Protein 2H5E (pdb70)

Nearest PDB structures (foldseek):
  2o0f-assembly1_A  TM=7.211E-01  e=4.433E-98  Escherichia coli
  8fzg-assembly1_v  TM=7.792E-01  e=5.442E-82  Escherichia coli K-12
  4v8o-assembly1_AY  TM=7.316E-01  e=7.793E-82  Escherichia coli str. K-12 substr. DH10B
  6gxp-assembly1_w  TM=7.615E-01  e=6.575E-76  Escherichia coli
  6gxo-assembly1_w  TM=7.597E-01  e=2.765E-75  Escherichia coli

B-factor: mean 36.84, std 11.55, range [7.76, 72.93]

InterPro domains:
  IPR000795 Translational (tr)-type GTP-binding domain [PF00009] (13-277)
  IPR000795 Translational (tr)-type GTP-binding domain [PR00315] (15-28)
  IPR000795 Translational (tr)-type GTP-binding domain [PR00315] (65-73)
  IPR000795 Translational (tr)-type GTP-binding domain [PR00315] (85-95)
  IPR000795 Translational (tr)-type GTP-binding domain [PR00315] (101-112)
  IPR000795 Translational (tr)-type GTP-binding domain [PR00315] (137-146)
  IPR000795 Translational (tr)-type GTP-binding domain [PS51722] (11-280)
  IPR004548 Peptide chain release factor 3 [MF_00072] (4-527)
  IPR004548 Peptide chain release factor 3 [PTHR43556] (7-528)
  IPR004548 Peptide chain release factor 3 [TIGR00503] (3-529)
  IPR005225 Small GTP-binding domain [TIGR00231] (15-156)
  IPR009000 Translation protein, beta-barrel domain superfamily [SSF50447] (262-393)
  IPR027417 P-loop containing nucleoside triphosphate hydrolase [G3DSA:3.40.50.300] (18-77)
  IPR027417 P-loop containing nucleoside triphosphate hydrolase [G3DSA:3.40.50.300] (78-378)
  IPR027417 P-loop containing nucleoside triphosphate hydrolase [G3DSA:3.40.50.300] (110-275)
  IPR027417 P-loop containing nucleoside triphosphate hydrolase [SSF52540] (10-277)
  IPR031157 Tr-type G domain, conserved site [PS00301] (58-73)
  IPR032090 Peptide chain release factor 3, C-terminal [PF16658] (387-514)
  IPR035647 EF-G domain III/V-like [SSF54980] (393-468)
  IPR038467 Peptide chain release factor 3, domain III superfamily [G3DSA:3.30.70.3280] (390-529)

Structure (mmCIF, N/CA/C/O backbone):
data_2H5E
#
_entry.id   2H5E
#
_cell.length_a   73.174
_cell.length_b   239.781
_cell.length_c   69.677
_cell.angle_alpha   90.00
_cell.angle_beta   90.00
_cell.angle_gamma   90.00
#
_symmetry.space_group_name_H-M   'P 21 21 21'
#
loop_
_entity.id
_entity.type
_entity.pdbx_description
1 polymer 'Peptide chain release factor RF-3'
2 non-polymer "GUANOSINE-5'-DIPHOSPHATE"
3 water water
#
loop_
_atom_site.group_PDB
_atom_site.id
_atom_site.type_symbol
_atom_site.label_atom_id
_atom_site.label_alt_id
_atom_site.label_comp_id
_atom_site.label_asym_id
_atom_site.label_entity_id
_atom_site.label_seq_id
_atom_site.pdbx_PDB_ins_code
_atom_site.Cartn_x
_atom_site.Cartn_y
_atom_site.Cartn_z
_atom_site.occupancy
_atom_site.B_iso_or_equiv
_atom_site.auth_seq_id
_atom_site.auth_comp_id
_atom_site.auth_asym_id
_atom_site.auth_atom_id
_atom_site.pdbx_PDB_model_num
ATOM 1 N N . LEU A 1 3 ? 16.768 45.825 27.745 1.00 46.12 3 LEU A N 1
ATOM 2 C CA . LEU A 1 3 ? 15.530 45.334 28.421 1.00 46.12 3 LEU A CA 1
ATOM 3 C C . LEU A 1 3 ? 14.737 46.501 29.019 1.00 45.51 3 LEU A C 1
ATOM 4 O O . LEU A 1 3 ? 14.656 46.638 30.237 1.00 45.82 3 LEU A O 1
ATOM 9 N N . SER A 1 4 ? 14.153 47.334 28.157 1.00 44.61 4 SER A N 1
ATOM 10 C CA . SER A 1 4 ? 13.395 48.509 28.598 1.00 43.80 4 SER A CA 1
ATOM 11 C C . SER A 1 4 ? 11.983 48.475 28.021 1.00 43.02 4 SER A C 1
ATOM 12 O O . SER A 1 4 ? 11.794 48.887 26.886 1.00 43.43 4 SER A O 1
ATOM 15 N N . PRO A 1 5 ? 10.987 48.067 28.811 1.00 41.71 5 PRO A N 1
ATOM 16 C CA . PRO A 1 5 ? 9.681 47.616 28.303 1.00 40.53 5 PRO A CA 1
ATOM 17 C C . PRO A 1 5 ? 9.359 47.784 26.809 1.00 38.94 5 PRO A C 1
ATOM 18 O O . PRO A 1 5 ? 8.992 46.799 26.175 1.00 38.83 5 PRO A O 1
ATOM 22 N N . TYR A 1 6 ? 9.461 48.998 26.274 1.00 37.17 6 TYR A N 1
ATOM 23 C CA . TYR A 1 6 ? 9.178 49.243 24.857 1.00 35.51 6 TYR A CA 1
ATOM 24 C C . TYR A 1 6 ? 10.067 48.429 23.901 1.00 35.00 6 TYR A C 1
ATOM 25 O O . TYR A 1 6 ? 9.566 47.827 22.956 1.00 34.97 6 TYR A O 1
ATOM 34 N N . LEU A 1 7 ? 11.375 48.444 24.132 1.00 34.27 7 LEU A N 1
ATOM 35 C CA . LEU A 1 7 ? 12.331 47.667 23.337 1.00 33.79 7 LEU A CA 1
ATOM 36 C C . LEU A 1 7 ? 12.162 46.170 23.512 1.00 33.63 7 LEU A C 1
ATOM 37 O O . LEU A 1 7 ? 12.548 45.399 22.637 1.00 33.59 7 LEU A O 1
ATOM 42 N N . GLN A 1 8 ? 11.633 45.769 24.664 1.00 33.52 8 GLN A N 1
ATOM 43 C CA . GLN A 1 8 ? 11.316 44.365 24.940 1.00 33.38 8 GLN A CA 1
ATOM 44 C C . GLN A 1 8 ? 10.277 43.880 23.942 1.00 32.60 8 GLN A C 1
ATOM 45 O O . GLN A 1 8 ? 10.398 42.784 23.403 1.00 32.76 8 GLN A O 1
ATOM 51 N N . GLU A 1 9 ? 9.271 44.718 23.698 1.00 31.80 9 GLU A N 1
ATOM 52 C CA . GLU A 1 9 ? 8.191 44.426 22.747 1.00 31.42 9 GLU A CA 1
ATOM 53 C C . GLU A 1 9 ? 8.670 44.425 21.292 1.00 30.38 9 GLU A C 1
ATOM 54 O O . GLU A 1 9 ? 8.110 43.721 20.458 1.00 30.23 9 GLU A O 1
ATOM 60 N N . VAL A 1 10 ? 9.691 45.224 20.988 1.00 29.27 10 VAL A N 1
ATOM 61 C CA . VAL A 1 10 ? 10.264 45.258 19.645 1.00 28.40 10 VAL A CA 1
ATOM 62 C C . VAL A 1 10 ? 11.097 44.003 19.416 1.00 27.79 10 VAL A C 1
ATOM 63 O O . VAL A 1 10 ? 10.983 43.377 18.369 1.00 27.54 10 VAL A O 1
ATOM 67 N N . ALA A 1 11 ? 11.900 43.630 20.412 1.00 27.13 11 ALA A N 1
ATOM 68 C CA . ALA A 1 11 ? 12.832 42.498 20.309 1.00 26.59 11 ALA A CA 1
ATOM 69 C C . ALA A 1 11 ? 12.144 41.150 20.054 1.00 26.23 11 ALA A C 1
ATOM 70 O O . ALA A 1 11 ? 12.728 40.267 19.444 1.00 26.01 11 ALA A O 1
ATOM 72 N N . LYS A 1 12 ? 10.909 41.005 20.527 1.00 25.87 12 LYS A N 1
ATOM 73 C CA . LYS A 1 12 ? 10.213 39.723 20.509 1.00 25.48 12 LYS A CA 1
ATOM 74 C C . LYS A 1 12 ? 9.297 39.549 19.304 1.00 24.92 12 LYS A C 1
ATOM 75 O O . LYS A 1 12 ? 8.671 38.510 19.160 1.00 25.37 12 LYS A O 1
ATOM 81 N N . ARG A 1 13 ? 9.199 40.556 18.449 1.00 24.08 13 ARG A N 1
ATOM 82 C CA . ARG A 1 13 ? 8.316 40.467 17.291 1.00 23.46 13 ARG A CA 1
ATOM 83 C C . ARG A 1 13 ? 9.034 39.897 16.067 1.00 23.03 13 ARG A C 1
ATOM 84 O O . ARG A 1 13 ? 10.236 40.089 15.893 1.00 23.29 13 ARG A O 1
ATOM 92 N N . ARG A 1 14 ? 8.288 39.198 15.223 1.00 22.30 14 ARG A N 1
ATOM 93 C CA . ARG A 1 14 ? 8.840 38.548 14.040 1.00 21.93 14 ARG A CA 1
ATOM 94 C C . ARG A 1 14 ? 7.772 38.584 12.964 1.00 21.54 14 ARG A C 1
ATOM 95 O O . ARG A 1 14 ? 6.736 37.941 13.121 1.00 21.76 14 ARG A O 1
ATOM 103 N N . THR A 1 15 ? 8.007 39.333 11.886 1.00 20.82 15 THR A N 1
ATOM 104 C CA . THR A 1 15 ? 6.981 39.540 10.855 1.00 20.18 15 THR A CA 1
ATOM 105 C C . THR A 1 15 ? 7.331 38.820 9.560 1.00 19.59 15 THR A C 1
ATOM 106 O O . THR A 1 15 ? 8.372 39.080 8.977 1.00 19.42 15 THR A O 1
ATOM 110 N N . PHE A 1 16 ? 6.465 37.914 9.116 1.00 19.17 16 PHE A N 1
ATOM 111 C CA . PHE A 1 16 ? 6.713 37.158 7.891 1.00 19.26 16 PHE A CA 1
ATOM 112 C C . PHE A 1 16 ? 5.464 36.924 7.041 1.00 19.26 16 PHE A C 1
ATOM 113 O O . PHE A 1 16 ? 4.338 37.094 7.505 1.00 19.64 16 PHE A O 1
ATOM 121 N N . ALA A 1 17 ? 5.683 36.557 5.779 1.00 18.88 17 ALA A N 1
ATOM 122 C CA . ALA A 1 17 ? 4.604 36.138 4.882 1.00 18.37 17 ALA A CA 1
ATOM 123 C C . ALA A 1 17 ? 5.042 34.908 4.128 1.00 18.05 17 ALA A C 1
ATOM 124 O O . ALA A 1 17 ? 6.222 34.655 3.984 1.00 18.32 17 ALA A O 1
ATOM 126 N N . ILE A 1 18 ? 4.078 34.147 3.636 1.00 17.90 18 ILE A N 1
ATOM 127 C CA . ILE A 1 18 ? 4.366 32.943 2.880 1.00 17.54 18 ILE A CA 1
ATOM 128 C C . ILE A 1 18 ? 4.419 33.281 1.391 1.00 17.80 18 ILE A C 1
ATOM 129 O O . ILE A 1 18 ? 3.602 34.043 0.894 1.00 17.98 18 ILE A O 1
ATOM 134 N N . ILE A 1 19 ? 5.403 32.725 0.693 1.00 17.92 19 ILE A N 1
ATOM 135 C CA . ILE A 1 19 ? 5.426 32.742 -0.760 1.00 17.84 19 ILE A CA 1
ATOM 136 C C . ILE A 1 19 ? 5.239 31.303 -1.232 1.00 18.62 19 ILE A C 1
ATOM 137 O O . ILE A 1 19 ? 5.926 30.403 -0.763 1.00 18.54 19 ILE A O 1
ATOM 142 N N . SER A 1 20 ? 4.287 31.078 -2.135 1.00 19.39 20 SER A N 1
ATOM 143 C CA . SER A 1 20 ? 4.010 29.724 -2.615 1.00 19.82 20 SER A CA 1
ATOM 144 C C . SER A 1 20 ? 3.260 29.720 -3.946 1.00 20.43 20 SER A C 1
ATOM 145 O O . SER A 1 20 ? 2.592 30.702 -4.282 1.00 20.59 20 SER A O 1
ATOM 148 N N . HIS A 1 21 ? 3.368 28.620 -4.701 1.00 21.05 21 HIS A N 1
ATOM 149 C CA . HIS A 1 21 ? 2.549 28.443 -5.907 1.00 21.54 21 HIS A CA 1
ATOM 150 C C . HIS A 1 21 ? 1.158 28.048 -5.438 1.00 21.68 21 HIS A C 1
ATOM 151 O O . HIS A 1 21 ? 1.047 27.430 -4.378 1.00 21.72 21 HIS A O 1
ATOM 158 N N . PRO A 1 22 ? 0.102 28.435 -6.166 1.00 21.96 22 PRO A N 1
ATOM 159 C CA . PRO A 1 22 ? -1.249 27.967 -5.838 1.00 22.32 22 PRO A CA 1
ATOM 160 C C . PRO A 1 22 ? -1.324 26.451 -5.780 1.00 22.78 22 PRO A C 1
ATOM 161 O O . PRO A 1 22 ? -0.731 25.782 -6.622 1.00 22.90 22 PRO A O 1
ATOM 165 N N . ASP A 1 23 ? -2.043 25.955 -4.774 1.00 23.46 23 ASP A N 1
ATOM 166 C CA . ASP A 1 23 ? -2.174 24.525 -4.408 1.00 24.16 23 ASP A CA 1
ATOM 167 C C . ASP A 1 23 ? -0.973 23.885 -3.645 1.00 23.89 23 ASP A C 1
ATOM 168 O O . ASP A 1 23 ? -0.990 22.681 -3.359 1.00 24.19 23 ASP A O 1
ATOM 173 N N . ALA A 1 24 ? 0.029 24.675 -3.260 1.00 23.46 24 ALA A N 1
ATOM 174 C CA . ALA A 1 24 ? 1.209 24.120 -2.573 1.00 22.98 24 ALA A CA 1
ATOM 175 C C . ALA A 1 24 ? 0.974 23.852 -1.067 1.00 22.50 24 ALA A C 1
ATOM 176 O O . ALA A 1 24 ? 1.556 22.916 -0.491 1.00 22.23 24 ALA A O 1
ATOM 178 N N . GLY A 1 25 ? 0.135 24.672 -0.437 1.00 21.92 25 GLY A N 1
ATOM 179 C CA . GLY A 1 25 ? -0.302 24.432 0.937 1.00 21.81 25 GLY A CA 1
ATOM 180 C C . GLY A 1 25 ? -0.263 25.604 1.915 1.00 21.60 25 GLY A C 1
ATOM 181 O O . GLY A 1 25 ? -0.159 25.388 3.123 1.00 21.47 25 GLY A O 1
ATOM 182 N N . LYS A 1 26 ? -0.344 26.833 1.409 1.00 21.15 26 LYS A N 1
ATOM 183 C CA . LYS A 1 26 ? -0.357 28.026 2.252 1.00 21.14 26 LYS A CA 1
ATOM 184 C C . LYS A 1 26 ? -1.496 28.011 3.280 1.00 21.01 26 LYS A C 1
ATOM 185 O O . LYS A 1 26 ? -1.295 28.291 4.462 1.00 20.46 26 LYS A O 1
ATOM 191 N N . THR A 1 27 ? -2.688 27.684 2.800 1.00 20.98 27 THR A N 1
ATOM 192 C CA . THR A 1 27 ? -3.900 27.703 3.609 1.00 20.95 27 THR A CA 1
ATOM 193 C C . THR A 1 27 ? -3.860 26.641 4.690 1.00 21.12 27 THR A C 1
ATOM 194 O O . THR A 1 27 ? -4.300 26.888 5.820 1.00 21.41 27 THR A O 1
ATOM 198 N N . THR A 1 28 ? -3.347 25.463 4.338 1.00 21.06 28 THR A N 1
ATOM 199 C CA . THR A 1 28 ? -3.282 24.358 5.273 1.00 21.21 28 THR A CA 1
ATOM 200 C C . THR A 1 28 ? -2.249 24.677 6.337 1.00 21.68 28 THR A C 1
ATOM 201 O O . THR A 1 28 ? -2.498 24.463 7.516 1.00 21.41 28 THR A O 1
ATOM 205 N N . ILE A 1 29 ? -1.098 25.202 5.930 1.00 22.56 29 ILE A N 1
ATOM 206 C CA . ILE A 1 29 ? -0.009 25.435 6.883 1.00 23.64 29 ILE A CA 1
ATOM 207 C C . ILE A 1 29 ? -0.235 26.667 7.725 1.00 24.36 29 ILE A C 1
ATOM 208 O O . ILE A 1 29 ? 0.209 26.704 8.861 1.00 24.61 29 ILE A O 1
ATOM 213 N N . THR A 1 30 ? -0.938 27.654 7.175 1.00 25.28 30 THR A N 1
ATOM 214 C CA . THR A 1 30 ? -1.367 28.824 7.939 1.00 26.09 30 THR A CA 1
ATOM 215 C C . THR A 1 30 ? -2.312 28.393 9.069 1.00 26.73 30 THR A C 1
ATOM 216 O O . THR A 1 30 ? -2.205 28.870 10.205 1.00 26.87 30 THR A O 1
ATOM 220 N N . GLU A 1 31 ? -3.231 27.490 8.749 1.00 27.35 31 GLU A N 1
ATOM 221 C CA . GLU A 1 31 ? -4.206 27.019 9.722 1.00 28.14 31 GLU A CA 1
ATOM 222 C C . GLU A 1 31 ? -3.490 26.308 10.865 1.00 27.96 31 GLU A C 1
ATOM 223 O O . GLU A 1 31 ? -3.811 26.516 12.026 1.00 28.06 31 GLU A O 1
ATOM 229 N N . LYS A 1 32 ? -2.511 25.479 10.518 1.00 28.13 32 LYS A N 1
ATOM 230 C CA . LYS A 1 32 ? -1.777 24.678 11.493 1.00 28.01 32 LYS A CA 1
ATOM 231 C C . LYS A 1 32 ? -0.861 25.559 12.322 1.00 28.10 32 LYS A C 1
ATOM 232 O O . LYS A 1 32 ? -0.697 25.344 13.515 1.00 28.07 32 LYS A O 1
ATOM 238 N N . VAL A 1 33 ? -0.274 26.554 11.675 1.00 28.53 33 VAL A N 1
ATOM 239 C CA . VAL A 1 33 ? 0.547 27.553 12.348 1.00 29.07 33 VAL A CA 1
ATOM 240 C C . VAL A 1 33 ? -0.255 28.212 13.472 1.00 29.92 33 VAL A C 1
ATOM 241 O O . VAL A 1 33 ? 0.283 28.475 14.547 1.00 30.44 33 VAL A O 1
ATOM 245 N N . LEU A 1 34 ? -1.539 28.469 13.219 1.00 30.66 34 LEU A N 1
ATOM 246 C CA . LEU A 1 34 ? -2.403 29.166 14.178 1.00 31.13 34 LEU A CA 1
ATOM 247 C C . LEU A 1 34 ? -2.826 28.307 15.383 1.00 31.91 34 LEU A C 1
ATOM 248 O O . LEU A 1 34 ? -3.046 28.845 16.472 1.00 31.98 34 LEU A O 1
ATOM 253 N N . LEU A 1 35 ? -2.951 26.992 15.214 1.00 32.84 35 LEU A N 1
ATOM 254 C CA . LEU A 1 35 ? -3.284 26.161 16.369 1.00 33.96 35 LEU A CA 1
ATOM 255 C C . LEU A 1 35 ? -2.060 25.899 17.286 1.00 34.63 35 LEU A C 1
ATOM 256 O O . LEU A 1 35 ? -2.231 25.537 18.459 1.00 34.77 35 LEU A O 1
ATOM 261 N N . PHE A 1 36 ? -0.848 26.127 16.763 1.00 35.41 36 PHE A N 1
ATOM 262 C CA . PHE A 1 36 ? 0.376 26.205 17.585 1.00 35.96 36 PHE A CA 1
ATOM 263 C C . PHE A 1 36 ? 0.475 27.527 18.352 1.00 36.77 36 PHE A C 1
ATOM 264 O O . PHE A 1 36 ? 1.258 27.637 19.288 1.00 36.71 36 PHE A O 1
ATOM 272 N N . GLY A 1 37 ? -0.285 28.533 17.920 1.00 37.99 37 GLY A N 1
ATOM 273 C CA . GLY A 1 37 ? -0.453 29.777 18.660 1.00 39.00 37 GLY A CA 1
ATOM 274 C C . GLY A 1 37 ? -1.721 29.831 19.507 1.00 39.99 37 GLY A C 1
ATOM 275 O O . GLY A 1 37 ? -1.987 30.849 20.140 1.00 39.92 37 GLY A O 1
ATOM 276 N N . GLN A 1 38 ? -2.494 28.740 19.508 1.00 41.24 38 GLN A N 1
ATOM 277 C CA . GLN A 1 38 ? -3.679 28.565 20.368 1.00 42.06 38 GLN A CA 1
ATOM 278 C C . GLN A 1 38 ? -4.821 29.501 19.986 1.00 42.09 38 GLN A C 1
ATOM 279 O O . GLN A 1 38 ? -5.588 29.209 19.069 1.00 42.28 38 GLN A O 1
ATOM 285 N N . ILE A 1 70 ? -10.693 42.854 6.772 1.00 58.69 70 ILE A N 1
ATOM 286 C CA . ILE A 1 70 ? -10.938 41.521 7.322 1.00 58.73 70 ILE A CA 1
ATOM 287 C C . ILE A 1 70 ? -9.734 41.028 8.137 1.00 58.12 70 ILE A C 1
ATOM 288 O O . ILE A 1 70 ? -8.627 41.553 7.990 1.00 58.03 70 ILE A O 1
ATOM 293 N N . THR A 1 71 ? -9.968 40.036 9.002 1.00 57.33 71 THR A N 1
ATOM 294 C CA . THR A 1 71 ? -8.928 39.500 9.900 1.00 56.65 71 THR A CA 1
ATOM 295 C C . THR A 1 71 ? -7.985 38.504 9.228 1.00 55.20 71 THR A C 1
ATOM 296 O O . THR A 1 71 ? -6.815 38.433 9.588 1.00 55.39 71 THR A O 1
ATOM 300 N N . THR A 1 72 ? -8.493 37.723 8.279 1.00 53.36 72 THR A N 1
ATOM 301 C CA . THR A 1 72 ? -7.643 36.831 7.492 1.00 51.91 72 THR A CA 1
ATOM 302 C C . THR A 1 72 ? -6.440 37.586 6.896 1.00 50.19 72 THR A C 1
ATOM 303 O O . THR A 1 72 ? -5.364 37.007 6.753 1.00 50.23 72 THR A O 1
ATOM 307 N N . SER A 1 73 ? -6.629 38.869 6.562 1.00 47.91 73 SER A N 1
ATOM 308 C CA . SER A 1 73 ? -5.569 39.715 5.992 1.00 46.01 73 SER A CA 1
ATOM 309 C C . SER A 1 73 ? -4.242 39.498 6.698 1.00 43.97 73 SER A C 1
ATOM 310 O O . SER A 1 73 ? -3.250 39.172 6.059 1.00 43.84 73 SER A O 1
ATOM 313 N N . VAL A 1 74 ? -4.234 39.696 8.014 1.00 41.54 74 VAL A N 1
ATOM 314 C CA . VAL A 1 74 ? -3.027 39.534 8.826 1.00 39.66 74 VAL A CA 1
ATOM 315 C C . VAL A 1 74 ? -3.387 39.008 10.208 1.00 38.00 74 VAL A C 1
ATOM 316 O O . VAL A 1 74 ? -4.286 39.521 10.864 1.00 37.66 74 VAL A O 1
ATOM 320 N N . MET A 1 75 ? -2.655 37.988 10.641 1.00 36.31 75 MET A N 1
ATOM 321 C CA . MET A 1 75 ? -2.939 37.277 11.883 1.00 35.05 75 MET A CA 1
ATOM 322 C C . MET A 1 75 ? -1.701 37.239 12.807 1.00 34.19 75 MET A C 1
ATOM 323 O O . MET A 1 75 ? -0.628 36.823 12.397 1.00 33.91 75 MET A O 1
ATOM 328 N N . GLN A 1 76 ? -1.864 37.699 14.048 1.00 33.37 76 GLN A N 1
ATOM 329 C CA . GLN A 1 76 ? -0.785 37.728 15.036 1.00 32.83 76 GLN A CA 1
ATOM 330 C C . GLN A 1 76 ? -1.009 36.645 16.081 1.00 32.38 76 GLN A C 1
ATOM 331 O O . GLN A 1 76 ? -2.105 36.497 16.600 1.00 32.39 76 GLN A O 1
ATOM 337 N N . PHE A 1 77 ? 0.041 35.899 16.395 1.00 32.13 77 PHE A N 1
ATOM 338 C CA . PHE A 1 77 ? -0.041 34.820 17.374 1.00 31.99 77 PHE A CA 1
ATOM 339 C C . PHE A 1 77 ? 1.244 34.684 18.218 1.00 31.72 77 PHE A C 1
ATOM 340 O O . PHE A 1 77 ? 2.322 35.049 17.766 1.00 31.32 77 PHE A O 1
ATOM 348 N N . PRO A 1 78 ? 1.130 34.154 19.436 1.00 31.65 78 PRO A N 1
ATOM 349 C CA . PRO A 1 78 ? 2.311 33.848 20.250 1.00 31.62 78 PRO A CA 1
ATOM 350 C C . PRO A 1 78 ? 2.946 32.502 19.889 1.00 31.55 78 PRO A C 1
ATOM 351 O O . PRO A 1 78 ? 2.249 31.511 19.660 1.00 31.59 78 PRO A O 1
ATOM 355 N N . TYR A 1 79 ? 4.268 32.471 19.843 1.00 31.33 79 TYR A N 1
ATOM 356 C CA . TYR A 1 79 ? 4.976 31.218 19.733 1.00 31.24 79 TYR A CA 1
ATOM 357 C C . TYR A 1 79 ? 6.242 31.284 20.558 1.00 31.79 79 TYR A C 1
ATOM 358 O O . TYR A 1 79 ? 7.105 32.115 20.308 1.00 31.46 79 TYR A O 1
ATOM 367 N N . HIS A 1 80 ? 6.338 30.388 21.538 1.00 32.63 80 HIS A N 1
ATOM 368 C CA . HIS A 1 80 ? 7.429 30.382 22.503 1.00 33.14 80 HIS A CA 1
ATOM 369 C C . HIS A 1 80 ? 7.493 31.746 23.185 1.00 33.69 80 HIS A C 1
ATOM 370 O O . HIS A 1 80 ? 6.508 32.176 23.787 1.00 34.01 80 HIS A O 1
ATOM 377 N N . ASP A 1 81 ? 8.612 32.446 23.065 1.00 34.10 81 ASP A N 1
ATOM 378 C CA . ASP A 1 81 ? 8.796 33.712 23.771 1.00 34.63 81 ASP A CA 1
ATOM 379 C C . ASP A 1 81 ? 8.626 34.905 22.818 1.00 34.07 81 ASP A C 1
ATOM 380 O O . ASP A 1 81 ? 9.118 36.000 23.095 1.00 34.38 81 ASP A O 1
ATOM 385 N N . CYS A 1 82 ? 7.911 34.687 21.711 1.00 33.38 82 CYS A N 1
ATOM 386 C CA . CYS A 1 82 ? 7.827 35.641 20.600 1.00 32.59 82 CYS A CA 1
ATOM 387 C C . CYS A 1 82 ? 6.392 35.959 20.222 1.00 31.89 82 CYS A C 1
ATOM 388 O O . CYS A 1 82 ? 5.467 35.208 20.535 1.00 31.73 82 CYS A O 1
ATOM 391 N N . LEU A 1 83 ? 6.236 37.069 19.506 1.00 31.06 83 LEU A N 1
ATOM 392 C CA . LEU A 1 83 ? 4.965 37.494 18.948 1.00 30.48 83 LEU A CA 1
ATOM 393 C C . LEU A 1 83 ? 5.129 37.589 17.431 1.00 29.78 83 LEU A C 1
ATOM 394 O O . LEU A 1 83 ? 5.884 38.414 16.930 1.00 29.78 83 LEU A O 1
ATOM 399 N N . VAL A 1 84 ? 4.423 36.732 16.706 1.00 29.01 84 VAL A N 1
ATOM 400 C CA . VAL A 1 84 ? 4.642 36.546 15.273 1.00 28.37 84 VAL A CA 1
ATOM 401 C C . VAL A 1 84 ? 3.507 37.150 14.457 1.00 27.68 84 VAL A C 1
ATOM 402 O O . VAL A 1 84 ? 2.348 36.866 14.714 1.00 27.49 84 VAL A O 1
ATOM 406 N N . ASN A 1 85 ? 3.855 37.973 13.470 1.00 26.91 85 ASN A N 1
ATOM 407 C CA . ASN A 1 85 ? 2.892 38.584 12.565 1.00 26.42 85 ASN A CA 1
ATOM 408 C C . ASN A 1 85 ? 2.942 37.904 11.205 1.00 26.25 85 ASN A C 1
ATOM 409 O O . ASN A 1 85 ? 3.987 37.890 10.566 1.00 26.34 85 ASN A O 1
ATOM 414 N N . LEU A 1 86 ? 1.814 37.360 10.753 1.00 25.82 86 LEU A N 1
ATOM 415 C CA . LEU A 1 86 ? 1.753 36.666 9.478 1.00 25.34 86 LEU A CA 1
ATOM 416 C C . LEU A 1 86 ? 0.830 37.416 8.551 1.00 25.63 86 LEU A C 1
ATOM 417 O O . LEU A 1 86 ? -0.350 37.553 8.845 1.00 25.18 86 LEU A O 1
ATOM 422 N N . LEU A 1 87 ? 1.376 37.879 7.426 1.00 26.03 87 LEU A N 1
ATOM 423 C CA . LEU A 1 87 ? 0.612 38.574 6.399 1.00 26.32 87 LEU A CA 1
ATOM 424 C C . LEU A 1 87 ? 0.183 37.600 5.295 1.00 26.97 87 LEU A C 1
ATOM 425 O O . LEU A 1 87 ? 1.014 36.865 4.729 1.00 27.19 87 LEU A O 1
ATOM 430 N N . ASP A 1 88 ? -1.107 37.618 4.972 1.00 27.46 88 ASP A N 1
ATOM 431 C CA . ASP A 1 88 ? -1.626 36.851 3.853 1.00 27.96 88 ASP A CA 1
ATOM 432 C C . ASP A 1 88 ? -1.150 37.398 2.511 1.00 27.97 88 ASP A C 1
ATOM 433 O O . ASP A 1 88 ? -1.107 38.607 2.307 1.00 28.29 88 ASP A O 1
ATOM 438 N N . THR A 1 89 ? -0.810 36.482 1.605 1.00 28.11 89 THR A N 1
ATOM 439 C CA . THR A 1 89 ? -0.414 36.797 0.230 1.00 28.05 89 THR A CA 1
ATOM 440 C C . THR A 1 89 ? -1.391 36.131 -0.736 1.00 28.33 89 THR A C 1
ATOM 441 O O . THR A 1 89 ? -1.079 35.078 -1.323 1.00 28.49 89 THR A O 1
ATOM 445 N N . PRO A 1 90 ? -2.561 36.751 -0.914 1.00 28.45 90 PRO A N 1
ATOM 446 C CA . PRO A 1 90 ? -3.627 36.175 -1.746 1.00 28.46 90 PRO A CA 1
ATOM 447 C C . PRO A 1 90 ? -3.127 35.706 -3.115 1.00 28.62 90 PRO A C 1
ATOM 448 O O . PRO A 1 90 ? -2.531 36.485 -3.861 1.00 28.25 90 PRO A O 1
ATOM 452 N N . GLY A 1 91 ? -3.353 34.431 -3.419 1.00 29.16 91 GLY A N 1
ATOM 453 C CA . GLY A 1 91 ? -2.840 33.819 -4.634 1.00 29.51 91 GLY A CA 1
ATOM 454 C C . GLY A 1 91 ? -3.869 33.218 -5.576 1.00 29.90 91 GLY A C 1
ATOM 455 O O . GLY A 1 91 ? -3.512 32.819 -6.681 1.00 30.06 91 GLY A O 1
ATOM 456 N N . HIS A 1 92 ? -5.132 33.138 -5.167 1.00 30.40 92 HIS A N 1
ATOM 457 C CA . HIS A 1 92 ? -6.150 32.522 -6.015 1.00 30.88 92 HIS A CA 1
ATOM 458 C C . HIS A 1 92 ? -6.801 33.581 -6.922 1.00 31.46 92 HIS A C 1
ATOM 459 O O . HIS A 1 92 ? -6.089 34.291 -7.639 1.00 31.49 92 HIS A O 1
ATOM 466 N N . GLU A 1 93 ? -8.132 33.676 -6.895 1.00 32.06 93 GLU A N 1
ATOM 467 C CA . GLU A 1 93 ? -8.890 34.656 -7.684 1.00 32.48 93 GLU A CA 1
ATOM 468 C C . GLU A 1 93 ? -8.577 36.059 -7.176 1.00 32.22 93 GLU A C 1
ATOM 469 O O . GLU A 1 93 ? -8.733 37.046 -7.899 1.00 32.30 93 GLU A O 1
ATOM 475 N N . ASP A 1 94 ? -8.149 36.118 -5.914 1.00 31.80 94 ASP A N 1
ATOM 476 C CA . ASP A 1 94 ? -7.731 37.345 -5.248 1.00 31.40 94 ASP A CA 1
ATOM 477 C C . ASP A 1 94 ? -6.398 37.910 -5.727 1.00 30.25 94 ASP A C 1
ATOM 478 O O . ASP A 1 94 ? -6.103 39.070 -5.480 1.00 30.06 94 ASP A O 1
ATOM 483 N N . PHE A 1 95 ? -5.570 37.085 -6.355 1.00 29.04 95 PHE A N 1
ATOM 484 C CA . PHE A 1 95 ? -4.234 37.512 -6.769 1.00 28.17 95 PHE A CA 1
ATOM 485 C C . PHE A 1 95 ? -4.243 38.903 -7.412 1.00 27.64 95 PHE A C 1
ATOM 486 O O . PHE A 1 95 ? -5.110 39.222 -8.237 1.00 27.81 95 PHE A O 1
ATOM 494 N N . SER A 1 96 ? -3.275 39.720 -7.009 1.00 26.74 96 SER A N 1
ATOM 495 C CA . SER A 1 96 ? -3.115 41.081 -7.515 1.00 26.06 96 SER A CA 1
ATOM 496 C C . SER A 1 96 ? -1.689 41.609 -7.282 1.00 25.75 96 SER A C 1
ATOM 497 O O . SER A 1 96 ? -0.874 40.973 -6.610 1.00 25.85 96 SER A O 1
ATOM 500 N N . GLU A 1 97 ? -1.402 42.787 -7.822 1.00 25.26 97 GLU A N 1
ATOM 501 C CA . GLU A 1 97 ? -0.125 43.459 -7.583 1.00 24.93 97 GLU A CA 1
ATOM 502 C C . GLU A 1 97 ? 0.151 43.682 -6.097 1.00 24.47 97 GLU A C 1
ATOM 503 O O . GLU A 1 97 ? 1.295 43.701 -5.678 1.00 23.75 97 GLU A O 1
ATOM 509 N N . ASP A 1 98 ? -0.904 43.870 -5.312 1.00 24.53 98 ASP A N 1
ATOM 510 C CA . ASP A 1 98 ? -0.767 44.048 -3.865 1.00 24.35 98 ASP A CA 1
ATOM 511 C C . ASP A 1 98 ? -0.198 42.808 -3.170 1.00 24.01 98 ASP A C 1
ATOM 512 O O . ASP A 1 98 ? 0.422 42.918 -2.107 1.00 23.65 98 ASP A O 1
ATOM 517 N N . THR A 1 99 ? -0.417 41.633 -3.755 1.00 23.50 99 THR A N 1
ATOM 518 C CA . THR A 1 99 ? 0.204 40.418 -3.235 1.00 23.40 99 THR A CA 1
ATOM 519 C C . THR A 1 99 ? 1.732 40.548 -3.198 1.00 23.27 99 THR A C 1
ATOM 520 O O . THR A 1 99 ? 2.376 40.168 -2.217 1.00 23.10 99 THR A O 1
ATOM 524 N N . TYR A 1 100 ? 2.297 41.077 -4.285 1.00 23.07 100 TYR A N 1
ATOM 525 C CA . TYR A 1 100 ? 3.732 41.343 -4.381 1.00 22.65 100 TYR A CA 1
ATOM 526 C C . TYR A 1 100 ? 4.173 42.412 -3.385 1.00 22.55 100 TYR A C 1
ATOM 527 O O . TYR A 1 100 ? 5.219 42.272 -2.762 1.00 22.88 100 TYR A O 1
ATOM 536 N N . ARG A 1 101 ? 3.389 43.476 -3.246 1.00 22.31 101 ARG A N 1
ATOM 537 C CA . ARG A 1 101 ? 3.766 44.591 -2.382 1.00 22.59 101 ARG A CA 1
ATOM 538 C C . ARG A 1 101 ? 3.769 44.198 -0.918 1.00 22.64 101 ARG A C 1
ATOM 539 O O . ARG A 1 101 ? 4.517 44.755 -0.120 1.00 22.48 101 ARG A O 1
ATOM 547 N N . THR A 1 102 ? 2.943 43.217 -0.579 1.00 22.94 102 THR A N 1
ATOM 548 C CA . THR A 1 102 ? 2.851 42.716 0.787 1.00 23.17 102 THR A CA 1
ATOM 549 C C . THR A 1 102 ? 4.228 42.244 1.291 1.00 23.43 102 THR A C 1
ATOM 550 O O . THR A 1 102 ? 4.539 42.364 2.485 1.00 23.64 102 THR A O 1
ATOM 554 N N . LEU A 1 103 ? 5.053 41.744 0.371 1.00 23.66 103 LEU A N 1
ATOM 555 C CA . LEU A 1 103 ? 6.374 41.193 0.702 1.00 23.77 103 LEU A CA 1
ATOM 556 C C . LEU A 1 103 ? 7.386 42.275 1.052 1.00 24.12 103 LEU A C 1
ATOM 557 O O . LEU A 1 103 ? 8.401 41.994 1.688 1.00 23.90 103 LEU A O 1
ATOM 562 N N . THR A 1 104 ? 7.105 43.507 0.631 1.00 24.67 104 THR A N 1
ATOM 563 C CA . THR A 1 104 ? 7.914 44.681 0.993 1.00 25.04 104 THR A CA 1
ATOM 564 C C . THR A 1 104 ? 7.788 45.000 2.475 1.00 24.61 104 THR A C 1
ATOM 565 O O . THR A 1 104 ? 8.703 45.558 3.066 1.00 24.77 104 THR A O 1
ATOM 569 N N . ALA A 1 105 ? 6.646 44.637 3.055 1.00 24.25 105 ALA A N 1
ATOM 570 C CA . ALA A 1 105 ? 6.301 44.956 4.442 1.00 23.73 105 ALA A CA 1
ATOM 571 C C . ALA A 1 105 ? 6.701 43.890 5.470 1.00 23.10 105 ALA A C 1
ATOM 572 O O . ALA A 1 105 ? 6.390 44.035 6.650 1.00 22.55 105 ALA A O 1
ATOM 574 N N . VAL A 1 106 ? 7.350 42.813 5.028 1.00 22.57 106 VAL A N 1
ATOM 575 C CA . VAL A 1 106 ? 7.778 41.750 5.940 1.00 22.07 106 VAL A CA 1
ATOM 576 C C . VAL A 1 106 ? 9.293 41.735 6.032 1.00 21.90 106 VAL A C 1
ATOM 577 O O . VAL A 1 106 ? 9.965 42.273 5.161 1.00 21.56 106 VAL A O 1
ATOM 581 N N . ASP A 1 107 ? 9.817 41.140 7.104 1.00 21.86 107 ASP A N 1
ATOM 582 C CA . ASP A 1 107 ? 11.267 40.972 7.292 1.00 21.81 107 ASP A CA 1
ATOM 583 C C . ASP A 1 107 ? 11.772 39.558 7.027 1.00 21.70 107 ASP A C 1
ATOM 584 O O . ASP A 1 107 ? 12.968 39.300 7.108 1.00 21.77 107 ASP A O 1
ATOM 589 N N . CYS A 1 108 ? 10.860 38.650 6.710 1.00 21.82 108 CYS A N 1
ATOM 590 C CA . CYS A 1 108 ? 11.185 37.247 6.513 1.00 22.00 108 CYS A CA 1
ATOM 591 C C . CYS A 1 108 ? 10.068 36.606 5.681 1.00 21.76 108 CYS A C 1
ATOM 592 O O . CYS A 1 108 ? 8.911 37.005 5.810 1.00 21.96 108 CYS A O 1
ATOM 595 N N . CYS A 1 109 ? 10.393 35.644 4.815 1.00 21.26 109 CYS A N 1
ATOM 596 C CA . CYS A 1 109 ? 9.356 34.848 4.133 1.00 20.82 109 CYS A CA 1
ATOM 597 C C . CYS A 1 109 ? 9.570 33.366 4.330 1.00 20.25 109 CYS A C 1
ATOM 598 O O . CYS A 1 109 ? 10.702 32.912 4.492 1.00 20.36 109 CYS A O 1
ATOM 601 N N . LEU A 1 110 ? 8.469 32.621 4.307 1.00 19.31 110 LEU A N 1
ATOM 602 C CA . LEU A 1 110 ? 8.508 31.170 4.294 1.00 18.63 110 LEU A CA 1
ATOM 603 C C . LEU A 1 110 ? 8.057 30.698 2.916 1.00 17.95 110 LEU A C 1
ATOM 604 O O . LEU A 1 110 ? 6.907 30.916 2.539 1.00 18.26 110 LEU A O 1
ATOM 609 N N . MET A 1 111 ? 8.970 30.072 2.174 1.00 16.81 111 MET A N 1
ATOM 610 C CA . MET A 1 111 ? 8.680 29.479 0.872 1.00 15.63 111 MET A CA 1
ATOM 611 C C . MET A 1 111 ? 8.139 28.072 1.107 1.00 15.88 111 MET A C 1
ATOM 612 O O . MET A 1 111 ? 8.835 27.214 1.669 1.00 15.68 111 MET A O 1
ATOM 617 N N . VAL A 1 112 ? 6.885 27.853 0.703 1.00 16.04 112 VAL A N 1
ATOM 618 C CA . VAL A 1 112 ? 6.238 26.548 0.814 1.00 16.09 112 VAL A CA 1
ATOM 619 C C . VAL A 1 112 ? 6.172 25.936 -0.579 1.00 16.35 112 VAL A C 1
ATOM 620 O O . VAL A 1 112 ? 5.599 26.521 -1.483 1.00 16.38 112 VAL A O 1
ATOM 624 N N . ILE A 1 113 ? 6.784 24.763 -0.721 1.00 16.96 113 ILE A N 1
ATOM 625 C CA . ILE A 1 113 ? 6.895 24.045 -1.977 1.00 17.45 113 ILE A CA 1
ATOM 626 C C . ILE A 1 113 ? 6.165 22.710 -1.847 1.00 18.37 113 ILE A C 1
ATOM 627 O O . ILE A 1 113 ? 6.274 22.028 -0.839 1.00 18.32 113 ILE A O 1
ATOM 632 N N . ASP A 1 114 ? 5.418 22.349 -2.883 1.00 19.64 114 ASP A N 1
ATOM 633 C CA . ASP A 1 114 ? 4.830 21.024 -2.998 1.00 20.23 114 ASP A CA 1
ATOM 634 C C . ASP A 1 114 ? 5.974 20.104 -3.397 1.00 20.44 114 ASP A C 1
ATOM 635 O O . ASP A 1 114 ? 6.526 20.239 -4.482 1.00 19.79 114 ASP A O 1
ATOM 640 N N . ALA A 1 115 ? 6.329 19.177 -2.510 1.00 21.03 115 ALA A N 1
ATOM 641 C CA . ALA A 1 115 ? 7.506 18.331 -2.703 1.00 21.30 115 ALA A CA 1
ATOM 642 C C . ALA A 1 115 ? 7.332 17.315 -3.819 1.00 21.77 115 ALA A C 1
ATOM 643 O O . ALA A 1 115 ? 8.304 16.702 -4.226 1.00 21.52 115 ALA A O 1
ATOM 645 N N . ALA A 1 116 ? 6.101 17.130 -4.295 1.00 22.65 116 ALA A N 1
ATOM 646 C CA . ALA A 1 116 ? 5.835 16.306 -5.486 1.00 23.47 116 ALA A CA 1
ATOM 647 C C . ALA A 1 116 ? 6.038 17.081 -6.805 1.00 24.19 116 ALA A C 1
ATOM 648 O O . ALA A 1 116 ? 6.433 16.492 -7.811 1.00 24.10 116 ALA A O 1
ATOM 650 N N . LYS A 1 117 ? 5.768 18.390 -6.784 1.00 24.97 117 LYS A N 1
ATOM 651 C CA . LYS A 1 117 ? 5.858 19.251 -7.974 1.00 25.59 117 LYS A CA 1
ATOM 652 C C . LYS A 1 117 ? 7.170 20.063 -8.072 1.00 25.04 117 LYS A C 1
ATOM 653 O O . LYS A 1 117 ? 7.585 20.448 -9.161 1.00 25.33 117 LYS A O 1
ATOM 659 N N . GLY A 1 118 ? 7.824 20.315 -6.945 1.00 24.52 118 GLY A N 1
ATOM 660 C CA . GLY A 1 118 ? 9.038 21.119 -6.920 1.00 23.94 118 GLY A CA 1
ATOM 661 C C . GLY A 1 118 ? 8.794 22.608 -7.104 1.00 23.48 118 GLY A C 1
ATOM 662 O O . GLY A 1 118 ? 7.718 23.114 -6.815 1.00 23.01 118 GLY A O 1
ATOM 663 N N . VAL A 1 119 ? 9.815 23.312 -7.581 1.00 23.44 119 VAL A N 1
ATOM 664 C CA . VAL A 1 119 ? 9.722 24.751 -7.818 1.00 23.35 119 VAL A CA 1
ATOM 665 C C . VAL A 1 119 ? 8.824 25.018 -9.018 1.00 23.67 119 VAL A C 1
ATOM 666 O O . VAL A 1 119 ? 9.059 24.514 -10.107 1.00 23.58 119 VAL A O 1
ATOM 670 N N . GLU A 1 120 ? 7.786 25.814 -8.795 1.00 24.18 120 GLU A N 1
ATOM 671 C CA . GLU A 1 120 ? 6.780 26.115 -9.812 1.00 24.24 120 GLU A CA 1
ATOM 672 C C . GLU A 1 120 ? 6.857 27.610 -10.182 1.00 24.55 120 GLU A C 1
ATOM 673 O O . GLU A 1 120 ? 7.657 28.362 -9.621 1.00 24.11 120 GLU A O 1
ATOM 679 N N . ASP A 1 121 ? 6.029 28.028 -11.132 1.00 25.03 121 ASP A N 1
ATOM 680 C CA . ASP A 1 121 ? 6.127 29.371 -11.701 1.00 25.60 121 ASP A CA 1
ATOM 681 C C . ASP A 1 121 ? 6.031 30.532 -10.689 1.00 25.49 121 ASP A C 1
ATOM 682 O O . ASP A 1 121 ? 6.900 31.392 -10.654 1.00 25.55 121 ASP A O 1
ATOM 687 N N . ARG A 1 122 ? 4.964 30.576 -9.906 1.00 25.47 122 ARG A N 1
ATOM 688 C CA . ARG A 1 122 ? 4.775 31.630 -8.908 1.00 25.81 122 ARG A CA 1
ATOM 689 C C . ARG A 1 122 ? 5.804 31.582 -7.779 1.00 25.76 122 ARG A C 1
ATOM 690 O O . ARG A 1 122 ? 6.103 32.606 -7.170 1.00 25.73 122 ARG A O 1
ATOM 698 N N . THR A 1 123 ? 6.337 30.398 -7.493 1.00 25.66 123 THR A N 1
ATOM 699 C CA . THR A 1 123 ? 7.448 30.284 -6.559 1.00 25.40 123 THR A CA 1
ATOM 700 C C . THR A 1 123 ? 8.572 31.170 -7.074 1.00 25.34 123 THR A C 1
ATOM 701 O O . THR A 1 123 ? 9.100 31.998 -6.342 1.00 25.25 123 THR A O 1
ATOM 705 N N . ARG A 1 124 ? 8.922 31.000 -8.347 1.00 25.42 124 ARG A N 1
ATOM 706 C CA . ARG A 1 124 ? 9.987 31.790 -8.966 1.00 25.45 124 ARG A CA 1
ATOM 707 C C . ARG A 1 124 ? 9.644 33.279 -9.017 1.00 25.25 124 ARG A C 1
ATOM 708 O O . ARG A 1 124 ? 10.518 34.102 -8.814 1.00 25.53 124 ARG A O 1
ATOM 716 N N . LYS A 1 125 ? 8.382 33.624 -9.260 1.00 25.03 125 LYS A N 1
ATOM 717 C CA . LYS A 1 125 ? 7.963 35.035 -9.345 1.00 24.99 125 LYS A CA 1
ATOM 718 C C . LYS A 1 125 ? 8.029 35.775 -7.993 1.00 24.33 125 LYS A C 1
ATOM 719 O O . LYS A 1 125 ? 8.381 36.954 -7.931 1.00 23.73 125 LYS A O 1
ATOM 725 N N . LEU A 1 126 ? 7.681 35.072 -6.922 1.00 23.83 126 LEU A N 1
ATOM 726 C CA . LEU A 1 126 ? 7.649 35.657 -5.589 1.00 23.32 126 LEU A CA 1
ATOM 727 C C . LEU A 1 126 ? 9.064 35.793 -5.005 1.00 23.25 126 LEU A C 1
ATOM 728 O O . LEU A 1 126 ? 9.352 36.745 -4.279 1.00 23.22 126 LEU A O 1
ATOM 733 N N . MET A 1 127 ? 9.944 34.845 -5.322 1.00 23.00 127 MET A N 1
ATOM 734 C CA . MET A 1 127 ? 11.334 34.925 -4.879 1.00 22.82 127 MET A CA 1
ATOM 735 C C . MET A 1 127 ? 11.973 36.117 -5.566 1.00 23.34 127 MET A C 1
ATOM 736 O O . MET A 1 127 ? 12.787 36.810 -4.975 1.00 23.29 127 MET A O 1
ATOM 741 N N . GLU A 1 128 ? 11.585 36.337 -6.819 1.00 24.16 128 GLU A N 1
ATOM 742 C CA . GLU A 1 128 ? 12.036 37.483 -7.619 1.00 25.15 128 GLU A CA 1
ATOM 743 C C . GLU A 1 128 ? 11.772 38.794 -6.875 1.00 24.80 128 GLU A C 1
ATOM 744 O O . GLU A 1 128 ? 12.640 39.651 -6.764 1.00 24.45 128 GLU A O 1
ATOM 750 N N . VAL A 1 129 ? 10.557 38.914 -6.356 1.00 25.02 129 VAL A N 1
ATOM 751 C CA . VAL A 1 129 ? 10.106 40.101 -5.649 1.00 25.34 129 VAL A CA 1
ATOM 752 C C . VAL A 1 129 ? 10.942 40.301 -4.404 1.00 25.76 129 VAL A C 1
ATOM 753 O O . VAL A 1 129 ? 11.307 41.425 -4.059 1.00 25.85 129 VAL A O 1
ATOM 757 N N . THR A 1 130 ? 11.222 39.181 -3.746 1.00 26.29 130 THR A N 1
ATOM 758 C CA . THR A 1 130 ? 11.976 39.112 -2.497 1.00 26.52 130 THR A CA 1
ATOM 759 C C . THR A 1 130 ? 13.399 39.664 -2.645 1.00 26.79 130 THR A C 1
ATOM 760 O O . THR A 1 130 ? 13.965 40.219 -1.700 1.00 26.81 130 THR A O 1
ATOM 764 N N . ARG A 1 131 ? 13.974 39.507 -3.836 1.00 27.05 131 ARG A N 1
ATOM 765 C CA . ARG A 1 131 ? 15.357 39.908 -4.075 1.00 27.39 131 ARG A CA 1
ATOM 766 C C . ARG A 1 131 ? 15.537 41.432 -4.109 1.00 26.85 131 ARG A C 1
ATOM 767 O O . ARG A 1 131 ? 16.664 41.920 -4.036 1.00 27.03 131 ARG A O 1
ATOM 775 N N . LEU A 1 132 ? 14.430 42.172 -4.200 1.00 26.15 132 LEU A N 1
ATOM 776 C CA . LEU A 1 132 ? 14.448 43.630 -4.059 1.00 25.48 132 LEU A CA 1
ATOM 777 C C . LEU A 1 132 ? 15.113 44.072 -2.763 1.00 25.18 132 LEU A C 1
ATOM 778 O O . LEU A 1 132 ? 15.813 45.083 -2.732 1.00 25.18 132 LEU A O 1
ATOM 783 N N . ARG A 1 133 ? 14.865 43.327 -1.691 1.00 24.83 133 ARG A N 1
ATOM 784 C CA . ARG A 1 133 ? 15.486 43.604 -0.401 1.00 24.48 133 ARG A CA 1
ATOM 785 C C . ARG A 1 133 ? 16.368 42.450 0.129 1.00 24.31 133 ARG A C 1
ATOM 786 O O . ARG A 1 133 ? 16.874 42.534 1.247 1.00 23.85 133 ARG A O 1
ATOM 794 N N . ASP A 1 134 ? 16.550 41.395 -0.674 1.00 24.04 134 ASP A N 1
ATOM 795 C CA . ASP A 1 134 ? 17.218 40.165 -0.244 1.00 23.70 134 ASP A CA 1
ATOM 796 C C . ASP A 1 134 ? 16.722 39.686 1.122 1.00 23.16 134 ASP A C 1
ATOM 797 O O . ASP A 1 134 ? 17.496 39.330 2.002 1.00 22.67 134 ASP A O 1
ATOM 802 N N . THR A 1 135 ? 15.404 39.693 1.265 1.00 23.10 135 THR A N 1
ATOM 803 C CA . THR A 1 135 ? 14.711 39.164 2.433 1.00 23.07 135 THR A CA 1
ATOM 804 C C . THR A 1 135 ? 15.142 37.725 2.730 1.00 22.85 135 THR A C 1
ATOM 805 O O . THR A 1 135 ? 15.255 36.919 1.812 1.00 23.08 135 THR A O 1
ATOM 809 N N . PRO A 1 136 ? 15.417 37.397 3.987 1.00 22.36 136 PRO A N 1
ATOM 810 C CA . PRO A 1 136 ? 15.695 35.996 4.346 1.00 22.00 136 PRO A CA 1
ATOM 811 C C . PRO A 1 136 ? 14.504 35.069 4.088 1.00 21.65 136 PRO A C 1
ATOM 812 O O . PRO A 1 136 ? 13.352 35.432 4.346 1.00 21.15 136 PRO A O 1
ATOM 816 N N . ILE A 1 137 ? 14.811 33.878 3.574 1.00 21.60 137 ILE A N 1
ATOM 817 C CA . ILE A 1 137 ? 13.813 32.868 3.235 1.00 21.37 137 ILE A CA 1
ATOM 818 C C . ILE A 1 137 ? 13.988 31.601 4.073 1.00 21.43 137 ILE A C 1
ATOM 819 O O . ILE A 1 137 ? 15.107 31.140 4.288 1.00 21.29 137 ILE A O 1
ATOM 824 N N . LEU A 1 138 ? 12.864 31.072 4.561 1.00 21.51 138 LEU A N 1
ATOM 825 C CA . LEU A 1 138 ? 12.798 29.760 5.199 1.00 21.60 138 LEU A CA 1
ATOM 826 C C . LEU A 1 138 ? 12.022 28.861 4.265 1.00 21.23 138 LEU A C 1
ATOM 827 O O . LEU A 1 138 ? 11.031 29.280 3.693 1.00 21.11 138 LEU A O 1
ATOM 832 N N . THR A 1 139 ? 12.448 27.617 4.128 1.00 20.95 139 THR A N 1
ATOM 833 C CA . THR A 1 139 ? 11.840 26.725 3.146 1.00 20.72 139 THR A CA 1
ATOM 834 C C . THR A 1 139 ? 11.166 25.565 3.860 1.00 20.27 139 THR A C 1
ATOM 835 O O . THR A 1 139 ? 11.720 25.032 4.804 1.00 20.16 139 THR A O 1
ATOM 839 N N . PHE A 1 140 ? 9.953 25.218 3.425 1.00 19.86 140 PHE A N 1
ATOM 840 C CA . PHE A 1 140 ? 9.220 24.054 3.935 1.00 19.45 140 PHE A CA 1
ATOM 841 C C . PHE A 1 140 ? 8.748 23.160 2.780 1.00 19.04 140 PHE A C 1
ATOM 842 O O . PHE A 1 140 ? 7.799 23.508 2.074 1.00 18.94 140 PHE A O 1
ATOM 850 N N . MET A 1 141 ? 9.424 22.032 2.580 1.00 18.38 141 MET A N 1
ATOM 851 C CA . MET A 1 141 ? 8.999 21.043 1.587 1.00 18.15 141 MET A CA 1
ATOM 852 C C . MET A 1 141 ? 7.800 20.256 2.127 1.00 18.63 141 MET A C 1
ATOM 853 O O . MET A 1 141 ? 7.931 19.488 3.085 1.00 18.83 141 MET A O 1
ATOM 858 N N . ASN A 1 142 ? 6.648 20.443 1.485 1.00 18.95 142 ASN A N 1
ATOM 859 C CA . ASN A 1 142 ? 5.351 19.972 1.967 1.00 19.26 142 ASN A CA 1
ATOM 860 C C . ASN A 1 142 ? 4.873 18.691 1.259 1.00 19.85 142 ASN A C 1
ATOM 861 O O . ASN A 1 142 ? 5.411 18.300 0.224 1.00 19.30 142 ASN A O 1
ATOM 866 N N . LYS A 1 143 ? 3.882 18.034 1.861 1.00 20.85 143 LYS A N 1
ATOM 867 C CA . LYS A 1 143 ? 3.147 16.905 1.274 1.00 21.57 143 LYS A CA 1
ATOM 868 C C . LYS A 1 143 ? 3.931 15.597 1.335 1.00 22.74 143 LYS A C 1
ATOM 869 O O . LYS A 1 143 ? 3.853 14.770 0.430 1.00 22.89 143 LYS A O 1
ATOM 875 N N . LEU A 1 144 ? 4.669 15.400 2.419 1.00 24.38 144 LEU A N 1
ATOM 876 C CA . LEU A 1 144 ? 5.404 14.151 2.621 1.00 25.64 144 LEU A CA 1
ATOM 877 C C . LEU A 1 144 ? 4.496 12.925 2.905 1.00 27.02 144 LEU A C 1
ATOM 878 O O . LEU A 1 144 ? 4.992 11.809 2.945 1.00 26.65 144 LEU A O 1
ATOM 883 N N . ASP A 1 145 ? 3.188 13.141 3.107 1.00 29.00 145 ASP A N 1
ATOM 884 C CA . ASP A 1 145 ? 2.187 12.049 3.135 1.00 30.58 145 ASP A CA 1
ATOM 885 C C . ASP A 1 145 ? 2.189 11.262 1.862 1.00 31.05 145 ASP A C 1
ATOM 886 O O . ASP A 1 145 ? 1.891 10.075 1.867 1.00 31.12 145 ASP A O 1
ATOM 891 N N . ARG A 1 146 ? 2.379 11.989 0.764 1.00 31.67 146 ARG A N 1
ATOM 892 C CA . ARG A 1 146 ? 2.303 11.444 -0.575 1.00 32.36 146 ARG A CA 1
ATOM 893 C C . ARG A 1 146 ? 3.719 11.292 -1.086 1.00 31.70 146 ARG A C 1
ATOM 894 O O . ARG A 1 146 ? 4.656 11.811 -0.480 1.00 31.57 146 ARG A O 1
ATOM 902 N N . ASP A 1 147 ? 3.873 10.545 -2.176 1.00 31.16 147 ASP A N 1
ATOM 903 C CA . ASP A 1 147 ? 5.182 10.360 -2.785 1.00 30.71 147 ASP A CA 1
ATOM 904 C C . ASP A 1 147 ? 5.696 11.718 -3.261 1.00 30.37 147 ASP A C 1
ATOM 905 O O . ASP A 1 147 ? 4.909 12.568 -3.681 1.00 30.33 147 ASP A O 1
ATOM 910 N N . ILE A 1 148 ? 7.008 11.919 -3.158 1.00 29.88 148 ILE A N 1
ATOM 911 C CA . ILE A 1 148 ? 7.641 13.167 -3.565 1.00 29.70 148 ILE A CA 1
ATOM 912 C C . ILE A 1 148 ? 8.778 12.904 -4.547 1.00 29.78 148 ILE A C 1
ATOM 913 O O . ILE A 1 148 ? 9.182 11.766 -4.759 1.00 29.87 148 ILE A O 1
ATOM 918 N N . ARG A 1 149 ? 9.293 13.969 -5.143 1.00 29.79 149 ARG A N 1
ATOM 919 C CA . ARG A 1 149 ? 10.516 13.887 -5.915 1.00 30.02 149 ARG A CA 1
ATOM 920 C C . ARG A 1 149 ? 11.673 13.554 -4.992 1.00 29.98 149 ARG A C 1
ATOM 921 O O . ARG A 1 149 ? 11.580 13.753 -3.780 1.00 30.14 149 ARG A O 1
ATOM 929 N N . ASP A 1 150 ? 12.761 13.051 -5.567 1.00 29.90 150 ASP A N 1
ATOM 930 C CA . ASP A 1 150 ? 13.991 12.825 -4.815 1.00 30.03 150 ASP A CA 1
ATOM 931 C C . ASP A 1 150 ? 14.329 14.098 -4.020 1.00 30.00 150 ASP A C 1
ATOM 932 O O . ASP A 1 150 ? 14.442 15.180 -4.610 1.00 29.97 150 ASP A O 1
ATOM 937 N N . PRO A 1 151 ? 14.443 13.999 -2.694 1.00 29.91 151 PRO A N 1
ATOM 938 C CA . PRO A 1 151 ? 14.763 15.185 -1.877 1.00 29.98 151 PRO A CA 1
ATOM 939 C C . PRO A 1 151 ? 16.073 15.896 -2.259 1.00 30.12 151 PRO A C 1
ATOM 940 O O . PRO A 1 151 ? 16.149 17.115 -2.114 1.00 29.93 151 PRO A O 1
ATOM 944 N N . MET A 1 152 ? 17.071 15.164 -2.748 1.00 30.61 152 MET A N 1
ATOM 945 C CA . MET A 1 152 ? 18.311 15.803 -3.202 1.00 31.07 152 MET A CA 1
ATOM 946 C C . MET A 1 152 ? 18.083 16.644 -4.451 1.00 31.42 152 MET A C 1
ATOM 947 O O . MET A 1 152 ? 18.747 17.655 -4.648 1.00 31.57 152 MET A O 1
ATOM 952 N N . GLU A 1 153 ? 17.156 16.208 -5.294 1.00 31.85 153 GLU A N 1
ATOM 953 C CA . GLU A 1 153 ? 16.762 16.973 -6.463 1.00 32.28 153 GLU A CA 1
ATOM 954 C C . GLU A 1 153 ? 15.945 18.216 -6.090 1.00 31.90 153 GLU A C 1
ATOM 955 O O . GLU A 1 153 ? 16.089 19.254 -6.732 1.00 31.99 153 GLU A O 1
ATOM 961 N N . LEU A 1 154 ? 15.092 18.117 -5.070 1.00 31.39 154 LEU A N 1
ATOM 962 C CA . LEU A 1 154 ? 14.315 19.270 -4.608 1.00 30.97 154 LEU A CA 1
ATOM 963 C C . LEU A 1 154 ? 15.251 20.388 -4.149 1.00 30.82 154 LEU A C 1
ATOM 964 O O . LEU A 1 154 ? 15.004 21.564 -4.413 1.00 30.98 154 LEU A O 1
ATOM 969 N N . LEU A 1 155 ? 16.333 20.013 -3.474 1.00 30.40 155 LEU A N 1
ATOM 970 C CA . LEU A 1 155 ? 17.360 20.968 -3.077 1.00 30.12 155 LEU A CA 1
ATOM 971 C C . LEU A 1 155 ? 17.998 21.591 -4.306 1.00 30.02 155 LEU A C 1
ATOM 972 O O . LEU A 1 155 ? 18.075 22.814 -4.414 1.00 30.05 155 LEU A O 1
ATOM 977 N N . ASP A 1 156 ? 18.461 20.738 -5.218 1.00 29.84 156 ASP A N 1
ATOM 978 C CA . ASP A 1 156 ? 19.032 21.175 -6.495 1.00 29.78 156 ASP A CA 1
ATOM 979 C C . ASP A 1 156 ? 18.156 22.203 -7.199 1.00 29.15 156 ASP A C 1
ATOM 980 O O . ASP A 1 156 ? 18.654 23.197 -7.714 1.00 28.90 156 ASP A O 1
ATOM 985 N N . GLU A 1 157 ? 16.850 21.948 -7.222 1.00 28.45 157 GLU A N 1
ATOM 986 C CA . GLU A 1 157 ? 15.925 22.791 -7.959 1.00 28.03 157 GLU A CA 1
ATOM 987 C C . GLU A 1 157 ? 15.953 24.205 -7.400 1.00 27.24 157 GLU A C 1
ATOM 988 O O . GLU A 1 157 ? 16.089 25.168 -8.147 1.00 27.17 157 GLU A O 1
ATOM 994 N N . VAL A 1 158 ? 15.864 24.318 -6.080 1.00 26.27 158 VAL A N 1
ATOM 995 C CA . VAL A 1 158 ? 15.908 25.617 -5.418 1.00 25.55 158 VAL A CA 1
ATOM 996 C C . VAL A 1 158 ? 17.176 26.401 -5.785 1.00 25.26 158 VAL A C 1
ATOM 997 O O . VAL A 1 158 ? 17.098 27.582 -6.080 1.00 24.90 158 VAL A O 1
ATOM 1001 N N . GLU A 1 159 ? 18.330 25.743 -5.770 1.00 25.01 159 GLU A N 1
ATOM 1002 C CA . GLU A 1 159 ? 19.603 26.440 -5.942 1.00 25.06 159 GLU A CA 1
ATOM 1003 C C . GLU A 1 159 ? 19.813 26.922 -7.372 1.00 25.17 159 GLU A C 1
ATOM 1004 O O . GLU A 1 159 ? 20.181 28.069 -7.604 1.00 24.84 159 GLU A O 1
ATOM 1010 N N . ASN A 1 160 ? 19.570 26.031 -8.324 1.00 25.50 160 ASN A N 1
ATOM 1011 C CA . ASN A 1 160 ? 19.847 26.299 -9.729 1.00 25.64 160 ASN A CA 1
ATOM 1012 C C . ASN A 1 160 ? 18.819 27.234 -10.366 1.00 25.91 160 ASN A C 1
ATOM 1013 O O . ASN A 1 160 ? 19.134 27.915 -11.336 1.00 26.24 160 ASN A O 1
ATOM 1018 N N . GLU A 1 161 ? 17.607 27.286 -9.808 1.00 26.23 161 GLU A N 1
ATOM 1019 C CA . GLU A 1 161 ? 16.514 28.109 -10.355 1.00 26.36 161 GLU A CA 1
ATOM 1020 C C . GLU A 1 161 ? 16.301 29.416 -9.601 1.00 26.24 161 GLU A C 1
ATOM 1021 O O . GLU A 1 161 ? 16.026 30.436 -10.211 1.00 26.30 161 GLU A O 1
ATOM 1027 N N . LEU A 1 162 ? 16.391 29.369 -8.277 1.00 26.28 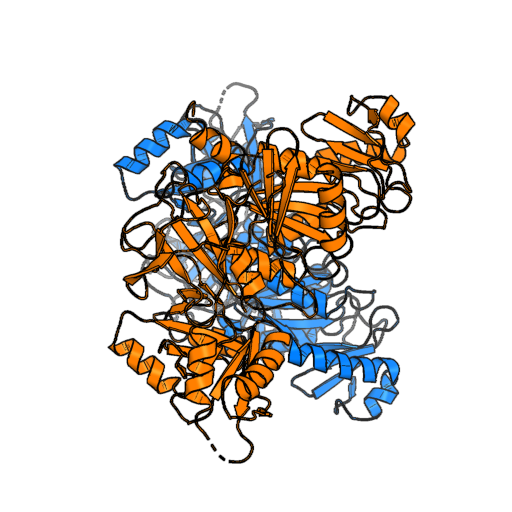162 LEU A N 1
ATOM 1028 C CA . LEU A 1 162 ? 16.149 30.538 -7.426 1.00 26.28 162 LEU A CA 1
ATOM 1029 C C . LEU A 1 162 ? 17.428 31.199 -6.894 1.00 26.09 162 LEU A C 1
ATOM 1030 O O . LEU A 1 162 ? 17.355 32.194 -6.183 1.00 26.17 162 LEU A O 1
ATOM 1035 N N . LYS A 1 163 ? 18.587 30.648 -7.241 1.00 26.04 163 LYS A N 1
ATOM 1036 C CA . LYS A 1 163 ? 19.884 31.260 -6.921 1.00 26.02 163 LYS A CA 1
ATOM 1037 C C . LYS A 1 163 ? 20.071 31.481 -5.417 1.00 25.02 163 LYS A C 1
ATOM 1038 O O . LYS A 1 163 ? 20.541 32.534 -4.973 1.00 24.91 163 LYS A O 1
ATOM 1044 N N . ILE A 1 164 ? 19.693 30.480 -4.635 1.00 23.92 164 ILE A N 1
ATOM 1045 C CA . ILE A 1 164 ? 19.916 30.530 -3.196 1.00 23.08 164 ILE A CA 1
ATOM 1046 C C . ILE A 1 164 ? 20.352 29.158 -2.697 1.00 22.67 164 ILE A C 1
ATOM 1047 O O . ILE A 1 164 ? 19.784 28.132 -3.091 1.00 22.46 164 ILE A O 1
ATOM 1052 N N . GLY A 1 165 ? 21.385 29.149 -1.856 1.00 22.05 165 GLY A N 1
ATOM 1053 C CA . GLY A 1 165 ? 21.888 27.924 -1.269 1.00 21.81 165 GLY A CA 1
ATOM 1054 C C . GLY A 1 165 ? 20.872 27.285 -0.342 1.00 21.73 165 GLY A C 1
ATOM 1055 O O . GLY A 1 165 ? 20.104 27.981 0.324 1.00 21.77 165 GLY A O 1
ATOM 1056 N N . CYS A 1 166 ? 20.852 25.956 -0.320 1.00 21.62 166 CYS A N 1
ATOM 1057 C CA . CYS A 1 166 ? 19.974 25.206 0.566 1.00 21.52 166 CYS A CA 1
ATOM 1058 C C . CYS A 1 166 ? 20.802 24.691 1.722 1.00 21.51 166 CYS A C 1
ATOM 1059 O O . CYS A 1 166 ? 21.974 24.346 1.549 1.00 22.04 166 CYS A O 1
ATOM 1062 N N . ALA A 1 167 ? 20.190 24.647 2.898 1.00 21.10 167 ALA A N 1
ATOM 1063 C CA . ALA A 1 167 ? 20.801 24.063 4.080 1.00 20.65 167 ALA A CA 1
ATOM 1064 C C . ALA A 1 167 ? 19.724 23.224 4.747 1.00 20.60 167 ALA A C 1
ATOM 1065 O O . ALA A 1 167 ? 18.842 23.768 5.390 1.00 20.51 167 ALA A O 1
ATOM 1067 N N . PRO A 1 168 ? 19.739 21.911 4.547 1.00 20.56 168 PRO A N 1
ATOM 1068 C CA . PRO A 1 168 ? 18.750 21.044 5.192 1.00 20.41 168 PRO A CA 1
ATOM 1069 C C . PRO A 1 168 ? 18.882 21.107 6.701 1.00 20.33 168 PRO A C 1
ATOM 1070 O O . PRO A 1 168 ? 19.981 20.903 7.206 1.00 20.15 168 PRO A O 1
ATOM 1074 N N . ILE A 1 169 ? 17.796 21.437 7.395 1.00 20.48 169 ILE A N 1
ATOM 1075 C CA . ILE A 1 169 ? 17.753 21.340 8.854 1.00 20.70 169 ILE A CA 1
ATOM 1076 C C . ILE A 1 169 ? 17.158 19.984 9.229 1.00 20.58 169 ILE A C 1
ATOM 1077 O O . ILE A 1 169 ? 17.686 19.295 10.092 1.00 20.79 169 ILE A O 1
ATOM 1082 N N . THR A 1 170 ? 16.064 19.602 8.586 1.00 20.64 170 THR A N 1
ATOM 1083 C CA . THR A 1 170 ? 15.540 18.252 8.749 1.00 20.79 170 THR A CA 1
ATOM 1084 C C . THR A 1 170 ? 15.639 17.497 7.436 1.00 21.11 170 THR A C 1
ATOM 1085 O O . THR A 1 170 ? 15.891 18.082 6.397 1.00 21.24 170 THR A O 1
ATOM 1089 N N . TRP A 1 171 ? 15.451 16.188 7.502 1.00 21.61 171 TRP A N 1
ATOM 1090 C CA . TRP A 1 171 ? 15.558 15.338 6.337 1.00 21.97 171 TRP A CA 1
ATOM 1091 C C . TRP A 1 171 ? 14.578 14.170 6.475 1.00 22.33 171 TRP A C 1
ATOM 1092 O O . TRP A 1 171 ? 14.563 13.478 7.488 1.00 22.31 171 TRP A O 1
ATOM 1103 N N . PRO A 1 172 ? 13.759 13.942 5.458 1.00 22.85 172 PRO A N 1
ATOM 1104 C CA . PRO A 1 172 ? 12.664 12.977 5.570 1.00 22.94 172 PRO A CA 1
ATOM 1105 C C . PRO A 1 172 ? 13.136 11.528 5.577 1.00 23.00 172 PRO A C 1
ATOM 1106 O O . PRO A 1 172 ? 14.149 11.194 4.969 1.00 22.98 172 PRO A O 1
ATOM 1110 N N . ILE A 1 173 ? 12.382 10.689 6.275 1.00 23.29 173 ILE A N 1
ATOM 1111 C CA . ILE A 1 173 ? 12.670 9.269 6.414 1.00 23.64 173 ILE A CA 1
ATOM 1112 C C . ILE A 1 173 ? 11.529 8.508 5.756 1.00 24.32 173 ILE A C 1
ATOM 1113 O O . ILE A 1 173 ? 10.478 8.299 6.352 1.00 24.19 173 ILE A O 1
ATOM 1118 N N . GLY A 1 174 ? 11.740 8.107 4.509 1.00 25.3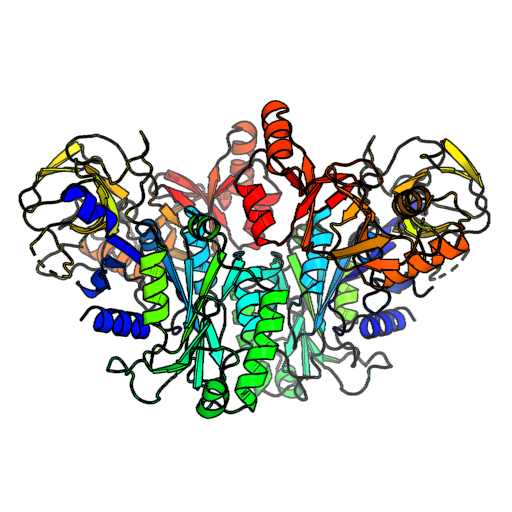2 174 GLY A N 1
ATOM 1119 C CA . GLY A 1 174 ? 10.669 7.583 3.690 1.00 25.87 174 GLY A CA 1
ATOM 1120 C C . GLY A 1 174 ? 9.720 8.678 3.233 1.00 26.59 174 GLY A C 1
ATOM 1121 O O . GLY A 1 174 ? 9.841 9.847 3.611 1.00 26.51 174 GLY A O 1
ATOM 1122 N N . CYS A 1 175 ? 8.783 8.288 2.380 1.00 27.53 175 CYS A N 1
ATOM 1123 C CA . CYS A 1 175 ? 7.660 9.143 2.020 1.00 28.30 175 CYS A CA 1
ATOM 1124 C C . CYS A 1 175 ? 6.444 8.306 1.649 1.00 28.52 175 CYS A C 1
ATOM 1125 O O . CYS A 1 175 ? 6.526 7.081 1.549 1.00 28.57 175 CYS A O 1
ATOM 1128 N N . GLY A 1 176 ? 5.322 8.982 1.435 1.00 29.01 176 GLY A N 1
ATOM 1129 C CA . GLY A 1 176 ? 4.097 8.326 1.029 1.00 29.48 176 GLY A CA 1
ATOM 1130 C C . GLY A 1 176 ? 3.484 7.590 2.196 1.00 29.90 176 GLY A C 1
ATOM 1131 O O . GLY A 1 176 ? 3.407 8.126 3.300 1.00 30.13 176 GLY A O 1
ATOM 1132 N N . LYS A 1 177 ? 3.068 6.349 1.948 1.00 30.37 177 LYS A N 1
ATOM 1133 C CA . LYS A 1 177 ? 2.566 5.467 2.996 1.00 30.57 177 LYS A CA 1
ATOM 1134 C C . LYS A 1 177 ? 3.705 5.153 3.966 1.00 30.00 177 LYS A C 1
ATOM 1135 O O . LYS A 1 177 ? 3.466 4.871 5.140 1.00 30.03 177 LYS A O 1
ATOM 1141 N N . LEU A 1 178 ? 4.940 5.219 3.460 1.00 29.45 178 LEU A N 1
ATOM 1142 C CA . LEU A 1 178 ? 6.155 4.912 4.233 1.00 28.84 178 LEU A CA 1
ATOM 1143 C C . LEU A 1 178 ? 6.801 6.106 4.959 1.00 27.95 178 LEU A C 1
ATOM 1144 O O . LEU A 1 178 ? 7.902 5.969 5.473 1.00 28.01 178 LEU A O 1
ATOM 1149 N N . PHE A 1 179 ? 6.141 7.264 5.016 1.00 26.99 179 PHE A N 1
ATOM 1150 C CA . PHE A 1 179 ? 6.690 8.401 5.763 1.00 26.05 179 PHE A CA 1
ATOM 1151 C C . PHE A 1 179 ? 6.654 8.050 7.248 1.00 25.58 179 PHE A C 1
ATOM 1152 O O . PHE A 1 179 ? 5.586 7.795 7.799 1.00 25.46 179 PHE A O 1
ATOM 1160 N N . LYS A 1 180 ? 7.833 8.022 7.867 1.00 24.96 180 LYS A N 1
ATOM 1161 C CA . LYS A 1 180 ? 7.999 7.643 9.263 1.00 24.66 180 LYS A CA 1
ATOM 1162 C C . LYS A 1 180 ? 8.389 8.831 10.140 1.00 24.06 180 LYS A C 1
ATOM 1163 O O . LYS A 1 180 ? 8.252 8.761 11.358 1.00 23.62 180 LYS A O 1
ATOM 1169 N N . GLY A 1 181 ? 8.888 9.906 9.522 1.00 23.72 181 GLY A N 1
ATOM 1170 C CA . GLY A 1 181 ? 9.264 11.132 10.227 1.00 23.23 181 GLY A CA 1
ATOM 1171 C C . GLY A 1 181 ? 10.447 11.860 9.597 1.00 22.72 181 GLY A C 1
ATOM 1172 O O . GLY A 1 181 ? 10.750 11.649 8.434 1.00 22.61 181 GLY A O 1
ATOM 1173 N N . VAL A 1 182 ? 11.108 12.731 10.356 1.00 22.22 182 VAL A N 1
ATOM 1174 C CA . VAL A 1 182 ? 12.296 13.434 9.862 1.00 21.96 182 VAL A CA 1
ATOM 1175 C C . VAL A 1 182 ? 13.444 13.351 10.855 1.00 21.87 182 VAL A C 1
ATOM 1176 O O . VAL A 1 182 ? 13.229 13.038 12.020 1.00 21.92 182 VAL A O 1
ATOM 1180 N N . TYR A 1 183 ? 14.651 13.660 10.381 1.00 21.69 183 TYR A N 1
ATOM 1181 C CA . TYR A 1 183 ? 15.859 13.712 11.203 1.00 21.48 183 TYR A CA 1
ATOM 1182 C C . TYR A 1 183 ? 16.396 15.156 11.216 1.00 21.75 183 TYR A C 1
ATOM 1183 O O . TYR A 1 183 ? 16.489 15.802 10.180 1.00 21.97 183 TYR A O 1
ATOM 1192 N N . HIS A 1 184 ? 16.745 15.651 12.398 1.00 21.88 184 HIS A N 1
ATOM 1193 C CA . HIS A 1 184 ? 17.315 16.985 12.565 1.00 21.73 184 HIS A CA 1
ATOM 1194 C C . HIS A 1 184 ? 18.823 16.836 12.526 1.00 21.52 184 HIS A C 1
ATOM 1195 O O . HIS A 1 184 ? 19.394 16.112 13.345 1.00 21.84 184 HIS A O 1
ATOM 1202 N N . LEU A 1 185 ? 19.467 17.511 11.581 1.00 21.00 185 LEU A N 1
ATOM 1203 C CA . LEU A 1 185 ? 20.909 17.365 11.382 1.00 20.62 185 LEU A CA 1
ATOM 1204 C C . LEU A 1 185 ? 21.721 17.999 12.516 1.00 20.14 185 LEU A C 1
ATOM 1205 O O . LEU A 1 185 ? 22.812 17.553 12.807 1.00 20.36 185 LEU A O 1
ATOM 1210 N N . TYR A 1 186 ? 21.160 19.006 13.174 1.00 19.75 186 TYR A N 1
ATOM 1211 C CA . TYR A 1 186 ? 21.854 19.785 14.215 1.00 19.50 186 TYR A CA 1
ATOM 1212 C C . TYR A 1 186 ? 21.533 19.387 15.671 1.00 19.62 186 TYR A C 1
ATOM 1213 O O . TYR A 1 186 ? 22.328 19.625 16.578 1.00 19.61 186 TYR A O 1
ATOM 1222 N N . LYS A 1 187 ? 20.384 18.760 15.883 1.00 19.70 187 LYS A N 1
ATOM 1223 C CA . LYS A 1 187 ? 19.982 18.314 17.207 1.00 19.74 187 LYS A CA 1
ATOM 1224 C C . LYS A 1 187 ? 20.279 16.823 17.346 1.00 19.66 187 LYS A C 1
ATOM 1225 O O . LYS A 1 187 ? 20.152 16.259 18.437 1.00 19.43 187 LYS A O 1
ATOM 1231 N N . ASP A 1 188 ? 20.684 16.208 16.231 1.00 19.56 188 ASP A N 1
ATOM 1232 C CA . ASP A 1 188 ? 20.987 14.785 16.159 1.00 19.43 188 ASP A CA 1
ATOM 1233 C C . ASP A 1 188 ? 19.874 13.968 16.804 1.00 19.19 188 ASP A C 1
ATOM 1234 O O . ASP A 1 188 ? 20.075 13.373 17.845 1.00 19.15 188 ASP A O 1
ATOM 1239 N N . GLU A 1 189 ? 18.693 13.991 16.188 1.00 19.24 189 GLU A N 1
ATOM 1240 C CA . GLU A 1 189 ? 17.506 13.297 16.701 1.00 19.32 189 GLU A CA 1
ATOM 1241 C C . GLU A 1 189 ? 16.441 13.129 15.620 1.00 19.37 189 GLU A C 1
ATOM 1242 O O . GLU A 1 189 ? 16.424 13.859 14.642 1.00 19.24 189 GLU A O 1
ATOM 1248 N N . THR A 1 190 ? 15.530 12.191 15.830 1.00 19.55 190 THR A N 1
ATOM 1249 C CA . THR A 1 190 ? 14.515 11.854 14.851 1.00 19.83 190 THR A CA 1
ATOM 1250 C C . THR A 1 190 ? 13.123 12.107 15.427 1.00 20.42 190 THR A C 1
ATOM 1251 O O . THR A 1 190 ? 12.743 11.503 16.436 1.00 20.82 190 THR A O 1
ATOM 1255 N N . TYR A 1 191 ? 12.369 13.005 14.796 1.00 20.65 191 TYR A N 1
ATOM 1256 C CA . TYR A 1 191 ? 10.960 13.184 15.124 1.00 21.03 191 TYR A CA 1
ATOM 1257 C C . TYR A 1 191 ? 10.129 12.106 14.433 1.00 21.64 191 TYR A C 1
ATOM 1258 O O . TYR A 1 191 ? 10.329 11.833 13.254 1.00 21.45 191 TYR A O 1
ATOM 1267 N N . LEU A 1 192 ? 9.189 11.510 15.165 1.00 22.60 192 LEU A N 1
ATOM 1268 C CA . LEU A 1 192 ? 8.413 10.371 14.660 1.00 23.37 192 LEU A CA 1
ATOM 1269 C C . LEU A 1 192 ? 7.017 10.838 14.279 1.00 24.39 192 LEU A C 1
ATOM 1270 O O . LEU A 1 192 ? 6.334 11.482 15.078 1.00 24.54 192 LEU A O 1
ATOM 1275 N N . TYR A 1 193 ? 6.608 10.496 13.060 1.00 25.60 193 TYR A N 1
ATOM 1276 C CA . TYR A 1 193 ? 5.315 10.884 12.519 1.00 26.75 193 TYR A CA 1
ATOM 1277 C C . TYR A 1 193 ? 4.210 9.872 12.849 1.00 28.55 193 TYR A C 1
ATOM 1278 O O . TYR A 1 193 ? 4.346 8.670 12.606 1.00 28.45 193 TYR A O 1
ATOM 1287 N N . GLN A 1 194 ? 3.110 10.381 13.395 1.00 30.68 194 GLN A N 1
ATOM 1288 C CA . GLN A 1 194 ? 1.934 9.576 13.683 1.00 32.40 194 GLN A CA 1
ATOM 1289 C C . GLN A 1 194 ? 0.858 9.984 12.687 1.00 33.70 194 GLN A C 1
ATOM 1290 O O . GLN A 1 194 ? 0.520 11.166 12.583 1.00 33.81 194 GLN A O 1
ATOM 1296 N N . SER A 1 195 ? 0.326 9.013 11.951 1.00 35.30 195 SER A N 1
ATOM 1297 C CA . SER A 1 195 ? -0.623 9.302 10.876 1.00 36.54 195 SER A CA 1
ATOM 1298 C C . SER A 1 195 ? -2.004 9.626 11.423 1.00 37.59 195 SER A C 1
ATOM 1299 O O . SER A 1 195 ? -2.338 9.231 12.538 1.00 37.85 195 SER A O 1
ATOM 1302 N N . GLY A 1 196 ? -2.790 10.357 10.638 1.00 38.92 196 GLY A N 1
ATOM 1303 C CA . GLY A 1 196 ? -4.161 10.689 10.991 1.00 40.04 196 GLY A CA 1
ATOM 1304 C C . GLY A 1 196 ? -4.374 11.599 12.192 1.00 41.21 196 GLY A C 1
ATOM 1305 O O . GLY A 1 196 ? -5.425 11.539 12.823 1.00 41.28 196 GLY A O 1
ATOM 1306 N N . LYS A 1 197 ? -3.395 12.437 12.522 1.00 42.72 197 LYS A N 1
ATOM 1307 C CA . LYS A 1 197 ? -3.585 13.446 13.563 1.00 43.88 197 LYS A CA 1
ATOM 1308 C C . LYS A 1 197 ? -4.094 14.718 12.889 1.00 44.26 197 LYS A C 1
ATOM 1309 O O . LYS A 1 197 ? -5.288 14.807 12.591 1.00 45.08 197 LYS A O 1
ATOM 1315 N N . GLY A 1 198 ? -3.225 15.690 12.629 1.00 44.29 198 GLY A N 1
ATOM 1316 C CA . GLY A 1 198 ? -3.563 16.770 11.715 1.00 44.23 198 GLY A CA 1
ATOM 1317 C C . GLY A 1 198 ? -4.379 17.903 12.293 1.00 44.15 198 GLY A C 1
ATOM 1318 O O . GLY A 1 198 ? -3.990 19.064 12.162 1.00 44.33 198 GLY A O 1
ATOM 1319 N N . HIS A 1 199 ? -5.509 17.577 12.917 1.00 44.02 199 HIS A N 1
ATOM 1320 C CA . HIS A 1 199 ? -6.403 18.585 13.482 1.00 43.92 199 HIS A CA 1
ATOM 1321 C C . HIS A 1 199 ? -6.103 18.883 14.946 1.00 43.83 199 HIS A C 1
ATOM 1322 O O . HIS A 1 199 ? -6.782 19.704 15.556 1.00 43.99 199 HIS A O 1
ATOM 1329 N N . THR A 1 200 ? -5.079 18.217 15.490 1.00 43.79 200 THR A N 1
ATOM 1330 C CA . THR A 1 200 ? -4.540 18.501 16.829 1.00 43.50 200 THR A CA 1
ATOM 1331 C C . THR A 1 200 ? -3.024 18.745 16.734 1.00 43.19 200 THR A C 1
ATOM 1332 O O . THR A 1 200 ? -2.462 18.799 15.635 1.00 43.11 200 THR A O 1
ATOM 1336 N N . ILE A 1 201 ? -2.369 18.913 17.880 1.00 42.91 201 ILE A N 1
ATOM 1337 C CA . ILE A 1 201 ? -0.907 18.848 17.940 1.00 42.60 201 ILE A CA 1
ATOM 1338 C C . ILE A 1 201 ? -0.530 17.459 18.427 1.00 42.36 201 ILE A C 1
ATOM 1339 O O . ILE A 1 201 ? -0.798 17.108 19.571 1.00 42.22 201 ILE A O 1
ATOM 1344 N N . GLN A 1 202 ? 0.073 16.670 17.546 1.00 42.24 202 GLN A N 1
ATOM 1345 C CA . GLN A 1 202 ? 0.541 15.335 17.903 1.00 42.32 202 GLN A CA 1
ATOM 1346 C C . GLN A 1 202 ? 1.360 15.376 19.190 1.00 41.86 202 GLN A C 1
ATOM 1347 O O . GLN A 1 202 ? 1.898 16.420 19.570 1.00 42.13 202 GLN A O 1
ATOM 1353 N N . GLU A 1 203 ? 1.442 14.231 19.857 1.00 41.08 203 GLU A N 1
ATOM 1354 C CA . GLU A 1 203 ? 2.485 13.987 20.840 1.00 40.42 203 GLU A CA 1
ATOM 1355 C C . GLU A 1 203 ? 3.811 14.074 20.090 1.00 39.39 203 GLU A C 1
ATOM 1356 O O . GLU A 1 203 ? 3.920 13.569 18.967 1.00 39.70 203 GLU A O 1
ATOM 1362 N N . VAL A 1 204 ? 4.817 14.702 20.686 1.00 37.91 204 VAL A N 1
ATOM 1363 C CA . VAL A 1 204 ? 6.154 14.673 20.107 1.00 36.80 204 VAL A CA 1
ATOM 1364 C C . VAL A 1 204 ? 6.821 13.386 20.581 1.00 36.17 204 VAL A C 1
ATOM 1365 O O . VAL A 1 204 ? 6.818 13.103 21.773 1.00 36.01 204 VAL A O 1
ATOM 1369 N N . ARG A 1 205 ? 7.351 12.592 19.650 1.00 35.51 205 ARG A N 1
ATOM 1370 C CA . ARG A 1 205 ? 8.144 11.401 19.992 1.00 35.21 205 ARG A CA 1
ATOM 1371 C C . ARG A 1 205 ? 9.522 11.523 19.346 1.00 33.89 205 ARG A C 1
ATOM 1372 O O . ARG A 1 205 ? 9.605 11.660 18.134 1.00 34.23 205 ARG A O 1
ATOM 1380 N N . ILE A 1 206 ? 10.595 11.439 20.132 1.00 32.36 206 ILE A N 1
ATOM 1381 C CA . ILE A 1 206 ? 11.953 11.681 19.627 1.00 31.18 206 ILE A CA 1
ATOM 1382 C C . ILE A 1 206 ? 12.932 10.555 19.986 1.00 30.32 206 ILE A C 1
ATOM 1383 O O . ILE A 1 206 ? 13.080 10.227 21.150 1.00 29.82 206 ILE A O 1
ATOM 1388 N N . VAL A 1 207 ? 13.599 9.979 18.984 1.00 29.60 207 VAL A N 1
ATOM 1389 C CA . VAL A 1 207 ? 14.741 9.085 19.207 1.00 29.21 207 VAL A CA 1
ATOM 1390 C C . VAL A 1 207 ? 16.005 9.915 19.042 1.00 29.41 207 VAL A C 1
ATOM 1391 O O . VAL A 1 207 ? 16.126 10.647 18.0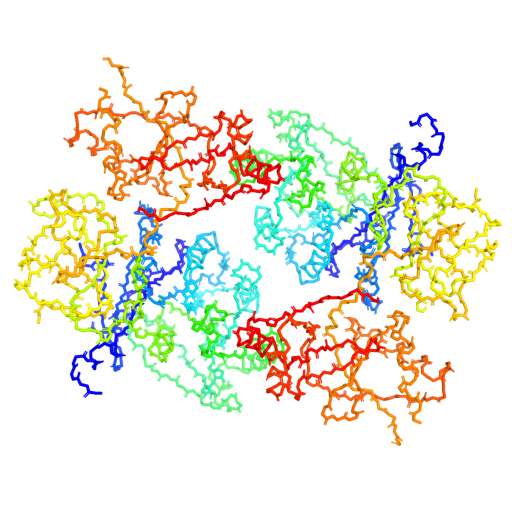76 1.00 29.46 207 VAL A O 1
ATOM 1395 N N . LYS A 1 208 ? 16.963 9.784 19.956 1.00 29.75 208 LYS A N 1
ATOM 1396 C CA . LYS A 1 208 ? 18.072 10.742 20.016 1.00 29.89 208 LYS A CA 1
ATOM 1397 C C . LYS A 1 208 ? 19.320 10.413 19.181 1.00 30.24 208 LYS A C 1
ATOM 1398 O O . LYS A 1 208 ? 19.740 11.226 18.371 1.00 30.63 208 LYS A O 1
ATOM 1404 N N . GLY A 1 209 ? 19.939 9.258 19.330 1.00 30.45 209 GLY A N 1
ATOM 1405 C CA . GLY A 1 209 ? 21.083 8.996 18.463 1.00 30.71 209 GLY A CA 1
ATOM 1406 C C . GLY A 1 209 ? 20.707 8.848 16.991 1.00 30.78 209 GLY A C 1
ATOM 1407 O O . GLY A 1 209 ? 19.690 8.248 16.677 1.00 30.78 209 GLY A O 1
ATOM 1408 N N . LEU A 1 210 ? 21.515 9.379 16.078 1.00 31.20 210 LEU A N 1
ATOM 1409 C CA . LEU A 1 210 ? 21.411 8.951 14.680 1.00 31.49 210 LEU A CA 1
ATOM 1410 C C . LEU A 1 210 ? 21.686 7.455 14.608 1.00 31.84 210 LEU A C 1
ATOM 1411 O O . LEU A 1 210 ? 21.014 6.744 13.875 1.00 31.92 210 LEU A O 1
ATOM 1416 N N . ASN A 1 211 ? 22.679 6.999 15.375 1.00 32.35 211 ASN A N 1
ATOM 1417 C CA . ASN A 1 211 ? 23.111 5.597 15.393 1.00 32.69 211 ASN A CA 1
ATOM 1418 C C . ASN A 1 211 ? 22.556 4.787 16.587 1.00 32.88 211 ASN A C 1
ATOM 1419 O O . ASN A 1 211 ? 23.013 3.680 16.863 1.00 33.05 211 ASN A O 1
ATOM 1424 N N . ASN A 1 212 ? 21.561 5.352 17.270 1.00 33.10 212 ASN A N 1
ATOM 1425 C CA . ASN A 1 212 ? 20.795 4.681 18.322 1.00 33.16 212 ASN A CA 1
ATOM 1426 C C . ASN A 1 212 ? 19.940 3.569 17.687 1.00 33.18 212 ASN A C 1
ATOM 1427 O O . ASN A 1 212 ? 19.189 3.863 16.756 1.00 33.40 212 ASN A O 1
ATOM 1432 N N . PRO A 1 213 ? 20.044 2.317 18.156 1.00 32.96 213 PRO A N 1
ATOM 1433 C CA . PRO A 1 213 ? 19.250 1.218 17.586 1.00 32.65 213 PRO A CA 1
ATOM 1434 C C . PRO A 1 213 ? 17.743 1.384 17.727 1.00 32.24 213 PRO A C 1
ATOM 1435 O O . PRO A 1 213 ? 17.021 0.710 17.001 1.00 32.18 213 PRO A O 1
ATOM 1439 N N . ASP A 1 214 ? 17.284 2.238 18.639 1.00 31.84 214 ASP A N 1
ATOM 1440 C CA . ASP A 1 214 ? 15.867 2.603 18.729 1.00 31.58 214 ASP A CA 1
ATOM 1441 C C . ASP A 1 214 ? 15.334 3.266 17.451 1.00 31.01 214 ASP A C 1
ATOM 1442 O O . ASP A 1 214 ? 14.142 3.173 17.160 1.00 30.97 214 ASP A O 1
ATOM 1447 N N . LEU A 1 215 ? 16.201 3.944 16.702 1.00 30.35 215 LEU A N 1
ATOM 1448 C CA . LEU A 1 215 ? 15.816 4.492 15.402 1.00 30.01 215 LEU A CA 1
ATOM 1449 C C . LEU A 1 215 ? 15.489 3.388 14.393 1.00 29.92 215 LEU A C 1
ATOM 1450 O O . LEU A 1 215 ? 14.556 3.513 13.598 1.00 29.43 215 LEU A O 1
ATOM 1455 N N . ASP A 1 216 ? 16.282 2.324 14.431 1.00 30.05 216 ASP A N 1
ATOM 1456 C CA . ASP A 1 216 ? 16.068 1.150 13.585 1.00 30.22 216 ASP A CA 1
ATOM 1457 C C . ASP A 1 216 ? 14.790 0.419 13.982 1.00 29.98 216 ASP A C 1
ATOM 1458 O O . ASP A 1 216 ? 14.094 -0.124 13.142 1.00 29.92 216 ASP A O 1
ATOM 1463 N N . ALA A 1 217 ? 14.482 0.421 15.272 1.00 30.01 217 ALA A N 1
ATOM 1464 C CA . ALA A 1 217 ? 13.301 -0.264 15.784 1.00 29.96 217 ALA A CA 1
ATOM 1465 C C . ALA A 1 217 ? 12.024 0.503 15.473 1.00 29.74 217 ALA A C 1
ATOM 1466 O O . ALA A 1 217 ? 10.968 -0.096 15.325 1.00 29.56 217 ALA A O 1
ATOM 1468 N N . ALA A 1 218 ? 12.127 1.824 15.372 1.00 29.66 218 ALA A N 1
ATOM 1469 C CA . ALA A 1 218 ? 10.963 2.673 15.122 1.00 29.78 218 ALA A CA 1
ATOM 1470 C C . ALA A 1 218 ? 10.572 2.713 13.642 1.00 29.88 218 ALA A C 1
ATOM 1471 O O . ALA A 1 218 ? 9.391 2.762 13.299 1.00 29.42 218 ALA A O 1
ATOM 1473 N N . VAL A 1 219 ? 11.582 2.666 12.779 1.00 30.26 219 VAL A N 1
ATOM 1474 C CA . VAL A 1 219 ? 11.451 3.024 11.372 1.00 30.69 219 VAL A CA 1
ATOM 1475 C C . VAL A 1 219 ? 11.764 1.878 10.383 1.00 30.91 219 VAL A C 1
ATOM 1476 O O . VAL A 1 219 ? 11.376 1.935 9.204 1.00 30.69 219 VAL A O 1
ATOM 1480 N N . GLY A 1 220 ? 12.426 0.835 10.874 1.00 31.20 220 GLY A N 1
ATOM 1481 C CA . GLY A 1 220 ? 12.918 -0.247 10.043 1.00 31.62 220 GLY A CA 1
ATOM 1482 C C . GLY A 1 220 ? 14.336 0.055 9.618 1.00 31.94 220 GLY A C 1
ATOM 1483 O O . GLY A 1 220 ? 14.656 1.210 9.363 1.00 31.85 220 GLY A O 1
ATOM 1484 N N . GLU A 1 221 ? 15.181 -0.973 9.547 1.00 32.54 221 GLU A N 1
ATOM 1485 C CA . GLU A 1 221 ? 16.590 -0.793 9.184 1.00 33.14 221 GLU A CA 1
ATOM 1486 C C . GLU A 1 221 ? 16.741 -0.396 7.726 1.00 32.60 221 GLU A C 1
ATOM 1487 O O . GLU A 1 221 ? 17.745 0.196 7.356 1.00 32.31 221 GLU A O 1
ATOM 1493 N N . ASP A 1 222 ? 15.751 -0.737 6.903 1.00 32.29 222 ASP A N 1
ATOM 1494 C CA . ASP A 1 222 ? 15.737 -0.316 5.511 1.00 31.98 222 ASP A CA 1
ATOM 1495 C C . ASP A 1 222 ? 15.840 1.212 5.399 1.00 31.85 222 ASP A C 1
ATOM 1496 O O . ASP A 1 222 ? 16.762 1.732 4.763 1.00 31.64 222 ASP A O 1
ATOM 1501 N N . LEU A 1 223 ? 14.903 1.920 6.034 1.00 31.60 223 LEU A N 1
ATOM 1502 C CA . LEU A 1 223 ? 14.859 3.384 5.965 1.00 31.20 223 LEU A CA 1
ATOM 1503 C C . LEU A 1 223 ? 15.862 4.062 6.903 1.00 31.40 223 LEU A C 1
ATOM 1504 O O . LEU A 1 223 ? 16.195 5.224 6.706 1.00 31.37 223 LEU A O 1
ATOM 1509 N N . ALA A 1 224 ? 16.352 3.343 7.905 1.00 31.85 224 ALA A N 1
ATOM 1510 C CA . ALA A 1 224 ? 17.392 3.874 8.789 1.00 32.39 224 ALA A CA 1
ATOM 1511 C C . ALA A 1 224 ? 18.764 3.878 8.113 1.00 32.82 224 ALA A C 1
ATOM 1512 O O . ALA A 1 224 ? 19.549 4.785 8.337 1.00 32.52 224 ALA A O 1
ATOM 1514 N N . GLN A 1 225 ? 19.045 2.864 7.295 1.00 33.78 225 GLN A N 1
ATOM 1515 C CA . GLN A 1 225 ? 20.302 2.789 6.542 1.00 34.63 225 GLN A CA 1
ATOM 1516 C C . GLN A 1 225 ? 20.262 3.771 5.407 1.00 34.24 225 GLN A C 1
ATOM 1517 O O . GLN A 1 225 ? 21.266 4.406 5.110 1.00 34.16 225 GLN A O 1
ATOM 1523 N N . GLN A 1 226 ? 19.097 3.889 4.778 1.00 34.02 226 GLN A N 1
ATOM 1524 C CA . GLN A 1 226 ? 18.908 4.851 3.703 1.00 34.07 226 GLN A CA 1
ATOM 1525 C C . GLN A 1 226 ? 18.997 6.291 4.191 1.00 33.36 226 GLN A C 1
ATOM 1526 O O . GLN A 1 226 ? 19.315 7.175 3.402 1.00 33.78 226 GLN A O 1
ATOM 1532 N N . LEU A 1 227 ? 18.693 6.534 5.467 1.00 32.26 227 LEU A N 1
ATOM 1533 C CA . LEU A 1 227 ? 18.839 7.865 6.033 1.00 31.35 227 LEU A CA 1
ATOM 1534 C C . LEU A 1 227 ? 20.320 8.155 6.100 1.00 31.39 227 LEU A C 1
ATOM 1535 O O . LEU A 1 227 ? 20.775 9.201 5.650 1.00 30.96 227 LEU A O 1
ATOM 1540 N N . ARG A 1 228 ? 21.060 7.194 6.648 1.00 31.72 228 ARG A N 1
ATOM 1541 C CA . ARG A 1 228 ? 22.494 7.330 6.886 1.00 31.85 228 ARG A CA 1
ATOM 1542 C C . ARG A 1 228 ? 23.278 7.503 5.585 1.00 32.52 228 ARG A C 1
ATOM 1543 O O . ARG A 1 228 ? 24.228 8.286 5.535 1.00 32.60 228 ARG A O 1
ATOM 1551 N N . ASP A 1 229 ? 22.856 6.811 4.527 1.00 33.18 229 ASP A N 1
ATOM 1552 C CA . ASP A 1 229 ? 23.518 6.922 3.224 1.00 33.62 229 ASP A CA 1
ATOM 1553 C C . ASP A 1 229 ? 23.220 8.277 2.586 1.00 33.96 229 ASP A C 1
ATOM 1554 O O . ASP A 1 229 ? 24.106 8.898 2.011 1.00 34.05 229 ASP A O 1
ATOM 1559 N N . GLU A 1 230 ? 21.968 8.717 2.697 1.00 34.36 230 GLU A N 1
ATOM 1560 C CA . GLU A 1 230 ? 21.524 9.989 2.131 1.00 34.77 230 GLU A CA 1
ATOM 1561 C C . GLU A 1 230 ? 22.150 11.186 2.851 1.00 34.90 230 GLU A C 1
ATOM 1562 O O . GLU A 1 230 ? 22.454 12.191 2.215 1.00 34.79 230 GLU A O 1
ATOM 1568 N N . LEU A 1 231 ? 22.338 11.081 4.168 1.00 35.10 231 LEU A N 1
ATOM 1569 C CA . LEU A 1 231 ? 23.011 12.132 4.952 1.00 35.24 231 LEU A CA 1
ATOM 1570 C C . LEU A 1 231 ? 24.460 12.313 4.487 1.00 35.46 231 LEU A C 1
ATOM 1571 O O . LEU A 1 231 ? 25.024 13.404 4.579 1.00 35.30 231 LEU A O 1
ATOM 1576 N N . GLU A 1 232 ? 25.053 11.222 4.006 1.00 35.77 232 GLU A N 1
ATOM 1577 C CA . GLU A 1 232 ? 26.407 11.235 3.460 1.00 35.92 232 GLU A CA 1
ATOM 1578 C C . GLU A 1 232 ? 26.465 12.037 2.169 1.00 35.41 232 GLU A C 1
ATOM 1579 O O . GLU A 1 232 ? 27.400 12.804 1.955 1.00 35.39 232 GLU A O 1
ATOM 1585 N N . LEU A 1 233 ? 25.462 11.844 1.314 1.00 34.92 233 LEU A N 1
ATOM 1586 C CA . LEU A 1 233 ? 25.335 12.599 0.066 1.00 34.48 233 LEU A CA 1
ATOM 1587 C C . LEU A 1 233 ? 25.031 14.071 0.345 1.00 34.24 233 LEU A C 1
ATOM 1588 O O . LEU A 1 233 ? 25.542 14.944 -0.341 1.00 34.40 233 LEU A O 1
ATOM 1593 N N . VAL A 1 234 ? 24.197 14.327 1.354 1.00 33.90 234 VAL A N 1
ATOM 1594 C CA . VAL A 1 234 ? 23.866 15.679 1.809 1.00 33.45 234 VAL A CA 1
ATOM 1595 C C . VAL A 1 234 ? 25.100 16.444 2.265 1.00 33.39 234 VAL A C 1
ATOM 1596 O O . VAL A 1 234 ? 25.265 17.611 1.920 1.00 33.20 234 VAL A O 1
ATOM 1600 N N . LYS A 1 235 ? 25.946 15.791 3.063 1.00 33.26 235 LYS A N 1
ATOM 1601 C CA . LYS A 1 235 ? 27.170 16.417 3.566 1.00 33.19 235 LYS A CA 1
ATOM 1602 C C . LYS A 1 235 ? 28.133 16.669 2.387 1.00 32.29 235 LYS A C 1
ATOM 1603 O O . LYS A 1 235 ? 28.858 17.664 2.362 1.00 32.52 235 LYS A O 1
ATOM 1609 N N . GLY A 1 236 ? 28.099 15.789 1.389 1.00 31.12 236 GLY A N 1
ATOM 1610 C CA . GLY A 1 236 ? 28.968 15.897 0.230 1.00 30.05 236 GLY A CA 1
ATOM 1611 C C . GLY A 1 236 ? 28.544 16.913 -0.821 1.00 29.06 236 GLY A C 1
ATOM 1612 O O . GLY A 1 236 ? 29.389 17.387 -1.563 1.00 29.15 236 GLY A O 1
ATOM 1613 N N . ALA A 1 237 ? 27.257 17.262 -0.877 1.00 27.86 237 ALA A N 1
ATOM 1614 C CA . ALA A 1 237 ? 26.705 18.062 -1.971 1.00 26.79 237 ALA A CA 1
ATOM 1615 C C . ALA A 1 237 ? 25.861 19.285 -1.566 1.00 26.23 237 ALA A C 1
ATOM 1616 O O . ALA A 1 237 ? 25.396 20.004 -2.438 1.00 26.24 237 ALA A O 1
ATOM 1618 N N . SER A 1 238 ? 25.654 19.519 -0.269 1.00 25.60 238 SER A N 1
ATOM 1619 C CA . SER A 1 238 ? 24.782 20.598 0.215 1.00 25.02 238 SER A CA 1
ATOM 1620 C C . SER A 1 238 ? 25.556 21.507 1.171 1.00 24.62 238 SER A C 1
ATOM 1621 O O . SER A 1 238 ? 26.779 21.441 1.220 1.00 24.21 238 SER A O 1
ATOM 1624 N N . ASN A 1 239 ? 24.850 22.351 1.923 1.00 24.29 239 ASN A N 1
ATOM 1625 C CA . ASN A 1 239 ? 25.492 23.355 2.760 1.00 24.21 239 ASN A CA 1
ATOM 1626 C C . ASN A 1 239 ? 25.061 23.318 4.213 1.00 24.65 239 ASN A C 1
ATOM 1627 O O . ASN A 1 239 ? 23.887 23.149 4.518 1.00 24.94 239 ASN A O 1
ATOM 1632 N N . GLU A 1 240 ? 26.022 23.506 5.106 1.00 25.05 240 GLU A N 1
ATOM 1633 C CA . GLU A 1 240 ? 25.728 23.765 6.505 1.00 25.65 240 GLU A CA 1
ATOM 1634 C C . GLU A 1 240 ? 24.914 25.049 6.633 1.00 25.21 240 GLU A C 1
ATOM 1635 O O . GLU A 1 240 ? 25.030 25.954 5.806 1.00 25.02 240 GLU A O 1
ATOM 1641 N N . PHE A 1 241 ? 24.100 25.133 7.679 1.00 24.80 241 PHE A N 1
ATOM 1642 C CA . PHE A 1 241 ? 23.372 26.357 7.954 1.00 24.43 241 PHE A CA 1
ATOM 1643 C C . PHE A 1 241 ? 24.334 27.430 8.430 1.00 23.99 241 PHE A C 1
ATOM 1644 O O . PHE A 1 241 ? 25.292 27.129 9.131 1.00 23.84 241 PHE A O 1
ATOM 1652 N N . ASP A 1 242 ? 24.072 28.677 8.041 1.00 23.62 242 ASP A N 1
ATOM 1653 C CA . ASP A 1 242 ? 24.863 29.823 8.497 1.00 23.31 242 ASP A CA 1
ATOM 1654 C C . ASP A 1 242 ? 23.950 31.039 8.662 1.00 22.92 242 ASP A C 1
ATOM 1655 O O . ASP A 1 242 ? 23.413 31.548 7.672 1.00 22.78 242 ASP A O 1
ATOM 1660 N N . LYS A 1 243 ? 23.791 31.486 9.914 1.00 22.26 243 LYS A N 1
ATOM 1661 C CA . LYS A 1 243 ? 22.846 32.543 10.278 1.00 21.81 243 LYS A CA 1
ATOM 1662 C C . LYS A 1 243 ? 23.117 33.828 9.521 1.00 21.36 243 LYS A C 1
ATOM 1663 O O . LYS A 1 243 ? 22.185 34.526 9.120 1.00 20.66 243 LYS A O 1
ATOM 1669 N N . GLU A 1 244 ? 24.402 34.134 9.342 1.00 21.02 244 GLU A N 1
ATOM 1670 C CA . GLU A 1 244 ? 24.825 35.337 8.620 1.00 20.62 244 GLU A CA 1
ATOM 1671 C C . GLU A 1 244 ? 24.306 35.348 7.188 1.00 19.72 244 GLU A C 1
ATOM 1672 O O . GLU A 1 244 ? 23.579 36.259 6.804 1.00 19.45 244 GLU A O 1
ATOM 1678 N N . LEU A 1 245 ? 24.679 34.329 6.415 1.00 18.91 245 LEU A N 1
ATOM 1679 C CA . LEU A 1 245 ? 24.215 34.176 5.032 1.00 18.08 245 LEU A CA 1
ATOM 1680 C C . LEU A 1 245 ? 22.683 34.116 4.957 1.00 18.23 245 LEU A C 1
ATOM 1681 O O . LEU A 1 245 ? 22.086 34.671 4.046 1.00 17.67 245 LEU A O 1
ATOM 1686 N N . PHE A 1 246 ? 22.053 33.458 5.928 1.00 18.56 246 PHE A N 1
ATOM 1687 C CA . PHE A 1 246 ? 20.596 33.415 5.998 1.00 18.72 246 PHE A CA 1
ATOM 1688 C C . PHE A 1 246 ? 19.990 34.830 6.029 1.00 19.19 246 PHE A C 1
ATOM 1689 O O . PHE A 1 246 ? 19.040 35.101 5.300 1.00 19.76 246 PHE A O 1
ATOM 1697 N N . LEU A 1 247 ? 20.543 35.712 6.870 1.00 19.30 247 LEU A N 1
ATOM 1698 C CA . LEU A 1 247 ? 20.080 37.105 6.991 1.00 19.21 247 LEU A CA 1
ATOM 1699 C C . LEU A 1 247 ? 20.413 37.970 5.772 1.00 19.27 247 LEU A C 1
ATOM 1700 O O . LEU A 1 247 ? 19.777 38.999 5.554 1.00 19.34 247 LEU A O 1
ATOM 1705 N N . ALA A 1 248 ? 21.409 37.553 4.994 1.00 19.46 248 ALA A N 1
ATOM 1706 C CA . ALA A 1 248 ? 21.782 38.230 3.752 1.00 19.61 248 ALA A CA 1
ATOM 1707 C C . ALA A 1 248 ? 21.010 37.695 2.541 1.00 19.88 248 ALA A C 1
ATOM 1708 O O . ALA A 1 248 ? 21.210 38.160 1.425 1.00 19.98 248 ALA A O 1
ATOM 1710 N N . GLY A 1 249 ? 20.144 36.709 2.765 1.00 20.33 249 GLY A N 1
ATOM 1711 C CA . GLY A 1 249 ? 19.304 36.134 1.721 1.00 20.54 249 GLY A CA 1
ATOM 1712 C C . GLY A 1 249 ? 20.002 35.146 0.802 1.00 20.56 249 GLY A C 1
ATOM 1713 O O . GLY A 1 249 ? 19.579 34.955 -0.338 1.00 20.37 249 GLY A O 1
ATOM 1714 N N . GLU A 1 250 ? 21.051 34.509 1.310 1.00 20.86 250 GLU A N 1
ATOM 1715 C CA . GLU A 1 250 ? 21.965 33.720 0.491 1.00 21.66 250 GLU A CA 1
ATOM 1716 C C . GLU A 1 250 ? 21.942 32.210 0.794 1.00 21.66 250 GLU A C 1
ATOM 1717 O O . GLU A 1 250 ? 22.437 31.427 -0.014 1.00 21.94 250 GLU A O 1
ATOM 1723 N N . ILE A 1 251 ? 21.408 31.804 1.946 1.00 21.43 251 ILE A N 1
ATOM 1724 C CA . ILE A 1 251 ? 20.956 30.421 2.135 1.00 21.59 251 ILE A CA 1
ATOM 1725 C C . ILE A 1 251 ? 19.586 30.369 2.794 1.00 21.18 251 ILE A C 1
ATOM 1726 O O . ILE A 1 251 ? 19.078 31.376 3.292 1.00 21.92 251 ILE A O 1
ATOM 1731 N N . THR A 1 252 ? 18.985 29.187 2.797 1.00 20.59 252 THR A N 1
ATOM 1732 C CA . THR A 1 252 ? 17.731 28.965 3.503 1.00 20.20 252 THR A CA 1
ATOM 1733 C C . THR A 1 252 ? 17.786 27.640 4.188 1.00 19.49 252 THR A C 1
ATOM 1734 O O . THR A 1 252 ? 18.191 26.653 3.573 1.00 19.08 252 THR A O 1
ATOM 1738 N N . PRO A 1 253 ? 17.334 27.597 5.435 1.00 18.86 253 PRO A N 1
ATOM 1739 C CA . PRO A 1 253 ? 17.145 26.320 6.113 1.00 18.91 253 PRO A CA 1
ATOM 1740 C C . PRO A 1 253 ? 15.992 25.602 5.429 1.00 18.82 253 PRO A C 1
ATOM 1741 O O . PRO A 1 253 ? 15.042 26.285 5.030 1.00 18.92 253 PRO A O 1
ATOM 1745 N N . VAL A 1 254 ? 16.079 24.283 5.270 1.00 18.52 254 VAL A N 1
ATOM 1746 C CA . VAL A 1 254 ? 15.039 23.528 4.584 1.00 18.33 254 VAL A CA 1
ATOM 1747 C C . VAL A 1 254 ? 14.453 22.520 5.548 1.00 18.24 254 VAL A C 1
ATOM 1748 O O . VAL A 1 254 ? 15.158 21.709 6.131 1.00 18.35 254 VAL A O 1
ATOM 1752 N N . PHE A 1 255 ? 13.144 22.589 5.699 1.00 18.27 255 PHE A N 1
ATOM 1753 C CA . PHE A 1 255 ? 12.399 21.695 6.564 1.00 18.18 255 PHE A CA 1
ATOM 1754 C C . PHE A 1 255 ? 11.524 20.792 5.697 1.00 18.43 255 PHE A C 1
ATOM 1755 O O . PHE A 1 255 ? 11.126 21.190 4.602 1.00 19.02 255 PHE A O 1
ATOM 1763 N N . PHE A 1 256 ? 11.259 19.579 6.174 1.00 18.36 256 PHE A N 1
ATOM 1764 C CA . PHE A 1 256 ? 10.384 18.635 5.490 1.00 18.41 256 PHE A CA 1
ATOM 1765 C C . PHE A 1 256 ? 9.244 18.247 6.424 1.00 18.86 256 PHE A C 1
ATOM 1766 O O . PHE A 1 256 ? 9.450 18.024 7.624 1.00 18.92 256 PHE A O 1
ATOM 1774 N N . GLY A 1 257 ? 8.037 18.173 5.877 1.00 19.17 257 GLY A N 1
ATOM 1775 C CA . GLY A 1 257 ? 6.887 17.804 6.674 1.00 19.52 257 GLY A CA 1
ATOM 1776 C C . GLY A 1 257 ? 5.598 17.672 5.896 1.00 19.95 257 GLY A C 1
ATOM 1777 O O . GLY A 1 257 ? 5.566 17.678 4.656 1.00 20.09 257 GLY A O 1
ATOM 1778 N N . THR A 1 258 ? 4.521 17.511 6.648 1.00 20.34 258 THR A N 1
ATOM 1779 C CA . THR A 1 258 ? 3.188 17.485 6.072 1.00 20.65 258 THR A CA 1
ATOM 1780 C C . THR A 1 258 ? 2.280 18.390 6.873 1.00 21.21 258 THR A C 1
ATOM 1781 O O . THR A 1 258 ? 2.101 18.237 8.078 1.00 21.41 258 THR A O 1
ATOM 1785 N N . ALA A 1 259 ? 1.695 19.319 6.166 1.00 21.68 259 ALA A N 1
ATOM 1786 C CA . ALA A 1 259 ? 0.814 20.294 6.787 1.00 22.28 259 ALA A CA 1
ATOM 1787 C C . ALA A 1 259 ? -0.551 19.693 7.090 1.00 22.11 259 ALA A C 1
ATOM 1788 O O . ALA A 1 259 ? -1.185 20.044 8.085 1.00 22.09 259 ALA A O 1
ATOM 1790 N N . LEU A 1 260 ? -0.991 18.811 6.200 1.00 21.62 260 LEU A N 1
ATOM 1791 C CA . LEU A 1 260 ? -2.243 18.118 6.375 1.00 21.60 260 LEU A CA 1
ATOM 1792 C C . LEU A 1 260 ? -2.219 17.273 7.652 1.00 21.30 260 LEU A C 1
ATOM 1793 O O . LEU A 1 260 ? -3.201 17.214 8.365 1.00 21.16 260 LEU A O 1
ATOM 1798 N N . GLY A 1 261 ? -1.085 16.643 7.945 1.00 21.25 261 GLY A N 1
ATOM 1799 C CA . GLY A 1 261 ? -0.921 15.826 9.140 1.00 20.91 261 GLY A CA 1
ATOM 1800 C C . GLY A 1 261 ? -0.224 16.574 10.264 1.00 20.83 261 GLY A C 1
ATOM 1801 O O . GLY A 1 261 ? 0.157 15.979 11.277 1.00 20.75 261 GLY A O 1
ATOM 1802 N N . ASN A 1 262 ? -0.073 17.887 10.089 1.00 20.61 262 ASN A N 1
ATOM 1803 C CA . ASN A 1 262 ? 0.575 18.754 11.066 1.00 20.43 262 ASN A CA 1
ATOM 1804 C C . ASN A 1 262 ? 1.818 18.137 11.696 1.00 20.08 262 ASN A C 1
ATOM 1805 O O . ASN A 1 262 ? 1.906 17.953 12.908 1.00 20.06 262 ASN A O 1
ATOM 1810 N N . PHE A 1 263 ? 2.776 17.816 10.843 1.00 19.67 263 PHE A N 1
ATOM 1811 C CA . PHE A 1 263 ? 4.069 17.357 11.285 1.00 19.26 263 PHE A CA 1
ATOM 1812 C C . PHE A 1 263 ? 5.130 18.264 10.672 1.00 19.55 263 PHE A C 1
ATOM 1813 O O . PHE A 1 263 ? 5.058 18.595 9.495 1.00 19.84 263 PHE A O 1
ATOM 1821 N N . GLY A 1 264 ? 6.092 18.690 11.484 1.00 19.64 264 GLY A N 1
ATOM 1822 C CA . GLY A 1 264 ? 7.210 19.483 11.004 1.00 19.65 264 GLY A CA 1
ATOM 1823 C C . GLY A 1 264 ? 6.958 20.978 10.903 1.00 19.54 264 GLY A C 1
ATOM 1824 O O . GLY A 1 264 ? 7.895 21.739 10.663 1.00 19.23 264 GLY A O 1
ATOM 1825 N N . VAL A 1 265 ? 5.706 21.397 11.082 1.00 19.60 265 VAL A N 1
ATOM 1826 C CA . VAL A 1 265 ? 5.350 22.810 11.022 1.00 19.62 265 VAL A CA 1
ATOM 1827 C C . VAL A 1 265 ? 5.969 23.529 12.216 1.00 19.84 265 VAL A C 1
ATOM 1828 O O . VAL A 1 265 ? 6.527 24.608 12.061 1.00 20.08 265 VAL A O 1
ATOM 1832 N N . ASP A 1 266 ? 5.866 22.923 13.399 1.00 19.91 266 ASP A N 1
ATOM 1833 C CA . ASP 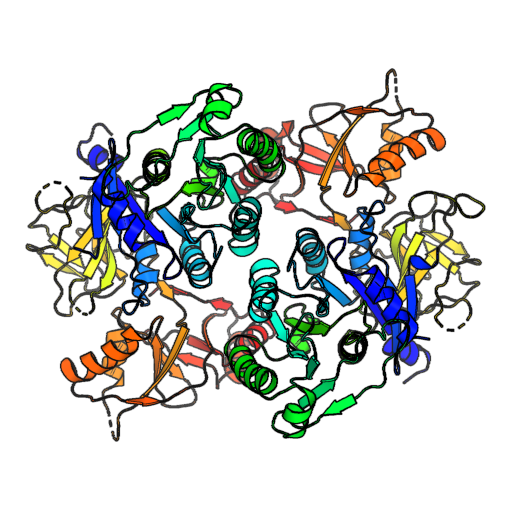A 1 266 ? 6.546 23.431 14.597 1.00 20.07 266 ASP A CA 1
ATOM 1834 C C . ASP A 1 266 ? 8.069 23.470 14.462 1.00 20.06 266 ASP A C 1
ATOM 1835 O O . ASP A 1 266 ? 8.716 24.321 15.069 1.00 20.19 266 ASP A O 1
ATOM 1840 N N . HIS A 1 267 ? 8.639 22.569 13.663 1.00 20.01 267 HIS A N 1
ATOM 1841 C CA . HIS A 1 267 ? 10.079 22.588 13.398 1.00 19.81 267 HIS A CA 1
ATOM 1842 C C . HIS A 1 267 ? 10.459 23.847 12.675 1.00 19.77 267 HIS A C 1
ATOM 1843 O O . HIS A 1 267 ? 11.491 24.438 12.970 1.00 20.13 267 HIS A O 1
ATOM 1850 N N . MET A 1 268 ? 9.618 24.264 11.730 1.00 19.89 268 MET A N 1
ATOM 1851 C CA . MET A 1 268 ? 9.880 25.482 10.966 1.00 19.81 268 MET A CA 1
ATOM 1852 C C . MET A 1 268 ? 9.637 26.731 11.813 1.00 20.08 268 MET A C 1
ATOM 1853 O O . MET A 1 268 ? 10.365 27.708 11.686 1.00 20.03 268 MET A O 1
ATOM 1858 N N . LEU A 1 269 ? 8.637 26.689 12.689 1.00 20.36 269 LEU A N 1
ATOM 1859 C CA . LEU A 1 269 ? 8.363 27.820 13.572 1.00 20.74 269 LEU A CA 1
ATOM 1860 C C . LEU A 1 269 ? 9.511 28.050 14.563 1.00 21.10 269 LEU A C 1
ATOM 1861 O O . LEU A 1 269 ? 9.746 29.188 14.994 1.00 20.75 269 LEU A O 1
ATOM 1866 N N . ASP A 1 270 ? 10.221 26.971 14.907 1.00 21.49 270 ASP A N 1
ATOM 1867 C CA . ASP A 1 270 ? 11.362 27.048 15.824 1.00 21.70 270 ASP A CA 1
ATOM 1868 C C . ASP A 1 270 ? 12.545 27.749 15.142 1.00 21.86 270 ASP A C 1
ATOM 1869 O O . ASP A 1 270 ? 13.293 28.478 15.790 1.00 21.43 270 ASP A O 1
ATOM 1874 N N . GLY A 1 271 ? 12.714 27.512 13.840 1.00 22.21 271 GLY A N 1
ATOM 1875 C CA . GLY A 1 271 ? 13.700 28.234 13.050 1.00 22.53 271 GLY A CA 1
ATOM 1876 C C . GLY A 1 271 ? 13.333 29.706 12.922 1.00 22.78 271 GLY A C 1
ATOM 1877 O O . GLY A 1 271 ? 14.151 30.584 13.148 1.00 22.60 271 GLY A O 1
ATOM 1878 N N . LEU A 1 272 ? 12.084 29.960 12.559 1.00 23.26 272 LEU A N 1
ATOM 1879 C CA . LEU A 1 272 ? 11.534 31.305 12.460 1.00 23.68 272 LEU A CA 1
ATOM 1880 C C . LEU A 1 272 ? 11.884 32.125 13.708 1.00 24.07 272 LEU A C 1
ATOM 1881 O O . LEU A 1 272 ? 12.492 33.190 13.628 1.00 24.08 272 LEU A O 1
ATOM 1886 N N . VAL A 1 273 ? 11.499 31.607 14.861 1.00 24.46 273 VAL A N 1
ATOM 1887 C CA . VAL A 1 273 ? 11.695 32.294 16.130 1.00 24.68 273 VAL A CA 1
ATOM 1888 C C . VAL A 1 273 ? 13.181 32.547 16.411 1.00 25.24 273 VAL A C 1
ATOM 1889 O O . VAL A 1 273 ? 13.569 33.627 16.862 1.00 25.04 273 VAL A O 1
ATOM 1893 N N . GLU A 1 274 ? 14.000 31.537 16.138 1.00 25.89 274 GLU A N 1
ATOM 1894 C CA . GLU A 1 274 ? 15.420 31.546 16.494 1.00 26.40 274 GLU A CA 1
ATOM 1895 C C . GLU A 1 274 ? 16.267 32.404 15.554 1.00 25.77 274 GLU A C 1
ATOM 1896 O O . GLU A 1 274 ? 17.262 32.984 15.985 1.00 26.29 274 GLU A O 1
ATOM 1902 N N . TRP A 1 275 ? 15.864 32.500 14.289 1.00 24.92 275 TRP A N 1
ATOM 1903 C CA . TRP A 1 275 ? 16.741 32.992 13.223 1.00 24.13 275 TRP A CA 1
ATOM 1904 C C . TRP A 1 275 ? 16.239 34.226 12.496 1.00 23.79 275 TRP A C 1
ATOM 1905 O O . TRP A 1 275 ? 17.043 35.031 12.019 1.00 23.75 275 TRP A O 1
ATOM 1916 N N . ALA A 1 276 ? 14.922 34.351 12.364 1.00 23.35 276 ALA A N 1
ATOM 1917 C CA . ALA A 1 276 ? 14.332 35.487 11.672 1.00 22.90 276 ALA A CA 1
ATOM 1918 C C . ALA A 1 276 ? 14.537 36.775 12.478 1.00 22.78 276 ALA A C 1
ATOM 1919 O O . ALA A 1 276 ? 14.596 36.736 13.720 1.00 22.88 276 ALA A O 1
ATOM 1921 N N . PRO A 1 277 ? 14.626 37.913 11.786 1.00 22.21 277 PRO A N 1
ATOM 1922 C CA . PRO A 1 277 ? 14.942 39.178 12.448 1.00 21.90 277 PRO A CA 1
ATOM 1923 C C . PRO A 1 277 ? 13.759 39.779 13.197 1.00 21.67 277 PRO A C 1
ATOM 1924 O O . PRO A 1 277 ? 12.602 39.538 12.887 1.00 21.65 277 PRO A O 1
ATOM 1928 N N . ALA A 1 278 ? 14.078 40.565 14.209 1.00 21.65 278 ALA A N 1
ATOM 1929 C CA . ALA A 1 278 ? 13.095 41.412 14.855 1.00 21.57 278 ALA A CA 1
ATOM 1930 C C . ALA A 1 278 ? 12.865 42.585 13.898 1.00 21.49 278 ALA A C 1
ATOM 1931 O O . ALA A 1 278 ? 13.586 42.712 12.901 1.00 21.57 278 ALA A O 1
ATOM 1933 N N . PRO A 1 279 ? 11.866 43.424 14.164 1.00 21.23 279 PRO A N 1
ATOM 1934 C CA . PRO A 1 279 ? 11.573 44.562 13.286 1.00 21.29 279 PRO A CA 1
ATOM 1935 C C . PRO A 1 279 ? 12.824 45.240 12.744 1.00 21.26 279 PRO A C 1
ATOM 1936 O O . PRO A 1 279 ? 13.594 45.849 13.484 1.00 21.17 279 PRO A O 1
ATOM 1940 N N . MET A 1 280 ? 13.016 45.099 11.443 1.00 21.42 280 MET A N 1
ATOM 1941 C CA . MET A 1 280 ? 14.176 45.650 10.766 1.00 22.04 280 MET A CA 1
ATOM 1942 C C . MET A 1 280 ? 13.968 47.138 10.448 1.00 22.81 280 MET A C 1
ATOM 1943 O O . MET A 1 280 ? 12.827 47.618 10.478 1.00 22.81 280 MET A O 1
ATOM 1948 N N . PRO A 1 281 ? 15.051 47.869 10.150 1.00 23.50 281 PRO A N 1
ATOM 1949 C CA . PRO A 1 281 ? 14.932 49.285 9.779 1.00 24.05 281 PRO A CA 1
ATOM 1950 C C . PRO A 1 281 ? 14.284 49.426 8.410 1.00 24.94 281 PRO A C 1
ATOM 1951 O O . PRO A 1 281 ? 14.077 48.414 7.746 1.00 24.95 281 PRO A O 1
ATOM 1955 N N . ARG A 1 282 ? 13.956 50.646 8.004 1.00 25.95 282 ARG A N 1
ATOM 1956 C CA . ARG A 1 282 ? 13.468 50.884 6.656 1.00 26.98 282 ARG A CA 1
ATOM 1957 C C . ARG A 1 282 ? 13.978 52.222 6.155 1.00 27.70 282 ARG A C 1
ATOM 1958 O O . ARG A 1 282 ? 13.965 53.206 6.881 1.00 27.36 282 ARG A O 1
ATOM 1966 N N . GLN A 1 283 ? 14.404 52.243 4.896 1.00 28.84 283 GLN A N 1
ATOM 1967 C CA . GLN A 1 283 ? 15.022 53.420 4.303 1.00 29.86 283 GLN A CA 1
ATOM 1968 C C . GLN A 1 283 ? 13.992 54.480 3.886 1.00 30.20 283 GLN A C 1
ATOM 1969 O O . GLN A 1 283 ? 12.878 54.169 3.459 1.00 29.88 283 GLN A O 1
ATOM 1975 N N . THR A 1 284 ? 14.411 55.733 4.010 1.00 30.78 284 THR A N 1
ATOM 1976 C CA . THR A 1 284 ? 13.614 56.908 3.689 1.00 31.31 284 THR A CA 1
ATOM 1977 C C . THR A 1 284 ? 14.438 57.775 2.732 1.00 31.34 284 THR A C 1
ATOM 1978 O O . THR A 1 284 ? 15.620 57.511 2.516 1.00 31.65 284 THR A O 1
ATOM 1982 N N . ASP A 1 285 ? 13.833 58.804 2.150 1.00 31.41 285 ASP A N 1
ATOM 1983 C CA . ASP A 1 285 ? 14.577 59.760 1.321 1.00 31.50 285 ASP A CA 1
ATOM 1984 C C . ASP A 1 285 ? 15.602 60.604 2.098 1.00 31.25 285 ASP A C 1
ATOM 1985 O O . ASP A 1 285 ? 16.414 61.298 1.507 1.00 31.43 285 ASP A O 1
ATOM 1990 N N . THR A 1 286 ? 15.586 60.484 3.418 1.00 31.06 286 THR A N 1
ATOM 1991 C CA . THR A 1 286 ? 16.221 61.417 4.333 1.00 30.76 286 THR A CA 1
ATOM 1992 C C . THR A 1 286 ? 17.266 60.692 5.152 1.00 30.59 286 THR A C 1
ATOM 1993 O O . THR A 1 286 ? 18.372 61.191 5.327 1.00 30.91 286 THR A O 1
ATOM 1997 N N . ARG A 1 287 ? 16.896 59.525 5.673 1.00 30.27 287 ARG A N 1
ATOM 1998 C CA . ARG A 1 287 ? 17.781 58.722 6.510 1.00 29.84 287 ARG A CA 1
ATOM 1999 C C . ARG A 1 287 ? 17.307 57.265 6.641 1.00 29.70 287 ARG A C 1
ATOM 2000 O O . ARG A 1 287 ? 16.328 56.866 6.031 1.00 29.68 287 ARG A O 1
ATOM 2008 N N . THR A 1 288 ? 18.010 56.480 7.450 1.00 29.58 288 THR A N 1
ATOM 2009 C CA . THR A 1 288 ? 17.582 55.126 7.784 1.00 29.49 288 THR A CA 1
ATOM 2010 C C . THR A 1 288 ? 16.892 55.148 9.141 1.00 29.44 288 THR A C 1
ATOM 2011 O O . THR A 1 288 ? 17.479 55.592 10.116 1.00 29.63 288 THR A O 1
ATOM 2015 N N . VAL A 1 289 ? 15.655 54.663 9.192 1.00 29.42 289 VAL A N 1
ATOM 2016 C CA . VAL A 1 289 ? 14.846 54.668 10.404 1.00 29.47 289 VAL A CA 1
ATOM 2017 C C . VAL A 1 289 ? 14.924 53.295 11.086 1.00 29.69 289 VAL A C 1
ATOM 2018 O O . VAL A 1 289 ? 14.556 52.281 10.500 1.00 29.68 289 VAL A O 1
ATOM 2022 N N . GLU A 1 290 ? 15.413 53.280 12.324 1.00 30.02 290 GLU A N 1
ATOM 2023 C CA . GLU A 1 290 ? 15.492 52.072 13.141 1.00 30.28 290 GLU A CA 1
ATOM 2024 C C . GLU A 1 290 ? 14.196 51.927 13.918 1.00 30.15 290 GLU A C 1
ATOM 2025 O O . GLU A 1 290 ? 13.521 52.918 14.201 1.00 30.28 290 GLU A O 1
ATOM 2031 N N . ALA A 1 291 ? 13.866 50.697 14.292 1.00 30.05 291 ALA A N 1
ATOM 2032 C CA . ALA A 1 291 ? 12.662 50.435 15.071 1.00 30.08 291 ALA A CA 1
ATOM 2033 C C . ALA A 1 291 ? 12.812 50.867 16.537 1.00 30.22 291 ALA A C 1
ATOM 2034 O O . ALA A 1 291 ? 11.817 51.103 17.221 1.00 30.22 291 ALA A O 1
ATOM 2036 N N . SER A 1 292 ? 14.051 50.983 17.008 1.00 30.48 292 SER A N 1
ATOM 2037 C CA . SER A 1 292 ? 14.341 51.373 18.394 1.00 30.63 292 SER A CA 1
ATOM 2038 C C . SER A 1 292 ? 13.945 52.813 18.745 1.00 30.98 292 SER A C 1
ATOM 2039 O O . SER A 1 292 ? 13.948 53.196 19.909 1.00 30.87 292 SER A O 1
ATOM 2042 N N . GLU A 1 293 ? 13.607 53.608 17.738 1.00 31.76 293 GLU A N 1
ATOM 2043 C CA . GLU A 1 293 ? 13.134 54.975 17.949 1.00 32.12 293 GLU A CA 1
ATOM 2044 C C . GLU A 1 293 ? 11.731 54.938 18.521 1.00 32.93 293 GLU A C 1
ATOM 2045 O O . GLU A 1 293 ? 10.980 54.005 18.241 1.00 32.90 293 GLU A O 1
ATOM 2051 N N . ASP A 1 294 ? 11.376 55.944 19.320 1.00 34.01 294 ASP A N 1
ATOM 2052 C CA . ASP A 1 294 ? 9.972 56.133 19.721 1.00 34.86 294 ASP A CA 1
ATOM 2053 C C . ASP A 1 294 ? 9.241 56.697 18.498 1.00 34.85 294 ASP A C 1
ATOM 2054 O O . ASP A 1 294 ? 9.119 55.998 17.495 1.00 35.98 294 ASP A O 1
ATOM 2059 N N . LYS A 1 295 ? 8.778 57.935 18.531 1.00 34.32 295 LYS A N 1
ATOM 2060 C CA . LYS A 1 295 ? 8.083 58.505 17.382 1.00 34.02 295 LYS A CA 1
ATOM 2061 C C . LYS A 1 295 ? 7.523 57.466 16.376 1.00 32.98 295 LYS A C 1
ATOM 2062 O O . LYS A 1 295 ? 8.281 56.797 15.656 1.00 32.55 295 LYS A O 1
ATOM 2068 N N . PHE A 1 296 ? 6.194 57.348 16.327 1.00 31.84 296 PHE A N 1
ATOM 2069 C CA . PHE A 1 296 ? 5.537 56.497 15.338 1.00 30.85 296 PHE A CA 1
ATOM 2070 C C . PHE A 1 296 ? 5.943 56.856 13.923 1.00 29.82 296 PHE A C 1
ATOM 2071 O O . PHE A 1 296 ? 6.155 58.017 13.581 1.00 29.14 296 PHE A O 1
ATOM 2079 N N . THR A 1 297 ? 6.023 55.818 13.106 1.00 29.08 297 THR A N 1
ATOM 2080 C CA . THR A 1 297 ? 6.516 55.918 11.751 1.00 28.35 297 THR A CA 1
ATOM 2081 C C . THR A 1 297 ? 6.045 54.661 11.022 1.00 27.85 297 THR A C 1
ATOM 2082 O O . THR A 1 297 ? 6.003 53.582 11.593 1.00 27.73 297 THR A O 1
ATOM 2086 N N . GLY A 1 298 ? 5.661 54.814 9.768 1.00 27.54 298 GLY A N 1
ATOM 2087 C CA . GLY A 1 298 ? 5.176 53.693 8.984 1.00 27.41 298 GLY A CA 1
ATOM 2088 C C . GLY A 1 298 ? 4.699 54.081 7.591 1.00 27.29 298 GLY A C 1
ATOM 2089 O O . GLY A 1 298 ? 4.576 55.262 7.265 1.00 27.18 298 GLY A O 1
ATOM 2090 N N . PHE A 1 299 ? 4.424 53.078 6.765 1.00 26.99 299 PHE A N 1
ATOM 2091 C CA . PHE A 1 299 ? 3.981 53.320 5.399 1.00 26.73 299 PHE A CA 1
ATOM 2092 C C . PHE A 1 299 ? 2.849 52.387 5.020 1.00 26.39 299 PHE A C 1
ATOM 2093 O O . PHE A 1 299 ? 2.683 51.324 5.624 1.00 25.82 299 PHE A O 1
ATOM 2101 N N . VAL A 1 300 ? 2.107 52.779 3.987 1.00 26.15 300 VAL A N 1
ATOM 2102 C CA . VAL A 1 300 ? 1.014 51.970 3.451 1.00 26.15 300 VAL A CA 1
ATOM 2103 C C . VAL A 1 300 ? 1.529 51.156 2.273 1.00 26.16 300 VAL A C 1
ATOM 2104 O O . VAL A 1 300 ? 2.185 51.690 1.402 1.00 25.76 300 VAL A O 1
ATOM 2108 N N . PHE A 1 301 ? 1.243 49.858 2.264 1.00 26.84 301 PHE A N 1
ATOM 2109 C CA . PHE A 1 301 ? 1.739 48.959 1.213 1.00 27.45 301 PHE A CA 1
ATOM 2110 C C . PHE A 1 301 ? 0.636 48.235 0.444 1.00 28.81 301 PHE A C 1
ATOM 2111 O O . PHE A 1 301 ? 0.912 47.525 -0.512 1.00 28.64 301 PHE A O 1
ATOM 2119 N N . LYS A 1 302 ? -0.609 48.434 0.858 1.00 30.71 302 LYS A N 1
ATOM 2120 C CA . LYS A 1 302 ? -1.730 47.659 0.343 1.00 32.26 302 LYS A CA 1
ATOM 2121 C C . LYS A 1 302 ? -3.034 48.383 0.683 1.00 33.59 302 LYS A C 1
ATOM 2122 O O . LYS A 1 302 ? -3.166 48.952 1.755 1.00 33.49 302 LYS A O 1
ATOM 2128 N N . ILE A 1 303 ? -3.970 48.394 -0.260 1.00 35.54 303 ILE A N 1
ATOM 2129 C CA . ILE A 1 303 ? -5.308 48.916 -0.036 1.00 37.16 303 ILE A CA 1
ATOM 2130 C C . ILE A 1 303 ? -6.286 47.845 -0.489 1.00 39.51 303 ILE A C 1
ATOM 2131 O O . ILE A 1 303 ? -6.293 47.452 -1.650 1.00 39.79 303 ILE A O 1
ATOM 2136 N N . GLN A 1 304 ? -7.096 47.370 0.446 1.00 42.49 304 GLN A N 1
ATOM 2137 C CA . GLN A 1 304 ? -8.143 46.387 0.175 1.00 45.00 304 GLN A CA 1
ATOM 2138 C C . GLN A 1 304 ? -8.934 46.734 -1.084 1.00 46.72 304 GLN A C 1
ATOM 2139 O O . GLN A 1 304 ? -9.464 47.840 -1.199 1.00 47.18 304 GLN A O 1
ATOM 2145 N N . ALA A 1 305 ? -8.992 45.803 -2.034 1.00 48.94 305 ALA A N 1
ATOM 2146 C CA . ALA A 1 305 ? -9.893 45.927 -3.187 1.00 50.66 305 ALA A CA 1
ATOM 2147 C C . ALA A 1 305 ? -11.331 45.618 -2.746 1.00 52.33 305 ALA A C 1
ATOM 2148 O O . ALA A 1 305 ? -11.555 44.750 -1.891 1.00 52.77 305 ALA A O 1
ATOM 2150 N N . ASN A 1 306 ? -12.293 46.319 -3.347 1.00 54.10 306 ASN A N 1
ATOM 2151 C CA . ASN A 1 306 ? -13.717 46.262 -2.958 1.00 55.47 306 ASN A CA 1
ATOM 2152 C C . ASN A 1 306 ? -14.009 46.861 -1.580 1.00 56.69 306 ASN A C 1
ATOM 2153 O O . ASN A 1 306 ? -13.420 46.460 -0.573 1.00 56.92 306 ASN A O 1
ATOM 2158 N N . MET A 1 307 ? -14.929 47.823 -1.556 1.00 58.23 307 MET A N 1
ATOM 2159 C CA . MET A 1 307 ? -15.380 48.442 -0.315 1.00 59.32 307 MET A CA 1
ATOM 2160 C C . MET A 1 307 ? -16.642 47.750 0.162 1.00 60.44 307 MET A C 1
ATOM 2161 O O . MET A 1 307 ? -17.692 47.869 -0.475 1.00 60.67 307 MET A O 1
ATOM 2166 N N . ASP A 1 308 ? -16.541 47.012 1.265 1.00 61.67 308 ASP A N 1
ATOM 2167 C CA . ASP A 1 308 ? -17.738 46.477 1.928 1.00 62.73 308 ASP A CA 1
ATOM 2168 C C . ASP A 1 308 ? -18.080 47.114 3.288 1.00 63.37 308 ASP A C 1
ATOM 2169 O O . ASP A 1 308 ? -19.055 47.870 3.357 1.00 63.56 308 ASP A O 1
ATOM 2174 N N . PRO A 1 309 ? -17.267 46.867 4.330 1.00 63.98 309 PRO A N 1
ATOM 2175 C CA . PRO A 1 309 ? -17.692 46.954 5.739 1.00 64.13 309 PRO A CA 1
ATOM 2176 C C . PRO A 1 309 ? -19.107 47.516 6.018 1.00 64.26 309 PRO A C 1
ATOM 2177 O O . PRO A 1 309 ? -20.091 46.840 5.683 1.00 64.20 309 PRO A O 1
ATOM 2181 N N . LYS A 1 310 ? -19.204 48.681 6.662 1.00 64.29 310 LYS A N 1
ATOM 2182 C CA . LYS A 1 310 ? -20.463 49.426 6.754 1.00 64.17 310 LYS A CA 1
ATOM 2183 C C . LYS A 1 310 ? -20.431 50.637 5.807 1.00 64.10 310 LYS A C 1
ATOM 2184 O O . LYS A 1 310 ? -21.444 51.323 5.636 1.00 64.07 310 LYS A O 1
ATOM 2190 N N . HIS A 1 311 ? -19.268 50.895 5.202 1.00 63.89 311 HIS A N 1
ATOM 2191 C CA . HIS A 1 311 ? -19.089 52.032 4.301 1.00 63.81 311 HIS A CA 1
ATOM 2192 C C . HIS A 1 311 ? -17.980 51.739 3.262 1.00 63.33 311 HIS A C 1
ATOM 2193 O O . HIS A 1 311 ? -17.770 50.583 2.882 1.00 63.33 311 HIS A O 1
ATOM 2200 N N . ARG A 1 312 ? -17.289 52.783 2.804 1.00 62.74 312 ARG A N 1
ATOM 2201 C CA . ARG A 1 312 ? -16.257 52.678 1.772 1.00 62.25 312 ARG A CA 1
ATOM 2202 C C . ARG A 1 312 ? -14.842 52.534 2.352 1.00 61.29 312 ARG A C 1
ATOM 2203 O O . ARG A 1 312 ? -13.863 52.875 1.682 1.00 61.58 312 ARG A O 1
ATOM 2211 N N . ASP A 1 313 ? -14.726 52.011 3.572 1.00 59.82 313 ASP A N 1
ATOM 2212 C CA . ASP A 1 313 ? -13.458 52.034 4.305 1.00 58.72 313 ASP A CA 1
ATOM 2213 C C . ASP A 1 313 ? -12.234 51.696 3.443 1.00 57.01 313 ASP A C 1
ATOM 2214 O O . ASP A 1 313 ? -11.187 52.322 3.617 1.00 57.31 313 ASP A O 1
ATOM 2219 N N . ARG A 1 314 ? -12.343 50.724 2.528 1.00 54.48 314 ARG A N 1
ATOM 2220 C CA . ARG A 1 314 ? -11.191 50.313 1.716 1.00 52.35 314 ARG A CA 1
ATOM 2221 C C . ARG A 1 314 ? -9.911 50.294 2.543 1.00 49.68 314 ARG A C 1
ATOM 2222 O O . ARG A 1 314 ? -8.911 50.894 2.153 1.00 49.74 314 ARG A O 1
ATOM 2230 N N . VAL A 1 315 ? -9.955 49.626 3.690 1.00 46.38 315 VAL A N 1
ATOM 2231 C CA . VAL A 1 315 ? -8.861 49.651 4.665 1.00 43.73 315 VAL A CA 1
ATOM 2232 C C . VAL A 1 315 ? -7.452 49.696 4.037 1.00 41.36 315 VAL A C 1
ATOM 2233 O O . VAL A 1 315 ? -7.077 48.824 3.261 1.00 40.90 315 VAL A O 1
ATOM 2237 N N . ALA A 1 316 ? -6.690 50.729 4.382 1.00 38.56 316 ALA A N 1
ATOM 2238 C CA . ALA A 1 316 ? -5.294 50.844 3.988 1.00 36.47 316 ALA A CA 1
ATOM 2239 C C . ALA A 1 316 ? -4.397 50.170 5.029 1.00 34.56 316 ALA A C 1
ATOM 2240 O O . ALA A 1 316 ? -4.362 50.578 6.191 1.00 34.23 316 ALA A O 1
ATOM 2242 N N . PHE A 1 317 ? -3.670 49.141 4.604 1.00 32.04 317 PHE A N 1
ATOM 2243 C CA . PHE A 1 317 ? -2.763 48.412 5.482 1.00 30.12 317 PHE A CA 1
ATOM 2244 C C . PHE A 1 317 ? -1.396 49.072 5.567 1.00 28.53 317 PHE A C 1
ATOM 2245 O O . PHE A 1 317 ? -0.730 49.256 4.555 1.00 28.07 317 PHE A O 1
ATOM 2253 N N . MET A 1 318 ? -0.993 49.428 6.785 1.00 26.98 318 MET A N 1
ATOM 2254 C CA . MET A 1 318 ? 0.258 50.136 7.039 1.00 25.67 318 MET A CA 1
ATOM 2255 C C . MET A 1 318 ? 1.161 49.244 7.864 1.00 25.37 318 MET A C 1
ATOM 2256 O O . MET A 1 318 ? 0.685 48.570 8.762 1.00 25.25 318 MET A O 1
ATOM 2261 N N . ARG A 1 319 ? 2.454 49.225 7.531 1.00 24.97 319 ARG A N 1
ATOM 2262 C CA . ARG A 1 319 ? 3.481 48.543 8.327 1.00 24.33 319 ARG A CA 1
ATOM 2263 C C . ARG A 1 319 ? 4.134 49.556 9.268 1.00 24.25 319 ARG A C 1
ATOM 2264 O O . ARG A 1 319 ? 4.622 50.596 8.837 1.00 24.01 319 ARG A O 1
ATOM 2272 N N . VAL A 1 320 ? 4.150 49.224 10.550 1.00 24.22 320 VAL A N 1
ATOM 2273 C CA . VAL A 1 320 ? 4.773 50.058 11.558 1.00 24.33 320 VAL A CA 1
ATOM 2274 C C . VAL A 1 320 ? 6.274 49.820 11.534 1.00 24.56 320 VAL A C 1
ATOM 2275 O O . VAL A 1 320 ? 6.727 48.723 11.806 1.00 24.51 320 VAL A O 1
ATOM 2279 N N . VAL A 1 321 ? 7.043 50.852 11.206 1.00 25.06 321 VAL A N 1
ATOM 2280 C CA . VAL A 1 321 ? 8.501 50.759 11.158 1.00 25.22 321 VAL A CA 1
ATOM 2281 C C . VAL A 1 321 ? 9.152 51.100 12.502 1.00 26.00 321 VAL A C 1
ATOM 2282 O O . VAL A 1 321 ? 10.162 50.509 12.884 1.00 25.44 321 VAL A O 1
ATOM 2286 N N . SER A 1 322 ? 8.580 52.064 13.209 1.00 27.42 322 SER A N 1
ATOM 2287 C CA . SER A 1 322 ? 9.083 52.447 14.533 1.00 28.63 322 SER A CA 1
ATOM 2288 C C . SER A 1 322 ? 7.988 53.083 15.379 1.00 29.60 322 SER A C 1
ATOM 2289 O O . SER A 1 322 ? 6.954 53.507 14.853 1.00 30.03 322 SER A O 1
ATOM 2292 N N . GLY A 1 323 ? 8.223 53.144 16.686 1.00 30.40 323 GLY A N 1
ATOM 2293 C CA . GLY A 1 323 ? 7.274 53.735 17.609 1.00 31.16 323 GLY A CA 1
ATOM 2294 C C . GLY A 1 323 ? 6.075 52.873 17.943 1.00 32.05 323 GLY A C 1
ATOM 2295 O O . GLY A 1 323 ? 5.918 51.771 17.441 1.00 31.72 323 GLY A O 1
ATOM 2296 N N . LYS A 1 324 ? 5.226 53.402 18.814 1.00 33.54 324 LYS A N 1
ATOM 2297 C CA . LYS A 1 324 ? 4.022 52.720 19.263 1.00 34.75 324 LYS A CA 1
ATOM 2298 C C . LYS A 1 324 ? 2.800 53.519 18.825 1.00 35.44 324 LYS A C 1
ATOM 2299 O O . LYS A 1 324 ? 2.745 54.731 19.008 1.00 35.46 324 LYS A O 1
ATOM 2305 N N . TYR A 1 325 ? 1.837 52.830 18.223 1.00 36.42 325 TYR A N 1
ATOM 2306 C CA . TYR A 1 325 ? 0.520 53.385 17.981 1.00 37.19 325 TYR A CA 1
ATOM 2307 C C . TYR A 1 325 ? -0.356 53.151 19.226 1.00 38.19 325 TYR A C 1
ATOM 2308 O O . TYR A 1 325 ? -0.421 52.029 19.745 1.00 37.99 325 TYR A O 1
ATOM 2317 N N . GLU A 1 326 ? -1.002 54.218 19.706 1.00 39.25 326 GLU A N 1
ATOM 2318 C CA . GLU A 1 326 ? -2.068 54.123 20.714 1.00 40.08 326 GLU A CA 1
ATOM 2319 C C . GLU A 1 326 ? -3.348 54.733 20.135 1.00 40.17 326 GLU A C 1
ATOM 2320 O O . GLU A 1 326 ? -3.278 55.525 19.214 1.00 39.98 326 GLU A O 1
ATOM 2326 N N . LYS A 1 327 ? -4.506 54.379 20.686 1.00 40.66 327 LYS A N 1
ATOM 2327 C CA . LYS A 1 327 ? -5.807 54.675 20.056 1.00 40.94 327 LYS A CA 1
ATOM 2328 C C . LYS A 1 327 ? -6.107 56.137 19.679 1.00 40.48 327 LYS A C 1
ATOM 2329 O O . LYS A 1 327 ? -6.437 56.408 18.529 1.00 40.94 327 LYS A O 1
ATOM 2335 N N . GLY A 1 328 ? -6.021 57.079 20.613 1.00 39.83 328 GLY A N 1
ATOM 2336 C CA . GLY A 1 328 ? -6.382 58.466 20.307 1.00 39.26 328 GLY A CA 1
ATOM 2337 C C . GLY A 1 328 ? -5.356 59.281 19.521 1.00 38.58 328 GLY A C 1
ATOM 2338 O O . GLY A 1 328 ? -5.572 60.461 19.248 1.00 38.57 328 GLY A O 1
ATOM 2339 N N . MET A 1 329 ? -4.263 58.627 19.135 1.00 37.83 329 MET A N 1
ATOM 2340 C CA . MET A 1 329 ? -3.039 59.249 18.623 1.00 37.06 329 MET A CA 1
ATOM 2341 C C . MET A 1 329 ? -3.204 60.142 17.401 1.00 37.17 329 MET A C 1
ATOM 2342 O O . MET A 1 329 ? -4.020 59.873 16.529 1.00 37.10 329 MET A O 1
ATOM 2347 N N . LYS A 1 330 ? -2.379 61.184 17.343 1.00 37.33 330 LYS A N 1
ATOM 2348 C CA . LYS A 1 330 ? -2.345 62.129 16.230 1.00 37.56 330 LYS A CA 1
ATOM 2349 C C . LYS A 1 330 ? -1.107 61.894 15.359 1.00 36.98 330 LYS A C 1
ATOM 2350 O O . LYS A 1 330 ? 0.025 62.038 15.834 1.00 36.92 330 LYS A O 1
ATOM 2356 N N . LEU A 1 331 ? -1.327 61.519 14.097 1.00 36.41 331 LEU A N 1
ATOM 2357 C CA . LEU A 1 331 ? -0.241 61.293 13.131 1.00 35.88 331 LEU A CA 1
ATOM 2358 C C . LEU A 1 331 ? -0.227 62.315 11.991 1.00 35.59 331 LEU A C 1
ATOM 2359 O O . LEU A 1 331 ? -1.201 63.015 11.741 1.00 35.35 331 LEU A O 1
ATOM 2364 N N . ARG A 1 332 ? 0.901 62.370 11.298 1.00 35.36 332 ARG A N 1
ATOM 2365 C CA . ARG A 1 332 ? 1.109 63.270 10.176 1.00 35.23 332 ARG A CA 1
ATOM 2366 C C . ARG A 1 332 ? 1.093 62.463 8.879 1.00 34.71 332 ARG A C 1
ATOM 2367 O O . ARG A 1 332 ? 1.919 61.570 8.687 1.00 34.18 332 ARG A O 1
ATOM 2375 N N . GLN A 1 333 ? 0.137 62.761 8.002 1.00 34.32 333 GLN A N 1
ATOM 2376 C CA . GLN A 1 333 ? 0.117 62.163 6.673 1.00 34.12 333 GLN A CA 1
ATOM 2377 C C . GLN A 1 333 ? 1.007 63.001 5.764 1.00 33.79 333 GLN A C 1
ATOM 2378 O O . GLN A 1 333 ? 0.563 63.992 5.210 1.00 33.79 333 GLN A O 1
ATOM 2384 N N . VAL A 1 334 ? 2.266 62.590 5.628 1.00 33.58 334 VAL A N 1
ATOM 2385 C CA . VAL A 1 334 ? 3.296 63.398 4.968 1.00 33.57 334 VAL A CA 1
ATOM 2386 C C . VAL A 1 334 ? 2.906 63.877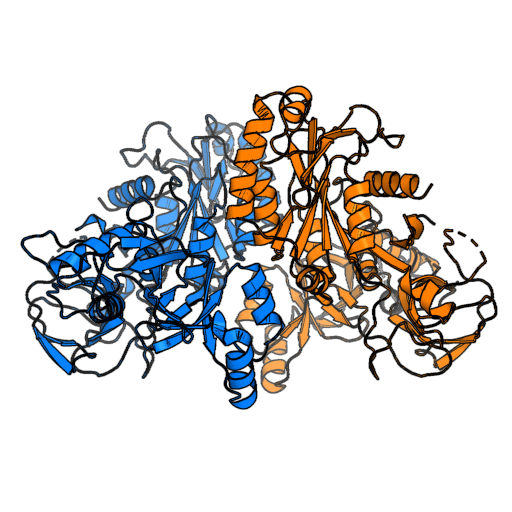 3.569 1.00 33.48 334 VAL A C 1
ATOM 2387 O O . VAL A 1 334 ? 3.253 64.993 3.170 1.00 33.40 334 VAL A O 1
ATOM 2391 N N . ARG A 1 335 ? 2.187 63.046 2.827 1.00 33.40 335 ARG A N 1
ATOM 2392 C CA . ARG A 1 335 ? 1.833 63.400 1.464 1.00 33.70 335 ARG A CA 1
ATOM 2393 C C . ARG A 1 335 ? 1.042 64.705 1.418 1.00 33.95 335 ARG A C 1
ATOM 2394 O O . ARG A 1 335 ? 1.314 65.553 0.585 1.00 34.29 335 ARG A O 1
ATOM 2402 N N . THR A 1 336 ? 0.061 64.855 2.301 1.00 34.14 336 THR A N 1
ATOM 2403 C CA . THR A 1 336 ? -0.798 66.036 2.305 1.00 34.41 336 THR A CA 1
ATOM 2404 C C . THR A 1 336 ? -0.352 67.117 3.292 1.00 34.83 336 THR A C 1
ATOM 2405 O O . THR A 1 336 ? -0.872 68.235 3.256 1.00 34.81 336 THR A O 1
ATOM 2409 N N . ALA A 1 337 ? 0.611 66.786 4.153 1.00 35.19 337 ALA A N 1
ATOM 2410 C CA . ALA A 1 337 ? 1.072 67.681 5.219 1.00 35.48 337 ALA A CA 1
ATOM 2411 C C . ALA A 1 337 ? -0.047 68.110 6.186 1.00 35.84 337 ALA A C 1
ATOM 2412 O O . ALA A 1 337 ? -0.002 69.207 6.732 1.00 35.66 337 ALA A O 1
ATOM 2414 N N . LYS A 1 338 ? -1.034 67.234 6.393 1.00 36.42 338 LYS A N 1
ATOM 2415 C CA . LYS A 1 338 ? -2.138 67.474 7.331 1.00 36.96 338 LYS A CA 1
ATOM 2416 C C . LYS A 1 338 ? -1.969 66.615 8.579 1.00 36.96 338 LYS A C 1
ATOM 2417 O O . LYS A 1 338 ? -1.300 65.600 8.538 1.00 36.80 338 LYS A O 1
ATOM 2423 N N . ASP A 1 339 ? -2.585 67.025 9.684 1.00 37.45 339 ASP A N 1
ATOM 2424 C CA . ASP A 1 339 ? -2.634 66.202 10.895 1.00 37.92 339 ASP A CA 1
ATOM 2425 C C . ASP A 1 339 ? -3.950 65.411 10.923 1.00 38.54 339 ASP A C 1
ATOM 2426 O O . ASP A 1 339 ? -5.026 65.970 10.725 1.00 38.53 339 ASP A O 1
ATOM 2431 N N . VAL A 1 340 ? -3.848 64.108 11.159 1.00 39.40 340 VAL A N 1
ATOM 2432 C CA . VAL A 1 340 ? -4.990 63.202 11.152 1.00 40.17 340 VAL A CA 1
ATOM 2433 C C . VAL A 1 340 ? -5.096 62.562 12.527 1.00 41.22 340 VAL A C 1
ATOM 2434 O O . VAL A 1 340 ? -4.116 62.030 13.035 1.00 41.33 340 VAL A O 1
ATOM 2438 N N . VAL A 1 341 ? -6.274 62.627 13.138 1.00 42.58 341 VAL A N 1
ATOM 2439 C CA . VAL A 1 341 ? -6.517 61.913 14.385 1.00 43.78 341 VAL A CA 1
ATOM 2440 C C . VAL A 1 341 ? -7.115 60.566 14.007 1.00 44.91 341 VAL A C 1
ATOM 2441 O O . VAL A 1 341 ? -8.079 60.503 13.238 1.00 44.97 341 VAL A O 1
ATOM 2445 N N . ILE A 1 342 ? -6.524 59.497 14.538 1.00 46.38 342 ILE A N 1
ATOM 2446 C CA . ILE A 1 342 ? -6.944 58.133 14.239 1.00 47.53 342 ILE A CA 1
ATOM 2447 C C . ILE A 1 342 ? -7.505 57.499 15.505 1.00 48.24 342 ILE A C 1
ATOM 2448 O O . ILE A 1 342 ? -6.764 57.010 16.344 1.00 48.03 342 ILE A O 1
ATOM 2453 N N . SER A 1 343 ? -8.829 57.541 15.621 1.00 49.41 343 SER A N 1
ATOM 2454 C CA . SER A 1 343 ? -9.556 57.051 16.789 1.00 50.48 343 SER A CA 1
ATOM 2455 C C . SER A 1 343 ? -9.937 55.571 16.614 1.00 51.22 343 SER A C 1
ATOM 2456 O O . SER A 1 343 ? -9.934 54.794 17.571 1.00 51.27 343 SER A O 1
ATOM 2459 N N . ASP A 1 344 ? -10.262 55.207 15.376 1.00 52.06 344 ASP A N 1
ATOM 2460 C CA . ASP A 1 344 ? -10.610 53.842 15.003 1.00 52.67 344 ASP A CA 1
ATOM 2461 C C . ASP A 1 344 ? -9.536 53.357 14.052 1.00 52.44 344 ASP A C 1
ATOM 2462 O O . ASP A 1 344 ? -9.294 53.974 13.011 1.00 52.68 344 ASP A O 1
ATOM 2467 N N . ALA A 1 345 ? -8.864 52.278 14.432 1.00 52.02 345 ALA A N 1
ATOM 2468 C CA . ALA A 1 345 ? -7.834 51.689 13.594 1.00 51.61 345 ALA A CA 1
ATOM 2469 C C . ALA A 1 345 ? -7.848 50.184 13.767 1.00 51.24 345 ALA A C 1
ATOM 2470 O O . ALA A 1 345 ? -7.688 49.676 14.883 1.00 50.85 345 ALA A O 1
ATOM 2472 N N . LEU A 1 346 ? -8.052 49.478 12.658 1.00 50.87 346 LEU A N 1
ATOM 2473 C CA . LEU A 1 346 ? -8.047 48.024 12.678 1.00 50.62 346 LEU A CA 1
ATOM 2474 C C . LEU A 1 346 ? -6.738 47.509 13.239 1.00 50.39 346 LEU A C 1
ATOM 2475 O O . LEU A 1 346 ? -5.652 47.929 12.852 1.00 50.18 346 LEU A O 1
ATOM 2480 N N . THR A 1 347 ? -6.881 46.597 14.183 1.00 50.28 347 THR A N 1
ATOM 2481 C CA . THR A 1 347 ? -5.772 46.026 14.902 1.00 50.06 347 THR A CA 1
ATOM 2482 C C . THR A 1 347 ? -5.901 44.506 14.784 1.00 50.10 347 THR A C 1
ATOM 2483 O O . THR A 1 347 ? -7.010 43.977 14.706 1.00 50.07 347 THR A O 1
ATOM 2487 N N . PHE A 1 348 ? -4.772 43.807 14.731 1.00 50.39 348 PHE A N 1
ATOM 2488 C CA . PHE A 1 348 ? -4.780 42.345 14.623 1.00 50.60 348 PHE A CA 1
ATOM 2489 C C . PHE A 1 348 ? -4.044 41.717 15.815 1.00 51.61 348 PHE A C 1
ATOM 2490 O O . PHE A 1 348 ? -2.986 41.119 15.642 1.00 51.74 348 PHE A O 1
ATOM 2498 N N . MET A 1 349 ? -4.620 41.855 17.019 1.00 52.71 349 MET A N 1
ATOM 2499 C CA . MET A 1 349 ? -3.992 41.372 18.268 1.00 53.40 349 MET A CA 1
ATOM 2500 C C . MET A 1 349 ? -3.907 39.836 18.318 1.00 53.51 349 MET A C 1
ATOM 2501 O O . MET A 1 349 ? -4.543 39.127 17.523 1.00 53.41 349 MET A O 1
ATOM 2506 N N . ALA A 1 350 ? -3.131 39.343 19.283 1.00 53.66 350 ALA A N 1
ATOM 2507 C CA . ALA A 1 350 ? -2.937 37.911 19.485 1.00 53.80 350 ALA A CA 1
ATOM 2508 C C . ALA A 1 350 ? -4.135 37.273 20.193 1.00 53.95 350 ALA A C 1
ATOM 2509 O O . ALA A 1 350 ? -4.639 37.794 21.191 1.00 53.88 350 ALA A O 1
ATOM 2511 N N . VAL A 1 356 ? -5.118 46.244 24.589 1.00 56.48 356 VAL A N 1
ATOM 2512 C CA . VAL A 1 356 ? -5.973 46.152 23.409 1.00 56.33 356 VAL A CA 1
ATOM 2513 C C . VAL A 1 356 ? -5.967 47.467 22.595 1.00 55.86 356 VAL A C 1
ATOM 2514 O O . VAL A 1 356 ? -6.013 48.575 23.154 1.00 55.60 356 VAL A O 1
ATOM 2518 N N . GLU A 1 357 ? -5.924 47.313 21.270 1.00 55.24 357 GLU A N 1
ATOM 2519 C CA . GLU A 1 357 ? -5.866 48.423 20.300 1.00 54.65 357 GLU A CA 1
ATOM 2520 C C . GLU A 1 357 ? -4.575 49.238 20.426 1.00 53.20 357 GLU A C 1
ATOM 2521 O O . GLU A 1 357 ? -4.595 50.457 20.633 1.00 53.28 357 GLU A O 1
ATOM 2527 N N . GLU A 1 358 ? -3.456 48.525 20.302 1.00 51.26 358 GLU A N 1
ATOM 2528 C CA . GLU A 1 358 ? -2.130 49.127 20.209 1.00 49.59 358 GLU A CA 1
ATOM 2529 C C . GLU A 1 358 ? -1.279 48.362 19.189 1.00 47.61 358 GLU A C 1
ATOM 2530 O O . GLU A 1 358 ? -1.617 47.250 18.791 1.00 47.26 358 GLU A O 1
ATOM 2536 N N . ALA A 1 359 ? -0.185 48.982 18.761 1.00 45.36 359 ALA A N 1
ATOM 2537 C CA . ALA A 1 359 ? 0.753 48.362 17.827 1.00 43.56 359 ALA A CA 1
ATOM 2538 C C . ALA A 1 359 ? 2.181 48.820 18.086 1.00 41.71 359 ALA A C 1
ATOM 2539 O O . ALA A 1 359 ? 2.420 49.922 18.555 1.00 41.31 359 ALA A O 1
ATOM 2541 N N . TYR A 1 360 ? 3.120 47.940 17.779 1.00 39.69 360 TYR A N 1
ATOM 2542 C CA . TYR A 1 360 ? 4.543 48.192 17.935 1.00 38.05 360 TYR A CA 1
ATOM 2543 C C . TYR A 1 360 ? 5.169 47.973 16.574 1.00 36.53 360 TYR A C 1
ATOM 2544 O O . TYR A 1 360 ? 4.481 47.517 15.673 1.00 36.12 360 TYR A O 1
ATOM 2553 N N . PRO A 1 361 ? 6.444 48.312 16.387 1.00 35.02 361 PRO A N 1
ATOM 2554 C CA . PRO A 1 361 ? 7.085 48.066 15.086 1.00 33.88 361 PRO A CA 1
ATOM 2555 C C . PRO A 1 361 ? 7.069 46.586 14.724 1.00 32.55 361 PRO A C 1
ATOM 2556 O O . PRO A 1 361 ? 7.242 45.738 15.595 1.00 32.19 361 PRO A O 1
ATOM 2560 N N . GLY A 1 362 ? 6.823 46.294 13.454 1.00 31.11 362 GLY A N 1
ATOM 2561 C CA . GLY A 1 362 ? 6.660 44.936 12.990 1.00 30.23 362 GLY A CA 1
ATOM 2562 C C . GLY A 1 362 ? 5.198 44.603 12.811 1.00 29.43 362 GLY A C 1
ATOM 2563 O O . GLY A 1 362 ? 4.852 43.798 11.945 1.00 29.50 362 GLY A O 1
ATOM 2564 N N . ASP A 1 363 ? 4.342 45.210 13.631 1.00 28.50 363 ASP A N 1
ATOM 2565 C CA . ASP A 1 363 ? 2.897 45.018 13.520 1.00 27.89 363 ASP A CA 1
ATOM 2566 C C . ASP A 1 363 ? 2.323 45.703 12.304 1.00 27.76 363 ASP A C 1
ATOM 2567 O O . ASP A 1 363 ? 2.927 46.609 11.749 1.00 27.29 363 ASP A O 1
ATOM 2572 N N . ILE A 1 364 ? 1.132 45.259 11.914 1.00 28.15 364 ILE A N 1
ATOM 2573 C CA . ILE A 1 364 ? 0.372 45.880 10.834 1.00 28.37 364 ILE A CA 1
ATOM 2574 C C . ILE A 1 364 ? -0.886 46.569 11.373 1.00 28.95 364 ILE A C 1
ATOM 2575 O O . ILE A 1 364 ? -1.521 46.096 12.322 1.00 28.83 364 ILE A O 1
ATOM 2580 N N . LEU A 1 365 ? -1.222 47.692 10.748 1.00 29.83 365 LEU A N 1
ATOM 2581 C CA . LEU A 1 365 ? -2.389 48.497 11.083 1.00 30.62 365 LEU A CA 1
ATOM 2582 C C . LEU A 1 365 ? -3.285 48.661 9.860 1.00 31.22 365 LEU A C 1
ATOM 2583 O O . LEU A 1 365 ? -2.799 48.798 8.753 1.00 30.95 365 LEU A O 1
ATOM 2588 N N . GLY A 1 366 ? -4.594 48.660 10.067 1.00 32.54 366 GLY A N 1
ATOM 2589 C CA . GLY A 1 366 ? -5.546 48.925 9.002 1.00 33.74 366 GLY A CA 1
ATOM 2590 C C . GLY A 1 366 ? -6.198 50.273 9.229 1.00 34.96 366 GLY A C 1
ATOM 2591 O O . GLY A 1 366 ? -7.050 50.399 10.095 1.00 35.31 366 GLY A O 1
ATOM 2592 N N . LEU A 1 367 ? -5.774 51.287 8.483 1.00 36.53 367 LEU A N 1
ATOM 2593 C CA . LEU A 1 367 ? -6.341 52.627 8.608 1.00 37.85 367 LEU A CA 1
ATOM 2594 C C . LEU A 1 367 ? -7.679 52.752 7.889 1.00 39.05 367 LEU A C 1
ATOM 2595 O O . LEU A 1 367 ? -7.853 52.239 6.790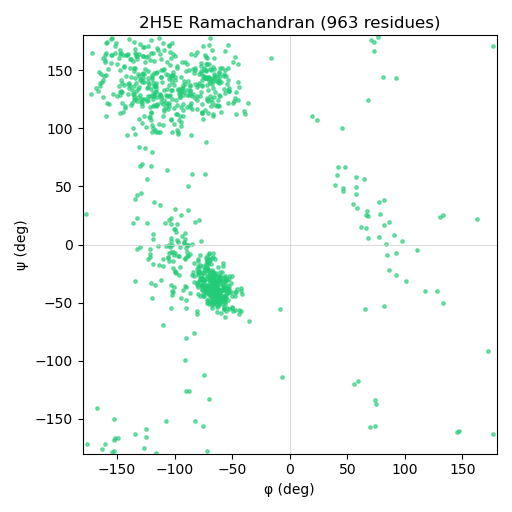 1.00 39.16 367 LEU A O 1
ATOM 2600 N N . HIS A 1 368 ? -8.630 53.439 8.514 1.00 40.53 368 HIS A N 1
ATOM 2601 C CA . HIS A 1 368 ? -9.903 53.699 7.862 1.00 41.58 368 HIS A CA 1
ATOM 2602 C C . HIS A 1 368 ? -9.671 54.811 6.864 1.00 42.14 368 HIS A C 1
ATOM 2603 O O . HIS A 1 368 ? -9.036 55.814 7.177 1.00 42.42 368 HIS A O 1
ATOM 2610 N N . ASN A 1 369 ? -10.143 54.577 5.644 1.00 42.88 369 ASN A N 1
ATOM 2611 C CA . ASN A 1 369 ? -9.808 55.389 4.478 1.00 43.32 369 ASN A CA 1
ATOM 2612 C C . ASN A 1 369 ? -11.067 55.672 3.693 1.00 43.52 369 ASN A C 1
ATOM 2613 O O . ASN A 1 369 ? -11.825 54.759 3.381 1.00 43.47 369 ASN A O 1
ATOM 2618 N N . HIS A 1 370 ? -11.292 56.940 3.377 1.00 43.76 370 HIS A N 1
ATOM 2619 C CA . HIS A 1 370 ? -12.483 57.333 2.631 1.00 43.95 370 HIS A CA 1
ATOM 2620 C C . HIS A 1 370 ? -12.092 58.201 1.422 1.00 43.26 370 HIS A C 1
ATOM 2621 O O . HIS A 1 370 ? -12.731 59.212 1.131 1.00 42.80 370 HIS A O 1
ATOM 2628 N N . GLY A 1 371 ? -11.038 57.761 0.724 1.00 42.60 371 GLY A N 1
ATOM 2629 C CA . GLY A 1 371 ? -10.451 58.472 -0.401 1.00 41.94 371 GLY A CA 1
ATOM 2630 C C . GLY A 1 371 ? -9.221 59.319 -0.090 1.00 41.52 371 GLY A C 1
ATOM 2631 O O . GLY A 1 371 ? -8.714 59.992 -0.985 1.00 41.88 371 GLY A O 1
ATOM 2632 N N . THR A 1 372 ? -8.729 59.302 1.149 1.00 40.75 372 THR A N 1
ATOM 2633 C CA . THR A 1 372 ? -7.583 60.144 1.522 1.00 40.21 372 THR A CA 1
ATOM 2634 C C . THR A 1 372 ? -6.233 59.424 1.604 1.00 39.45 372 THR A C 1
ATOM 2635 O O . THR A 1 372 ? -5.199 60.085 1.663 1.00 39.70 372 THR A O 1
ATOM 2639 N N . ILE A 1 373 ? -6.237 58.092 1.626 1.00 38.26 373 ILE A N 1
ATOM 2640 C CA . ILE A 1 373 ? -5.004 57.302 1.672 1.00 37.31 373 ILE A CA 1
ATOM 2641 C C . ILE A 1 373 ? -4.661 56.726 0.289 1.00 36.29 373 ILE A C 1
ATOM 2642 O O . ILE A 1 373 ? -5.540 56.349 -0.478 1.00 36.32 373 ILE A O 1
ATOM 2647 N N . GLN A 1 374 ? -3.366 56.635 0.009 1.00 35.10 374 GLN A N 1
ATOM 2648 C CA . GLN A 1 374 ? -2.835 56.071 -1.232 1.00 33.87 374 GLN A CA 1
ATOM 2649 C C . GLN A 1 374 ? -1.677 55.114 -0.912 1.00 32.92 374 GLN A C 1
ATOM 2650 O O . GLN A 1 374 ? -0.996 55.271 0.101 1.00 32.77 374 GLN A O 1
ATOM 2656 N N . ILE A 1 375 ? -1.464 54.119 -1.768 1.00 31.69 375 ILE A N 1
ATOM 2657 C CA . ILE A 1 375 ? -0.317 53.228 -1.632 1.00 30.78 375 ILE A CA 1
ATOM 2658 C C . ILE A 1 375 ? 0.958 54.067 -1.527 1.00 29.94 375 ILE A C 1
ATOM 2659 O O . ILE A 1 375 ? 1.168 54.990 -2.300 1.00 29.49 375 ILE A O 1
ATOM 2664 N N . GLY A 1 376 ? 1.793 53.746 -0.548 1.00 29.33 376 GLY A N 1
ATOM 2665 C CA . GLY A 1 376 ? 3.085 54.391 -0.372 1.00 28.76 376 GLY A CA 1
ATOM 2666 C C . GLY A 1 376 ? 3.054 55.610 0.532 1.00 28.23 376 GLY A C 1
ATOM 2667 O O . GLY A 1 376 ? 4.062 56.319 0.647 1.00 28.42 376 GLY A O 1
ATOM 2668 N N . ASP A 1 377 ? 1.913 55.847 1.177 1.00 27.35 377 ASP A N 1
ATOM 2669 C CA . ASP A 1 377 ? 1.738 57.009 2.035 1.00 27.00 377 ASP A CA 1
ATOM 2670 C C . ASP A 1 377 ? 2.468 56.761 3.328 1.00 26.71 377 ASP A C 1
ATOM 2671 O O . ASP A 1 377 ? 2.164 55.809 4.039 1.00 26.94 377 ASP A O 1
ATOM 2676 N N . THR A 1 378 ? 3.415 57.632 3.642 1.00 26.29 378 THR A N 1
ATOM 2677 C CA . THR A 1 378 ? 4.106 57.576 4.914 1.00 25.86 378 THR A CA 1
ATOM 2678 C C . THR A 1 378 ? 3.346 58.377 5.973 1.00 25.50 378 THR A C 1
ATOM 2679 O O . THR A 1 378 ? 2.645 59.345 5.665 1.00 24.81 378 THR A O 1
ATOM 2683 N N . PHE A 1 379 ? 3.482 57.927 7.218 1.00 25.39 379 PHE A N 1
ATOM 2684 C CA . PHE A 1 379 ? 2.816 58.512 8.381 1.00 25.14 379 PHE A CA 1
ATOM 2685 C C . PHE A 1 379 ? 3.829 58.604 9.518 1.00 24.70 379 PHE A C 1
ATOM 2686 O O . PHE A 1 379 ? 4.502 57.624 9.828 1.00 24.37 379 PHE A O 1
ATOM 2694 N N . THR A 1 380 ? 3.936 59.779 10.130 1.00 24.39 380 THR A N 1
ATOM 2695 C CA . THR A 1 380 ? 4.861 59.999 11.242 1.00 24.16 380 THR A CA 1
ATOM 2696 C C . THR A 1 380 ? 4.162 60.749 12.379 1.00 23.76 380 THR A C 1
ATOM 2697 O O . THR A 1 380 ? 2.946 60.767 12.433 1.00 23.47 380 THR A O 1
ATOM 2701 N N . GLN A 1 381 ? 4.925 61.324 13.306 1.00 23.60 381 GLN A N 1
ATOM 2702 C CA . GLN A 1 381 ? 4.360 62.198 14.331 1.00 23.55 381 GLN A CA 1
ATOM 2703 C C . GLN A 1 381 ? 4.837 63.634 14.104 1.00 23.72 381 GLN A C 1
ATOM 2704 O O . GLN A 1 381 ? 5.026 64.387 15.058 1.00 24.04 381 GLN A O 1
ATOM 2710 N N . GLY A 1 382 ? 5.017 64.007 12.835 1.00 23.79 382 GLY A N 1
ATOM 2711 C CA . GLY A 1 382 ? 5.531 65.316 12.463 1.00 23.52 382 GLY A CA 1
ATOM 2712 C C . GLY A 1 382 ? 6.723 65.284 11.513 1.00 23.24 382 GLY A C 1
ATOM 2713 O O . GLY A 1 382 ? 6.807 66.113 10.613 1.00 23.20 382 GLY A O 1
ATOM 2714 N N . GLU A 1 383 ? 7.661 64.358 11.701 1.00 22.99 383 GLU A N 1
ATOM 2715 C CA . GLU A 1 383 ? 8.840 64.342 10.834 1.00 22.73 383 GLU A CA 1
ATOM 2716 C C . GLU A 1 383 ? 8.408 64.138 9.367 1.00 22.31 383 GLU A C 1
ATOM 2717 O O . GLU A 1 383 ? 7.646 63.216 9.043 1.00 22.12 383 GLU A O 1
ATOM 2723 N N . MET A 1 384 ? 8.878 65.020 8.492 1.00 21.65 384 MET A N 1
ATOM 2724 C CA . MET A 1 384 ? 8.442 65.002 7.103 1.00 21.24 384 MET A CA 1
ATOM 2725 C C . MET A 1 384 ? 9.461 64.275 6.227 1.00 21.47 384 MET A C 1
ATOM 2726 O O . MET A 1 384 ? 10.477 64.843 5.827 1.00 21.66 384 MET A O 1
ATOM 2731 N N . MET A 1 385 ? 9.174 63.011 5.948 1.00 21.66 385 MET A N 1
ATOM 2732 C CA . MET A 1 385 ? 10.004 62.192 5.071 1.00 21.68 385 MET A CA 1
ATOM 2733 C C . MET A 1 385 ? 9.168 61.103 4.369 1.00 23.18 385 MET A C 1
ATOM 2734 O O . MET A 1 385 ? 8.029 60.840 4.760 1.00 23.30 385 MET A O 1
ATOM 2739 N N . LYS A 1 386 ? 9.711 60.479 3.325 1.00 24.80 386 LYS A N 1
ATOM 2740 C CA . LYS A 1 386 ? 8.984 59.408 2.629 1.00 26.13 386 LYS A CA 1
ATOM 2741 C C . LYS A 1 386 ? 9.740 58.078 2.548 1.00 26.25 386 LYS A C 1
ATOM 2742 O O . LYS A 1 386 ? 10.844 58.011 2.040 1.00 26.03 386 LYS A O 1
ATOM 2748 N N . PHE A 1 387 ? 9.121 57.020 3.057 1.00 26.90 387 PHE A N 1
ATOM 2749 C CA . PHE A 1 387 ? 9.660 55.676 2.929 1.00 27.19 387 PHE A CA 1
ATOM 2750 C C . PHE A 1 387 ? 9.762 55.310 1.473 1.00 28.01 387 PHE A C 1
ATOM 2751 O O . PHE A 1 387 ? 8.935 55.730 0.667 1.00 28.16 387 PHE A O 1
ATOM 2759 N N . THR A 1 388 ? 10.760 54.493 1.158 1.00 28.86 388 THR A N 1
ATOM 2760 C CA . THR A 1 388 ? 11.213 54.320 -0.202 1.00 29.57 388 THR A CA 1
ATOM 2761 C C . THR A 1 388 ? 11.412 52.849 -0.558 1.00 30.06 388 THR A C 1
ATOM 2762 O O . THR A 1 388 ? 12.358 52.501 -1.261 1.00 30.95 388 THR A O 1
ATOM 2766 N N . GLY A 1 389 ? 10.525 51.982 -0.084 1.00 30.19 389 GLY A N 1
ATOM 2767 C CA . GLY A 1 389 ? 10.587 50.572 -0.445 1.00 30.29 389 GLY A CA 1
ATOM 2768 C C . GLY A 1 389 ? 9.435 50.107 -1.315 1.00 30.30 389 GLY A C 1
ATOM 2769 O O . GLY A 1 389 ? 9.567 49.203 -2.124 1.00 30.59 389 GLY A O 1
ATOM 2770 N N . ILE A 1 390 ? 8.293 50.743 -1.130 1.00 30.30 390 ILE A N 1
ATOM 2771 C CA . ILE A 1 390 ? 7.028 50.323 -1.715 1.00 30.02 390 ILE A CA 1
ATOM 2772 C C . ILE A 1 390 ? 7.012 50.567 -3.236 1.00 29.32 390 ILE A C 1
ATOM 2773 O O . ILE A 1 390 ? 7.079 51.713 -3.658 1.00 29.59 390 ILE A O 1
ATOM 2778 N N . PRO A 1 391 ? 6.985 49.498 -4.051 1.00 28.35 391 PRO A N 1
ATOM 2779 C CA . PRO A 1 391 ? 7.150 49.618 -5.503 1.00 27.46 391 PRO A CA 1
ATOM 2780 C C . PRO A 1 391 ? 5.929 49.355 -6.387 1.00 26.42 391 PRO A C 1
ATOM 2781 O O . PRO A 1 391 ? 4.884 48.915 -5.943 1.00 26.32 391 PRO A O 1
ATOM 2785 N N . ASN A 1 392 ? 6.134 49.620 -7.672 1.00 25.11 392 ASN A N 1
ATOM 2786 C CA . ASN A 1 392 ? 5.212 49.327 -8.748 1.00 24.20 392 ASN A CA 1
ATOM 2787 C C . ASN A 1 392 ? 5.926 48.290 -9.611 1.00 23.40 392 ASN A C 1
ATOM 2788 O O . ASN A 1 392 ? 7.019 48.561 -10.123 1.00 23.10 392 ASN A O 1
ATOM 2793 N N . PHE A 1 393 ? 5.331 47.109 -9.769 1.00 22.28 393 PHE A N 1
ATOM 2794 C CA . PHE A 1 393 ? 5.935 46.032 -10.558 1.00 21.59 393 PHE A CA 1
ATOM 2795 C C . PHE A 1 393 ? 5.495 46.082 -12.024 1.00 21.65 393 PHE A C 1
ATOM 2796 O O . PHE A 1 393 ? 4.463 46.661 -12.345 1.00 21.59 393 PHE A O 1
ATOM 2804 N N . ALA A 1 394 ? 6.291 45.496 -12.915 1.00 21.78 394 ALA A N 1
ATOM 2805 C CA . ALA A 1 394 ? 5.929 45.443 -14.327 1.00 22.05 394 ALA A CA 1
ATOM 2806 C C . ALA A 1 394 ? 4.684 44.586 -14.420 1.00 22.58 394 ALA A C 1
ATOM 2807 O O . ALA A 1 394 ? 4.703 43.435 -14.000 1.00 22.85 394 ALA A O 1
ATOM 2809 N N . PRO A 1 395 ? 3.585 45.135 -14.919 1.00 23.25 395 PRO A N 1
ATOM 2810 C CA . PRO A 1 395 ? 2.354 44.352 -15.005 1.00 23.87 395 PRO A CA 1
ATOM 2811 C C . PRO A 1 395 ? 2.538 43.145 -15.904 1.00 24.62 395 PRO A C 1
ATOM 2812 O O . PRO A 1 395 ? 3.325 43.206 -16.841 1.00 25.26 395 PRO A O 1
ATOM 2816 N N . GLU A 1 396 ? 1.841 42.059 -15.595 1.00 25.48 396 GLU A N 1
ATOM 2817 C CA . GLU A 1 396 ? 1.962 40.804 -16.336 1.00 26.12 396 GLU A CA 1
ATOM 2818 C C . GLU A 1 396 ? 0.791 40.580 -17.275 1.00 26.61 396 GLU A C 1
ATOM 2819 O O . GLU A 1 396 ? 0.824 39.638 -18.069 1.00 27.22 396 GLU A O 1
ATOM 2825 N N . LEU A 1 397 ? -0.218 41.453 -17.195 1.00 27.00 397 LEU A N 1
ATOM 2826 C CA . LEU A 1 397 ? -1.460 41.353 -17.970 1.00 27.04 397 LEU A CA 1
ATOM 2827 C C . LEU A 1 397 ? -1.847 42.735 -18.507 1.00 27.74 397 LEU A C 1
ATOM 2828 O O . LEU A 1 397 ? -1.844 43.711 -17.767 1.00 28.12 397 LEU A O 1
ATOM 2833 N N . PHE A 1 398 ? -2.190 42.827 -19.783 1.00 28.53 398 PHE A N 1
ATOM 2834 C CA . PHE A 1 398 ? -2.523 44.113 -20.386 1.00 29.14 398 PHE A CA 1
ATOM 2835 C C . PHE A 1 398 ? -3.823 44.082 -21.190 1.00 30.69 398 PHE A C 1
ATOM 2836 O O . PHE A 1 398 ? -4.171 43.060 -21.789 1.00 30.79 398 PHE A O 1
ATOM 2844 N N . ARG A 1 399 ? -4.544 45.204 -21.193 1.00 32.42 399 ARG A N 1
ATOM 2845 C CA . ARG A 1 399 ? -5.544 45.466 -22.227 1.00 33.86 399 ARG A CA 1
ATOM 2846 C C . ARG A 1 399 ? -5.804 46.940 -22.436 1.00 35.98 399 ARG A C 1
ATOM 2847 O O . ARG A 1 399 ? -5.436 47.768 -21.620 1.00 35.69 399 ARG A O 1
ATOM 2855 N N . ARG A 1 400 ? -6.426 47.249 -23.572 1.00 38.91 400 ARG A N 1
ATOM 2856 C CA . ARG A 1 400 ? -6.843 48.606 -23.895 1.00 41.25 400 ARG A CA 1
ATOM 2857 C C . ARG A 1 400 ? -8.207 48.864 -23.307 1.00 42.41 400 ARG A C 1
ATOM 2858 O O . ARG A 1 400 ? -9.116 48.063 -23.452 1.00 42.36 400 ARG A O 1
ATOM 2866 N N . ILE A 1 401 ? -8.328 50.011 -22.660 1.00 44.33 401 ILE A N 1
ATOM 2867 C CA . ILE A 1 401 ? -9.554 50.458 -22.033 1.00 45.75 401 ILE A CA 1
ATOM 2868 C C . ILE A 1 401 ? -10.195 51.405 -23.029 1.00 47.32 401 ILE A C 1
ATOM 2869 O O . ILE A 1 401 ? -9.486 52.045 -23.804 1.00 47.17 401 ILE A O 1
ATOM 2874 N N . ARG A 1 402 ? -11.520 51.519 -23.005 1.00 49.43 402 ARG A N 1
ATOM 2875 C CA . ARG A 1 402 ? -12.225 52.258 -24.049 1.00 51.26 402 ARG A CA 1
ATOM 2876 C C . ARG A 1 402 ? -13.717 52.426 -23.751 1.00 52.23 402 ARG A C 1
ATOM 2877 O O . ARG A 1 402 ? -14.404 51.452 -23.459 1.00 52.15 402 ARG A O 1
ATOM 2885 N N . LEU A 1 403 ? -14.210 53.663 -23.850 1.00 53.63 403 LEU A N 1
ATOM 2886 C CA . LEU A 1 403 ? -15.643 53.947 -23.732 1.00 54.68 403 LEU A CA 1
ATOM 2887 C C . LEU A 1 403 ? -16.309 53.680 -25.068 1.00 55.73 403 LEU A C 1
ATOM 2888 O O . LEU A 1 403 ? -15.681 53.846 -26.113 1.00 55.85 403 LEU A O 1
ATOM 2893 N N . LYS A 1 404 ? -17.590 53.315 -25.032 1.00 57.02 404 LYS A N 1
ATOM 2894 C CA . LYS A 1 404 ? -18.346 52.963 -26.247 1.00 58.02 404 LYS A CA 1
ATOM 2895 C C . LYS A 1 404 ? -18.987 54.227 -26.848 1.00 58.31 404 LYS A C 1
ATOM 2896 O O . LYS A 1 404 ? -20.182 54.250 -27.159 1.00 58.43 404 LYS A O 1
ATOM 2902 N N . ASP A 1 405 ? -18.161 55.264 -27.017 1.00 58.66 405 ASP A N 1
ATOM 2903 C CA . ASP A 1 405 ? -18.600 56.618 -27.386 1.00 59.00 405 ASP A CA 1
ATOM 2904 C C . ASP A 1 405 ? -17.328 57.453 -27.798 1.00 59.23 405 ASP A C 1
ATOM 2905 O O . ASP A 1 405 ? -16.474 56.859 -28.471 1.00 59.10 405 ASP A O 1
ATOM 2910 N N . PRO A 1 406 ? -17.127 58.750 -27.477 1.00 59.50 406 PRO A N 1
ATOM 2911 C CA . PRO A 1 406 ? -18.008 59.666 -26.723 1.00 59.57 406 PRO A CA 1
ATOM 2912 C C . PRO A 1 406 ? -19.267 60.115 -27.462 1.00 59.65 406 PRO A C 1
ATOM 2913 O O . PRO A 1 406 ? -20.204 60.513 -26.764 1.00 59.78 406 PRO A O 1
ATOM 2917 N N . LYS A 1 410 ? -15.842 61.094 -21.320 1.00 49.93 410 LYS A N 1
ATOM 2918 C CA . LYS A 1 410 ? -14.453 60.780 -21.653 1.00 49.82 410 LYS A CA 1
ATOM 2919 C C . LYS A 1 410 ? -13.400 61.300 -20.635 1.00 49.40 410 LYS A C 1
ATOM 2920 O O . LYS A 1 410 ? -12.203 61.443 -20.966 1.00 49.64 410 LYS A O 1
ATOM 2926 N N . GLN A 1 411 ? -13.843 61.546 -19.396 1.00 48.42 411 GLN A N 1
ATOM 2927 C CA . GLN A 1 411 ? -12.942 61.758 -18.249 1.00 47.25 411 GLN A CA 1
ATOM 2928 C C . GLN A 1 411 ? -12.394 60.419 -17.693 1.00 46.39 411 GLN A C 1
ATOM 2929 O O . GLN A 1 411 ? -11.979 60.331 -16.535 1.00 46.16 411 GLN A O 1
ATOM 2935 N N . LEU A 1 412 ? -12.424 59.379 -18.525 1.00 45.26 412 LEU A N 1
ATOM 2936 C CA . LEU A 1 412 ? -11.843 58.079 -18.221 1.00 44.27 412 LEU A CA 1
ATOM 2937 C C . LEU A 1 412 ? -10.377 58.194 -17.836 1.00 43.72 412 LEU A C 1
ATOM 2938 O O . LEU A 1 412 ? -9.918 57.466 -16.966 1.00 43.75 412 LEU A O 1
ATOM 2943 N N . LEU A 1 413 ? -9.645 59.100 -18.486 1.00 43.03 413 LEU A N 1
ATOM 2944 C CA . LEU A 1 413 ? -8.254 59.375 -18.119 1.00 42.40 413 LEU A CA 1
ATOM 2945 C C . LEU A 1 413 ? -8.136 59.803 -16.661 1.00 41.64 413 LEU A C 1
ATOM 2946 O O . LEU A 1 413 ? -7.367 59.222 -15.905 1.00 41.68 413 LEU A O 1
ATOM 2951 N N . LYS A 1 414 ? -8.892 60.823 -16.266 1.00 40.69 414 LYS A N 1
ATOM 2952 C CA . LYS A 1 414 ? -8.820 61.332 -14.895 1.00 40.14 414 LYS A CA 1
ATOM 2953 C C . LYS A 1 414 ? -9.010 60.190 -13.897 1.00 38.91 414 LYS A C 1
ATOM 2954 O O . LYS A 1 414 ? -8.347 60.146 -12.868 1.00 38.44 414 LYS A O 1
ATOM 2960 N N . GLY A 1 415 ? -9.908 59.266 -14.226 1.00 37.82 415 GLY A N 1
ATOM 2961 C CA . GLY A 1 415 ? -10.246 58.158 -13.349 1.00 37.12 415 GLY A CA 1
ATOM 2962 C C . GLY A 1 415 ? -9.193 57.072 -13.249 1.00 36.21 415 GLY A C 1
ATOM 2963 O O . GLY A 1 415 ? -8.989 56.508 -12.181 1.00 35.89 415 GLY A O 1
ATOM 2964 N N . LEU A 1 416 ? -8.531 56.767 -14.356 1.00 35.31 416 LEU A N 1
ATOM 2965 C CA . LEU A 1 416 ? -7.467 55.776 -14.340 1.00 34.86 416 LEU A CA 1
ATOM 2966 C C . LEU A 1 416 ? -6.211 56.314 -13.667 1.00 34.85 416 LEU A C 1
ATOM 2967 O O . LEU A 1 416 ? -5.526 55.576 -12.975 1.00 34.63 416 LEU A O 1
ATOM 2972 N N . VAL A 1 417 ? -5.914 57.596 -13.876 1.00 34.83 417 VAL A N 1
ATOM 2973 C CA . VAL A 1 417 ? -4.766 58.237 -13.239 1.00 34.84 417 VAL A CA 1
ATOM 2974 C C . VAL A 1 417 ? -4.913 58.218 -11.715 1.00 34.97 417 VAL A C 1
ATOM 2975 O O . VAL A 1 417 ? -3.931 58.014 -11.000 1.00 35.04 417 VAL A O 1
ATOM 2979 N N . GLN A 1 418 ? -6.139 58.418 -11.229 1.00 35.10 418 GLN A N 1
ATOM 2980 C CA . GLN A 1 418 ? -6.413 58.463 -9.785 1.00 35.15 418 GLN A CA 1
ATOM 2981 C C . GLN A 1 418 ? -6.385 57.072 -9.147 1.00 35.06 418 GLN A C 1
ATOM 2982 O O . GLN A 1 418 ? -5.819 56.896 -8.074 1.00 34.73 418 GLN A O 1
ATOM 2988 N N . LEU A 1 419 ? -7.009 56.098 -9.808 1.00 35.21 419 LEU A N 1
ATOM 2989 C CA . LEU A 1 419 ? -6.931 54.699 -9.395 1.00 35.07 419 LEU A CA 1
ATOM 2990 C C . LEU A 1 419 ? -5.470 54.259 -9.378 1.00 35.35 419 LEU A C 1
ATOM 2991 O O . LEU A 1 419 ? -5.058 53.486 -8.516 1.00 35.24 419 LEU A O 1
ATOM 2996 N N . SER A 1 420 ? -4.687 54.790 -10.312 1.00 35.93 420 SER A N 1
ATOM 2997 C CA . SER A 1 420 ? -3.274 54.449 -10.427 1.00 36.56 420 SER A CA 1
ATOM 2998 C C . SER A 1 420 ? -2.481 55.051 -9.275 1.00 37.11 420 SER A C 1
ATOM 2999 O O . SER A 1 420 ? -1.532 54.437 -8.802 1.00 37.06 420 SER A O 1
ATOM 3002 N N . GLU A 1 421 ? -2.872 56.245 -8.831 1.00 37.79 421 GLU A N 1
ATOM 3003 C CA . GLU A 1 421 ? -2.222 56.908 -7.689 1.00 38.47 421 GLU A CA 1
ATOM 3004 C C . GLU A 1 421 ? -2.418 56.125 -6.388 1.00 38.28 421 GLU A C 1
ATOM 3005 O O . GLU A 1 421 ? -1.511 56.045 -5.559 1.00 38.72 421 GLU A O 1
ATOM 3011 N N . GLU A 1 422 ? -3.601 55.545 -6.218 1.00 37.83 422 GLU A N 1
ATOM 3012 C CA . GLU A 1 422 ? -3.825 54.544 -5.186 1.00 37.60 422 GLU A CA 1
ATOM 3013 C C . GLU A 1 422 ? -3.168 53.243 -5.688 1.00 37.17 422 GLU A C 1
ATOM 3014 O O . GLU A 1 422 ? -2.258 53.286 -6.525 1.00 37.23 422 GLU A O 1
ATOM 3020 N N . GLY A 1 423 ? -3.611 52.083 -5.216 1.00 36.41 423 GLY A N 1
ATOM 3021 C CA . GLY A 1 423 ? -3.036 50.827 -5.695 1.00 35.44 423 GLY A CA 1
ATOM 3022 C C . GLY A 1 423 ? -3.689 50.150 -6.885 1.00 34.24 423 GLY A C 1
ATOM 3023 O O . GLY A 1 423 ? -3.116 49.231 -7.449 1.00 34.33 423 GLY A O 1
ATOM 3024 N N . ALA A 1 424 ? -4.873 50.604 -7.274 1.00 32.99 424 ALA A N 1
ATOM 3025 C CA . ALA A 1 424 ? -5.781 49.787 -8.075 1.00 32.01 424 ALA A CA 1
ATOM 3026 C C . ALA A 1 424 ? -5.135 49.129 -9.291 1.00 31.03 424 ALA A C 1
ATOM 3027 O O . ALA A 1 424 ? -5.198 47.910 -9.427 1.00 30.89 424 ALA A O 1
ATOM 3029 N N . VAL A 1 425 ? -4.548 49.934 -10.177 1.00 29.75 425 VAL A N 1
ATOM 3030 C CA . VAL A 1 425 ? -3.883 49.418 -11.385 1.00 28.91 425 VAL A CA 1
ATOM 3031 C C . VAL A 1 425 ? -2.779 50.349 -11.835 1.00 27.84 425 VAL A C 1
ATOM 3032 O O . VAL A 1 425 ? -2.387 51.253 -11.104 1.00 27.48 425 VAL A O 1
ATOM 3036 N N . GLN A 1 426 ? -2.285 50.099 -13.045 1.00 26.81 426 GLN A N 1
ATOM 3037 C CA . GLN A 1 426 ? -1.378 50.997 -13.735 1.00 26.25 426 GLN A CA 1
ATOM 3038 C C . GLN A 1 426 ? -1.890 51.328 -15.134 1.00 26.17 426 GLN A C 1
ATOM 3039 O O . GLN A 1 426 ? -2.443 50.474 -15.804 1.00 25.91 426 GLN A O 1
ATOM 3045 N N . VAL A 1 427 ? -1.676 52.565 -15.574 1.00 26.38 427 VAL A N 1
ATOM 3046 C CA . VAL A 1 427 ? -2.070 52.998 -16.915 1.00 26.70 427 VAL A CA 1
ATOM 3047 C C . VAL A 1 427 ? -0.902 53.468 -17.759 1.00 27.13 427 VAL A C 1
ATOM 3048 O O . VAL A 1 427 ? 0.031 54.123 -17.262 1.00 27.19 427 VAL A O 1
ATOM 3052 N N . PHE A 1 428 ? -1.013 53.204 -19.057 1.00 27.56 428 PHE A N 1
ATOM 3053 C CA . PHE A 1 428 ? 0.012 53.566 -20.019 1.00 27.96 428 PHE A CA 1
ATOM 3054 C C . PHE A 1 428 ? -0.580 54.306 -21.217 1.00 28.73 428 PHE A C 1
ATOM 3055 O O . PHE A 1 428 ? -1.535 53.849 -21.833 1.00 28.05 428 PHE A O 1
ATOM 3063 N N . ARG A 1 429 ? 0.005 55.459 -21.527 1.00 30.16 429 ARG A N 1
ATOM 3064 C CA . ARG A 1 429 ? -0.469 56.341 -22.586 1.00 31.60 429 ARG A CA 1
ATOM 3065 C C . ARG A 1 429 ? 0.658 56.476 -23.590 1.00 32.14 429 ARG A C 1
ATOM 3066 O O . ARG A 1 429 ? 1.569 57.268 -23.356 1.00 32.61 429 ARG A O 1
ATOM 3074 N N . PRO A 1 430 ? 0.647 55.705 -24.678 1.00 32.68 430 PRO A N 1
ATOM 3075 C CA . PRO A 1 430 ? 1.733 55.806 -25.664 1.00 33.17 430 PRO A CA 1
ATOM 3076 C C . PRO A 1 430 ? 1.906 57.226 -26.229 1.00 33.93 430 PRO A C 1
ATOM 3077 O O . PRO A 1 430 ? 0.915 57.942 -26.394 1.00 33.80 430 PRO A O 1
ATOM 3081 N N . ILE A 1 431 ? 3.154 57.614 -26.500 1.00 34.94 431 ILE A N 1
ATOM 3082 C CA . ILE A 1 431 ? 3.474 58.950 -27.037 1.00 35.91 431 ILE A CA 1
ATOM 3083 C C . ILE A 1 431 ? 2.884 59.205 -28.432 1.00 36.27 431 ILE A C 1
ATOM 3084 O O . ILE A 1 431 ? 2.577 60.344 -28.773 1.00 36.15 431 ILE A O 1
ATOM 3089 N N . SER A 1 432 ? 2.743 58.152 -29.229 1.00 36.89 432 SER A N 1
ATOM 3090 C CA . SER A 1 432 ? 2.332 58.288 -30.619 1.00 37.71 432 SER A CA 1
ATOM 3091 C C . SER A 1 432 ? 0.821 58.229 -30.855 1.00 38.18 432 SER A C 1
ATOM 3092 O O . SER A 1 432 ? 0.383 58.373 -31.994 1.00 38.64 432 SER A O 1
ATOM 3095 N N . ASN A 1 433 ? 0.022 58.000 -29.814 1.00 38.54 433 ASN A N 1
ATOM 3096 C CA . ASN A 1 433 ? -1.435 57.924 -29.988 1.00 38.72 433 ASN A CA 1
ATOM 3097 C C . ASN A 1 433 ? -2.236 58.344 -28.737 1.00 38.66 433 ASN A C 1
ATOM 3098 O O . ASN A 1 433 ? -1.680 58.969 -27.834 1.00 38.65 433 ASN A O 1
ATOM 3103 N N . ASN A 1 434 ? -3.538 58.037 -28.717 1.00 38.55 434 ASN A N 1
ATOM 3104 C CA . ASN A 1 434 ? -4.441 58.428 -27.623 1.00 38.42 434 ASN A CA 1
ATOM 3105 C C . ASN A 1 434 ? -5.020 57.263 -26.811 1.00 37.56 434 ASN A C 1
ATOM 3106 O O . ASN A 1 434 ? -5.794 57.494 -25.877 1.00 37.39 434 ASN A O 1
ATOM 3111 N N . ASP A 1 435 ? -4.672 56.029 -27.179 1.00 36.58 435 ASP A N 1
ATOM 3112 C CA . ASP A 1 435 ? -5.142 54.837 -26.471 1.00 35.78 435 ASP A CA 1
ATOM 3113 C C . ASP A 1 435 ? -4.735 54.839 -25.012 1.00 34.74 435 ASP A C 1
ATOM 3114 O O . ASP A 1 435 ? -3.721 55.414 -24.635 1.00 34.81 435 ASP A O 1
ATOM 3119 N N . LEU A 1 436 ? -5.541 54.182 -24.197 1.00 33.48 436 LEU A N 1
ATOM 3120 C CA . LEU A 1 436 ? -5.197 53.933 -22.818 1.00 32.46 436 LEU A CA 1
ATOM 3121 C C . LEU A 1 436 ? -5.052 52.429 -22.657 1.00 31.59 436 LEU A C 1
ATOM 3122 O O . LEU A 1 436 ? -5.939 51.674 -23.040 1.00 31.37 436 LEU A O 1
ATOM 3127 N N . ILE A 1 437 ? -3.913 52.006 -22.118 1.00 30.62 437 ILE A N 1
ATOM 3128 C CA . ILE A 1 437 ? -3.639 50.604 -21.837 1.00 29.76 437 ILE A CA 1
ATOM 3129 C C . ILE A 1 437 ? -3.601 50.420 -20.327 1.00 28.94 437 ILE A C 1
ATOM 3130 O O . ILE A 1 437 ? -2.830 51.077 -19.639 1.00 28.72 437 ILE A O 1
ATOM 3135 N N . VAL A 1 438 ? -4.454 49.537 -19.820 1.00 28.16 438 VAL A N 1
ATOM 3136 C CA . VAL A 1 438 ? -4.434 49.136 -18.416 1.00 27.72 438 VAL A CA 1
ATOM 3137 C C . VAL A 1 438 ? -3.465 47.976 -18.176 1.00 27.00 438 VAL A C 1
ATOM 3138 O O . VAL A 1 438 ? -3.443 47.017 -18.932 1.00 26.72 438 VAL A O 1
ATOM 3142 N N . GLY A 1 439 ? -2.690 48.064 -17.102 1.00 26.49 439 GLY A N 1
ATOM 3143 C CA . GLY A 1 439 ? -1.705 47.053 -16.760 1.00 26.24 439 GLY A CA 1
ATOM 3144 C C . GLY A 1 439 ? -1.943 46.483 -15.376 1.00 25.90 439 GLY A C 1
ATOM 3145 O O . GLY A 1 439 ? -1.740 47.172 -14.380 1.00 25.86 439 GLY A O 1
ATOM 3146 N N . ALA A 1 440 ? -2.385 45.227 -15.322 1.00 25.61 440 ALA A N 1
ATOM 3147 C CA . ALA A 1 440 ? -2.595 44.507 -14.064 1.00 25.31 440 ALA A CA 1
ATOM 3148 C C . ALA A 1 440 ? -1.560 43.412 -13.860 1.00 24.92 440 ALA A C 1
ATOM 3149 O O . ALA A 1 440 ? -0.832 43.071 -14.779 1.00 24.90 440 ALA A O 1
ATOM 3151 N N . VAL A 1 441 ? -1.516 42.883 -12.637 1.00 24.50 441 VAL A N 1
ATOM 3152 C CA . VAL A 1 441 ? -0.747 41.688 -12.279 1.00 23.95 441 VAL A CA 1
ATOM 3153 C C . VAL A 1 441 ? -1.670 40.447 -12.150 1.00 23.84 441 VAL A C 1
ATOM 3154 O O . VAL A 1 441 ? -1.259 39.332 -12.475 1.00 23.70 441 VAL A O 1
ATOM 3158 N N . GLY A 1 442 ? -2.903 40.644 -11.674 1.00 23.91 442 GLY A N 1
ATOM 3159 C CA . GLY A 1 442 ? -3.912 39.590 -11.598 1.00 24.00 442 GLY A CA 1
ATOM 3160 C C . GLY A 1 442 ? -5.217 40.041 -12.241 1.00 24.41 442 GLY A C 1
ATOM 3161 O O . GLY A 1 442 ? -5.598 41.207 -12.065 1.00 24.59 442 GLY A O 1
ATOM 3162 N N . VAL A 1 443 ? -5.890 39.151 -12.987 1.00 24.55 443 VAL A N 1
ATOM 3163 C CA . VAL A 1 443 ? -7.148 39.501 -13.684 1.00 24.96 443 VAL A CA 1
ATOM 3164 C C . VAL A 1 443 ? -8.154 40.278 -12.837 1.00 25.34 443 VAL A C 1
ATOM 3165 O O . VAL A 1 443 ? -8.841 41.158 -13.350 1.00 25.69 443 VAL A O 1
ATOM 3169 N N . LEU A 1 444 ? -8.269 39.938 -11.557 1.00 25.59 444 LEU A N 1
ATOM 3170 C CA . LEU A 1 444 ? -9.239 40.589 -10.687 1.00 25.98 444 LEU A CA 1
ATOM 3171 C C . LEU A 1 444 ? -9.207 42.112 -10.814 1.00 26.23 444 LEU A C 1
ATOM 3172 O O . LEU A 1 444 ? -10.254 42.755 -10.808 1.00 26.63 444 LEU A O 1
ATOM 3177 N N . GLN A 1 445 ? -8.009 42.683 -10.914 1.00 26.21 445 GLN A N 1
ATOM 3178 C CA . GLN A 1 445 ? -7.842 44.134 -11.020 1.00 26.26 445 GLN A CA 1
ATOM 3179 C C . GLN A 1 445 ? -8.629 44.761 -12.176 1.00 26.10 445 GLN A C 1
ATOM 3180 O O . GLN A 1 445 ? -9.185 45.841 -12.028 1.00 25.81 445 GLN A O 1
ATOM 3186 N N . PHE A 1 446 ? -8.656 44.094 -13.324 1.00 26.20 446 PHE A N 1
ATOM 3187 C CA . PHE A 1 446 ? -9.408 44.585 -14.475 1.00 26.35 446 PHE A CA 1
ATOM 3188 C C . PHE A 1 446 ? -10.886 44.815 -14.133 1.00 26.89 446 PHE A C 1
ATOM 3189 O O . PHE A 1 446 ? -11.466 45.841 -14.486 1.00 26.60 446 PHE A O 1
ATOM 3197 N N . ASP A 1 447 ? -11.487 43.850 -13.446 1.00 27.71 447 ASP A N 1
ATOM 3198 C CA . ASP A 1 447 ? -12.901 43.923 -13.066 1.00 28.28 447 ASP A CA 1
ATOM 3199 C C . ASP A 1 447 ? -13.161 45.058 -12.093 1.00 28.43 447 ASP A C 1
ATOM 3200 O O . ASP A 1 447 ? -14.185 45.729 -12.167 1.00 28.33 447 ASP A O 1
ATOM 3205 N N . VAL A 1 448 ? -12.224 45.249 -11.174 1.00 28.77 448 VAL A N 1
ATOM 3206 C CA . VAL A 1 448 ? -12.311 46.293 -10.164 1.00 29.04 448 VAL A CA 1
ATOM 3207 C C . VAL A 1 448 ? -12.257 47.679 -10.808 1.00 29.13 448 VAL A C 1
ATOM 3208 O O . VAL A 1 448 ? -12.915 48.594 -10.339 1.00 29.29 448 VAL A O 1
ATOM 3212 N N . VAL A 1 449 ? -11.490 47.833 -11.883 1.00 29.12 449 VAL A N 1
ATOM 3213 C CA . VAL A 1 449 ? -11.379 49.125 -12.535 1.00 29.13 449 VAL A CA 1
ATOM 3214 C C . VAL A 1 449 ? -12.694 49.478 -13.214 1.00 29.28 449 VAL A C 1
ATOM 3215 O O . VAL A 1 449 ? -13.132 50.610 -13.128 1.00 29.59 449 VAL A O 1
ATOM 3219 N N . VAL A 1 450 ? -13.333 48.515 -13.869 1.00 29.23 450 VAL A N 1
ATOM 3220 C CA . VAL A 1 450 ? -14.591 48.787 -14.570 1.00 29.35 450 VAL A CA 1
ATOM 3221 C C . VAL A 1 450 ? -15.687 49.195 -13.580 1.00 29.48 450 VAL A C 1
ATOM 3222 O O . VAL A 1 450 ? -16.471 50.094 -13.859 1.00 29.52 450 VAL A O 1
ATOM 3226 N N . ALA A 1 451 ? -15.724 48.538 -12.423 1.00 29.60 451 ALA A N 1
ATOM 3227 C CA . ALA A 1 451 ? -16.729 48.803 -11.398 1.00 29.59 451 ALA A CA 1
ATOM 3228 C C . ALA A 1 451 ? -16.525 50.177 -10.779 1.00 29.82 451 ALA A C 1
ATOM 3229 O O . ALA A 1 451 ? -17.462 50.960 -10.663 1.00 29.90 451 ALA A O 1
ATOM 3231 N N . ARG A 1 452 ? -15.292 50.456 -10.380 1.00 30.02 452 ARG A N 1
ATOM 3232 C CA . ARG A 1 452 ? -14.945 51.720 -9.741 1.00 30.19 452 ARG A CA 1
ATOM 3233 C C . ARG A 1 452 ? -14.990 52.874 -10.712 1.00 30.53 452 ARG A C 1
ATOM 3234 O O . ARG A 1 452 ? -15.246 54.002 -10.319 1.00 30.46 452 ARG A O 1
ATOM 3242 N N . LEU A 1 453 ? -14.711 52.596 -11.977 1.00 31.14 453 LEU A N 1
ATOM 3243 C CA . LEU A 1 453 ? -14.870 53.599 -13.009 1.00 31.69 453 LEU A CA 1
ATOM 3244 C C . LEU A 1 453 ? -16.339 53.997 -13.141 1.00 32.37 453 LEU A C 1
ATOM 3245 O O . LEU A 1 453 ? -16.631 55.166 -13.320 1.00 32.14 453 LEU A O 1
ATOM 3250 N N . LYS A 1 454 ? -17.253 53.035 -13.027 1.00 33.44 454 LYS A N 1
ATOM 3251 C CA . LYS A 1 454 ? -18.695 53.301 -13.135 1.00 34.55 454 LYS A CA 1
ATOM 3252 C C . LYS A 1 454 ? -19.260 54.071 -11.943 1.00 35.34 454 LYS A C 1
ATOM 3253 O O . LYS A 1 454 ? -20.071 54.985 -12.107 1.00 35.32 454 LYS A O 1
ATOM 3259 N N . SER A 1 455 ? -18.828 53.693 -10.747 1.00 36.49 455 SER A N 1
ATOM 3260 C CA . SER A 1 455 ? -19.389 54.229 -9.518 1.00 37.20 455 SER A CA 1
ATOM 3261 C C . SER A 1 455 ? -18.797 55.597 -9.200 1.00 38.00 455 SER A C 1
ATOM 3262 O O . SER A 1 455 ? -19.529 56.573 -9.134 1.00 38.07 455 SER A O 1
ATOM 3265 N N . GLU A 1 456 ? -17.478 55.657 -9.021 1.00 39.05 456 GLU A N 1
ATOM 3266 C CA . GLU A 1 456 ? -16.779 56.884 -8.595 1.00 39.85 456 GLU A CA 1
ATOM 3267 C C . GLU A 1 456 ? -16.576 57.922 -9.694 1.00 40.36 456 GLU A C 1
ATOM 3268 O O . GLU A 1 456 ? -16.368 59.099 -9.409 1.00 40.24 456 GLU A O 1
ATOM 3274 N N . TYR A 1 457 ? -16.574 57.466 -10.938 1.00 41.25 457 TYR A N 1
ATOM 3275 C CA . TYR A 1 457 ? -16.620 58.345 -12.111 1.00 42.01 457 TYR A CA 1
ATOM 3276 C C . TYR A 1 457 ? -17.779 57.864 -12.979 1.00 42.80 457 TYR A C 1
ATOM 3277 O O . TYR A 1 457 ? -18.271 56.747 -12.808 1.00 43.33 457 TYR A O 1
ATOM 3286 N N . ASN A 1 458 ? -18.261 58.686 -13.892 1.00 43.35 458 ASN A N 1
ATOM 3287 C CA . ASN A 1 458 ? -19.489 58.297 -14.579 1.00 43.85 458 ASN A CA 1
ATOM 3288 C C . ASN A 1 458 ? -19.282 57.251 -15.671 1.00 43.77 458 ASN A C 1
ATOM 3289 O O . ASN A 1 458 ? -20.249 56.716 -16.194 1.00 44.22 458 ASN A O 1
ATOM 3294 N N . VAL A 1 459 ? -18.025 56.956 -15.987 1.00 43.60 459 VAL A N 1
ATOM 3295 C CA . VAL A 1 459 ? -17.664 56.211 -17.198 1.00 43.46 459 VAL A CA 1
ATOM 3296 C C . VAL A 1 459 ? -18.042 54.718 -17.218 1.00 43.04 459 VAL A C 1
ATOM 3297 O O . VAL A 1 459 ? -17.949 54.027 -16.212 1.00 42.94 459 VAL A O 1
ATOM 3301 N N . GLU A 1 460 ? -18.494 54.251 -18.384 1.00 42.60 460 GLU A N 1
ATOM 3302 C CA . GLU A 1 460 ? -18.755 52.835 -18.634 1.00 42.27 460 GLU A CA 1
ATOM 3303 C C . GLU A 1 460 ? -17.694 52.349 -19.612 1.00 41.18 460 GLU A C 1
ATOM 3304 O O . GLU A 1 460 ? -17.698 52.729 -20.786 1.00 40.85 460 GLU A O 1
ATOM 3310 N N . ALA A 1 461 ? -16.793 51.504 -19.114 1.00 40.05 461 ALA A N 1
ATOM 3311 C CA . ALA A 1 461 ? -15.571 51.148 -19.822 1.00 39.17 461 ALA A CA 1
ATOM 3312 C C . ALA A 1 461 ? -15.590 49.719 -20.370 1.00 38.30 461 ALA A C 1
ATOM 3313 O O . ALA A 1 461 ? -16.157 48.807 -19.764 1.00 38.25 461 ALA A O 1
ATOM 3315 N N . VAL A 1 462 ? -14.935 49.544 -21.512 1.00 37.23 462 VAL A N 1
ATOM 3316 C CA . VAL A 1 462 ? -14.918 48.273 -22.239 1.00 36.58 462 VAL A CA 1
ATOM 3317 C C . VAL A 1 462 ? -13.475 47.912 -22.561 1.00 35.67 462 VAL A C 1
ATOM 3318 O O . VAL A 1 462 ? -12.659 48.780 -22.869 1.00 35.30 462 VAL A O 1
ATOM 3322 N N . TYR A 1 463 ? -13.172 46.623 -22.484 1.00 35.02 463 TYR A N 1
ATOM 3323 C CA . TYR A 1 463 ? -11.829 46.124 -22.764 1.00 34.56 463 TYR A CA 1
ATOM 3324 C C . TYR A 1 463 ? -11.682 45.572 -24.189 1.00 34.68 463 TYR A C 1
ATOM 3325 O O . TYR A 1 463 ? -12.641 45.115 -24.814 1.00 34.51 463 TYR A O 1
ATOM 3334 N N . GLU A 1 464 ? -10.450 45.628 -24.671 1.00 34.97 464 GLU A N 1
ATOM 3335 C CA . GLU A 1 464 ? -10.078 45.262 -26.033 1.00 35.42 464 GLU A CA 1
ATOM 3336 C C . GLU A 1 464 ? -8.698 44.651 -25.914 1.00 35.33 464 GLU A C 1
ATOM 3337 O O . GLU A 1 464 ? -7.878 45.150 -25.156 1.00 35.48 464 GLU A O 1
ATOM 3343 N N . SER A 1 465 ? -8.420 43.575 -26.636 1.00 35.40 465 SER A N 1
ATOM 3344 C CA . SER A 1 465 ? -7.077 42.982 -26.591 1.00 35.35 465 SER A CA 1
ATOM 3345 C C . SER A 1 465 ? -6.012 43.925 -27.186 1.00 35.37 465 SER A C 1
ATOM 3346 O O . SER A 1 465 ? -6.301 44.708 -28.091 1.00 35.52 465 SER A O 1
ATOM 3349 N N . VAL A 1 466 ? -4.804 43.873 -26.627 1.00 35.34 466 VAL A N 1
ATOM 3350 C CA . VAL A 1 466 ? -3.624 44.545 -27.183 1.00 35.40 466 VAL A CA 1
ATOM 3351 C C . VAL A 1 466 ? -2.445 43.596 -27.199 1.00 35.18 466 VAL A C 1
ATOM 3352 O O . VAL A 1 466 ? -2.433 42.582 -26.497 1.00 35.29 466 VAL A O 1
ATOM 3356 N N . ASN A 1 467 ? -1.438 43.944 -27.987 1.00 34.90 467 ASN A N 1
ATOM 3357 C CA . ASN A 1 467 ? -0.207 43.178 -28.010 1.00 34.66 467 ASN A CA 1
ATOM 3358 C C . ASN A 1 467 ? 0.855 43.821 -27.107 1.00 33.66 467 ASN A C 1
ATOM 3359 O O . ASN A 1 467 ? 1.555 44.763 -27.505 1.00 33.55 467 ASN A O 1
ATOM 3364 N N . VAL A 1 468 ? 0.924 43.320 -25.873 1.00 32.25 468 VAL A N 1
ATOM 3365 C CA . VAL A 1 468 ? 1.906 43.757 -24.887 1.00 31.12 468 VAL A CA 1
ATOM 3366 C C . VAL A 1 468 ? 2.229 42.605 -23.935 1.00 29.87 468 VAL A C 1
ATOM 3367 O O . VAL A 1 468 ? 1.327 42.021 -23.347 1.00 29.82 468 VAL A O 1
ATOM 3371 N N . ALA A 1 469 ? 3.513 42.299 -23.771 1.00 28.26 469 ALA A N 1
ATOM 3372 C CA . ALA A 1 469 ? 3.949 41.197 -22.918 1.00 27.07 469 ALA A CA 1
ATOM 3373 C C . ALA A 1 469 ? 4.476 41.682 -21.565 1.00 26.01 469 ALA A C 1
ATOM 3374 O O . ALA A 1 469 ? 4.248 41.032 -20.557 1.00 25.49 469 ALA A O 1
ATOM 3376 N N . THR A 1 470 ? 5.220 42.788 -21.564 1.00 25.19 470 THR A N 1
ATOM 3377 C CA . THR A 1 470 ? 5.588 43.515 -20.332 1.00 24.89 470 THR A CA 1
ATOM 3378 C C . THR A 1 470 ? 5.861 44.975 -20.632 1.00 24.59 470 THR A C 1
ATOM 3379 O O . THR A 1 470 ? 5.743 45.426 -21.768 1.00 24.55 470 THR A O 1
ATOM 3383 N N . ALA A 1 471 ? 6.232 45.695 -19.580 1.00 24.26 471 ALA A N 1
ATOM 3384 C CA . ALA A 1 471 ? 6.812 47.017 -19.686 1.00 24.06 471 ALA A CA 1
ATOM 3385 C C . ALA A 1 471 ? 8.059 47.124 -18.816 1.00 24.13 471 ALA A C 1
ATOM 3386 O O . ALA A 1 471 ? 8.267 46.351 -17.887 1.00 23.87 471 ALA A O 1
ATOM 3388 N N . ARG A 1 472 ? 8.889 48.104 -19.136 1.00 24.52 472 ARG A N 1
ATOM 3389 C CA . ARG A 1 472 ? 10.059 48.430 -18.341 1.00 24.57 472 ARG A CA 1
ATOM 3390 C C . ARG A 1 472 ? 10.198 49.956 -18.301 1.00 25.09 472 ARG A C 1
ATOM 3391 O O . ARG A 1 472 ? 10.151 50.608 -19.338 1.00 25.17 472 ARG A O 1
ATOM 3399 N N . TRP A 1 473 ? 10.356 50.524 -17.111 1.00 25.62 473 TRP A N 1
ATOM 3400 C CA . TRP A 1 473 ? 10.646 51.947 -16.991 1.00 26.05 473 TRP A CA 1
ATOM 3401 C C . TRP A 1 473 ? 12.051 52.201 -17.457 1.00 26.77 473 TRP A C 1
ATOM 3402 O O . TRP A 1 473 ? 12.965 51.494 -17.091 1.00 26.53 473 TRP A O 1
ATOM 3413 N N . VAL A 1 474 ? 12.191 53.221 -18.290 1.00 28.27 474 VAL A N 1
ATOM 3414 C CA . VAL A 1 474 ? 13.400 53.480 -19.046 1.00 29.28 474 VAL A CA 1
ATOM 3415 C C . VAL A 1 474 ? 14.077 54.733 -18.504 1.00 30.19 474 VAL A C 1
ATOM 3416 O O . VAL A 1 474 ? 13.417 55.624 -17.998 1.00 30.34 474 VAL A O 1
ATOM 3420 N N . GLU A 1 475 ? 15.400 54.794 -18.617 1.00 31.60 475 GLU A N 1
ATOM 3421 C CA . GLU A 1 475 ? 16.184 55.836 -17.953 1.00 32.66 475 GLU A CA 1
ATOM 3422 C C . GLU A 1 475 ? 17.605 55.907 -18.532 1.00 33.07 475 GLU A C 1
ATOM 3423 O O . GLU A 1 475 ? 18.236 54.876 -18.771 1.00 33.36 475 GLU A O 1
ATOM 3429 N N . CYS A 1 476 ? 18.105 57.119 -18.769 1.00 33.49 476 CYS A N 1
ATOM 3430 C CA . CYS A 1 476 ? 19.425 57.292 -19.375 1.00 33.81 476 CYS A CA 1
ATOM 3431 C C . CYS A 1 476 ? 20.032 58.659 -19.061 1.00 34.49 476 CYS A C 1
ATOM 3432 O O . CYS A 1 476 ? 19.469 59.694 -19.416 1.00 34.76 476 CYS A O 1
ATOM 3435 N N . ALA A 1 477 ? 21.199 58.648 -18.416 1.00 35.20 477 ALA A N 1
ATOM 3436 C CA . ALA A 1 477 ? 21.880 59.872 -17.990 1.00 35.65 477 ALA A CA 1
ATOM 3437 C C . ALA A 1 477 ? 22.516 60.663 -19.136 1.00 36.19 477 ALA A C 1
ATOM 3438 O O . ALA A 1 477 ? 22.853 61.831 -18.956 1.00 36.42 477 ALA A O 1
ATOM 3440 N N . ASP A 1 478 ? 22.699 60.023 -20.289 1.00 36.73 478 ASP A N 1
ATOM 3441 C CA . ASP A 1 478 ? 23.277 60.659 -21.472 1.00 37.31 478 ASP A CA 1
ATOM 3442 C C . ASP A 1 478 ? 22.167 61.187 -22.384 1.00 37.89 478 ASP A C 1
ATOM 3443 O O . ASP A 1 478 ? 21.561 60.415 -23.115 1.00 38.13 478 ASP A O 1
ATOM 3448 N N . ALA A 1 479 ? 21.923 62.500 -22.354 1.00 38.58 479 ALA A N 1
ATOM 3449 C CA . ALA A 1 479 ? 20.804 63.127 -23.087 1.00 38.96 479 ALA A CA 1
ATOM 3450 C C . ALA A 1 479 ? 20.819 62.860 -24.588 1.00 39.43 479 ALA A C 1
ATOM 3451 O O . ALA A 1 479 ? 19.769 62.737 -25.210 1.00 39.31 479 ALA A O 1
ATOM 3453 N N . LYS A 1 480 ? 22.014 62.793 -25.160 1.00 40.24 480 LYS A N 1
ATOM 3454 C CA . LYS A 1 480 ? 22.189 62.534 -26.590 1.00 40.86 480 LYS A CA 1
ATOM 3455 C C . LYS A 1 480 ? 21.749 61.101 -26.960 1.00 40.68 480 LYS A C 1
ATOM 3456 O O . LYS A 1 480 ? 20.950 60.918 -27.880 1.00 40.43 480 LYS A O 1
ATOM 3462 N N . LYS A 1 481 ? 22.261 60.098 -26.243 1.00 40.44 481 LYS A N 1
ATOM 3463 C CA . LYS A 1 481 ? 21.891 58.712 -26.523 1.00 40.45 481 LYS A CA 1
ATOM 3464 C C . LYS A 1 481 ? 20.425 58.443 -26.144 1.00 40.08 481 LYS A C 1
ATOM 3465 O O . LYS A 1 481 ? 19.742 57.649 -26.792 1.00 40.00 481 LYS A O 1
ATOM 3471 N N . PHE A 1 482 ? 19.935 59.136 -25.120 1.00 39.69 482 PHE A N 1
ATOM 3472 C CA . PHE A 1 482 ? 18.569 58.940 -24.645 1.00 39.23 482 PHE A CA 1
ATOM 3473 C C . PHE A 1 482 ? 17.527 59.402 -25.655 1.00 39.21 482 PHE A C 1
ATOM 3474 O O . PHE A 1 482 ? 16.510 58.752 -25.813 1.00 39.24 482 PHE A O 1
ATOM 3482 N N . GLU A 1 483 ? 17.779 60.520 -26.328 1.00 39.33 483 GLU A N 1
ATOM 3483 C CA . GLU A 1 483 ? 16.861 61.038 -27.345 1.00 39.61 483 GLU A CA 1
ATOM 3484 C C . GLU A 1 483 ? 16.923 60.218 -28.645 1.00 39.51 483 GLU A C 1
ATOM 3485 O O . GLU A 1 483 ? 15.922 60.108 -29.350 1.00 39.32 483 GLU A O 1
ATOM 3491 N N . GLU A 1 484 ? 18.089 59.645 -28.952 1.00 39.52 484 GLU A N 1
ATOM 3492 C CA . GLU A 1 484 ? 18.240 58.748 -30.105 1.00 39.80 484 GLU A CA 1
ATOM 3493 C C . GLU A 1 484 ? 17.419 57.472 -29.902 1.00 39.29 484 GLU A C 1
ATOM 3494 O O . GLU A 1 484 ? 16.918 56.884 -30.862 1.00 39.26 484 GLU A O 1
ATOM 3500 N N . PHE A 1 485 ? 17.295 57.056 -28.643 1.00 38.77 485 PHE A N 1
ATOM 3501 C CA . PHE A 1 485 ? 16.531 55.869 -28.270 1.00 38.17 485 PHE A CA 1
ATOM 3502 C C . PHE A 1 485 ? 15.032 56.137 -28.381 1.00 38.45 485 PHE A C 1
ATOM 3503 O O . PHE A 1 485 ? 14.271 55.284 -28.840 1.00 38.34 485 PHE A O 1
ATOM 3511 N N . LYS A 1 486 ? 14.618 57.325 -27.953 1.00 38.73 486 LYS A N 1
ATOM 3512 C CA . LYS A 1 486 ? 13.215 57.718 -27.999 1.00 39.11 486 LYS A CA 1
ATOM 3513 C C . LYS A 1 486 ? 12.735 57.823 -29.445 1.00 39.65 486 LYS A C 1
ATOM 3514 O O . LYS A 1 486 ? 11.646 57.362 -29.783 1.00 39.69 486 LYS A O 1
ATOM 3520 N N . ARG A 1 487 ? 13.577 58.415 -30.287 1.00 40.31 487 ARG A N 1
ATOM 3521 C CA . ARG A 1 487 ? 13.280 58.638 -31.703 1.00 40.86 487 ARG A CA 1
ATOM 3522 C C . ARG A 1 487 ? 13.075 57.319 -32.452 1.00 40.56 487 ARG A C 1
ATOM 3523 O O . ARG A 1 487 ? 12.161 57.199 -33.272 1.00 40.65 487 ARG A O 1
ATOM 3531 N N . LYS A 1 488 ? 13.915 56.330 -32.150 1.00 40.14 488 LYS A N 1
ATOM 3532 C CA . LYS A 1 488 ? 13.949 55.086 -32.915 1.00 39.97 488 LYS A CA 1
ATOM 3533 C C . LYS A 1 488 ? 13.014 54.008 -32.367 1.00 39.37 488 LYS A C 1
ATOM 3534 O O . LYS A 1 488 ? 12.760 53.023 -33.050 1.00 39.54 488 LYS A O 1
ATOM 3540 N N . ASN A 1 489 ? 12.493 54.208 -31.157 1.00 38.73 489 ASN A N 1
ATOM 3541 C CA . ASN A 1 489 ? 11.585 53.251 -30.512 1.00 38.11 489 ASN A CA 1
ATOM 3542 C C . ASN A 1 489 ? 10.257 53.898 -30.107 1.00 37.81 489 ASN A C 1
ATOM 3543 O O . ASN A 1 489 ? 9.537 53.349 -29.276 1.00 37.72 489 ASN A O 1
ATOM 3548 N N . GLU A 1 490 ? 9.929 55.049 -30.696 1.00 37.35 490 GLU A N 1
ATOM 3549 C CA . GLU A 1 490 ? 8.769 55.845 -30.271 1.00 36.97 490 GLU A CA 1
ATOM 3550 C C . GLU A 1 490 ? 7.450 55.082 -30.260 1.00 36.03 490 GLU A C 1
ATOM 3551 O O . GLU A 1 490 ? 6.609 55.337 -29.404 1.00 36.05 490 GLU A O 1
ATOM 3557 N N . SER A 1 491 ? 7.271 54.157 -31.203 1.00 34.95 491 SER A N 1
ATOM 3558 C CA . SER A 1 491 ? 6.017 53.400 -31.321 1.00 34.22 491 SER A CA 1
ATOM 3559 C C . SER A 1 491 ? 5.755 52.443 -30.139 1.00 33.39 491 SER A C 1
ATOM 3560 O O . SER A 1 491 ? 4.609 52.057 -29.885 1.00 33.10 491 SER A O 1
ATOM 3563 N N . GLN A 1 492 ? 6.823 52.075 -29.427 1.00 32.47 492 GLN A N 1
ATOM 3564 C CA . GLN A 1 492 ? 6.747 51.220 -28.241 1.00 31.61 492 GLN A CA 1
ATOM 3565 C C . GLN A 1 492 ? 6.881 51.974 -26.921 1.00 30.43 492 GLN A C 1
ATOM 3566 O O . GLN A 1 492 ? 6.936 51.339 -25.884 1.00 30.31 492 GLN A O 1
ATOM 3572 N N . LEU A 1 493 ? 6.934 53.305 -26.945 1.00 29.23 493 LEU A N 1
ATOM 3573 C CA . LEU A 1 493 ? 7.092 54.085 -25.711 1.00 28.45 493 LEU A CA 1
ATOM 3574 C C . LEU A 1 493 ? 5.779 54.658 -25.187 1.00 28.04 493 LEU A C 1
ATOM 3575 O O . LEU A 1 493 ? 4.922 55.070 -25.962 1.00 27.72 493 LEU A O 1
ATOM 3580 N N . ALA A 1 494 ? 5.649 54.694 -23.862 1.00 27.86 494 ALA A N 1
ATOM 3581 C CA . ALA A 1 494 ? 4.447 55.205 -23.200 1.00 27.94 494 ALA A CA 1
ATOM 3582 C C . ALA A 1 494 ? 4.734 55.901 -21.859 1.00 27.99 494 ALA A C 1
ATOM 3583 O O . ALA A 1 494 ? 5.809 55.752 -21.284 1.00 27.49 494 ALA A O 1
ATOM 3585 N N . LEU A 1 495 ? 3.745 56.652 -21.377 1.00 28.36 495 LEU A N 1
ATOM 3586 C CA . LEU A 1 495 ? 3.821 57.324 -20.085 1.00 29.02 495 LEU A CA 1
ATOM 3587 C C . LEU A 1 495 ? 2.898 56.687 -19.031 1.00 29.70 495 LEU A C 1
ATOM 3588 O O . LEU A 1 495 ? 1.733 56.415 -19.282 1.00 30.15 495 LEU A O 1
ATOM 3593 N N . ASP A 1 496 ? 3.450 56.466 -17.847 1.00 30.36 496 ASP A N 1
ATOM 3594 C CA . ASP A 1 496 ? 2.711 56.089 -16.645 1.00 30.81 496 ASP A CA 1
ATOM 3595 C C . ASP A 1 496 ? 1.573 57.047 -16.312 1.00 31.05 496 ASP A C 1
ATOM 3596 O O . ASP A 1 496 ? 1.465 58.122 -16.883 1.00 31.16 496 ASP A O 1
ATOM 3601 N N . GLY A 1 497 ? 0.761 56.664 -15.330 1.00 31.38 497 GLY A N 1
ATOM 3602 C CA . GLY A 1 497 ? -0.168 57.575 -14.685 1.00 31.36 497 GLY A CA 1
ATOM 3603 C C . GLY A 1 497 ? 0.532 58.583 -13.784 1.00 31.39 497 GLY A C 1
ATOM 3604 O O . GLY A 1 497 ? -0.085 59.568 -13.374 1.00 32.00 497 GLY A O 1
ATOM 3605 N N . GLY A 1 498 ? 1.795 58.319 -13.444 1.00 31.23 498 GLY A N 1
ATOM 3606 C CA . GLY A 1 498 ? 2.669 59.283 -12.789 1.00 31.12 498 GLY A CA 1
ATOM 3607 C C . GLY A 1 498 ? 3.727 59.901 -13.703 1.00 31.33 498 GLY A C 1
ATOM 3608 O O . GLY A 1 498 ? 4.739 60.401 -13.218 1.00 31.36 498 GLY A O 1
ATOM 3609 N N . ASP A 1 499 ? 3.496 59.868 -15.019 1.00 31.52 499 ASP A N 1
ATOM 3610 C CA . ASP A 1 499 ? 4.379 60.482 -16.041 1.00 31.51 499 ASP A CA 1
ATOM 3611 C C . ASP A 1 499 ? 5.793 59.877 -16.220 1.00 30.80 499 ASP A C 1
ATOM 3612 O O . ASP A 1 499 ? 6.644 60.478 -16.876 1.00 30.77 499 ASP A O 1
ATOM 3617 N N . ASN A 1 500 ? 6.035 58.692 -15.666 1.00 30.04 500 ASN A N 1
ATOM 3618 C CA . ASN A 1 500 ? 7.298 57.981 -15.899 1.00 29.17 500 ASN A CA 1
ATOM 3619 C C . ASN A 1 500 ? 7.339 57.287 -17.275 1.00 28.35 500 ASN A C 1
ATOM 3620 O O . ASN A 1 500 ? 6.441 56.527 -17.632 1.00 27.86 500 ASN A O 1
ATOM 3625 N N . LEU A 1 501 ? 8.393 57.545 -18.040 1.00 27.45 501 LEU A N 1
ATOM 3626 C CA . LEU A 1 501 ? 8.546 56.928 -19.348 1.00 26.73 501 LEU A CA 1
ATOM 3627 C C . LEU A 1 501 ? 8.781 55.422 -19.222 1.00 26.20 501 LEU A C 1
ATOM 3628 O O . LEU A 1 501 ? 9.536 54.970 -18.359 1.00 26.20 501 LEU A O 1
ATOM 3633 N N . ALA A 1 502 ? 8.135 54.651 -20.090 1.00 25.49 502 ALA A N 1
ATOM 3634 C CA . ALA A 1 502 ? 8.232 53.198 -20.048 1.00 24.89 502 ALA A CA 1
ATOM 3635 C C . ALA A 1 502 ? 8.138 52.594 -21.436 1.00 24.30 502 ALA A C 1
ATOM 3636 O O . ALA A 1 502 ? 7.262 52.929 -22.210 1.00 24.16 502 ALA A O 1
ATOM 3638 N N . TYR A 1 503 ? 9.068 51.708 -21.741 1.00 23.94 503 TYR A N 1
ATOM 3639 C CA . TYR A 1 503 ? 9.006 50.873 -22.928 1.00 23.66 503 TYR A CA 1
ATOM 3640 C C . TYR A 1 503 ? 7.909 49.820 -22.745 1.00 23.67 503 TYR A C 1
ATOM 3641 O O . TYR A 1 503 ? 7.910 49.089 -21.758 1.00 23.30 503 TYR A O 1
ATOM 3650 N N . ILE A 1 504 ? 6.970 49.793 -23.693 1.00 23.68 504 ILE A N 1
ATOM 3651 C CA . ILE A 1 504 ? 5.946 48.761 -23.826 1.00 23.69 504 ILE A CA 1
ATOM 3652 C C . ILE A 1 504 ? 6.424 47.715 -24.838 1.00 23.43 504 ILE A C 1
ATOM 3653 O O . ILE A 1 504 ? 6.449 47.979 -26.034 1.00 23.43 504 ILE A O 1
ATOM 3658 N N . ALA A 1 505 ? 6.796 46.534 -24.357 1.00 23.39 505 ALA A N 1
ATOM 3659 C CA . ALA A 1 505 ? 7.341 45.481 -25.214 1.00 23.64 505 ALA A CA 1
ATOM 3660 C C . ALA A 1 505 ? 6.256 44.604 -25.832 1.00 23.65 505 ALA A C 1
ATOM 3661 O O . ALA A 1 505 ? 5.351 44.139 -25.148 1.00 23.57 505 ALA A O 1
ATOM 3663 N N . THR A 1 506 ? 6.373 44.384 -27.136 1.00 23.68 506 THR A N 1
ATOM 3664 C CA . THR A 1 506 ? 5.477 43.499 -27.881 1.00 23.85 506 THR A CA 1
ATOM 3665 C C . THR A 1 506 ? 5.609 42.041 -27.431 1.00 23.44 506 THR A C 1
ATOM 3666 O O . THR A 1 506 ? 4.621 41.330 -27.277 1.00 23.50 506 THR A O 1
ATOM 3670 N N . SER A 1 507 ? 6.852 41.613 -27.257 1.00 23.15 507 SER A N 1
ATOM 3671 C CA . SER A 1 507 ? 7.196 40.303 -26.723 1.00 22.79 507 SER A CA 1
ATOM 3672 C C . SER A 1 507 ? 8.493 40.437 -25.926 1.00 22.51 507 SER A C 1
ATOM 3673 O O . SER A 1 507 ? 9.175 41.459 -26.022 1.00 22.35 507 SER A O 1
ATOM 3676 N N . MET A 1 508 ? 8.842 39.414 -25.148 1.00 22.28 508 MET A N 1
ATOM 3677 C CA . MET A 1 508 ? 10.128 39.419 -24.433 1.00 21.95 508 MET A CA 1
ATOM 3678 C C . MET A 1 508 ? 11.301 39.446 -25.415 1.00 22.24 508 MET A C 1
ATOM 3679 O O . MET A 1 508 ? 12.341 40.015 -25.116 1.00 22.41 508 MET A O 1
ATOM 3684 N N . VAL A 1 509 ? 11.133 38.840 -26.588 1.00 22.36 509 VAL A N 1
ATOM 3685 C CA . VAL A 1 509 ? 12.182 38.850 -27.588 1.00 22.56 509 VAL A CA 1
ATOM 3686 C C . VAL A 1 509 ? 12.437 40.288 -27.999 1.00 23.34 509 VAL A C 1
ATOM 3687 O O . VAL A 1 509 ? 13.589 40.699 -28.100 1.00 23.39 509 VAL A O 1
ATOM 3691 N N . ASN A 1 510 ? 11.370 41.054 -28.215 1.00 24.21 510 ASN A N 1
ATOM 3692 C CA . ASN A 1 510 ? 11.514 42.476 -28.536 1.00 25.06 510 ASN A CA 1
ATOM 3693 C C . ASN A 1 510 ? 12.185 43.272 -27.415 1.00 25.13 510 ASN A C 1
ATOM 3694 O O . ASN A 1 510 ? 12.944 44.201 -27.690 1.00 25.43 510 ASN A O 1
ATOM 3699 N N . LEU A 1 511 ? 11.924 42.913 -26.162 1.00 25.02 511 LEU A N 1
ATOM 3700 C CA . LEU A 1 511 ? 12.580 43.582 -25.044 1.00 25.06 511 LEU A CA 1
ATOM 3701 C C . LEU A 1 511 ? 14.082 43.324 -25.036 1.00 25.40 511 LEU A C 1
ATOM 3702 O O . LEU A 1 511 ? 14.858 44.235 -24.779 1.00 25.56 511 LEU A O 1
ATOM 3707 N N . ARG A 1 512 ? 14.479 42.084 -25.306 1.00 25.80 512 ARG A N 1
ATOM 3708 C CA . ARG A 1 512 ? 15.885 41.695 -25.287 1.00 26.19 512 ARG A CA 1
ATOM 3709 C C . ARG A 1 512 ? 16.615 42.375 -26.422 1.00 26.27 512 ARG A C 1
ATOM 3710 O O . ARG A 1 512 ? 17.804 42.646 -26.312 1.00 26.01 512 ARG A O 1
ATOM 3718 N N . LEU A 1 513 ? 15.895 42.644 -27.509 1.00 26.64 513 LEU A N 1
ATOM 3719 C CA . LEU A 1 513 ? 16.468 43.329 -28.655 1.00 27.06 513 LEU A CA 1
ATOM 3720 C C . LEU A 1 513 ? 16.744 44.792 -28.302 1.00 27.65 513 LEU A C 1
ATOM 3721 O O . LEU A 1 513 ? 17.859 45.275 -28.502 1.00 27.96 513 LEU A O 1
ATOM 3726 N N . ALA A 1 514 ? 15.738 45.489 -27.765 1.00 27.94 514 ALA A N 1
ATOM 3727 C CA . ALA A 1 514 ? 15.887 46.895 -27.380 1.00 28.04 514 ALA A CA 1
ATOM 3728 C C . ALA A 1 514 ? 17.025 47.060 -26.387 1.00 28.30 514 ALA A C 1
ATOM 3729 O O . ALA A 1 514 ? 17.843 47.961 -26.521 1.00 28.58 514 ALA A O 1
ATOM 3731 N N . GLN A 1 515 ? 17.081 46.172 -25.402 1.00 28.42 515 GLN A N 1
ATOM 3732 C CA . GLN A 1 515 ? 18.107 46.220 -24.369 1.00 28.49 515 GLN A CA 1
ATOM 3733 C C . GLN A 1 515 ? 19.515 46.126 -24.939 1.00 28.54 515 GLN A C 1
ATOM 3734 O O . GLN A 1 515 ? 20.391 46.908 -24.582 1.00 28.55 515 GLN A O 1
ATOM 3740 N N . GLU A 1 516 ? 19.718 45.173 -25.836 1.00 28.75 516 GLU A N 1
ATOM 3741 C CA . GLU A 1 516 ? 21.049 44.864 -26.348 1.00 28.92 516 GLU A CA 1
ATOM 3742 C C . GLU A 1 516 ? 21.512 45.912 -27.390 1.00 28.81 516 GLU A C 1
ATOM 3743 O O . GLU A 1 516 ? 22.703 46.198 -27.489 1.00 28.87 516 GLU A O 1
ATOM 3749 N N . ARG A 1 517 ? 20.565 46.510 -28.114 1.00 28.84 517 ARG A N 1
ATOM 3750 C CA . ARG A 1 517 ? 20.843 47.563 -29.111 1.00 28.83 517 ARG A CA 1
ATOM 3751 C C . ARG A 1 517 ? 21.058 48.958 -28.507 1.00 28.83 517 ARG A C 1
ATOM 3752 O O . ARG A 1 517 ? 21.667 49.825 -29.135 1.00 28.57 517 ARG A O 1
ATOM 3760 N N . TYR A 1 518 ? 20.517 49.179 -27.309 1.00 29.08 518 TYR A N 1
ATOM 3761 C CA . TYR A 1 518 ? 20.648 50.457 -26.598 1.00 29.18 518 TYR A CA 1
ATOM 3762 C C . TYR A 1 518 ? 21.120 50.157 -25.162 1.00 29.12 518 TYR A C 1
ATOM 3763 O O . TYR A 1 518 ? 20.367 50.345 -24.203 1.00 29.01 518 TYR A O 1
ATOM 3772 N N . PRO A 1 519 ? 22.362 49.668 -25.027 1.00 29.12 519 PRO A N 1
ATOM 3773 C CA . PRO A 1 519 ? 22.898 49.219 -23.726 1.00 29.26 519 PRO A CA 1
ATOM 3774 C C . PRO A 1 519 ? 23.114 50.338 -22.704 1.00 29.22 519 PRO A C 1
ATOM 3775 O O . PRO A 1 519 ? 23.071 50.099 -21.498 1.00 29.37 519 PRO A O 1
ATOM 3779 N N . ASP A 1 520 ? 23.346 51.546 -23.195 1.00 29.31 520 ASP A N 1
ATOM 3780 C CA . ASP A 1 520 ? 23.523 52.709 -22.337 1.00 29.41 520 ASP A CA 1
ATOM 3781 C C . ASP A 1 520 ? 22.193 53.150 -21.687 1.00 28.81 520 ASP A C 1
ATOM 3782 O O . ASP A 1 520 ? 22.207 53.927 -20.736 1.00 29.05 520 ASP A O 1
ATOM 3787 N N . VAL A 1 521 ? 21.062 52.643 -22.184 1.00 28.08 521 VAL A N 1
ATOM 3788 C CA . VAL A 1 521 ? 19.745 52.883 -21.574 1.00 27.69 521 VAL A CA 1
ATOM 3789 C C . VAL A 1 521 ? 19.396 51.784 -20.554 1.00 27.38 521 VAL A C 1
ATOM 3790 O O . VAL A 1 521 ? 19.663 50.618 -20.795 1.00 27.08 521 VAL A O 1
ATOM 3794 N N . GLN A 1 522 ? 18.787 52.166 -19.432 1.00 27.28 522 GLN A N 1
ATOM 3795 C CA . GLN A 1 522 ? 18.410 51.222 -18.371 1.00 27.69 522 GLN A CA 1
ATOM 3796 C C . GLN A 1 522 ? 16.947 50.805 -18.492 1.00 27.08 522 GLN A C 1
ATOM 3797 O O . GLN A 1 522 ? 16.077 51.662 -18.632 1.00 26.95 522 GLN A O 1
ATOM 3803 N N . PHE A 1 523 ? 16.682 49.501 -18.399 1.00 26.47 523 PHE A N 1
ATOM 3804 C CA . PHE A 1 523 ? 15.321 48.968 -18.438 1.00 26.06 523 PHE A CA 1
ATOM 3805 C C . PHE A 1 523 ? 14.973 48.355 -17.083 1.00 26.38 523 PHE A C 1
ATOM 3806 O O . PHE A 1 523 ? 15.413 47.249 -16.752 1.00 26.06 523 PHE A O 1
ATOM 3814 N N . HIS A 1 524 ? 14.175 49.086 -16.309 1.00 26.96 524 HIS A N 1
ATOM 3815 C CA . HIS A 1 524 ? 13.805 48.690 -14.950 1.00 27.42 524 HIS A CA 1
ATOM 3816 C C . HIS A 1 524 ? 12.477 47.959 -14.935 1.00 27.93 524 HIS A C 1
ATOM 3817 O O . HIS A 1 524 ? 11.505 48.399 -15.540 1.00 27.87 524 HIS A O 1
ATOM 3824 N N . GLN A 1 525 ? 12.457 46.844 -14.214 1.00 28.68 525 GLN A N 1
ATOM 3825 C CA . GLN A 1 525 ? 11.292 45.969 -14.099 1.00 29.35 525 GLN A CA 1
ATOM 3826 C C . GLN A 1 525 ? 10.415 46.406 -12.920 1.00 29.43 525 GLN A C 1
ATOM 3827 O O . GLN A 1 525 ? 9.298 45.925 -12.718 1.00 29.28 525 GLN A O 1
ATOM 3833 N N . THR A 1 526 ? 10.934 47.371 -12.177 1.00 29.78 526 THR A N 1
ATOM 3834 C CA . THR A 1 526 ? 10.338 47.838 -10.948 1.00 30.13 526 THR A CA 1
ATOM 3835 C C . THR A 1 526 ? 10.570 49.357 -10.846 1.00 30.14 526 THR A C 1
ATOM 3836 O O . THR A 1 526 ? 11.526 49.878 -11.410 1.00 30.25 526 THR A O 1
ATOM 3840 N N . ARG A 1 527 ? 9.690 50.067 -10.152 1.00 30.31 527 ARG A N 1
ATOM 3841 C CA . ARG A 1 527 ? 9.907 51.494 -9.857 1.00 30.32 527 ARG A CA 1
ATOM 3842 C C . ARG A 1 527 ? 9.243 51.903 -8.544 1.00 30.66 527 ARG A C 1
ATOM 3843 O O . ARG A 1 527 ? 8.288 51.268 -8.105 1.00 30.64 527 ARG A O 1
ATOM 3851 N N . GLU A 1 528 ? 9.751 52.962 -7.917 1.00 30.97 528 GLU A N 1
ATOM 3852 C CA . GLU A 1 528 ? 9.151 53.464 -6.686 1.00 31.19 528 GLU A CA 1
ATOM 3853 C C . GLU A 1 528 ? 7.766 54.009 -7.036 1.00 31.35 528 GLU A C 1
ATOM 3854 O O . GLU A 1 528 ? 7.613 54.712 -8.033 1.00 31.18 528 GLU A O 1
ATOM 3860 N N . HIS A 1 529 ? 6.759 53.674 -6.235 1.00 31.53 529 HIS A N 1
ATOM 3861 C CA . HIS A 1 529 ? 5.387 54.063 -6.550 1.00 31.84 529 HIS A CA 1
ATOM 3862 C C . HIS A 1 529 ? 5.154 55.567 -6.454 1.00 32.11 529 HIS A C 1
ATOM 3863 O O . HIS A 1 529 ? 5.839 56.218 -5.653 1.00 32.92 529 HIS A O 1
ATOM 3871 N N . THR B 1 2 ? 34.153 38.901 -51.373 1.00 70.60 2 THR B N 1
ATOM 3872 C CA . THR B 1 2 ? 33.925 37.431 -51.230 1.00 70.52 2 THR B CA 1
ATOM 3873 C C . THR B 1 2 ? 34.372 36.658 -52.472 1.00 70.27 2 THR B C 1
ATOM 3874 O O . THR B 1 2 ? 34.712 35.478 -52.378 1.00 70.38 2 THR B O 1
ATOM 3878 N N . LEU B 1 3 ? 34.369 37.312 -53.633 1.00 69.79 3 LEU B N 1
ATOM 3879 C CA . LEU B 1 3 ? 34.926 36.701 -54.839 1.00 69.31 3 LEU B CA 1
ATOM 3880 C C . LEU B 1 3 ? 36.246 35.980 -54.516 1.00 68.55 3 LEU B C 1
ATOM 3881 O O . LEU B 1 3 ? 36.494 34.905 -55.063 1.00 68.88 3 LEU B O 1
ATOM 3886 N N . SER B 1 4 ? 37.066 36.550 -53.621 1.00 67.39 4 SER B N 1
ATOM 3887 C CA . SER B 1 4 ? 38.329 35.923 -53.196 1.00 66.58 4 SER B CA 1
ATOM 3888 C C . SER B 1 4 ? 38.114 34.439 -52.867 1.00 65.86 4 SER B C 1
ATOM 3889 O O . SER B 1 4 ? 37.426 34.134 -51.894 1.00 65.94 4 SER B O 1
ATOM 3892 N N . PRO B 1 5 ? 38.670 33.517 -53.663 1.00 64.83 5 PRO B N 1
ATOM 3893 C CA . PRO B 1 5 ? 38.573 32.082 -53.346 1.00 63.97 5 PRO B CA 1
ATOM 3894 C C . PRO B 1 5 ? 38.982 31.758 -51.911 1.00 62.90 5 PRO B C 1
ATOM 3895 O O . PRO B 1 5 ? 38.500 30.767 -51.364 1.00 63.01 5 PRO B O 1
ATOM 3899 N N . TYR B 1 6 ? 39.851 32.575 -51.320 1.00 61.46 6 TYR B N 1
ATOM 3900 C CA . TYR B 1 6 ? 40.140 32.479 -49.896 1.00 60.38 6 TYR B CA 1
ATOM 3901 C C . TYR B 1 6 ? 38.884 32.781 -49.065 1.00 59.33 6 TYR B C 1
ATOM 3902 O O . TYR B 1 6 ? 38.492 31.980 -48.216 1.00 59.24 6 TYR B O 1
ATOM 3911 N N . LEU B 1 7 ? 38.261 33.934 -49.313 1.00 57.84 7 LEU B N 1
ATOM 3912 C CA . LEU B 1 7 ? 37.051 34.339 -48.583 1.00 56.82 7 LEU B CA 1
ATOM 3913 C C . LEU B 1 7 ? 35.878 33.347 -48.702 1.00 55.83 7 LEU B C 1
ATOM 3914 O O . LEU B 1 7 ? 34.997 33.327 -47.841 1.00 55.80 7 LEU B O 1
ATOM 3919 N N . GLN B 1 8 ? 35.868 32.536 -49.758 1.00 54.43 8 GLN B N 1
ATOM 3920 C CA . GLN B 1 8 ? 34.799 31.566 -49.983 1.00 53.40 8 GLN B CA 1
ATOM 3921 C C . GLN B 1 8 ? 34.993 30.305 -49.132 1.00 52.25 8 GLN B C 1
ATOM 3922 O O . GLN B 1 8 ? 34.027 29.716 -48.636 1.00 52.06 8 GLN B O 1
ATOM 3928 N N . GLU B 1 9 ? 36.248 29.906 -48.959 1.00 50.90 9 GLU B N 1
ATOM 3929 C CA . GLU B 1 9 ? 36.601 28.782 -48.093 1.00 49.94 9 GLU B CA 1
ATOM 3930 C C . GLU B 1 9 ? 36.407 29.161 -46.612 1.00 48.84 9 GLU B C 1
ATOM 3931 O O . GLU B 1 9 ? 36.376 28.288 -45.750 1.00 48.63 9 GLU B O 1
ATOM 3937 N N . VAL B 1 10 ? 36.315 30.465 -46.336 1.00 47.53 10 VAL B N 1
ATOM 3938 C CA . VAL B 1 10 ? 35.998 30.998 -45.011 1.00 46.40 10 VAL B CA 1
ATOM 3939 C C . VAL B 1 10 ? 34.488 31.083 -44.830 1.00 45.38 10 VAL B C 1
ATOM 3940 O O . VAL B 1 10 ? 33.959 30.750 -43.771 1.00 45.30 10 VAL B O 1
ATOM 3944 N N . ALA B 1 11 ? 33.798 31.526 -45.875 1.00 44.10 11 ALA B N 1
ATOM 3945 C CA . ALA B 1 11 ? 32.368 31.787 -45.796 1.00 43.18 11 ALA B CA 1
ATOM 3946 C C . ALA B 1 11 ? 31.532 30.512 -45.689 1.00 42.39 11 ALA B C 1
ATOM 3947 O O . ALA B 1 11 ? 30.346 30.593 -45.403 1.00 42.54 11 ALA B O 1
ATOM 3949 N N . LYS B 1 12 ? 32.134 29.347 -45.933 1.00 41.32 12 LYS B N 1
ATOM 3950 C CA . LYS B 1 12 ? 31.424 28.074 -45.800 1.00 40.44 12 LYS B CA 1
ATOM 3951 C C . LYS B 1 12 ? 31.825 27.278 -44.552 1.00 39.93 12 LYS B C 1
ATOM 3952 O O . LYS B 1 12 ? 31.161 26.312 -44.198 1.00 39.84 12 LYS B O 1
ATOM 3958 N N . ARG B 1 13 ? 32.901 27.687 -43.888 1.00 39.27 13 ARG B N 1
ATOM 3959 C CA . ARG B 1 13 ? 33.337 27.040 -42.654 1.00 38.86 13 ARG B CA 1
ATOM 3960 C C . ARG B 1 13 ? 32.376 27.305 -41.498 1.00 37.89 13 ARG B C 1
ATOM 3961 O O . ARG B 1 13 ? 31.737 28.360 -41.436 1.00 37.90 13 ARG B O 1
ATOM 3969 N N . ARG B 1 14 ? 32.313 26.355 -40.565 1.00 36.35 14 ARG B N 1
ATOM 3970 C CA . ARG B 1 14 ? 31.427 26.450 -39.413 1.00 35.13 14 ARG B CA 1
ATOM 3971 C C . ARG B 1 14 ? 31.942 25.522 -38.322 1.00 34.04 14 ARG B C 1
ATOM 3972 O O . ARG B 1 14 ? 31.880 24.314 -38.481 1.00 34.16 14 ARG B O 1
ATOM 3980 N N . THR B 1 15 ? 32.454 26.080 -37.224 1.00 32.86 15 THR B N 1
ATOM 3981 C CA . THR B 1 15 ? 33.043 25.276 -36.141 1.00 31.85 15 THR B CA 1
ATOM 3982 C C . THR B 1 15 ? 32.177 25.222 -34.879 1.00 31.06 15 THR B C 1
ATOM 3983 O O . THR B 1 15 ? 31.884 26.250 -34.284 1.00 31.23 15 THR B O 1
ATOM 3987 N N . PHE B 1 16 ? 31.789 24.023 -34.460 1.00 30.11 16 PHE B N 1
ATOM 3988 C CA . PHE B 1 16 ? 31.065 23.855 -33.205 1.00 29.56 16 PHE B CA 1
ATOM 3989 C C . PHE B 1 16 ? 31.578 22.694 -32.368 1.00 29.05 16 PHE B C 1
ATOM 3990 O O . PHE B 1 16 ? 32.480 21.973 -32.787 1.00 29.03 16 PHE B O 1
ATOM 3998 N N . ALA B 1 17 ? 31.025 22.570 -31.161 1.00 28.49 17 ALA B N 1
ATOM 3999 C CA . ALA B 1 17 ? 31.217 21.409 -30.281 1.00 28.00 17 ALA B CA 1
ATOM 4000 C C . ALA B 1 17 ? 29.911 21.087 -29.553 1.00 27.79 17 ALA B C 1
ATOM 4001 O O . ALA B 1 17 ? 29.012 21.915 -29.491 1.00 28.24 17 ALA B O 1
ATOM 4003 N N . ILE B 1 18 ? 29.806 19.891 -28.987 1.00 27.46 18 ILE B N 1
ATOM 4004 C CA . ILE B 1 18 ? 28.600 19.487 -28.257 1.00 27.06 18 ILE B CA 1
ATOM 4005 C C . ILE B 1 18 ? 28.796 19.626 -26.742 1.00 27.12 18 ILE B C 1
ATOM 4006 O O . ILE B 1 18 ? 29.855 19.273 -26.221 1.00 27.26 18 ILE B O 1
ATOM 4011 N N . ILE B 1 19 ? 27.785 20.145 -26.042 1.00 26.96 19 ILE B N 1
ATOM 4012 C CA . ILE B 1 19 ? 27.812 20.231 -24.580 1.00 26.93 19 ILE B CA 1
ATOM 4013 C C . ILE B 1 19 ? 26.673 19.406 -24.015 1.00 26.87 19 ILE B C 1
ATOM 4014 O O . ILE B 1 19 ? 25.539 19.551 -24.429 1.00 26.96 19 ILE B O 1
ATOM 4019 N N . SER B 1 20 ? 26.990 18.514 -23.086 1.00 26.99 20 SER B N 1
ATOM 4020 C CA . SER B 1 20 ? 26.015 17.558 -22.584 1.00 26.71 20 SER B CA 1
ATOM 4021 C C . SER B 1 20 ? 26.503 16.881 -21.306 1.00 27.12 20 SER B C 1
ATOM 4022 O O . SER B 1 20 ? 27.699 16.680 -21.112 1.00 27.12 20 SER B O 1
ATOM 4025 N N . HIS B 1 21 ? 25.569 16.526 -20.433 1.00 27.71 21 HIS B N 1
ATOM 4026 C CA . HIS B 1 21 ? 25.889 15.718 -19.261 1.00 28.18 21 HIS B CA 1
ATOM 4027 C C . HIS B 1 21 ? 26.147 14.306 -19.752 1.00 28.32 21 HIS B C 1
ATOM 4028 O O . HIS B 1 21 ? 25.486 13.879 -20.694 1.00 28.43 21 HIS B O 1
ATOM 4035 N N . PRO B 1 22 ? 27.104 13.587 -19.155 1.00 28.57 22 PRO B N 1
ATOM 4036 C CA . PRO B 1 22 ? 27.361 12.192 -19.530 1.00 28.50 22 PRO B CA 1
ATOM 4037 C C . PRO B 1 22 ? 26.086 11.387 -19.666 1.00 28.09 22 PRO B C 1
ATOM 4038 O O . PRO B 1 22 ? 25.166 11.589 -18.877 1.00 28.05 22 PRO B O 1
ATOM 4042 N N . ASP B 1 23 ? 26.043 10.524 -20.680 1.00 27.83 23 ASP B N 1
ATOM 4043 C CA . ASP B 1 23 ? 24.915 9.633 -20.938 1.00 27.86 23 ASP B CA 1
ATOM 4044 C C . ASP B 1 23 ? 23.746 10.260 -21.732 1.00 27.61 23 ASP B C 1
ATOM 4045 O O . ASP B 1 23 ? 22.746 9.583 -22.005 1.00 27.12 23 ASP B O 1
ATOM 4050 N N . ALA B 1 24 ? 23.878 11.531 -22.109 1.00 27.48 24 ALA B N 1
ATOM 4051 C CA . ALA B 1 24 ? 22.796 12.271 -22.775 1.00 27.71 24 ALA B CA 1
ATOM 4052 C C . ALA B 1 24 ? 22.623 11.916 -24.267 1.00 27.91 24 ALA B C 1
ATOM 4053 O O . ALA B 1 24 ? 21.531 12.026 -24.816 1.00 27.73 24 ALA B O 1
ATOM 4055 N N . GLY B 1 25 ? 23.705 11.507 -24.920 1.00 28.12 25 GLY B N 1
ATOM 4056 C CA . GLY B 1 25 ? 23.648 11.046 -26.295 1.00 28.19 25 GLY B CA 1
ATOM 4057 C C . GLY B 1 25 ? 24.665 11.655 -27.241 1.00 28.34 25 GLY B C 1
ATOM 4058 O O . GLY B 1 25 ? 24.433 11.651 -28.441 1.00 28.25 25 GLY B O 1
ATOM 4059 N N . LYS B 1 26 ? 25.786 12.159 -26.734 1.00 28.56 26 LYS B N 1
ATOM 4060 C CA . LYS B 1 26 ? 26.749 12.849 -27.588 1.00 29.17 26 LYS B CA 1
ATOM 4061 C C . LYS B 1 26 ? 27.505 11.909 -28.531 1.00 29.29 26 LYS B C 1
ATOM 4062 O O . LYS B 1 26 ? 27.823 12.301 -29.654 1.00 29.51 26 LYS B O 1
ATOM 4068 N N . THR B 1 27 ? 27.817 10.693 -28.081 1.00 29.12 27 THR B N 1
ATOM 4069 C CA . THR B 1 27 ? 28.493 9.729 -28.945 1.00 29.12 27 THR B CA 1
ATOM 4070 C C . THR B 1 27 ? 27.555 9.311 -30.082 1.00 28.90 27 THR B C 1
ATOM 4071 O O . THR B 1 27 ? 27.950 9.281 -31.248 1.00 28.69 27 THR B O 1
ATOM 4075 N N . THR B 1 28 ? 26.311 9.009 -29.731 1.00 28.75 28 THR B N 1
ATOM 4076 C CA . THR B 1 28 ? 25.297 8.634 -30.705 1.00 28.71 28 THR B CA 1
ATOM 4077 C C . THR B 1 28 ? 24.976 9.772 -31.684 1.00 29.15 28 THR B C 1
ATOM 4078 O O . THR B 1 28 ? 24.793 9.510 -32.869 1.00 29.35 28 THR B O 1
ATOM 4082 N N . ILE B 1 29 ? 24.891 11.021 -31.210 1.00 29.34 29 ILE B N 1
ATOM 4083 C CA . ILE B 1 29 ? 24.530 12.148 -32.094 1.00 29.46 29 ILE B CA 1
ATOM 4084 C C . ILE B 1 29 ? 25.683 12.483 -33.025 1.00 29.67 29 ILE B C 1
ATOM 4085 O O . ILE B 1 29 ? 25.467 12.796 -34.185 1.00 29.33 29 ILE B O 1
ATOM 4090 N N . THR B 1 30 ? 26.903 12.391 -32.511 1.00 30.17 30 THR B N 1
ATOM 4091 C CA . THR B 1 30 ? 28.099 12.564 -33.317 1.00 30.67 30 THR B CA 1
ATOM 4092 C C . THR B 1 30 ? 28.111 11.501 -34.420 1.00 31.61 30 THR B C 1
ATOM 4093 O O . THR B 1 30 ? 28.348 11.799 -35.583 1.00 31.28 30 THR B O 1
ATOM 4097 N N . GLU B 1 31 ? 27.824 10.262 -34.027 1.00 32.86 31 GLU B N 1
ATOM 4098 C CA . GLU B 1 31 ? 27.777 9.116 -34.929 1.00 33.71 31 GLU B CA 1
ATOM 4099 C C . GLU B 1 31 ? 26.790 9.358 -36.064 1.00 34.12 31 GLU B C 1
ATOM 4100 O O . GLU B 1 31 ? 27.096 9.078 -37.218 1.00 34.34 31 GLU B O 1
ATOM 4106 N N . LYS B 1 32 ? 25.616 9.894 -35.729 1.00 34.55 32 LYS B N 1
ATOM 4107 C CA . LYS B 1 32 ? 24.562 10.163 -36.707 1.00 34.56 32 LYS B CA 1
ATOM 4108 C C . LYS B 1 32 ? 24.860 11.393 -37.540 1.00 34.96 32 LYS B C 1
ATOM 4109 O O . LYS B 1 32 ? 24.524 11.429 -38.716 1.00 35.22 32 LYS B O 1
ATOM 4115 N N . VAL B 1 33 ? 25.491 12.402 -36.950 1.00 35.51 33 VAL B N 1
ATOM 4116 C CA . VAL B 1 33 ? 25.831 13.606 -37.701 1.00 35.86 33 VAL B CA 1
ATOM 4117 C C . VAL B 1 33 ? 26.771 13.206 -38.827 1.00 36.31 33 VAL B C 1
ATOM 4118 O O . VAL B 1 33 ? 26.633 13.679 -39.947 1.00 36.41 33 VAL B O 1
ATOM 4122 N N . LEU B 1 34 ? 27.694 12.298 -38.533 1.00 37.02 34 LEU B N 1
ATOM 4123 C CA . LEU B 1 34 ? 28.734 11.926 -39.482 1.00 37.69 34 LEU B CA 1
ATOM 4124 C C . LEU B 1 34 ? 28.234 11.085 -40.658 1.00 38.63 34 LEU B C 1
ATOM 4125 O O . LEU B 1 34 ? 28.910 11.026 -41.688 1.00 39.05 34 LEU B O 1
ATOM 4130 N N . LEU B 1 35 ? 27.077 10.438 -40.542 1.00 39.56 35 LEU B N 1
ATOM 4131 C CA . LEU B 1 35 ? 26.549 9.714 -41.700 1.00 40.51 35 LEU B CA 1
ATOM 4132 C C . LEU B 1 35 ? 25.673 10.603 -42.600 1.00 40.92 35 LEU B C 1
ATOM 4133 O O . LEU B 1 35 ? 25.318 10.203 -43.718 1.00 41.27 35 LEU B O 1
ATOM 4138 N N . PHE B 1 36 ? 25.339 11.804 -42.123 1.00 41.33 36 PHE B N 1
ATOM 4139 C CA . PHE B 1 36 ? 24.808 12.858 -42.997 1.00 41.55 36 PHE B CA 1
ATOM 4140 C C . PHE B 1 36 ? 25.933 13.516 -43.808 1.00 42.79 36 PHE B C 1
ATOM 4141 O O . PHE B 1 36 ? 25.696 14.055 -44.890 1.00 42.85 36 PHE B O 1
ATOM 4149 N N . GLY B 1 37 ? 27.154 13.481 -43.273 1.00 44.30 37 GLY B N 1
ATOM 4150 C CA . GLY B 1 37 ? 28.335 13.933 -43.996 1.00 45.32 37 GLY B CA 1
ATOM 4151 C C . GLY B 1 37 ? 28.905 12.870 -44.920 1.00 46.37 37 GLY B C 1
ATOM 4152 O O . GLY B 1 37 ? 29.698 13.187 -45.798 1.00 46.71 37 GLY B O 1
ATOM 4153 N N . GLN B 1 38 ? 28.490 11.616 -44.710 1.00 47.65 38 GLN B N 1
ATOM 4154 C CA . GLN B 1 38 ? 28.918 10.436 -45.482 1.00 48.24 38 GLN B CA 1
ATOM 4155 C C . GLN B 1 38 ? 30.385 10.112 -45.261 1.00 48.41 38 GLN B C 1
ATOM 4156 O O . GLN B 1 38 ? 30.735 9.522 -44.236 1.00 48.78 38 GLN B O 1
ATOM 4162 N N . THR B 1 71 ? 42.080 11.291 -34.534 1.00 66.93 71 THR B N 1
ATOM 4163 C CA . THR B 1 71 ? 41.047 11.850 -35.406 1.00 66.80 71 THR B CA 1
ATOM 4164 C C . THR B 1 71 ? 39.713 11.996 -34.666 1.00 65.79 71 THR B C 1
ATOM 4165 O O . THR B 1 71 ? 38.894 12.845 -35.032 1.00 65.82 71 THR B O 1
ATOM 4169 N N . THR B 1 72 ? 39.500 11.168 -33.638 1.00 64.43 72 THR B N 1
ATOM 4170 C CA . THR B 1 72 ? 38.350 11.323 -32.743 1.00 63.26 72 THR B CA 1
ATOM 4171 C C . THR B 1 72 ? 38.343 12.725 -32.127 1.00 61.78 72 THR B C 1
ATOM 4172 O O . THR B 1 72 ? 37.278 13.239 -31.781 1.00 61.94 72 THR B O 1
ATOM 4176 N N . SER B 1 73 ? 39.532 13.329 -32.010 1.00 59.64 73 SER B N 1
ATOM 4177 C CA . SER B 1 73 ? 39.706 14.673 -31.451 1.00 57.89 73 SER B CA 1
ATOM 4178 C C . SER B 1 73 ? 38.885 15.743 -32.175 1.00 56.07 73 SER B C 1
ATOM 4179 O O . SER B 1 73 ? 38.202 16.537 -31.534 1.00 56.10 73 SER B O 1
ATOM 4182 N N . VAL B 1 74 ? 38.967 15.773 -33.503 1.00 53.67 74 VAL B N 1
ATOM 4183 C CA . VAL B 1 74 ? 38.143 16.681 -34.309 1.00 51.81 74 VAL B CA 1
ATOM 4184 C C . VAL B 1 74 ? 37.827 16.058 -35.667 1.00 50.32 74 VAL B C 1
ATOM 4185 O O . VAL B 1 74 ? 38.701 15.493 -36.320 1.00 50.40 74 VAL B O 1
ATOM 4189 N N . MET B 1 75 ? 36.573 16.189 -36.086 1.00 48.40 75 MET B N 1
ATOM 4190 C CA . MET B 1 75 ? 36.081 15.557 -37.297 1.00 47.03 75 MET B CA 1
ATOM 4191 C C . MET B 1 75 ? 35.374 16.582 -38.181 1.00 46.16 75 MET B C 1
ATOM 4192 O O . MET B 1 75 ? 34.425 17.219 -37.756 1.00 45.89 75 MET B O 1
ATOM 4197 N N . GLN B 1 76 ? 35.850 16.729 -39.414 1.00 45.33 76 GLN B N 1
ATOM 4198 C CA . GLN B 1 76 ? 35.286 17.674 -40.377 1.00 44.78 76 GLN B CA 1
ATOM 4199 C C . GLN B 1 76 ? 34.429 16.956 -41.417 1.00 44.19 76 GLN B C 1
ATOM 4200 O O . GLN B 1 76 ? 34.764 15.853 -41.830 1.00 44.61 76 GLN B O 1
ATOM 4206 N N . PHE B 1 77 ? 33.336 17.584 -41.845 1.00 43.48 77 PHE B N 1
ATOM 4207 C CA . PHE B 1 77 ? 32.409 16.967 -42.794 1.00 43.05 77 PHE B CA 1
ATOM 4208 C C . PHE B 1 77 ? 31.609 18.005 -43.592 1.00 42.98 77 PHE B C 1
ATOM 4209 O O . PHE B 1 77 ? 31.433 19.128 -43.128 1.00 43.01 77 PHE B O 1
ATOM 4217 N N . PRO B 1 78 ? 31.115 17.643 -44.782 1.00 42.88 78 PRO B N 1
ATOM 4218 C CA . PRO B 1 78 ? 30.247 18.538 -45.552 1.00 42.74 78 PRO B CA 1
ATOM 4219 C C . PRO B 1 78 ? 28.790 18.363 -45.177 1.00 42.63 78 PRO B C 1
ATOM 4220 O O . PRO B 1 78 ? 28.355 17.242 -44.937 1.00 42.64 78 PRO B O 1
ATOM 4224 N N . TYR B 1 79 ? 28.052 19.460 -45.103 1.00 42.66 79 TYR B N 1
ATOM 4225 C CA . TYR B 1 79 ? 26.605 19.390 -44.973 1.00 42.68 79 TYR B CA 1
ATOM 4226 C C . TYR B 1 79 ? 25.984 20.519 -45.771 1.00 43.19 79 TYR B C 1
ATOM 4227 O O . TYR B 1 79 ? 26.208 21.693 -45.487 1.00 42.72 79 TYR B O 1
ATOM 4236 N N . HIS B 1 80 ? 25.197 20.129 -46.772 1.00 43.99 80 HIS B N 1
ATOM 4237 C CA . HIS B 1 80 ? 24.659 21.041 -47.765 1.00 44.42 80 HIS B CA 1
ATOM 4238 C C . HIS B 1 80 ? 25.821 21.743 -48.484 1.00 44.88 80 HIS B C 1
ATOM 4239 O O . HIS B 1 80 ? 26.647 21.071 -49.115 1.00 45.00 80 HIS B O 1
ATOM 4246 N N . ASP B 1 81 ? 25.899 23.068 -48.353 1.00 45.19 81 ASP B N 1
ATOM 4247 C CA . ASP B 1 81 ? 26.900 23.899 -49.035 1.00 45.34 81 ASP B CA 1
ATOM 4248 C C . ASP B 1 81 ? 28.045 24.338 -48.093 1.00 44.77 81 ASP B C 1
ATOM 4249 O O . ASP B 1 81 ? 28.792 25.272 -48.403 1.00 44.99 81 ASP B O 1
ATOM 4254 N N . CYS B 1 82 ? 28.189 23.644 -46.963 1.00 44.00 82 CYS B N 1
ATOM 4255 C CA . CYS B 1 82 ? 29.036 24.089 -45.854 1.00 43.17 82 CYS B CA 1
ATOM 4256 C C . CYS B 1 82 ? 30.078 23.053 -45.499 1.00 42.74 82 CYS B C 1
ATOM 4257 O O . CYS B 1 82 ? 29.944 21.881 -45.837 1.00 42.84 82 CYS B O 1
ATOM 4260 N N . LEU B 1 83 ? 31.103 23.493 -44.781 1.00 42.13 83 LEU B N 1
ATOM 4261 C CA . LEU B 1 83 ? 32.121 22.602 -44.240 1.00 41.79 83 LEU B CA 1
ATOM 4262 C C . LEU B 1 83 ? 32.155 22.770 -42.724 1.00 41.26 83 LEU B C 1
ATOM 4263 O O . LEU B 1 83 ? 32.577 23.801 -42.226 1.00 41.56 83 LEU B O 1
ATOM 4268 N N . VAL B 1 84 ? 31.698 21.759 -41.997 1.00 40.61 84 VAL B N 1
ATOM 4269 C CA . VAL B 1 84 ? 31.511 21.862 -40.555 1.00 40.08 84 VAL B CA 1
ATOM 4270 C C . VAL B 1 84 ? 32.627 21.153 -39.791 1.00 39.83 84 VAL B C 1
ATOM 4271 O O . VAL B 1 84 ? 32.970 20.024 -40.109 1.00 39.63 84 VAL B O 1
ATOM 4275 N N . ASN B 1 85 ? 33.180 21.823 -38.781 1.00 39.50 85 ASN B N 1
ATOM 4276 C CA . ASN B 1 85 ? 34.184 21.242 -37.889 1.00 39.23 85 ASN B CA 1
ATOM 4277 C C . ASN B 1 85 ? 33.544 20.921 -36.542 1.00 39.04 85 ASN B C 1
ATOM 4278 O O . ASN B 1 85 ? 33.058 21.816 -35.866 1.00 39.07 85 ASN B O 1
ATOM 4283 N N . LEU B 1 86 ? 33.550 19.652 -36.149 1.00 38.76 86 LEU B N 1
ATOM 4284 C CA . LEU B 1 86 ? 33.015 19.241 -34.859 1.00 38.41 86 LEU B CA 1
ATOM 4285 C C . LEU B 1 86 ? 34.180 18.846 -33.983 1.00 38.44 86 LEU B C 1
ATOM 4286 O O . LEU B 1 86 ? 34.882 17.904 -34.296 1.00 38.38 86 LEU B O 1
ATOM 4291 N N . LEU B 1 87 ? 34.386 19.571 -32.890 1.00 38.64 87 LEU B N 1
ATOM 4292 C CA . LEU B 1 87 ? 35.449 19.265 -31.940 1.00 38.68 87 LEU B CA 1
ATOM 4293 C C . LEU B 1 87 ? 34.871 18.334 -30.885 1.00 38.98 87 LEU B C 1
ATOM 4294 O O . LEU B 1 87 ? 33.747 18.539 -30.418 1.00 39.01 87 LEU B O 1
ATOM 4299 N N . ASP B 1 88 ? 35.639 17.322 -30.503 1.00 39.17 88 ASP B N 1
ATOM 4300 C CA . ASP B 1 88 ? 35.228 16.415 -29.446 1.00 39.39 88 ASP B CA 1
ATOM 4301 C C . ASP B 1 88 ? 35.364 17.118 -28.112 1.00 39.07 88 ASP B C 1
ATOM 4302 O O . ASP B 1 88 ? 36.286 17.906 -27.909 1.00 38.75 88 ASP B O 1
ATOM 4307 N N . THR B 1 89 ? 34.424 16.830 -27.217 1.00 39.10 89 THR B N 1
ATOM 4308 C CA . THR B 1 89 ? 34.487 17.281 -25.829 1.00 39.11 89 THR B CA 1
ATOM 4309 C C . THR B 1 89 ? 34.355 16.064 -24.912 1.00 39.16 89 THR B C 1
ATOM 4310 O O . THR B 1 89 ? 33.264 15.743 -24.432 1.00 39.15 89 THR B O 1
ATOM 4314 N N . PRO B 1 90 ? 35.477 15.384 -24.689 1.00 39.19 90 PRO B N 1
ATOM 4315 C CA . PRO B 1 90 ? 35.512 14.191 -23.842 1.00 39.33 90 PRO B CA 1
ATOM 4316 C C . PRO B 1 90 ? 34.790 14.373 -22.508 1.00 39.41 90 PRO B C 1
ATOM 4317 O O . PRO B 1 90 ? 35.098 15.314 -21.785 1.00 39.39 90 PRO B O 1
ATOM 4321 N N . GLY B 1 91 ? 33.848 13.486 -22.199 1.00 39.71 91 GLY B N 1
ATOM 4322 C CA . GLY B 1 91 ? 33.082 13.572 -20.964 1.00 40.09 91 GLY B CA 1
ATOM 4323 C C . GLY B 1 91 ? 33.161 12.377 -20.023 1.00 40.53 91 GLY B C 1
ATOM 4324 O O . GLY B 1 91 ? 32.718 12.470 -18.889 1.00 40.38 91 GLY B O 1
ATOM 4325 N N . HIS B 1 92 ? 33.722 11.257 -20.467 1.00 41.39 92 HIS B N 1
ATOM 4326 C CA . HIS B 1 92 ? 33.755 10.041 -19.645 1.00 42.09 92 HIS B CA 1
ATOM 4327 C C . HIS B 1 92 ? 34.997 10.014 -18.733 1.00 42.61 92 HIS B C 1
ATOM 4328 O O . HIS B 1 92 ? 35.213 10.963 -17.979 1.00 42.78 92 HIS B O 1
ATOM 4335 N N . GLU B 1 93 ? 35.795 8.948 -18.791 1.00 43.21 93 GLU B N 1
ATOM 4336 C CA . GLU B 1 93 ? 37.025 8.841 -17.988 1.00 43.85 93 GLU B CA 1
ATOM 4337 C C . GLU B 1 93 ? 38.058 9.868 -18.450 1.00 43.58 93 GLU B C 1
ATOM 4338 O O . GLU B 1 93 ? 38.882 10.328 -17.662 1.00 43.54 93 GLU B O 1
ATOM 4344 N N . ASP B 1 94 ? 37.988 10.191 -19.742 1.00 43.41 94 ASP B N 1
ATOM 4345 C CA . ASP B 1 94 ? 38.796 11.219 -20.412 1.00 43.16 94 ASP B CA 1
ATOM 4346 C C . ASP B 1 94 ? 38.625 12.646 -19.875 1.00 42.32 94 ASP B C 1
ATOM 4347 O O . ASP B 1 94 ? 39.498 13.489 -20.079 1.00 41.99 94 ASP B O 1
ATOM 4352 N N . PHE B 1 95 ? 37.484 12.920 -19.243 1.00 41.39 95 PHE B N 1
ATOM 4353 C CA . PHE B 1 95 ? 37.115 14.273 -18.821 1.00 40.82 95 PHE B CA 1
ATOM 4354 C C . PHE B 1 95 ? 38.243 15.021 -18.109 1.00 40.39 95 PHE B C 1
ATOM 4355 O O . PHE B 1 95 ? 38.875 14.486 -17.198 1.00 40.42 95 PHE B O 1
ATOM 4363 N N . SER B 1 96 ? 38.478 16.258 -18.545 1.00 39.80 96 SER B N 1
ATOM 4364 C CA . SER B 1 96 ? 39.539 17.108 -18.003 1.00 39.31 96 SER B CA 1
ATOM 4365 C C . SER B 1 96 ? 39.293 18.595 -18.279 1.00 38.90 96 SER B C 1
ATOM 4366 O O . SER B 1 96 ? 38.364 18.973 -18.989 1.00 38.73 96 SER B O 1
ATOM 4369 N N . GLU B 1 97 ? 40.152 19.436 -17.720 1.00 38.46 97 GLU B N 1
ATOM 4370 C CA . GLU B 1 97 ? 40.056 20.868 -17.939 1.00 38.17 97 GLU B CA 1
ATOM 4371 C C . GLU B 1 97 ? 40.115 21.203 -19.430 1.00 37.87 97 GLU B C 1
ATOM 4372 O O . GLU B 1 97 ? 39.577 22.213 -19.855 1.00 37.71 97 GLU B O 1
ATOM 4378 N N . ASP B 1 98 ? 40.775 20.362 -20.218 1.00 37.61 98 ASP B N 1
ATOM 4379 C CA . ASP B 1 98 ? 40.867 20.584 -21.661 1.00 37.43 98 ASP B CA 1
ATOM 4380 C C . ASP B 1 98 ? 39.503 20.449 -22.388 1.00 36.82 98 ASP B C 1
ATOM 4381 O O . ASP B 1 98 ? 39.291 21.031 -23.458 1.00 36.57 98 ASP B O 1
ATOM 4386 N N . THR B 1 99 ? 38.580 19.696 -21.803 1.00 36.13 99 THR B N 1
ATOM 4387 C CA . THR B 1 99 ? 37.214 19.670 -22.306 1.00 35.57 99 THR B CA 1
ATOM 4388 C C . THR B 1 99 ? 36.623 21.080 -22.271 1.00 35.06 99 THR B C 1
ATOM 4389 O O . THR B 1 99 ? 36.100 21.551 -23.273 1.00 34.72 99 THR B O 1
ATOM 4393 N N . TYR B 1 100 ? 36.714 21.746 -21.119 1.00 34.55 100 TYR B N 1
ATOM 4394 C CA . TYR B 1 100 ? 36.236 23.128 -20.992 1.00 34.17 100 TYR B CA 1
ATOM 4395 C C . TYR B 1 100 ? 36.922 24.044 -22.007 1.00 33.98 100 TYR B C 1
ATOM 4396 O O . TYR B 1 100 ? 36.257 24.800 -22.695 1.00 34.01 100 TYR B O 1
ATOM 4405 N N . ARG B 1 101 ? 38.243 23.961 -22.113 1.00 33.92 101 ARG B N 1
ATOM 4406 C CA . ARG B 1 101 ? 38.999 24.874 -22.969 1.00 34.05 101 ARG B CA 1
ATOM 4407 C C . ARG B 1 101 ? 38.693 24.696 -24.446 1.00 33.87 101 ARG B C 1
ATOM 4408 O O . ARG B 1 101 ? 38.865 25.624 -25.222 1.00 33.69 101 ARG B O 1
ATOM 4416 N N . THR B 1 102 ? 38.242 23.506 -24.830 1.00 33.99 102 THR B N 1
ATOM 4417 C CA . THR B 1 102 ? 37.866 23.230 -26.214 1.00 34.06 102 THR B CA 1
ATOM 4418 C C . THR B 1 102 ? 36.757 24.174 -26.674 1.00 34.42 102 THR B C 1
ATOM 4419 O O . THR B 1 102 ? 36.680 24.520 -27.854 1.00 35.05 102 THR B O 1
ATOM 4423 N N . LEU B 1 103 ? 35.906 24.594 -25.743 1.00 34.57 103 LEU B N 1
ATOM 4424 C CA . LEU B 1 103 ? 34.814 25.520 -26.047 1.00 34.61 103 LEU B CA 1
ATOM 4425 C C . LEU B 1 103 ? 35.299 26.923 -26.449 1.00 35.00 103 LEU B C 1
ATOM 4426 O O . LEU B 1 103 ? 34.590 27.648 -27.135 1.00 35.24 103 LEU B O 1
ATOM 4431 N N . THR B 1 104 ? 36.507 27.302 -26.038 1.00 35.43 104 THR B N 1
ATOM 4432 C CA . THR B 1 104 ? 37.117 28.569 -26.479 1.00 35.86 104 THR B CA 1
ATOM 4433 C C . THR B 1 104 ? 37.479 28.549 -27.960 1.00 35.57 104 THR B C 1
ATOM 4434 O O . THR B 1 104 ? 37.727 29.596 -28.552 1.00 35.50 104 THR B O 1
ATOM 4438 N N . ALA B 1 105 ? 37.528 27.356 -28.547 1.00 35.45 105 ALA B N 1
ATOM 4439 C CA . ALA B 1 105 ? 38.008 27.181 -29.915 1.00 35.28 105 ALA B CA 1
ATOM 4440 C C . ALA B 1 105 ? 36.878 27.093 -30.947 1.00 35.06 105 ALA B C 1
ATOM 4441 O O . ALA B 1 105 ? 37.139 26.887 -32.134 1.00 34.92 105 ALA B O 1
ATOM 4443 N N . VAL B 1 106 ? 35.635 27.262 -30.499 1.00 34.67 106 VAL B N 1
ATOM 4444 C CA . VAL B 1 106 ? 34.479 27.129 -31.381 1.00 34.47 106 VAL B CA 1
ATOM 4445 C C . VAL B 1 106 ? 33.695 28.437 -31.468 1.00 34.35 106 VAL B C 1
ATOM 4446 O O . VAL B 1 106 ? 33.889 29.343 -30.659 1.00 34.27 106 VAL B O 1
ATOM 4450 N N . ASP B 1 107 ? 32.821 28.529 -32.467 1.00 33.91 107 ASP B N 1
ATOM 4451 C CA . ASP B 1 107 ? 31.945 29.682 -32.632 1.00 33.57 107 ASP B CA 1
ATOM 4452 C C . ASP B 1 107 ? 30.491 29.362 -32.286 1.00 33.18 107 ASP B C 1
ATOM 4453 O O . ASP B 1 107 ? 29.628 30.247 -32.332 1.00 32.95 107 ASP B O 1
ATOM 4458 N N . CYS B 1 108 ? 30.228 28.113 -31.913 1.00 32.65 108 CYS B N 1
ATOM 4459 C CA . CYS B 1 108 ? 28.865 27.646 -31.691 1.00 32.50 108 CYS B CA 1
ATOM 4460 C C . CYS B 1 108 ? 28.896 26.338 -30.913 1.00 32.03 108 CYS B C 1
ATOM 4461 O O . CYS B 1 108 ? 29.829 25.568 -31.057 1.00 32.16 108 CYS B O 1
ATOM 4464 N N . CYS B 1 109 ? 27.907 26.092 -30.061 1.00 31.58 109 CYS B N 1
ATOM 4465 C CA . CYS B 1 109 ? 27.796 24.791 -29.387 1.00 31.17 109 CYS B CA 1
ATOM 4466 C C . CYS B 1 109 ? 26.413 24.196 -29.570 1.00 30.65 109 CYS B C 1
ATOM 4467 O O . CYS B 1 109 ? 25.431 24.918 -29.649 1.00 30.67 109 CYS B O 1
ATOM 4470 N N . LEU B 1 110 ? 26.345 22.873 -29.628 1.00 29.78 110 LEU B N 1
ATOM 4471 C CA . LEU B 1 110 ? 25.082 22.167 -29.567 1.00 29.13 110 LEU B CA 1
ATOM 4472 C C . LEU B 1 110 ? 24.936 21.644 -28.147 1.00 28.49 110 LEU B C 1
ATOM 4473 O O . LEU B 1 110 ? 25.765 20.867 -27.701 1.00 28.83 110 LEU B O 1
ATOM 4478 N N . MET B 1 111 ? 23.909 22.094 -27.432 1.00 27.45 111 MET B N 1
ATOM 4479 C CA . MET B 1 111 ? 23.535 21.510 -26.145 1.00 26.45 111 MET B CA 1
ATOM 4480 C C . MET B 1 111 ? 22.601 20.334 -26.431 1.00 26.62 111 MET B C 1
ATOM 4481 O O . MET B 1 111 ? 21.540 20.511 -27.029 1.00 26.42 111 MET B O 1
ATOM 4486 N N . VAL B 1 112 ? 23.019 19.135 -26.035 1.00 26.74 112 VAL B N 1
ATOM 4487 C CA . VAL B 1 112 ? 22.186 17.955 -26.131 1.00 27.04 112 VAL B CA 1
ATOM 4488 C C . VAL B 1 112 ? 21.751 17.615 -24.733 1.00 27.34 112 VAL B C 1
ATOM 4489 O O . VAL B 1 112 ? 22.581 17.482 -23.840 1.00 27.22 112 VAL B O 1
ATOM 4493 N N . ILE B 1 113 ? 20.442 17.459 -24.564 1.00 27.90 113 ILE B N 1
ATOM 4494 C CA . ILE B 1 113 ? 19.843 17.119 -23.292 1.00 28.38 113 ILE B CA 1
ATOM 4495 C C . ILE B 1 113 ? 19.042 15.818 -23.389 1.00 28.95 113 ILE B C 1
ATOM 4496 O O . ILE B 1 113 ? 18.178 15.666 -24.251 1.00 28.68 113 ILE B O 1
ATOM 4501 N N . ASP B 1 114 ? 19.329 14.880 -22.493 1.00 29.83 114 ASP B N 1
ATOM 4502 C CA . ASP B 1 114 ? 18.430 13.750 -22.256 1.00 30.53 114 ASP B CA 1
ATOM 4503 C C . ASP B 1 114 ? 17.104 14.323 -21.766 1.00 30.93 114 ASP B C 1
ATOM 4504 O O . ASP B 1 114 ? 17.058 14.996 -20.739 1.00 30.42 114 ASP B O 1
ATOM 4509 N N . ALA B 1 115 ? 16.044 14.066 -22.524 1.00 31.61 115 ALA B N 1
ATOM 4510 C CA . ALA B 1 115 ? 14.762 14.727 -22.311 1.00 32.34 115 ALA B CA 1
ATOM 4511 C C . ALA B 1 115 ? 13.994 14.116 -21.141 1.00 32.84 115 ALA B C 1
ATOM 4512 O O . ALA B 1 115 ? 13.095 14.735 -20.600 1.00 32.92 115 ALA B O 1
ATOM 4514 N N . ALA B 1 116 ? 14.343 12.890 -20.775 1.00 33.65 116 ALA B N 1
ATOM 4515 C CA . ALA B 1 116 ? 13.776 12.232 -19.606 1.00 34.15 116 ALA B CA 1
ATOM 4516 C C . ALA B 1 116 ? 14.452 12.726 -18.322 1.00 34.67 116 ALA B C 1
ATOM 4517 O O . ALA B 1 116 ? 13.864 12.653 -17.245 1.00 34.96 116 ALA B O 1
ATOM 4519 N N . LYS B 1 117 ? 15.682 13.220 -18.445 1.00 35.10 117 LYS B N 1
ATOM 4520 C CA . LYS B 1 117 ? 16.448 13.720 -17.305 1.00 35.56 117 LYS B CA 1
ATOM 4521 C C . LYS B 1 117 ? 16.421 15.253 -17.180 1.00 34.97 117 LYS B C 1
ATOM 4522 O O . LYS B 1 117 ? 16.610 15.780 -16.092 1.00 35.04 117 LYS B O 1
ATOM 4528 N N . GLY B 1 118 ? 16.165 15.967 -18.275 1.00 34.57 118 GLY B N 1
ATOM 4529 C CA . GLY B 1 118 ? 16.196 17.428 -18.277 1.00 33.86 118 GLY B CA 1
ATOM 4530 C C . GLY B 1 118 ? 17.590 18.006 -18.131 1.00 33.26 118 GLY B C 1
ATOM 4531 O O . GLY B 1 118 ? 18.571 17.344 -18.440 1.00 33.22 118 GLY B O 1
ATOM 4532 N N . VAL B 1 119 ? 17.672 19.249 -17.664 1.00 32.87 119 VAL B N 1
ATOM 4533 C CA . VAL B 1 119 ? 18.951 19.942 -17.457 1.00 32.63 119 VAL B CA 1
ATOM 4534 C C . VAL B 1 119 ? 19.708 19.299 -16.298 1.00 32.74 119 VAL B C 1
ATOM 4535 O O . VAL B 1 119 ? 19.147 19.143 -15.216 1.00 33.02 119 VAL B O 1
ATOM 4539 N N . GLU B 1 120 ? 20.970 18.930 -16.531 1.00 32.75 120 GLU B N 1
ATOM 4540 C CA . GLU B 1 120 ? 21.766 18.174 -15.558 1.00 33.06 120 GLU B CA 1
ATOM 4541 C C . GLU B 1 120 ? 23.034 18.933 -15.154 1.00 33.37 120 GLU B C 1
ATOM 4542 O O . GLU B 1 120 ? 23.315 19.992 -15.690 1.00 33.64 120 GLU B O 1
ATOM 4548 N N . ASP B 1 121 ? 23.796 18.386 -14.211 1.00 33.79 121 ASP B N 1
ATOM 4549 C CA . ASP B 1 121 ? 24.927 19.096 -13.611 1.00 34.19 121 ASP B CA 1
ATOM 4550 C C . ASP B 1 121 ? 25.975 19.593 -14.616 1.00 34.36 121 ASP B C 1
ATOM 4551 O O . ASP B 1 121 ? 26.228 20.792 -14.700 1.00 34.65 121 ASP B O 1
ATOM 4556 N N . ARG B 1 122 ? 26.619 18.683 -15.333 1.00 34.42 122 ARG B N 1
ATOM 4557 C CA . ARG B 1 122 ? 27.564 19.048 -16.393 1.00 34.61 122 ARG B CA 1
ATOM 4558 C C . ARG B 1 122 ? 26.964 19.974 -17.446 1.00 34.25 122 ARG B C 1
ATOM 4559 O O . ARG B 1 122 ? 27.680 20.761 -18.039 1.00 34.00 122 ARG B O 1
ATOM 4567 N N . THR B 1 123 ? 25.661 19.862 -17.690 1.00 34.16 123 THR B N 1
ATOM 4568 C CA . THR B 1 123 ? 24.976 20.754 -18.623 1.00 34.20 123 THR B CA 1
ATOM 4569 C C . THR B 1 123 ? 25.097 22.197 -18.161 1.00 34.45 123 THR B C 1
ATOM 4570 O O . THR B 1 123 ? 25.427 23.083 -18.943 1.00 34.33 123 THR B O 1
ATOM 4574 N N . ARG B 1 124 ? 24.834 22.418 -16.878 1.00 34.90 124 ARG B N 1
ATOM 4575 C CA . ARG B 1 124 ? 24.974 23.741 -16.268 1.00 35.05 124 ARG B CA 1
ATOM 4576 C C . ARG B 1 124 ? 26.417 24.242 -16.318 1.00 34.84 124 ARG B C 1
ATOM 4577 O O . ARG B 1 124 ? 26.664 25.375 -16.722 1.00 35.05 124 ARG B O 1
ATOM 4585 N N . LYS B 1 125 ? 27.363 23.394 -15.929 1.00 34.63 125 LYS B N 1
ATOM 4586 C CA . LYS B 1 125 ? 28.769 23.780 -15.901 1.00 34.68 125 LYS B CA 1
ATOM 4587 C C . LYS B 1 125 ? 29.301 24.126 -17.292 1.00 34.18 125 LYS B C 1
ATOM 4588 O O . LYS B 1 125 ? 30.077 25.065 -17.433 1.00 34.59 125 LYS B O 1
ATOM 4594 N N . LEU B 1 126 ? 28.888 23.386 -18.318 1.00 33.38 126 LEU B N 1
ATOM 4595 C CA . LEU B 1 126 ? 29.381 23.630 -19.676 1.00 32.56 126 LEU B CA 1
ATOM 4596 C C . LEU B 1 126 ? 28.803 24.923 -20.281 1.00 32.12 126 LEU B C 1
ATOM 4597 O O . LEU B 1 126 ? 29.515 25.657 -20.956 1.00 31.76 126 LEU B O 1
ATOM 4602 N N . MET B 1 127 ? 27.519 25.183 -20.044 1.00 31.83 127 MET B N 1
ATOM 4603 C CA . MET B 1 127 ? 26.894 26.457 -20.418 1.00 31.89 127 MET B CA 1
ATOM 4604 C C . MET B 1 127 ? 27.600 27.629 -19.730 1.00 32.74 127 MET B C 1
ATOM 4605 O O . MET B 1 127 ? 27.709 28.722 -20.288 1.00 32.71 127 MET B O 1
ATOM 4610 N N . GLU B 1 128 ? 28.055 27.394 -18.506 1.00 33.69 128 GLU B N 1
ATOM 4611 C CA . GLU B 1 128 ? 28.693 28.425 -17.699 1.00 34.70 128 GLU B CA 1
ATOM 4612 C C . GLU B 1 128 ? 30.004 28.866 -18.348 1.00 34.46 128 GLU B C 1
ATOM 4613 O O . GLU B 1 128 ? 30.355 30.040 -18.303 1.00 34.60 128 GLU B O 1
ATOM 4619 N N . VAL B 1 129 ? 30.706 27.905 -18.948 1.00 34.53 129 VAL B N 1
ATOM 4620 C CA . VAL B 1 129 ? 31.971 28.123 -19.659 1.00 34.37 129 VAL B CA 1
ATOM 4621 C C . VAL B 1 129 ? 31.708 28.850 -20.962 1.00 34.69 129 VAL B C 1
ATOM 4622 O O . VAL B 1 129 ? 32.480 29.703 -21.397 1.00 34.68 129 VAL B O 1
ATOM 4626 N N . THR B 1 130 ? 30.603 28.473 -21.585 1.00 35.17 130 THR B N 1
ATOM 4627 C CA . THR B 1 130 ? 30.110 29.089 -22.801 1.00 35.39 130 THR B CA 1
ATOM 4628 C C . THR B 1 130 ? 29.901 30.589 -22.646 1.00 35.78 130 THR B C 1
ATOM 4629 O O . THR B 1 130 ? 30.175 31.340 -23.575 1.00 35.84 130 THR B O 1
ATOM 4633 N N . ARG B 1 131 ? 29.430 31.022 -21.477 1.00 36.37 131 ARG B N 1
ATOM 4634 C CA . ARG B 1 131 ? 29.067 32.426 -21.255 1.00 36.98 131 ARG B CA 1
ATOM 4635 C C . ARG B 1 131 ? 30.258 33.381 -21.157 1.00 36.59 131 ARG B C 1
ATOM 4636 O O . ARG B 1 131 ? 30.062 34.599 -21.164 1.00 36.77 131 ARG B O 1
ATOM 4644 N N . LEU B 1 132 ? 31.476 32.848 -21.068 1.00 36.20 132 LEU B N 1
ATOM 4645 C CA . LEU B 1 132 ? 32.684 33.677 -21.156 1.00 36.01 132 LEU B CA 1
ATOM 4646 C C . LEU B 1 132 ? 32.687 34.519 -22.436 1.00 35.87 132 LEU B C 1
ATOM 4647 O O . LEU B 1 132 ? 33.099 35.679 -22.422 1.00 35.88 132 LEU B O 1
ATOM 4652 N N . ARG B 1 133 ? 32.222 33.927 -23.532 1.00 35.86 133 ARG B N 1
ATOM 4653 C CA . ARG B 1 133 ? 32.124 34.610 -24.826 1.00 35.89 133 ARG B CA 1
ATOM 4654 C C . ARG B 1 133 ? 30.683 34.692 -25.356 1.00 35.54 133 ARG B C 1
ATOM 4655 O O . ARG B 1 133 ? 30.470 35.088 -26.499 1.00 35.38 133 ARG B O 1
ATOM 4663 N N . ASP B 1 134 ? 29.708 34.319 -24.521 1.00 35.22 134 ASP B N 1
ATOM 4664 C CA . ASP B 1 134 ? 28.296 34.216 -24.908 1.00 34.83 134 ASP B CA 1
ATOM 4665 C C . ASP B 1 134 ? 28.120 33.475 -26.228 1.00 34.43 134 ASP B C 1
ATOM 4666 O O . ASP B 1 134 ? 27.407 33.939 -27.122 1.00 34.69 134 ASP B O 1
ATOM 4671 N N . THR B 1 135 ? 28.773 32.323 -26.340 1.00 33.81 135 THR B N 1
ATOM 4672 C CA . THR B 1 135 ? 28.718 31.516 -27.548 1.00 33.36 135 THR B CA 1
ATOM 4673 C C . THR B 1 135 ? 27.260 31.161 -27.875 1.00 33.02 135 THR B C 1
ATOM 4674 O O . THR B 1 135 ? 26.500 30.806 -26.980 1.00 33.03 135 THR B O 1
ATOM 4678 N N . PRO B 1 136 ? 26.847 31.303 -29.134 1.00 32.31 136 PRO B N 1
ATOM 4679 C CA . PRO B 1 136 ? 25.499 30.887 -29.530 1.00 31.83 136 PRO B CA 1
ATOM 4680 C C . PRO B 1 136 ? 25.279 29.390 -29.324 1.00 31.35 136 PRO B C 1
ATOM 4681 O O . PRO B 1 136 ? 26.205 28.609 -29.558 1.00 30.91 136 PRO B O 1
ATOM 4685 N N . ILE B 1 137 ? 24.076 29.017 -28.876 1.00 30.91 137 ILE B N 1
ATOM 4686 C CA . ILE B 1 137 ? 23.745 27.624 -28.571 1.00 30.50 137 ILE B CA 1
ATOM 4687 C C . ILE B 1 137 ? 22.534 27.136 -29.352 1.00 30.46 137 ILE B C 1
ATOM 4688 O O . ILE B 1 137 ? 21.539 27.833 -29.465 1.00 30.46 137 ILE B O 1
ATOM 4693 N N . LEU B 1 138 ? 22.651 25.932 -29.903 1.00 30.49 138 LEU B N 1
ATOM 4694 C CA . LEU B 1 138 ? 21.532 25.180 -30.451 1.00 30.50 138 LEU B CA 1
ATOM 4695 C C . LEU B 1 138 ? 21.170 24.062 -29.474 1.00 30.07 138 LEU B C 1
ATOM 4696 O O . LEU B 1 138 ? 22.049 23.457 -28.870 1.00 29.94 138 LEU B O 1
ATOM 4701 N N . THR B 1 139 ? 19.880 23.784 -29.326 1.00 29.64 139 THR B N 1
ATOM 4702 C CA . THR B 1 139 ? 19.416 22.789 -28.365 1.00 29.04 139 THR B CA 1
ATOM 4703 C C . THR B 1 139 ? 18.712 21.648 -29.067 1.00 28.47 139 THR B C 1
ATOM 4704 O O . THR B 1 139 ? 17.912 21.868 -29.965 1.00 28.35 139 THR B O 1
ATOM 4708 N N . PHE B 1 140 ? 19.013 20.428 -28.634 1.00 27.84 140 PHE B N 1
ATOM 4709 C CA . PHE B 1 140 ? 18.371 19.227 -29.152 1.00 27.09 140 PHE B CA 1
ATOM 4710 C C . PHE B 1 140 ? 17.904 18.369 -27.972 1.00 26.68 140 PHE B C 1
ATOM 4711 O O . PHE B 1 140 ? 18.736 17.814 -27.261 1.00 26.48 140 PHE B O 1
ATOM 4719 N N . MET B 1 141 ? 16.589 18.306 -27.736 1.00 26.25 141 MET B N 1
ATOM 4720 C CA . MET B 1 141 ? 16.016 17.389 -26.734 1.00 26.01 141 MET B CA 1
ATOM 4721 C C . MET B 1 141 ? 16.007 15.945 -27.261 1.00 27.05 141 MET B C 1
ATOM 4722 O O . MET B 1 141 ? 15.218 15.594 -28.148 1.00 27.53 141 MET B O 1
ATOM 4727 N N . ASN B 1 142 ? 16.887 15.123 -26.695 1.00 27.75 142 ASN B N 1
ATOM 4728 C CA . ASN B 1 142 ? 17.154 13.768 -27.158 1.00 28.33 142 ASN B CA 1
ATOM 4729 C C . ASN B 1 142 ? 16.320 12.685 -26.427 1.00 29.30 142 ASN B C 1
ATOM 4730 O O . ASN B 1 142 ? 15.834 12.910 -25.321 1.00 28.87 142 ASN B O 1
ATOM 4735 N N . LYS B 1 143 ? 16.145 11.532 -27.085 1.00 30.63 143 LYS B N 1
ATOM 4736 C CA . LYS B 1 143 ? 15.551 10.303 -26.519 1.00 31.70 143 LYS B CA 1
ATOM 4737 C C . LYS B 1 143 ? 14.020 10.271 -26.495 1.00 33.14 143 LYS B C 1
ATOM 4738 O O . LYS B 1 143 ? 13.431 9.745 -25.558 1.00 33.40 143 LYS B O 1
ATOM 4744 N N . LEU B 1 144 ? 13.380 10.802 -27.533 1.00 34.82 144 LEU B N 1
ATOM 4745 C CA . LEU B 1 144 ? 11.923 10.761 -27.641 1.00 36.05 144 LEU B CA 1
ATOM 4746 C C . LEU B 1 144 ? 11.383 9.341 -27.907 1.00 37.66 144 LEU B C 1
ATOM 4747 O O . LEU B 1 144 ? 10.172 9.156 -27.910 1.00 37.64 144 LEU B O 1
ATOM 4752 N N . ASP B 1 145 ? 12.266 8.359 -28.148 1.00 39.68 145 ASP B N 1
ATOM 4753 C CA . ASP B 1 145 ? 11.881 6.931 -28.208 1.00 41.30 145 ASP B CA 1
ATOM 4754 C C . ASP B 1 145 ? 11.152 6.517 -26.959 1.00 42.12 145 ASP B C 1
ATOM 4755 O O . ASP B 1 145 ? 10.236 5.702 -27.009 1.00 42.40 145 ASP B O 1
ATOM 4760 N N . ARG B 1 146 ? 11.677 6.998 -25.833 1.00 42.78 146 ARG B N 1
ATOM 4761 C CA . ARG B 1 146 ? 11.216 6.635 -24.514 1.00 43.41 146 ARG B CA 1
ATOM 4762 C C . ARG B 1 146 ? 10.414 7.789 -23.975 1.00 42.93 146 ARG B C 1
ATOM 4763 O O . ARG B 1 146 ? 10.371 8.854 -24.575 1.00 43.01 146 ARG B O 1
ATOM 4771 N N . ASP B 1 147 ? 9.762 7.572 -22.844 1.00 42.70 147 ASP B N 1
ATOM 4772 C CA . ASP B 1 147 ? 8.925 8.608 -22.256 1.00 42.23 147 ASP B CA 1
ATOM 4773 C C . ASP B 1 147 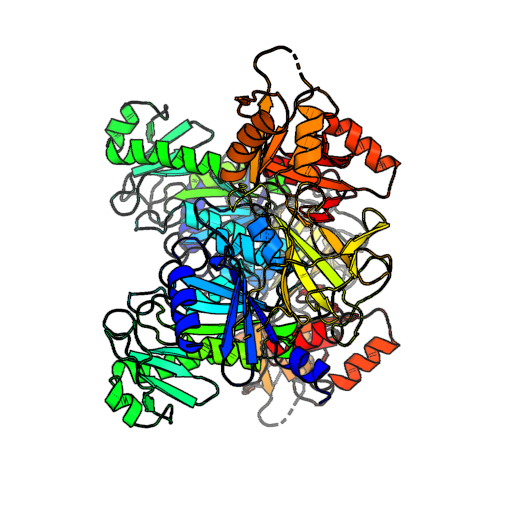? 9.803 9.758 -21.797 1.00 41.64 147 ASP B C 1
ATOM 4774 O O . ASP B 1 147 ? 10.926 9.539 -21.337 1.00 41.36 147 ASP B O 1
ATOM 4779 N N . ILE B 1 148 ? 9.287 10.975 -21.957 1.00 41.13 148 ILE B N 1
ATOM 4780 C CA . ILE B 1 148 ? 10.005 12.195 -21.600 1.00 40.90 148 ILE B CA 1
ATOM 4781 C C . ILE B 1 148 ? 9.194 13.060 -20.654 1.00 41.05 148 ILE B C 1
ATOM 4782 O O . ILE B 1 148 ? 7.975 12.975 -20.605 1.00 41.00 148 ILE B O 1
ATOM 4787 N N . ARG B 1 149 ? 9.887 13.915 -19.916 1.00 41.46 149 ARG B N 1
ATOM 4788 C CA . ARG B 1 149 ? 9.237 14.943 -19.114 1.00 41.84 149 ARG B CA 1
ATOM 4789 C C . ARG B 1 149 ? 8.338 15.816 -19.997 1.00 42.26 149 ARG B C 1
ATOM 4790 O O . ARG B 1 149 ? 8.428 15.769 -21.234 1.00 42.36 149 ARG B O 1
ATOM 4798 N N . ASP B 1 150 ? 7.471 16.604 -19.364 1.00 42.51 150 ASP B N 1
ATOM 4799 C CA . ASP B 1 150 ? 6.543 17.448 -20.106 1.00 42.83 150 ASP B CA 1
ATOM 4800 C C . ASP B 1 150 ? 7.381 18.446 -20.902 1.00 42.44 150 ASP B C 1
ATOM 4801 O O . ASP B 1 150 ? 8.130 19.207 -20.302 1.00 42.54 150 ASP B O 1
ATOM 4806 N N . PRO B 1 151 ? 7.278 18.433 -22.235 1.00 42.03 151 PRO B N 1
ATOM 4807 C CA . PRO B 1 151 ? 8.134 19.281 -23.079 1.00 41.77 151 PRO B CA 1
ATOM 4808 C C . PRO B 1 151 ? 8.140 20.765 -22.707 1.00 41.72 151 PRO B C 1
ATOM 4809 O O . PRO B 1 151 ? 9.152 21.418 -22.918 1.00 41.72 151 PRO B O 1
ATOM 4813 N N . MET B 1 152 ? 7.050 21.287 -22.159 1.00 41.75 152 MET B N 1
ATOM 4814 C CA . MET B 1 152 ? 7.044 22.674 -21.701 1.00 41.77 152 MET B CA 1
ATOM 4815 C C . MET B 1 152 ? 7.912 22.883 -20.458 1.00 41.75 152 MET B C 1
ATOM 4816 O O . MET B 1 152 ? 8.498 23.951 -20.284 1.00 41.61 152 MET B O 1
ATOM 4821 N N . GLU B 1 153 ? 7.970 21.882 -19.583 1.00 41.85 153 GLU B N 1
ATOM 4822 C CA . GLU B 1 153 ? 8.835 21.955 -18.403 1.00 42.14 153 GLU B CA 1
ATOM 4823 C C . GLU B 1 153 ? 10.319 21.940 -18.783 1.00 41.30 153 GLU B C 1
ATOM 4824 O O . GLU B 1 153 ? 11.120 22.659 -18.189 1.00 40.99 153 GLU B O 1
ATOM 4830 N N . LEU B 1 154 ? 10.677 21.120 -19.766 1.00 40.45 154 LEU B N 1
ATOM 4831 C CA . LEU B 1 154 ? 12.026 21.127 -20.319 1.00 39.78 154 LEU B CA 1
ATOM 4832 C C . LEU B 1 154 ? 12.439 22.536 -20.770 1.00 39.33 154 LEU B C 1
ATOM 4833 O O . LEU B 1 154 ? 13.573 22.941 -20.558 1.00 38.96 154 LEU B O 1
ATOM 4838 N N . LEU B 1 155 ? 11.512 23.274 -21.381 1.00 39.00 155 LEU B N 1
ATOM 4839 C CA . LEU B 1 155 ? 11.760 24.655 -21.798 1.00 38.80 155 LEU B CA 1
ATOM 4840 C C . LEU B 1 155 ? 11.946 25.556 -20.594 1.00 38.99 155 LEU B C 1
ATOM 4841 O O . LEU B 1 155 ? 12.861 26.368 -20.562 1.00 38.86 155 LEU B O 1
ATOM 4846 N N . ASP B 1 156 ? 11.066 25.416 -19.610 1.00 39.24 156 ASP B N 1
ATOM 4847 C CA . ASP B 1 156 ? 11.178 26.173 -18.365 1.00 39.50 156 ASP B CA 1
ATOM 4848 C C . ASP B 1 156 ? 12.519 25.913 -17.675 1.00 39.06 156 ASP B C 1
ATOM 4849 O O . ASP B 1 156 ? 13.129 26.829 -17.125 1.00 38.77 156 ASP B O 1
ATOM 4854 N N . GLU B 1 157 ? 12.974 24.660 -17.720 1.00 38.82 157 GLU B N 1
ATOM 4855 C CA . GLU B 1 157 ? 14.197 24.239 -17.024 1.00 38.52 157 GLU B CA 1
ATOM 4856 C C . GLU B 1 157 ? 15.415 24.966 -17.573 1.00 37.91 157 GLU B C 1
ATOM 4857 O O . GLU B 1 157 ? 16.245 25.450 -16.813 1.00 37.53 157 GLU B O 1
ATOM 4863 N N . VAL B 1 158 ? 15.497 25.028 -18.902 1.00 37.30 158 VAL B N 1
ATOM 4864 C CA . VAL B 1 158 ? 16.572 25.718 -19.594 1.00 36.77 158 VAL B CA 1
ATOM 4865 C C . VAL B 1 158 ? 16.557 27.216 -19.281 1.00 36.50 158 VAL B C 1
ATOM 4866 O O . VAL B 1 158 ? 17.582 27.770 -18.938 1.00 36.53 158 VAL B O 1
ATOM 4870 N N . GLU B 1 159 ? 15.404 27.866 -19.391 1.00 36.28 159 GLU B N 1
ATOM 4871 C CA . GLU B 1 159 ? 15.320 29.313 -19.182 1.00 36.36 159 GLU B CA 1
ATOM 4872 C C . GLU B 1 159 ? 15.634 29.733 -17.747 1.00 36.35 159 GLU B C 1
ATOM 4873 O O . GLU B 1 159 ? 16.358 30.694 -17.517 1.00 35.90 159 GLU B O 1
ATOM 4879 N N . ASN B 1 160 ? 15.077 29.007 -16.788 1.00 36.62 160 ASN B N 1
ATOM 4880 C CA . ASN B 1 160 ? 15.201 29.366 -15.386 1.00 36.84 160 ASN B CA 1
ATOM 4881 C C . ASN B 1 160 ? 16.537 28.938 -14.773 1.00 37.08 160 ASN B C 1
ATOM 4882 O O . ASN B 1 160 ? 16.944 29.495 -13.749 1.00 37.53 160 ASN B O 1
ATOM 4887 N N . GLU B 1 161 ? 17.214 27.964 -15.387 1.00 36.89 161 GLU B N 1
ATOM 4888 C CA . GLU B 1 161 ? 18.494 27.462 -14.873 1.00 36.81 161 GLU B CA 1
ATOM 4889 C C . GLU B 1 161 ? 19.706 27.999 -15.639 1.00 36.59 161 GLU B C 1
ATOM 4890 O O . GLU B 1 161 ? 20.717 28.349 -15.033 1.00 36.76 161 GLU B O 1
ATOM 4896 N N . LEU B 1 162 ? 19.612 28.035 -16.961 1.00 36.15 162 LEU B N 1
ATOM 4897 C CA . LEU B 1 162 ? 20.733 28.414 -17.809 1.00 36.09 162 LEU B CA 1
ATOM 4898 C C . LEU B 1 162 ? 20.600 29.845 -18.343 1.00 35.98 162 LEU B C 1
ATOM 4899 O O . LEU B 1 162 ? 21.446 30.307 -19.114 1.00 36.07 162 LEU B O 1
ATOM 4904 N N . LYS B 1 163 ? 19.543 30.543 -17.921 1.00 35.80 163 LYS B N 1
ATOM 4905 C CA . LYS B 1 163 ? 19.340 31.974 -18.222 1.00 35.57 163 LYS B CA 1
ATOM 4906 C C . LYS B 1 163 ? 19.367 32.306 -19.715 1.00 34.20 163 LYS B C 1
ATOM 4907 O O . LYS B 1 163 ? 19.837 33.367 -20.099 1.00 34.24 163 LYS B O 1
ATOM 4913 N N . ILE B 1 164 ? 18.867 31.391 -20.545 1.00 32.78 164 ILE B N 1
ATOM 4914 C CA . ILE B 1 164 ? 18.784 31.592 -21.996 1.00 31.51 164 ILE B CA 1
ATOM 4915 C C . ILE B 1 164 ? 17.387 31.249 -22.511 1.00 30.39 164 ILE B C 1
ATOM 4916 O O . ILE B 1 164 ? 16.808 30.234 -22.138 1.00 29.72 164 ILE B O 1
ATOM 4921 N N . GLY B 1 165 ? 16.853 32.102 -23.374 1.00 29.46 165 GLY B N 1
ATOM 4922 C CA . GLY B 1 165 ? 15.513 31.916 -23.899 1.00 29.02 165 GLY B CA 1
ATOM 4923 C C . GLY B 1 165 ? 15.404 30.785 -24.904 1.00 28.40 165 GLY B C 1
ATOM 4924 O O . GLY B 1 165 ? 16.305 30.576 -25.698 1.00 28.06 165 GLY B O 1
ATOM 4925 N N . CYS B 1 166 ? 14.289 30.064 -24.866 1.00 27.98 166 CYS B N 1
ATOM 4926 C CA . CYS B 1 166 ? 14.033 28.964 -25.782 1.00 27.63 166 CYS B CA 1
ATOM 4927 C C . CYS B 1 166 ? 13.116 29.391 -26.923 1.00 27.84 166 CYS B C 1
ATOM 4928 O O . CYS B 1 166 ? 12.161 30.144 -26.734 1.00 27.90 166 CYS B O 1
ATOM 4931 N N . ALA B 1 167 ? 13.410 28.880 -28.110 1.00 27.97 167 ALA B N 1
ATOM 4932 C CA . ALA B 1 167 ? 12.617 29.135 -29.297 1.00 28.00 167 ALA B CA 1
ATOM 4933 C C . ALA B 1 167 ? 12.425 27.793 -29.995 1.00 27.90 167 ALA B C 1
ATOM 4934 O O . ALA B 1 167 ? 13.301 27.339 -30.702 1.00 27.54 167 ALA B O 1
ATOM 4936 N N . PRO B 1 168 ? 11.312 27.121 -29.743 1.00 28.09 168 PRO B N 1
ATOM 4937 C CA . PRO B 1 168 ? 11.045 25.841 -30.392 1.00 28.38 168 PRO B CA 1
ATOM 4938 C C . PRO B 1 168 ? 10.943 25.963 -31.903 1.00 28.58 168 PRO B C 1
ATOM 4939 O O . PRO B 1 168 ? 10.113 26.716 -32.399 1.00 28.33 168 PRO B O 1
ATOM 4943 N N . ILE B 1 169 ? 11.809 25.248 -32.615 1.00 29.10 169 ILE B N 1
ATOM 4944 C CA . ILE B 1 169 ? 11.706 25.135 -34.065 1.00 29.39 169 ILE B CA 1
ATOM 4945 C C . ILE B 1 169 ? 10.881 23.894 -34.408 1.00 29.54 169 ILE B C 1
ATOM 4946 O O . ILE B 1 169 ? 10.091 23.926 -35.348 1.00 29.04 169 ILE B O 1
ATOM 4951 N N . THR B 1 170 ? 11.070 22.810 -33.655 1.00 30.00 170 THR B N 1
ATOM 4952 C CA . THR B 1 170 ? 10.199 21.636 -33.773 1.00 30.71 170 THR B CA 1
ATOM 4953 C C . THR B 1 170 ? 9.514 21.329 -32.454 1.00 31.11 170 THR B C 1
ATOM 4954 O O . THR B 1 170 ? 9.909 21.823 -31.407 1.00 30.92 170 THR B O 1
ATOM 4958 N N . TRP B 1 171 ? 8.478 20.504 -32.523 1.00 31.89 171 TRP B N 1
ATOM 4959 C CA . TRP B 1 171 ? 7.700 20.137 -31.343 1.00 32.48 171 TRP B CA 1
ATOM 4960 C C . TRP B 1 171 ? 7.215 18.689 -31.446 1.00 32.56 171 TRP B C 1
ATOM 4961 O O . TRP B 1 171 ? 6.648 18.310 -32.459 1.00 32.46 171 TRP B O 1
ATOM 4972 N N . PRO B 1 172 ? 7.405 17.885 -30.400 1.00 33.10 172 PRO B N 1
ATOM 4973 C CA . PRO B 1 172 ? 7.137 16.449 -30.501 1.00 33.49 172 PRO B CA 1
ATOM 4974 C C . PRO B 1 172 ? 5.647 16.153 -30.430 1.00 34.04 172 PRO B C 1
ATOM 4975 O O . PRO B 1 172 ? 4.880 16.875 -29.795 1.00 34.05 172 PRO B O 1
ATOM 4979 N N . ILE B 1 173 ? 5.265 15.084 -31.107 1.00 34.73 173 ILE B N 1
ATOM 4980 C CA . ILE B 1 173 ? 3.897 14.646 -31.223 1.00 35.30 173 ILE B CA 1
ATOM 4981 C C . ILE B 1 173 ? 3.898 13.276 -30.552 1.00 35.95 173 ILE B C 1
ATOM 4982 O O . ILE B 1 173 ? 4.327 12.286 -31.147 1.00 36.02 173 ILE B O 1
ATOM 4987 N N . GLY B 1 174 ? 3.473 13.241 -29.291 1.00 36.70 174 GLY B N 1
ATOM 4988 C CA . GLY B 1 174 ? 3.532 12.032 -28.491 1.00 37.36 174 GLY B CA 1
ATOM 4989 C C . GLY B 1 174 ? 4.960 11.672 -28.136 1.00 38.01 174 GLY B C 1
ATOM 4990 O O . GLY B 1 174 ? 5.894 12.336 -28.564 1.00 37.99 174 GLY B O 1
ATOM 4991 N N . CYS B 1 175 ? 5.132 10.633 -27.330 1.00 38.93 175 CYS B N 1
ATOM 4992 C CA . CYS B 1 175 ? 6.466 10.103 -27.042 1.00 39.78 175 CYS B CA 1
ATOM 4993 C C . CYS B 1 175 ? 6.392 8.638 -26.630 1.00 40.27 175 CYS B C 1
ATOM 4994 O O . CYS B 1 175 ? 5.307 8.073 -26.519 1.00 40.40 175 CYS B O 1
ATOM 4997 N N . GLY B 1 176 ? 7.549 8.028 -26.404 1.00 40.92 176 GLY B N 1
ATOM 4998 C CA . GLY B 1 176 ? 7.615 6.617 -26.088 1.00 41.53 176 GLY B CA 1
ATOM 4999 C C . GLY B 1 176 ? 7.382 5.776 -27.332 1.00 42.21 176 GLY B C 1
ATOM 5000 O O . GLY B 1 176 ? 7.900 6.091 -28.408 1.00 41.98 176 GLY B O 1
ATOM 5001 N N . LYS B 1 177 ? 6.592 4.709 -27.182 1.00 42.97 177 LYS B N 1
ATOM 5002 C CA . LYS B 1 177 ? 6.146 3.907 -28.321 1.00 43.66 177 LYS B CA 1
ATOM 5003 C C . LYS B 1 177 ? 5.111 4.719 -29.092 1.00 43.27 177 LYS B C 1
ATOM 5004 O O . LYS B 1 177 ? 4.725 4.355 -30.205 1.00 43.52 177 LYS B O 1
ATOM 5010 N N . LEU B 1 178 ? 4.657 5.809 -28.475 1.00 42.66 178 LEU B N 1
ATOM 5011 C CA . LEU B 1 178 ? 3.719 6.739 -29.089 1.00 42.30 178 LEU B CA 1
ATOM 5012 C C . LEU B 1 178 ? 4.395 7.985 -29.712 1.00 41.35 178 LEU B C 1
ATOM 5013 O O . LEU B 1 178 ? 3.728 8.982 -29.993 1.00 41.14 178 LEU B O 1
ATOM 5018 N N . PHE B 1 179 ? 5.701 7.918 -29.956 1.00 40.34 179 PHE B N 1
ATOM 5019 C CA . PHE B 1 179 ? 6.392 8.965 -30.720 1.00 39.59 179 PHE B CA 1
ATOM 5020 C C . PHE B 1 179 ? 6.080 8.789 -32.213 1.00 38.96 179 PHE B C 1
ATOM 5021 O O . PHE B 1 179 ? 6.482 7.801 -32.822 1.00 38.83 179 PHE B O 1
ATOM 5029 N N . LYS B 1 180 ? 5.349 9.748 -32.782 1.00 38.20 180 LYS B N 1
ATOM 5030 C CA . LYS B 1 180 ? 4.920 9.695 -34.183 1.00 37.55 180 LYS B CA 1
ATOM 5031 C C . LYS B 1 180 ? 5.710 10.629 -35.096 1.00 36.42 180 LYS B C 1
ATOM 5032 O O . LYS B 1 180 ? 5.619 10.501 -36.315 1.00 36.13 180 LYS B O 1
ATOM 5038 N N . GLY B 1 181 ? 6.466 11.562 -34.508 1.00 35.43 181 GLY B N 1
ATOM 5039 C CA . GLY B 1 181 ? 7.252 12.546 -35.253 1.00 34.55 181 GLY B CA 1
ATOM 5040 C C . GLY B 1 181 ? 7.351 13.909 -34.584 1.00 33.54 181 GLY B C 1
ATOM 5041 O O . GLY B 1 181 ? 7.120 14.020 -33.393 1.00 33.24 181 GLY B O 1
ATOM 5042 N N . VAL B 1 182 ? 7.709 14.940 -35.352 1.00 32.77 182 VAL B N 1
ATOM 5043 C CA . VAL B 1 182 ? 7.730 16.336 -34.864 1.00 31.98 182 VAL B CA 1
ATOM 5044 C C . VAL B 1 182 ? 7.038 17.300 -35.834 1.00 31.58 182 VAL B C 1
ATOM 5045 O O . VAL B 1 182 ? 6.859 16.973 -36.998 1.00 31.21 182 VAL B O 1
ATOM 5049 N N . TYR B 1 183 ? 6.672 18.488 -35.349 1.00 31.36 183 TYR B N 1
ATOM 5050 C CA . TYR B 1 183 ? 6.040 19.529 -36.175 1.00 31.38 183 TYR B CA 1
ATOM 5051 C C . TYR B 1 183 ? 6.877 20.818 -36.168 1.00 31.29 183 TYR B C 1
ATOM 5052 O O . TYR B 1 183 ? 7.099 21.420 -35.113 1.00 31.52 183 TYR B O 1
ATOM 5061 N N . HIS B 1 184 ? 7.343 21.217 -37.352 1.00 30.86 184 HIS B N 1
ATOM 5062 C CA . HIS B 1 184 ? 8.112 22.451 -37.546 1.00 30.42 184 HIS B CA 1
ATOM 5063 C C . HIS B 1 184 ? 7.174 23.647 -37.453 1.00 30.09 184 HIS B C 1
ATOM 5064 O O . HIS B 1 184 ? 6.280 23.811 -38.279 1.00 30.00 184 HIS B O 1
ATOM 5071 N N . LEU B 1 185 ? 7.386 24.480 -36.445 1.00 29.83 185 LEU B N 1
ATOM 5072 C CA . LEU B 1 185 ? 6.574 25.676 -36.234 1.00 29.45 185 LEU B CA 1
ATOM 5073 C C . LEU B 1 185 ? 6.667 26.704 -37.375 1.00 29.22 185 LEU B C 1
ATOM 5074 O O . LEU B 1 185 ? 5.682 27.383 -37.663 1.00 29.11 185 LEU B O 1
ATOM 5079 N N . TYR B 1 186 ? 7.842 26.797 -38.012 1.00 28.99 186 TYR B N 1
ATOM 5080 C CA . TYR B 1 186 ? 8.148 27.803 -39.056 1.00 28.71 186 TYR B CA 1
ATOM 5081 C C . TYR B 1 186 ? 7.960 27.356 -40.518 1.00 29.02 186 TYR B C 1
ATOM 5082 O O . TYR B 1 186 ? 7.877 28.192 -41.413 1.00 28.62 186 TYR B O 1
ATOM 5091 N N . LYS B 1 187 ? 7.927 26.045 -40.744 1.00 29.59 187 LYS B N 1
ATOM 5092 C CA . LYS B 1 187 ? 7.695 25.456 -42.062 1.00 30.00 187 LYS B CA 1
ATOM 5093 C C . LYS B 1 187 ? 6.277 24.893 -42.116 1.00 30.02 187 LYS B C 1
ATOM 5094 O O . LYS B 1 187 ? 5.797 24.528 -43.178 1.00 30.13 187 LYS B O 1
ATOM 5100 N N . ASP B 1 188 ? 5.619 24.831 -40.960 1.00 30.20 188 ASP B N 1
ATOM 5101 C CA . ASP B 1 188 ? 4.214 24.441 -40.857 1.00 30.19 188 ASP B CA 1
ATOM 5102 C C . ASP B 1 188 ? 3.985 23.048 -41.466 1.00 29.98 188 ASP B C 1
ATOM 5103 O O . ASP B 1 188 ? 3.095 22.842 -42.273 1.00 29.62 188 ASP B O 1
ATOM 5108 N N . GLU B 1 189 ? 4.820 22.101 -41.060 1.00 30.09 189 GLU B N 1
ATOM 5109 C CA . GLU B 1 189 ? 4.748 20.730 -41.559 1.00 30.16 189 GLU B CA 1
ATOM 5110 C C . GLU B 1 189 ? 5.195 19.726 -40.497 1.00 29.77 189 GLU B C 1
ATOM 5111 O O . GLU B 1 189 ? 5.884 20.079 -39.550 1.00 29.29 189 GLU B O 1
ATOM 5117 N N . THR B 1 190 ? 4.802 18.470 -40.677 1.00 29.77 190 THR B N 1
ATOM 5118 C CA . THR B 1 190 ? 5.053 17.414 -39.701 1.00 29.80 190 THR B CA 1
ATOM 5119 C C . THR B 1 190 ? 5.928 16.327 -40.305 1.00 30.07 190 THR B C 1
ATOM 5120 O O . THR B 1 190 ? 5.555 15.727 -41.291 1.00 30.46 190 THR B O 1
ATOM 5124 N N . TYR B 1 191 ? 7.095 16.080 -39.729 1.00 30.57 191 TYR B N 1
ATOM 5125 C CA . TYR B 1 191 ? 7.915 14.951 -40.150 1.00 31.06 191 TYR B CA 1
ATOM 5126 C C . TYR B 1 191 ? 7.433 13.712 -39.415 1.00 31.63 191 TYR B C 1
ATOM 5127 O O . TYR B 1 191 ? 7.280 13.728 -38.201 1.00 31.52 191 TYR B O 1
ATOM 5136 N N . LEU B 1 192 ? 7.191 12.640 -40.156 1.00 32.59 192 LEU B N 1
ATOM 5137 C CA . LEU B 1 192 ? 6.721 11.389 -39.574 1.00 33.31 192 LEU B CA 1
ATOM 5138 C C . LEU B 1 192 ? 7.937 10.534 -39.251 1.00 34.25 192 LEU B C 1
ATOM 5139 O O . LEU B 1 192 ? 8.822 10.364 -40.093 1.00 34.35 192 LEU B O 1
ATOM 5144 N N . TYR B 1 193 ? 7.969 10.012 -38.026 1.00 35.32 193 TYR B N 1
ATOM 5145 C CA . TYR B 1 193 ? 9.044 9.146 -37.553 1.00 36.36 193 TYR B CA 1
ATOM 5146 C C . TYR B 1 193 ? 8.697 7.669 -37.758 1.00 37.89 193 TYR B C 1
ATOM 5147 O O . TYR B 1 193 ? 7.613 7.218 -37.408 1.00 38.10 193 TYR B O 1
ATOM 5156 N N . GLN B 1 194 ? 9.646 6.935 -38.318 1.00 39.77 194 GLN B N 1
ATOM 5157 C CA . GLN B 1 194 ? 9.516 5.514 -38.580 1.00 41.41 194 GLN B CA 1
ATOM 5158 C C . GLN B 1 194 ? 10.490 4.809 -37.649 1.00 42.19 194 GLN B C 1
ATOM 5159 O O . GLN B 1 194 ? 11.668 5.156 -37.598 1.00 42.31 194 GLN B O 1
ATOM 5165 N N . SER B 1 195 ? 9.997 3.834 -36.900 1.00 43.38 195 SER B N 1
ATOM 5166 C CA . SER B 1 195 ? 10.818 3.152 -35.909 1.00 44.21 195 SER B CA 1
ATOM 5167 C C . SER B 1 195 ? 11.804 2.193 -36.552 1.00 45.03 195 SER B C 1
ATOM 5168 O O . SER B 1 195 ? 11.554 1.660 -37.624 1.00 44.81 195 SER B O 1
ATOM 5171 N N . GLY B 1 196 ? 12.936 2.000 -35.887 1.00 46.37 196 GLY B N 1
ATOM 5172 C CA . GLY B 1 196 ? 13.878 0.958 -36.245 1.00 47.48 196 GLY B CA 1
ATOM 5173 C C . GLY B 1 196 ? 14.838 1.271 -37.374 1.00 48.46 196 GLY B C 1
ATOM 5174 O O . GLY B 1 196 ? 15.450 0.357 -37.924 1.00 48.40 196 GLY B O 1
ATOM 5175 N N . LYS B 1 197 ? 14.989 2.541 -37.729 1.00 49.79 197 LYS B N 1
ATOM 5176 C CA . LYS B 1 197 ? 15.927 2.890 -38.792 1.00 50.96 197 LYS B CA 1
ATOM 5177 C C . LYS B 1 197 ? 17.310 3.160 -38.210 1.00 51.15 197 LYS B C 1
ATOM 5178 O O . LYS B 1 197 ? 18.153 2.266 -38.251 1.00 51.84 197 LYS B O 1
ATOM 5184 N N . GLY B 1 198 ? 17.554 4.351 -37.669 1.00 50.99 198 GLY B N 1
ATOM 5185 C CA . GLY B 1 198 ? 18.742 4.590 -36.856 1.00 50.81 198 GLY B CA 1
ATOM 5186 C C . GLY B 1 198 ? 20.104 4.495 -37.539 1.00 50.64 198 GLY B C 1
ATOM 5187 O O . GLY B 1 198 ? 20.900 5.426 -37.460 1.00 50.36 198 GLY B O 1
ATOM 5188 N N . HIS B 1 199 ? 20.386 3.361 -38.174 1.00 50.66 199 HIS B N 1
ATOM 5189 C CA . HIS B 1 199 ? 21.656 3.133 -38.861 1.00 50.69 199 HIS B CA 1
ATOM 5190 C C . HIS B 1 199 ? 21.659 3.569 -40.330 1.00 50.42 199 HIS B C 1
ATOM 5191 O O . HIS B 1 199 ? 22.717 3.591 -40.950 1.00 50.43 199 HIS B O 1
ATOM 5198 N N . THR B 1 200 ? 20.491 3.912 -40.875 1.00 50.18 200 THR B N 1
ATOM 5199 C CA . THR B 1 200 ? 20.404 4.581 -42.179 1.00 49.98 200 THR B CA 1
ATOM 5200 C C . THR B 1 200 ? 19.811 5.980 -42.013 1.00 49.77 200 THR B C 1
ATOM 5201 O O . THR B 1 200 ? 19.509 6.411 -40.898 1.00 49.61 200 THR B O 1
ATOM 5205 N N . ILE B 1 201 ? 19.659 6.687 -43.128 1.00 49.53 201 ILE B N 1
ATOM 5206 C CA . ILE B 1 201 ? 18.892 7.924 -43.149 1.00 49.46 201 ILE B CA 1
ATOM 5207 C C . ILE B 1 201 ? 17.476 7.572 -43.580 1.00 49.19 201 ILE B C 1
ATOM 5208 O O . ILE B 1 201 ? 17.242 7.288 -44.749 1.00 49.30 201 ILE B O 1
ATOM 5213 N N . GLN B 1 202 ? 16.541 7.573 -42.632 1.00 48.95 202 GLN B N 1
ATOM 5214 C CA . GLN B 1 202 ? 15.136 7.283 -42.924 1.00 48.94 202 GLN B CA 1
ATOM 5215 C C . GLN B 1 202 ? 14.648 8.006 -44.172 1.00 48.65 202 GLN B C 1
ATOM 5216 O O . GLN B 1 202 ? 15.168 9.056 -44.545 1.00 49.04 202 GLN B O 1
ATOM 5222 N N . GLU B 1 203 ? 13.617 7.457 -44.795 1.00 48.08 203 GLU B N 1
ATOM 5223 C CA . GLU B 1 203 ? 12.830 8.220 -45.746 1.00 47.75 203 GLU B CA 1
ATOM 5224 C C . GLU B 1 203 ? 12.176 9.399 -45.024 1.00 47.03 203 GLU B C 1
ATOM 5225 O O . GLU B 1 203 ? 11.734 9.250 -43.887 1.00 47.16 203 GLU B O 1
ATOM 5231 N N . VAL B 1 204 ? 12.105 10.553 -45.687 1.00 46.09 204 VAL B N 1
ATOM 5232 C CA . VAL B 1 204 ? 11.457 11.740 -45.137 1.00 45.41 204 VAL B CA 1
ATOM 5233 C C . VAL B 1 204 ? 10.003 11.781 -45.590 1.00 45.12 204 VAL B C 1
ATOM 5234 O O . VAL B 1 204 ? 9.726 11.900 -46.769 1.00 44.96 204 VAL B O 1
ATOM 5238 N N . ARG B 1 205 ? 9.079 11.679 -44.642 1.00 45.08 205 ARG B N 1
ATOM 5239 C CA . ARG B 1 205 ? 7.648 11.757 -44.919 1.00 45.19 205 ARG B CA 1
ATOM 5240 C C . ARG B 1 205 ? 7.121 13.059 -44.298 1.00 44.29 205 ARG B C 1
ATOM 5241 O O . ARG B 1 205 ? 7.326 13.290 -43.117 1.00 44.39 205 ARG B O 1
ATOM 5249 N N . ILE B 1 206 ? 6.453 13.906 -45.082 1.00 43.30 206 ILE B N 1
ATOM 5250 C CA . ILE B 1 206 ? 5.983 15.215 -44.603 1.00 42.53 206 ILE B CA 1
ATOM 5251 C C . ILE B 1 206 ? 4.491 15.431 -44.892 1.00 42.47 206 ILE B C 1
ATOM 5252 O O . ILE B 1 206 ? 4.068 15.384 -46.044 1.00 42.57 206 ILE B O 1
ATOM 5257 N N . VAL B 1 207 ? 3.700 15.668 -43.846 1.00 42.13 207 VAL B N 1
ATOM 5258 C CA . VAL B 1 207 ? 2.316 16.109 -43.995 1.00 41.82 207 VAL B CA 1
ATOM 5259 C C . VAL B 1 207 ? 2.325 17.623 -43.887 1.00 41.86 207 VAL B C 1
ATOM 5260 O O . VAL B 1 207 ? 2.826 18.158 -42.907 1.00 41.79 207 VAL B O 1
ATOM 5264 N N . LYS B 1 208 ? 1.754 18.317 -44.868 1.00 42.13 208 LYS B N 1
ATOM 5265 C CA . LYS B 1 208 ? 2.000 19.757 -45.013 1.00 42.24 208 LYS B CA 1
ATOM 5266 C C . LYS B 1 208 ? 1.195 20.691 -44.095 1.00 42.87 208 LYS B C 1
ATOM 5267 O O . LYS B 1 208 ? 1.791 21.481 -43.362 1.00 43.35 208 LYS B O 1
ATOM 5273 N N . GLY B 1 209 ? -0.130 20.642 -44.113 1.00 43.30 209 GLY B N 1
ATOM 5274 C CA . GLY B 1 209 ? -0.887 21.547 -43.251 1.00 43.77 209 GLY B CA 1
ATOM 5275 C C . GLY B 1 209 ? -0.815 21.184 -41.773 1.00 43.95 209 GLY B C 1
ATOM 5276 O O . GLY B 1 209 ? -0.786 20.006 -41.435 1.00 44.08 209 GLY B O 1
ATOM 5277 N N . LEU B 1 210 ? -0.780 22.174 -40.884 1.00 44.38 210 LEU B N 1
ATOM 5278 C CA . LEU B 1 210 ? -0.977 21.874 -39.458 1.00 44.88 210 LEU B CA 1
ATOM 5279 C C . LEU B 1 210 ? -2.401 21.374 -39.241 1.00 45.32 210 LEU B C 1
ATOM 5280 O O . LEU B 1 210 ? -2.615 20.463 -38.454 1.00 45.47 210 LEU B O 1
ATOM 5285 N N . ASN B 1 211 ? -3.361 21.980 -39.941 1.00 45.90 211 ASN B N 1
ATOM 5286 C CA . ASN B 1 211 ? -4.765 21.557 -39.895 1.00 46.20 211 ASN B CA 1
ATOM 5287 C C . ASN B 1 211 ? -5.150 20.699 -41.098 1.00 46.39 211 ASN B C 1
ATOM 5288 O O . ASN B 1 211 ? -6.293 20.710 -41.540 1.00 46.63 211 ASN B O 1
ATOM 5293 N N . ASN B 1 212 ? -4.184 19.950 -41.620 1.00 46.63 212 ASN B N 1
ATOM 5294 C CA . ASN B 1 212 ? -4.429 18.999 -42.694 1.00 46.76 212 ASN B CA 1
ATOM 5295 C C . ASN B 1 212 ? -5.021 17.724 -42.081 1.00 46.85 212 ASN B C 1
ATOM 5296 O O . ASN B 1 212 ? -4.433 17.165 -41.163 1.00 46.97 212 ASN B O 1
ATOM 5301 N N . PRO B 1 213 ? -6.189 17.277 -42.540 1.00 46.93 213 PRO B N 1
ATOM 5302 C CA . PRO B 1 213 ? -6.738 15.998 -42.066 1.00 46.69 213 PRO B CA 1
ATOM 5303 C C . PRO B 1 213 ? -5.827 14.775 -42.298 1.00 46.36 213 PRO B C 1
ATOM 5304 O O . PRO B 1 213 ? -6.057 13.755 -41.644 1.00 46.45 213 PRO B O 1
ATOM 5308 N N . ASP B 1 214 ? -4.838 14.861 -43.190 1.00 45.78 214 ASP B N 1
ATOM 5309 C CA . ASP B 1 214 ? -3.840 13.796 -43.335 1.00 45.54 214 ASP B CA 1
ATOM 5310 C C . ASP B 1 214 ? -3.064 13.594 -42.041 1.00 44.93 214 ASP B C 1
ATOM 5311 O O . ASP B 1 214 ? -2.620 12.483 -41.754 1.00 44.85 214 ASP B O 1
ATOM 5316 N N . LEU B 1 215 ? -2.863 14.681 -41.293 1.00 44.24 215 LEU B N 1
ATOM 5317 C CA . LEU B 1 215 ? -2.131 14.639 -40.027 1.00 43.75 215 LEU B CA 1
ATOM 5318 C C . LEU B 1 215 ? -2.908 13.854 -38.975 1.00 43.57 215 LEU B C 1
ATOM 5319 O O . LEU B 1 215 ? -2.325 13.122 -38.175 1.00 43.45 215 LEU B O 1
ATOM 5324 N N . ASP B 1 216 ? -4.226 14.001 -38.990 1.00 43.33 216 ASP B N 1
ATOM 5325 C CA . ASP B 1 216 ? -5.091 13.214 -38.115 1.00 43.11 216 ASP B CA 1
ATOM 5326 C C . ASP B 1 216 ? -5.020 11.724 -38.498 1.00 42.73 216 ASP B C 1
ATOM 5327 O O . ASP B 1 216 ? -5.009 10.851 -37.637 1.00 42.36 216 ASP B O 1
ATOM 5332 N N . ALA B 1 217 ? -4.964 11.455 -39.801 1.00 42.51 217 ALA B N 1
ATOM 5333 C CA . ALA B 1 217 ? -4.872 10.097 -40.331 1.00 42.33 217 ALA B CA 1
ATOM 5334 C C . ALA B 1 217 ? -3.504 9.466 -40.085 1.00 42.37 217 ALA B C 1
ATOM 5335 O O . ALA B 1 217 ? -3.394 8.250 -39.978 1.00 42.13 217 ALA B O 1
ATOM 5337 N N . ALA B 1 218 ? -2.471 10.298 -39.983 1.00 42.73 218 ALA B N 1
ATOM 5338 C CA . ALA B 1 218 ? -1.094 9.826 -39.819 1.00 43.16 218 ALA B CA 1
ATOM 5339 C C . ALA B 1 218 ? -0.718 9.527 -38.358 1.00 43.49 218 ALA B C 1
ATOM 5340 O O . ALA B 1 218 ? 0.156 8.707 -38.089 1.00 43.30 218 ALA B O 1
ATOM 5342 N N . VAL B 1 219 ? -1.395 10.194 -37.433 1.00 44.19 219 VAL B N 1
ATOM 5343 C CA . VAL B 1 219 ? -0.980 10.275 -36.038 1.00 44.87 219 VAL B CA 1
ATOM 5344 C C . VAL B 1 219 ? -2.123 9.987 -35.035 1.00 45.57 219 VAL B C 1
ATOM 5345 O O . VAL B 1 219 ? -1.899 9.937 -33.822 1.00 45.56 219 VAL B O 1
ATOM 5349 N N . GLY B 1 220 ? -3.337 9.776 -35.541 1.00 46.40 220 GLY B N 1
ATOM 5350 C CA . GLY B 1 220 ? -4.515 9.658 -34.703 1.00 47.07 220 GLY B CA 1
ATOM 5351 C C . GLY B 1 220 ? -5.040 11.019 -34.295 1.00 47.81 220 GLY B C 1
ATOM 5352 O O . GLY B 1 220 ? -4.260 11.941 -34.049 1.00 47.83 220 GLY B O 1
ATOM 5353 N N . GLU B 1 221 ? -6.365 11.139 -34.213 1.00 48.75 221 GLU B N 1
ATOM 5354 C CA . GLU B 1 221 ? -7.016 12.402 -33.839 1.00 49.66 221 GLU B CA 1
ATOM 5355 C C . GLU B 1 221 ? -6.675 12.828 -32.412 1.00 49.39 221 GLU B C 1
ATOM 5356 O O . GLU B 1 221 ? -6.730 14.013 -32.073 1.00 49.10 221 GLU B O 1
ATOM 5362 N N . ASP B 1 222 ? -6.328 11.842 -31.594 1.00 49.34 222 ASP B N 1
ATOM 5363 C CA . ASP B 1 222 ? -5.943 12.054 -30.204 1.00 49.36 222 ASP B CA 1
ATOM 5364 C C . ASP B 1 222 ? -4.754 13.031 -30.046 1.00 48.58 222 ASP B C 1
ATOM 5365 O O . ASP B 1 222 ? -4.860 14.039 -29.330 1.00 48.48 222 ASP B O 1
ATOM 5370 N N . LEU B 1 223 ? -3.644 12.725 -30.722 1.00 47.60 223 LEU B N 1
ATOM 5371 C CA . LEU B 1 223 ? -2.400 13.491 -30.597 1.00 46.74 223 LEU B CA 1
ATOM 5372 C C . LEU B 1 223 ? -2.356 14.754 -31.471 1.00 47.10 223 LEU B C 1
ATOM 5373 O O . LEU B 1 223 ? -1.659 15.716 -31.139 1.00 46.85 223 LEU B O 1
ATOM 5378 N N . ALA B 1 224 ? -3.086 14.744 -32.584 1.00 47.48 224 ALA B N 1
ATOM 5379 C CA . ALA B 1 224 ? -3.188 15.915 -33.449 1.00 47.93 224 ALA B CA 1
ATOM 5380 C C . ALA B 1 224 ? -3.850 17.068 -32.707 1.00 48.47 224 ALA B C 1
ATOM 5381 O O . ALA B 1 224 ? -3.387 18.197 -32.771 1.00 48.80 224 ALA B O 1
ATOM 5383 N N . GLN B 1 225 ? -4.937 16.782 -32.003 1.00 48.98 225 GLN B N 1
ATOM 5384 C CA . GLN B 1 225 ? -5.604 17.798 -31.206 1.00 49.44 225 GLN B CA 1
ATOM 5385 C C . GLN B 1 225 ? -4.715 18.219 -30.050 1.00 48.93 225 GLN B C 1
ATOM 5386 O O . GLN B 1 225 ? -4.649 19.407 -29.733 1.00 49.13 225 GLN B O 1
ATOM 5392 N N . GLN B 1 226 ? -4.023 17.261 -29.433 1.00 48.28 226 GLN B N 1
ATOM 5393 C CA . GLN B 1 226 ? -3.078 17.587 -28.360 1.00 47.81 226 GLN B CA 1
ATOM 5394 C C . GLN B 1 226 ? -1.937 18.469 -28.872 1.00 46.91 226 GLN B C 1
ATOM 5395 O O . GLN B 1 226 ? -1.418 19.291 -28.117 1.00 46.93 226 GLN B O 1
ATOM 5401 N N . LEU B 1 227 ? -1.563 18.299 -30.144 1.00 45.60 227 LEU B N 1
ATOM 5402 C CA . LEU B 1 227 ? -0.527 19.117 -30.772 1.00 44.59 227 LEU B CA 1
ATOM 5403 C C . LEU B 1 227 ? -0.984 20.566 -30.907 1.00 44.11 227 LEU B C 1
ATOM 5404 O O . LEU B 1 227 ? -0.288 21.480 -30.486 1.00 43.58 227 LEU B O 1
ATOM 5409 N N . ARG B 1 228 ? -2.167 20.751 -31.485 1.00 43.92 228 ARG B N 1
ATOM 5410 C CA . ARG B 1 228 ? -2.749 22.072 -31.740 1.00 43.81 228 ARG B CA 1
ATOM 5411 C C . ARG B 1 228 ? -3.042 22.887 -30.483 1.00 44.00 228 ARG B C 1
ATOM 5412 O O . ARG B 1 228 ? -2.934 24.112 -30.496 1.00 43.97 228 ARG B O 1
ATOM 5420 N N . ASP B 1 229 ? -3.416 22.209 -29.405 1.00 44.32 229 ASP B N 1
ATOM 5421 C CA . ASP B 1 229 ? -3.606 22.863 -28.112 1.00 44.65 229 ASP B CA 1
ATOM 5422 C C . ASP B 1 229 ? -2.264 23.165 -27.449 1.00 44.71 229 ASP B C 1
ATOM 5423 O O . ASP B 1 229 ? -2.111 24.196 -26.807 1.00 44.79 229 ASP B O 1
ATOM 5428 N N . GLU B 1 230 ? -1.302 22.256 -27.580 1.00 44.95 230 GLU B N 1
ATOM 5429 C CA . GLU B 1 230 ? 0.019 22.461 -26.986 1.00 45.13 230 GLU B CA 1
ATOM 5430 C C . GLU B 1 230 ? 0.731 23.631 -27.683 1.00 45.24 230 GLU B C 1
ATOM 5431 O O . GLU B 1 230 ? 1.448 24.380 -27.044 1.00 45.20 230 GLU B O 1
ATOM 5437 N N . LEU B 1 231 ? 0.503 23.793 -28.985 1.00 45.45 231 LEU B N 1
ATOM 5438 C CA . LEU B 1 231 ? 1.073 24.902 -29.754 1.00 45.70 231 LEU B CA 1
ATOM 5439 C C . LEU B 1 231 ? 0.524 26.260 -29.319 1.00 45.83 231 LEU B C 1
ATOM 5440 O O . LEU B 1 231 ? 1.228 27.262 -29.391 1.00 45.87 231 LEU B O 1
ATOM 5445 N N . GLU B 1 232 ? -0.743 26.291 -28.910 1.00 46.00 232 GLU B N 1
ATOM 5446 C CA . GLU B 1 232 ? -1.354 27.498 -28.342 1.00 46.03 232 GLU B CA 1
ATOM 5447 C C . GLU B 1 232 ? -0.634 27.910 -27.061 1.00 45.66 232 GLU B C 1
ATOM 5448 O O . GLU B 1 232 ? -0.383 29.091 -26.827 1.00 45.35 232 GLU B O 1
ATOM 5454 N N . LEU B 1 233 ? -0.304 26.919 -26.239 1.00 45.51 233 LEU B N 1
ATOM 5455 C CA . LEU B 1 233 ? 0.421 27.151 -25.002 1.00 45.39 233 LEU B CA 1
ATOM 5456 C C . LEU B 1 233 ? 1.826 27.660 -25.284 1.00 45.11 233 LEU B C 1
ATOM 5457 O O . LEU B 1 233 ? 2.295 28.560 -24.597 1.00 45.35 233 LEU B O 1
ATOM 5462 N N . VAL B 1 234 ? 2.483 27.096 -26.300 1.00 44.79 234 VAL B N 1
ATOM 5463 C CA . VAL B 1 234 ? 3.861 27.463 -26.659 1.00 44.54 234 VAL B CA 1
ATOM 5464 C C . VAL B 1 234 ? 3.951 28.908 -27.179 1.00 44.68 234 VAL B C 1
ATOM 5465 O O . VAL B 1 234 ? 4.868 29.647 -26.826 1.00 44.44 234 VAL B O 1
ATOM 5469 N N . LYS B 1 235 ? 2.992 29.310 -28.008 1.00 44.94 235 LYS B N 1
ATOM 5470 C CA . LYS B 1 235 ? 2.943 30.684 -28.521 1.00 45.11 235 LYS B CA 1
ATOM 5471 C C . LYS B 1 235 ? 2.638 31.669 -27.384 1.00 44.47 235 LYS B C 1
ATOM 5472 O O . LYS B 1 235 ? 3.067 32.821 -27.428 1.00 44.53 235 LYS B O 1
ATOM 5478 N N . GLY B 1 236 ? 1.917 31.201 -26.364 1.00 43.69 236 GLY B N 1
ATOM 5479 C CA . GLY B 1 236 ? 1.587 32.007 -25.203 1.00 43.00 236 GLY B CA 1
ATOM 5480 C C . GLY B 1 236 ? 2.741 32.215 -24.239 1.00 42.40 236 GLY B C 1
ATOM 5481 O O . GLY B 1 236 ? 2.947 33.329 -23.762 1.00 42.51 236 GLY B O 1
ATOM 5482 N N . ALA B 1 237 ? 3.513 31.160 -23.974 1.00 41.55 237 ALA B N 1
ATOM 5483 C CA . ALA B 1 237 ? 4.525 31.169 -22.907 1.00 40.87 237 ALA B CA 1
ATOM 5484 C C . ALA B 1 237 ? 5.995 31.152 -23.365 1.00 40.13 237 ALA B C 1
ATOM 5485 O O . ALA B 1 237 ? 6.885 31.392 -22.551 1.00 40.05 237 ALA B O 1
ATOM 5487 N N . SER B 1 238 ? 6.250 30.871 -24.643 1.00 39.30 238 SER B N 1
ATOM 5488 C CA . SER B 1 238 ? 7.618 30.698 -25.152 1.00 38.63 238 SER B CA 1
ATOM 5489 C C . SER B 1 238 ? 8.032 31.896 -26.020 1.00 37.98 238 SER B C 1
ATOM 5490 O O . SER B 1 238 ? 7.565 33.004 -25.788 1.00 37.81 238 SER B O 1
ATOM 5493 N N . ASN B 1 239 ? 8.925 31.683 -26.987 1.00 37.39 239 ASN B N 1
ATOM 5494 C CA . ASN B 1 239 ? 9.431 32.762 -27.845 1.00 36.74 239 ASN B CA 1
ATOM 5495 C C . ASN B 1 239 ? 9.553 32.368 -29.313 1.00 36.57 239 ASN B C 1
ATOM 5496 O O . ASN B 1 239 ? 9.774 31.205 -29.642 1.00 36.45 239 ASN B O 1
ATOM 5501 N N . GLU B 1 240 ? 9.428 33.362 -30.186 1.00 36.54 240 GLU B N 1
ATOM 5502 C CA . GLU B 1 240 ? 9.793 33.217 -31.595 1.00 36.54 240 GLU B CA 1
ATOM 5503 C C . GLU B 1 240 ? 11.314 33.179 -31.698 1.00 35.49 240 GLU B C 1
ATOM 5504 O O . GLU B 1 240 ? 12.009 33.691 -30.836 1.00 35.23 240 GLU B O 1
ATOM 5510 N N . PHE B 1 241 ? 11.824 32.574 -32.763 1.00 34.56 241 PHE B N 1
ATOM 5511 C CA . PHE B 1 241 ? 13.252 32.561 -33.024 1.00 33.79 241 PHE B CA 1
ATOM 5512 C C . PHE B 1 241 ? 13.670 33.922 -33.556 1.00 32.89 241 PHE B C 1
ATOM 5513 O O . PHE B 1 241 ? 12.947 34.537 -34.334 1.00 32.67 241 PHE B O 1
ATOM 5521 N N . ASP B 1 242 ? 14.839 34.379 -33.136 1.00 32.06 242 ASP B N 1
ATOM 5522 C CA . ASP B 1 242 ? 15.399 35.645 -33.601 1.00 31.70 242 ASP B CA 1
ATOM 5523 C C . ASP B 1 242 ? 16.878 35.434 -33.853 1.00 31.62 242 ASP B C 1
ATOM 5524 O O . ASP B 1 242 ? 17.609 35.073 -32.933 1.00 31.54 242 ASP B O 1
ATOM 5529 N N . LYS B 1 243 ? 17.318 35.643 -35.093 1.00 31.62 243 LYS B N 1
ATOM 5530 C CA . LYS B 1 243 ? 18.695 35.326 -35.476 1.00 31.71 243 LYS B CA 1
ATOM 5531 C C . LYS B 1 243 ? 19.691 36.160 -34.699 1.00 31.17 243 LYS B C 1
ATOM 5532 O O . LYS B 1 243 ? 20.699 35.649 -34.244 1.00 31.09 243 LYS B O 1
ATOM 5538 N N . GLU B 1 244 ? 19.384 37.439 -34.533 1.00 31.01 244 GLU B N 1
ATOM 5539 C CA . GLU B 1 244 ? 20.268 38.374 -33.839 1.00 30.73 244 GLU B CA 1
ATOM 5540 C C . GLU B 1 244 ? 20.496 37.990 -32.378 1.00 30.27 244 GLU B C 1
ATOM 5541 O O . GLU B 1 244 ? 21.644 37.929 -31.918 1.00 30.59 244 GLU B O 1
ATOM 5547 N N . LEU B 1 245 ? 19.410 37.734 -31.650 1.00 29.46 245 LEU B N 1
ATOM 5548 C CA . LEU B 1 245 ? 19.517 37.309 -30.255 1.00 28.87 245 LEU B CA 1
ATOM 5549 C C . LEU B 1 245 ? 20.300 35.993 -30.170 1.00 28.72 245 LEU B C 1
ATOM 5550 O O . LEU B 1 245 ? 21.123 35.822 -29.276 1.00 28.53 245 LEU B O 1
ATOM 5555 N N . PHE B 1 246 ? 20.066 35.088 -31.121 1.00 28.39 246 PHE B N 1
ATOM 5556 C CA . PHE B 1 246 ? 20.771 33.808 -31.163 1.00 28.34 246 PHE B CA 1
ATOM 5557 C C . PHE B 1 246 ? 22.304 33.954 -31.199 1.00 28.61 246 PHE B C 1
ATOM 5558 O O . PHE B 1 246 ? 23.012 33.222 -30.486 1.00 28.38 246 PHE B O 1
ATOM 5566 N N . LEU B 1 247 ? 22.799 34.885 -32.029 1.00 28.56 247 LEU B N 1
ATOM 5567 C CA . LEU B 1 247 ? 24.240 35.130 -32.178 1.00 28.49 247 LEU B CA 1
ATOM 5568 C C . LEU B 1 247 ? 24.834 35.842 -30.963 1.00 28.94 247 LEU B C 1
ATOM 5569 O O . LEU B 1 247 ? 26.036 35.762 -30.715 1.00 28.64 247 LEU B O 1
ATOM 5574 N N . ALA B 1 248 ? 23.983 36.539 -30.215 1.00 29.59 248 ALA B N 1
ATOM 5575 C CA . ALA B 1 248 ? 24.371 37.150 -28.941 1.00 30.06 248 ALA B CA 1
ATOM 5576 C C . ALA B 1 248 ? 24.399 36.148 -27.780 1.00 30.31 248 ALA B C 1
ATOM 5577 O O . ALA B 1 248 ? 24.902 36.462 -26.704 1.00 30.35 248 ALA B O 1
ATOM 5579 N N . GLY B 1 249 ? 23.845 34.957 -27.996 1.00 30.56 249 GLY B N 1
ATOM 5580 C CA . GLY B 1 249 ? 23.795 33.922 -26.976 1.00 30.76 249 GLY B CA 1
ATOM 5581 C C . GLY B 1 249 ? 22.591 34.035 -26.057 1.00 30.80 249 GLY B C 1
ATOM 5582 O O . GLY B 1 249 ? 22.578 33.450 -24.980 1.00 30.34 249 GLY B O 1
ATOM 5583 N N . GLU B 1 250 ? 21.573 34.765 -26.507 1.00 31.18 250 GLU B N 1
ATOM 5584 C CA . GLU B 1 250 ? 20.440 35.144 -25.670 1.00 31.39 250 GLU B CA 1
ATOM 5585 C C . GLU B 1 250 ? 19.199 34.292 -25.920 1.00 31.36 250 GLU B C 1
ATOM 5586 O O . GLU B 1 250 ? 18.321 34.246 -25.068 1.00 31.50 250 GLU B O 1
ATOM 5592 N N . ILE B 1 251 ? 19.117 33.629 -27.077 1.00 31.38 251 ILE B N 1
ATOM 5593 C CA . ILE B 1 251 ? 18.197 32.487 -27.252 1.00 31.36 251 ILE B CA 1
ATOM 5594 C C . ILE B 1 251 ? 18.862 31.288 -27.944 1.00 30.74 251 ILE B C 1
ATOM 5595 O O . ILE B 1 251 ? 19.951 31.408 -28.539 1.00 31.10 251 ILE B O 1
ATOM 5600 N N . THR B 1 252 ? 18.189 30.137 -27.852 1.00 29.65 252 THR B N 1
ATOM 5601 C CA . THR B 1 252 ? 18.525 28.942 -28.629 1.00 28.68 252 THR B CA 1
ATOM 5602 C C . THR B 1 252 ? 17.298 28.397 -29.292 1.00 27.61 252 THR B C 1
ATOM 5603 O O . THR B 1 252 ? 16.243 28.358 -28.697 1.00 27.14 252 THR B O 1
ATOM 5607 N N . PRO B 1 253 ? 17.443 27.920 -30.510 1.00 27.01 253 PRO B N 1
ATOM 5608 C CA . PRO B 1 253 ? 16.377 27.136 -31.124 1.00 26.77 253 PRO B CA 1
ATOM 5609 C C . PRO B 1 253 ? 16.357 25.733 -30.491 1.00 26.11 253 PRO B C 1
ATOM 5610 O O . PRO B 1 253 ? 17.404 25.209 -30.135 1.00 25.25 253 PRO B O 1
ATOM 5614 N N . VAL B 1 254 ? 15.175 25.152 -30.337 1.00 25.75 254 VAL B N 1
ATOM 5615 C CA . VAL B 1 254 ? 15.045 23.866 -29.675 1.00 25.66 254 VAL B CA 1
ATOM 5616 C C . VAL B 1 254 ? 14.481 22.862 -30.651 1.00 25.40 254 VAL B C 1
ATOM 5617 O O . VAL B 1 254 ? 13.459 23.109 -31.273 1.00 25.53 254 VAL B O 1
ATOM 5621 N N . PHE B 1 255 ? 15.164 21.729 -30.765 1.00 25.30 255 PHE B N 1
ATOM 5622 C CA . PHE B 1 255 ? 14.798 20.659 -31.678 1.00 25.19 255 PHE B CA 1
ATOM 5623 C C . PHE B 1 255 ? 14.514 19.394 -30.881 1.00 25.46 255 PHE B C 1
ATOM 5624 O O . PHE B 1 255 ? 15.174 19.113 -29.886 1.00 25.39 255 PHE B O 1
ATOM 5632 N N . PHE B 1 256 ? 13.543 18.620 -31.339 1.00 25.91 256 PHE B N 1
ATOM 5633 C CA . PHE B 1 256 ? 13.150 17.395 -30.674 1.00 26.21 256 PHE B CA 1
ATOM 5634 C C . PHE B 1 256 ? 13.373 16.229 -31.614 1.00 26.88 256 PHE B C 1
ATOM 5635 O O . PHE B 1 256 ? 13.079 16.322 -32.808 1.00 26.90 256 PHE B O 1
ATOM 5643 N N . GLY B 1 257 ? 13.891 15.132 -31.072 1.00 27.66 257 GLY B N 1
ATOM 5644 C CA . GLY B 1 257 ? 14.079 13.923 -31.849 1.00 28.17 257 GLY B CA 1
ATOM 5645 C C . GLY B 1 257 ? 14.760 12.809 -31.086 1.00 28.84 257 GLY B C 1
ATOM 5646 O O . GLY B 1 257 ? 14.836 12.817 -29.854 1.00 28.81 257 GLY B O 1
ATOM 5647 N N . THR B 1 258 ? 15.254 11.833 -31.837 1.00 29.70 258 THR B N 1
ATOM 5648 C CA . THR B 1 258 ? 15.928 10.681 -31.260 1.00 30.35 258 THR B CA 1
ATOM 5649 C C . THR B 1 258 ? 17.187 10.310 -32.034 1.00 31.25 258 THR B C 1
ATOM 5650 O O . THR B 1 258 ? 17.153 10.000 -33.227 1.00 31.04 258 THR B O 1
ATOM 5654 N N . ALA B 1 259 ? 18.295 10.310 -31.319 1.00 32.30 259 ALA B N 1
ATOM 5655 C CA . ALA B 1 259 ? 19.590 9.999 -31.902 1.00 33.42 259 ALA B CA 1
ATOM 5656 C C . ALA B 1 259 ? 19.745 8.504 -32.143 1.00 33.49 259 ALA B C 1
ATOM 5657 O O . ALA B 1 259 ? 20.425 8.085 -33.087 1.00 33.77 259 ALA B O 1
ATOM 5659 N N . LEU B 1 260 ? 19.142 7.698 -31.287 1.00 33.43 260 LEU B N 1
ATOM 5660 C CA . LEU B 1 260 ? 19.149 6.265 -31.462 1.00 33.21 260 LEU B CA 1
ATOM 5661 C C . LEU B 1 260 ? 18.410 5.909 -32.737 1.00 32.88 260 LEU B C 1
ATOM 5662 O O . LEU B 1 260 ? 18.878 5.085 -33.503 1.00 33.21 260 LEU B O 1
ATOM 5667 N N . GLY B 1 261 ? 17.269 6.551 -32.969 1.00 32.64 261 GLY B N 1
ATOM 5668 C CA . GLY B 1 261 ? 16.452 6.299 -34.149 1.00 32.56 261 GLY B CA 1
ATOM 5669 C C . GLY B 1 261 ? 16.747 7.241 -35.311 1.00 32.42 261 GLY B C 1
ATOM 5670 O O . GLY B 1 261 ? 16.042 7.213 -36.321 1.00 32.86 261 GLY B O 1
ATOM 5671 N N . ASN B 1 262 ? 17.791 8.060 -35.167 1.00 31.81 262 ASN B N 1
ATOM 5672 C CA . ASN B 1 262 ? 18.199 9.053 -36.160 1.00 31.11 262 ASN B CA 1
ATOM 5673 C C . ASN B 1 262 ? 17.045 9.809 -36.788 1.00 30.68 262 ASN B C 1
ATOM 5674 O O . ASN B 1 262 ? 16.752 9.675 -37.977 1.00 30.86 262 ASN B O 1
ATOM 5679 N N . PHE B 1 263 ? 16.395 10.605 -35.956 1.00 30.08 263 PHE B N 1
ATOM 5680 C CA . PHE B 1 263 ? 15.306 11.457 -36.378 1.00 29.34 263 PHE B CA 1
ATOM 5681 C C . PHE B 1 263 ? 15.511 12.822 -35.753 1.00 29.28 263 PHE B C 1
ATOM 5682 O O . PHE B 1 263 ? 15.863 12.922 -34.582 1.00 29.46 263 PHE B O 1
ATOM 5690 N N . GLY B 1 264 ? 15.313 13.872 -36.541 1.00 29.05 264 GLY B N 1
ATOM 5691 C CA . GLY B 1 264 ? 15.474 15.228 -36.055 1.00 28.71 264 GLY B CA 1
ATOM 5692 C C . GLY B 1 264 ? 16.890 15.762 -36.130 1.00 28.29 264 GLY B C 1
ATOM 5693 O O . GLY B 1 264 ? 17.077 16.969 -36.137 1.00 28.40 264 GLY B O 1
ATOM 5694 N N . VAL B 1 265 ? 17.883 14.879 -36.180 1.00 28.01 265 VAL B N 1
ATOM 5695 C CA . VAL B 1 265 ? 19.292 15.283 -36.233 1.00 27.60 265 VAL B CA 1
ATOM 5696 C C . VAL B 1 265 ? 19.584 16.167 -37.443 1.00 27.53 265 VAL B C 1
ATOM 5697 O O . VAL B 1 265 ? 20.345 17.125 -37.338 1.00 27.37 265 VAL B O 1
ATOM 5701 N N . ASP B 1 266 ? 18.982 15.841 -38.582 1.00 27.65 266 ASP B N 1
ATOM 5702 C CA . ASP B 1 266 ? 19.091 16.682 -39.789 1.00 27.88 266 ASP B CA 1
ATOM 5703 C C . ASP B 1 266 ? 18.400 18.047 -39.643 1.00 27.96 266 ASP B C 1
ATOM 5704 O O . ASP B 1 266 ? 18.819 19.029 -40.255 1.00 27.63 266 ASP B O 1
ATOM 5709 N N . HIS B 1 267 ? 17.352 18.105 -38.830 1.00 28.25 267 HIS B N 1
ATOM 5710 C CA . HIS B 1 267 ? 16.684 19.373 -38.544 1.00 28.46 267 HIS B CA 1
ATOM 5711 C C . HIS B 1 267 ? 17.636 20.315 -37.837 1.00 28.62 267 HIS B C 1
ATOM 5712 O O . HIS B 1 267 ? 17.778 21.462 -38.245 1.00 28.43 267 HIS B O 1
ATOM 5719 N N . MET B 1 268 ? 18.290 19.827 -36.780 1.00 28.81 268 MET B N 1
ATOM 5720 C CA . MET B 1 268 ? 19.238 20.654 -36.038 1.00 28.81 268 MET B CA 1
ATOM 5721 C C . MET B 1 268 ? 20.419 21.051 -36.921 1.00 29.44 268 MET B C 1
ATOM 5722 O O . MET B 1 268 ? 20.946 22.160 -36.785 1.00 29.51 268 MET B O 1
ATOM 5727 N N . LEU B 1 269 ? 20.819 20.149 -37.819 1.00 30.09 269 LEU B N 1
ATOM 5728 C CA . LEU B 1 269 ? 21.936 20.396 -38.731 1.00 30.40 269 LEU B CA 1
ATOM 5729 C C . LEU B 1 269 ? 21.583 21.460 -39.752 1.00 30.29 269 LEU B C 1
ATOM 5730 O O . LEU B 1 269 ? 22.430 22.255 -40.101 1.00 29.74 269 LEU B O 1
ATOM 5735 N N . ASP B 1 270 ? 20.337 21.475 -40.222 1.00 30.87 270 ASP B N 1
ATOM 5736 C CA . ASP B 1 270 ? 19.880 22.503 -41.167 1.00 31.40 270 ASP B CA 1
ATOM 5737 C C . ASP B 1 270 ? 19.969 23.878 -40.502 1.00 31.69 270 ASP B C 1
ATOM 5738 O O . ASP B 1 270 ? 20.382 24.851 -41.131 1.00 32.11 270 ASP B O 1
ATOM 5743 N N . GLY B 1 271 ? 19.596 23.944 -39.226 1.00 31.78 271 GLY B N 1
ATOM 5744 C CA . GLY B 1 271 ? 19.695 25.164 -38.453 1.00 31.98 271 GLY B CA 1
ATOM 5745 C C . GLY B 1 271 ? 21.126 25.592 -38.190 1.00 32.15 271 GLY B C 1
ATOM 5746 O O . GLY B 1 271 ? 21.430 26.772 -38.255 1.00 31.85 271 GLY B O 1
ATOM 5747 N N . LEU B 1 272 ? 21.992 24.631 -37.879 1.00 32.60 272 LEU B N 1
ATOM 5748 C CA . LEU B 1 272 ? 23.424 24.879 -37.688 1.00 33.04 272 LEU B CA 1
ATOM 5749 C C . LEU B 1 272 ? 23.971 25.671 -38.877 1.00 33.51 272 LEU B C 1
ATOM 5750 O O . LEU B 1 272 ? 24.554 26.739 -38.731 1.00 33.12 272 LEU B O 1
ATOM 5755 N N . VAL B 1 273 ? 23.737 25.116 -40.057 1.00 34.27 273 VAL B N 1
ATOM 5756 C CA . VAL B 1 273 ? 24.163 25.665 -41.334 1.00 34.64 273 VAL B CA 1
ATOM 5757 C C . VAL B 1 273 ? 23.524 27.032 -41.601 1.00 34.94 273 VAL B C 1
ATOM 5758 O O . VAL B 1 273 ? 24.188 27.952 -42.069 1.00 34.71 273 VAL B O 1
ATOM 5762 N N . GLU B 1 274 ? 22.245 27.169 -41.275 1.00 35.45 274 GLU B N 1
ATOM 5763 C CA . GLU B 1 274 ? 21.493 28.390 -41.573 1.00 36.01 274 GLU B CA 1
ATOM 5764 C C . GLU B 1 274 ? 21.902 29.589 -40.691 1.00 35.48 274 GLU B C 1
ATOM 5765 O O . GLU B 1 274 ? 22.019 30.714 -41.175 1.00 35.58 274 GLU B O 1
ATOM 5771 N N . TRP B 1 275 ? 22.157 29.324 -39.412 1.00 34.91 275 TRP B N 1
ATOM 5772 C CA . TRP B 1 275 ? 22.226 30.359 -38.378 1.00 34.22 275 TRP B CA 1
ATOM 5773 C C . TRP B 1 275 ? 23.602 30.499 -37.716 1.00 33.73 275 TRP B C 1
ATOM 5774 O O . TRP B 1 275 ? 23.994 31.605 -37.336 1.00 33.76 275 TRP B O 1
ATOM 5785 N N . ALA B 1 276 ? 24.321 29.393 -37.552 1.00 33.18 276 ALA B N 1
ATOM 5786 C CA . ALA B 1 276 ? 25.624 29.435 -36.893 1.00 33.04 276 ALA B CA 1
ATOM 5787 C C . ALA B 1 276 ? 26.591 30.332 -37.664 1.00 32.94 276 ALA B C 1
ATOM 5788 O O . ALA B 1 276 ? 26.527 30.382 -38.899 1.00 32.99 276 ALA B O 1
ATOM 5790 N N . PRO B 1 277 ? 27.474 31.041 -36.947 1.00 32.76 277 PRO B N 1
ATOM 5791 C CA . PRO B 1 277 ? 28.420 31.963 -37.582 1.00 32.57 277 PRO B CA 1
ATOM 5792 C C . PRO B 1 277 ? 29.504 31.269 -38.385 1.00 32.51 277 PRO B C 1
ATOM 5793 O O . PRO B 1 277 ? 29.821 30.112 -38.132 1.00 32.54 277 PRO B O 1
ATOM 5797 N N . ALA B 1 278 ? 30.038 31.997 -39.362 1.00 32.74 278 ALA B N 1
ATOM 5798 C CA . ALA B 1 278 ? 31.271 31.636 -40.052 1.00 32.86 278 ALA B CA 1
ATOM 5799 C C . ALA B 1 278 ? 32.451 32.059 -39.164 1.00 33.01 278 ALA B C 1
ATOM 5800 O O . ALA B 1 278 ? 32.265 32.832 -38.220 1.00 32.89 278 ALA B O 1
ATOM 5802 N N . PRO B 1 279 ? 33.656 31.572 -39.453 1.00 33.23 279 PRO B N 1
ATOM 5803 C CA . PRO B 1 279 ? 34.800 31.782 -38.564 1.00 33.43 279 PRO B CA 1
ATOM 5804 C C . PRO B 1 279 ? 34.823 33.181 -37.984 1.00 33.72 279 PRO B C 1
ATOM 5805 O O . PRO B 1 279 ? 34.958 34.147 -38.730 1.00 33.74 279 PRO B O 1
ATOM 5809 N N . MET B 1 280 ? 34.666 33.267 -36.666 1.00 34.15 280 MET B N 1
ATOM 5810 C CA . MET B 1 280 ? 34.517 34.537 -35.962 1.00 34.46 280 MET B CA 1
ATOM 5811 C C . MET B 1 280 ? 35.881 35.144 -35.617 1.00 35.60 280 MET B C 1
ATOM 5812 O O . MET B 1 280 ? 36.901 34.439 -35.649 1.00 35.51 280 MET B O 1
ATOM 5817 N N . PRO B 1 281 ? 35.900 36.439 -35.277 1.00 36.92 281 PRO B N 1
ATOM 5818 C CA . PRO B 1 281 ? 37.127 37.101 -34.828 1.00 37.92 281 PRO B CA 1
ATOM 5819 C C . PRO B 1 281 ? 37.525 36.670 -33.426 1.00 39.21 281 PRO B C 1
ATOM 5820 O O . PRO B 1 281 ? 36.690 36.136 -32.692 1.00 39.83 281 PRO B O 1
ATOM 5824 N N . ARG B 1 282 ? 38.786 36.898 -33.071 1.00 40.47 282 ARG B N 1
ATOM 5825 C CA . ARG B 1 282 ? 39.266 36.688 -31.710 1.00 41.31 282 ARG B CA 1
ATOM 5826 C C . ARG B 1 282 ? 40.091 37.892 -31.270 1.00 42.64 282 ARG B C 1
ATOM 5827 O O . ARG B 1 282 ? 40.970 38.353 -31.993 1.00 42.49 282 ARG B O 1
ATOM 5835 N N . GLN B 1 283 ? 39.797 38.390 -30.074 1.00 44.33 283 GLN B N 1
ATOM 5836 C CA . GLN B 1 283 ? 40.550 39.493 -29.490 1.00 45.71 283 GLN B CA 1
ATOM 5837 C C . GLN B 1 283 ? 42.006 39.114 -29.148 1.00 46.26 283 GLN B C 1
ATOM 5838 O O . GLN B 1 283 ? 42.337 37.956 -28.869 1.00 46.12 283 GLN B O 1
ATOM 5844 N N . THR B 1 284 ? 42.855 40.132 -29.174 1.00 47.08 284 THR B N 1
ATOM 5845 C CA . THR B 1 284 ? 44.286 40.017 -28.908 1.00 47.55 284 THR B CA 1
ATOM 5846 C C . THR B 1 284 ? 44.676 41.229 -28.044 1.00 47.73 284 THR B C 1
ATOM 5847 O O . THR B 1 284 ? 43.952 42.232 -28.014 1.00 47.68 284 THR B O 1
ATOM 5851 N N . ASP B 1 285 ? 45.804 41.146 -27.339 1.00 47.93 285 ASP B N 1
ATOM 5852 C CA . ASP B 1 285 ? 46.310 42.285 -26.548 1.00 48.02 285 ASP B CA 1
ATOM 5853 C C . ASP B 1 285 ? 46.573 43.572 -27.353 1.00 47.84 285 ASP B C 1
ATOM 5854 O O . ASP B 1 285 ? 46.697 44.640 -26.770 1.00 47.75 285 ASP B O 1
ATOM 5859 N N . THR B 1 286 ? 46.638 43.451 -28.679 1.00 47.87 286 THR B N 1
ATOM 5860 C CA . THR B 1 286 ? 46.905 44.559 -29.603 1.00 47.95 286 THR B CA 1
ATOM 5861 C C . THR B 1 286 ? 45.642 45.062 -30.324 1.00 47.75 286 THR B C 1
ATOM 5862 O O . THR B 1 286 ? 45.345 46.258 -30.292 1.00 47.40 286 THR B O 1
ATOM 5866 N N . ARG B 1 287 ? 44.932 44.148 -30.995 1.00 47.61 287 ARG B N 1
ATOM 5867 C CA . ARG B 1 287 ? 43.724 44.488 -31.777 1.00 47.37 287 ARG B CA 1
ATOM 5868 C C . ARG B 1 287 ? 42.735 43.312 -31.890 1.00 47.28 287 ARG B C 1
ATOM 5869 O O . ARG B 1 287 ? 42.963 42.248 -31.318 1.00 47.35 287 ARG B O 1
ATOM 5877 N N . THR B 1 288 ? 41.642 43.518 -32.628 1.00 46.99 288 THR B N 1
ATOM 5878 C CA . THR B 1 288 ? 40.757 42.428 -33.051 1.00 46.82 288 THR B CA 1
ATOM 5879 C C . THR B 1 288 ? 41.244 41.811 -34.374 1.00 46.79 288 THR B C 1
ATOM 5880 O O . THR B 1 288 ? 41.456 42.530 -35.349 1.00 47.14 288 THR B O 1
ATOM 5884 N N . VAL B 1 289 ? 41.394 40.488 -34.413 1.00 46.45 289 VAL B N 1
ATOM 5885 C CA . VAL B 1 289 ? 41.803 39.783 -35.628 1.00 46.27 289 VAL B CA 1
ATOM 5886 C C . VAL B 1 289 ? 40.582 39.211 -36.363 1.00 46.42 289 VAL B C 1
ATOM 5887 O O . VAL B 1 289 ? 39.931 38.290 -35.860 1.00 46.44 289 VAL B O 1
ATOM 5891 N N . GLU B 1 290 ? 40.279 39.759 -37.545 1.00 46.38 290 GLU B N 1
ATOM 5892 C CA . GLU B 1 290 ? 39.242 39.212 -38.427 1.00 46.44 290 GLU B CA 1
ATOM 5893 C C . GLU B 1 290 ? 39.756 37.943 -39.098 1.00 46.51 290 GLU B C 1
ATOM 5894 O O . GLU B 1 290 ? 40.959 37.797 -39.305 1.00 46.64 290 GLU B O 1
ATOM 5900 N N . ALA B 1 291 ? 38.848 37.029 -39.439 1.00 46.64 291 ALA B N 1
ATOM 5901 C CA . ALA B 1 291 ? 39.204 35.829 -40.199 1.00 46.70 291 ALA B CA 1
ATOM 5902 C C . ALA B 1 291 ? 39.463 36.177 -41.662 1.00 46.98 291 ALA B C 1
ATOM 5903 O O . ALA B 1 291 ? 40.183 35.461 -42.367 1.00 46.86 291 ALA B O 1
ATOM 5905 N N . SER B 1 292 ? 38.873 37.286 -42.106 1.00 47.42 292 SER B N 1
ATOM 5906 C CA . SER B 1 292 ? 39.006 37.751 -43.486 1.00 47.81 292 SER B CA 1
ATOM 5907 C C . SER B 1 292 ? 40.436 38.147 -43.862 1.00 48.37 292 SER B C 1
ATOM 5908 O O . SER B 1 292 ? 40.733 38.349 -45.035 1.00 48.63 292 SER B O 1
ATOM 5911 N N . GLU B 1 293 ? 41.315 38.272 -42.877 1.00 49.13 293 GLU B N 1
ATOM 5912 C CA . GLU B 1 293 ? 42.724 38.522 -43.151 1.00 49.80 293 GLU B CA 1
ATOM 5913 C C . GLU B 1 293 ? 43.376 37.264 -43.705 1.00 50.41 293 GLU B C 1
ATOM 5914 O O . GLU B 1 293 ? 43.035 36.158 -43.282 1.00 50.51 293 GLU B O 1
ATOM 5920 N N . ASP B 1 294 ? 44.310 37.429 -44.645 1.00 51.11 294 ASP B N 1
ATOM 5921 C CA . ASP B 1 294 ? 45.268 36.354 -44.958 1.00 51.62 294 ASP B CA 1
ATOM 5922 C C . ASP B 1 294 ? 46.202 36.260 -43.733 1.00 51.47 294 ASP B C 1
ATOM 5923 O O . ASP B 1 294 ? 45.706 36.250 -42.600 1.00 51.83 294 ASP B O 1
ATOM 5928 N N . LYS B 1 295 ? 47.519 36.202 -43.917 1.00 50.97 295 LYS B N 1
ATOM 5929 C CA . LYS B 1 295 ? 48.444 36.191 -42.775 1.00 50.64 295 LYS B CA 1
ATOM 5930 C C . LYS B 1 295 ? 48.001 35.226 -41.649 1.00 49.93 295 LYS B C 1
ATOM 5931 O O . LYS B 1 295 ? 47.124 35.543 -40.833 1.00 49.61 295 LYS B O 1
ATOM 5937 N N . PHE B 1 296 ? 48.615 34.045 -41.616 1.00 49.27 296 PHE B N 1
ATOM 5938 C CA . PHE B 1 296 ? 48.197 33.000 -40.683 1.00 48.63 296 PHE B CA 1
ATOM 5939 C C . PHE B 1 296 ? 48.221 33.483 -39.247 1.00 48.23 296 PHE B C 1
ATOM 5940 O O . PHE B 1 296 ? 49.027 34.335 -38.859 1.00 48.34 296 PHE B O 1
ATOM 5948 N N . THR B 1 297 ? 47.334 32.897 -38.459 1.00 47.63 297 THR B N 1
ATOM 5949 C CA . THR B 1 297 ? 47.087 33.339 -37.105 1.00 46.86 297 THR B CA 1
ATOM 5950 C C . THR B 1 297 ? 46.287 32.257 -36.390 1.00 46.24 297 THR B C 1
ATOM 5951 O O . THR B 1 297 ? 45.296 31.761 -36.927 1.00 46.02 297 THR B O 1
ATOM 5955 N N . GLY B 1 298 ? 46.724 31.894 -35.189 1.00 45.58 298 GLY B N 1
ATOM 5956 C CA . GLY B 1 298 ? 46.051 30.871 -34.410 1.00 45.25 298 GLY B CA 1
ATOM 5957 C C . GLY B 1 298 ? 46.588 30.750 -33.001 1.00 44.96 298 GLY B C 1
ATOM 5958 O O . GLY B 1 298 ? 47.662 31.267 -32.708 1.00 45.05 298 GLY B O 1
ATOM 5959 N N . PHE B 1 299 ? 45.844 30.072 -32.126 1.00 44.49 299 PHE B N 1
ATOM 5960 C CA . PHE B 1 299 ? 46.274 29.860 -30.737 1.00 44.09 299 PHE B CA 1
ATOM 5961 C C . PHE B 1 299 ? 46.055 28.417 -30.287 1.00 43.89 299 PHE B C 1
ATOM 5962 O O . PHE B 1 299 ? 45.160 27.741 -30.778 1.00 43.97 299 PHE B O 1
ATOM 5970 N N . VAL B 1 300 ? 46.876 27.958 -29.350 1.00 43.63 300 VAL B N 1
ATOM 5971 C CA . VAL B 1 300 ? 46.764 26.607 -28.821 1.00 43.77 300 VAL B CA 1
ATOM 5972 C C . VAL B 1 300 ? 45.773 26.606 -27.672 1.00 44.17 300 VAL B C 1
ATOM 5973 O O . VAL B 1 300 ? 45.799 27.511 -26.839 1.00 44.38 300 VAL B O 1
ATOM 5977 N N . PHE B 1 301 ? 44.899 25.599 -27.630 1.00 44.57 301 PHE B N 1
ATOM 5978 C CA . PHE B 1 301 ? 43.862 25.517 -26.594 1.00 44.92 301 PHE B CA 1
ATOM 5979 C C . PHE B 1 301 ? 43.883 24.230 -25.780 1.00 46.07 301 PHE B C 1
ATOM 5980 O O . PHE B 1 301 ? 43.244 24.159 -24.736 1.00 46.19 301 PHE B O 1
ATOM 5988 N N . LYS B 1 302 ? 44.636 23.233 -26.236 1.00 47.60 302 LYS B N 1
ATOM 5989 C CA . LYS B 1 302 ? 44.587 21.883 -25.666 1.00 48.75 302 LYS B CA 1
ATOM 5990 C C . LYS B 1 302 ? 45.844 21.100 -26.057 1.00 49.81 302 LYS B C 1
ATOM 5991 O O . LYS B 1 302 ? 46.369 21.273 -27.157 1.00 49.92 302 LYS B O 1
ATOM 5997 N N . ILE B 1 303 ? 46.318 20.246 -25.152 1.00 51.08 303 ILE B N 1
ATOM 5998 C CA . ILE B 1 303 ? 47.494 19.407 -25.394 1.00 51.88 303 ILE B CA 1
ATOM 5999 C C . ILE B 1 303 ? 47.145 17.945 -25.093 1.00 53.38 303 ILE B C 1
ATOM 6000 O O . ILE B 1 303 ? 46.686 17.624 -24.001 1.00 53.31 303 ILE B O 1
ATOM 6005 N N . GLN B 1 304 ? 47.368 17.070 -26.071 1.00 55.27 304 GLN B N 1
ATOM 6006 C CA . GLN B 1 304 ? 46.912 15.674 -26.008 1.00 56.83 304 GLN B CA 1
ATOM 6007 C C . GLN B 1 304 ? 47.714 14.828 -25.016 1.00 57.45 304 GLN B C 1
ATOM 6008 O O . GLN B 1 304 ? 48.945 14.758 -25.104 1.00 57.51 304 GLN B O 1
ATOM 6014 N N . ALA B 1 305 ? 47.002 14.169 -24.098 1.00 58.32 305 ALA B N 1
ATOM 6015 C CA . ALA B 1 305 ? 47.623 13.403 -23.004 1.00 58.81 305 ALA B CA 1
ATOM 6016 C C . ALA B 1 305 ? 48.257 12.085 -23.478 1.00 58.98 305 ALA B C 1
ATOM 6017 O O . ALA B 1 305 ? 48.004 11.613 -24.591 1.00 59.08 305 ALA B O 1
ATOM 6019 N N . ARG B 1 314 ? 53.271 15.045 -28.198 1.00 60.29 314 ARG B N 1
ATOM 6020 C CA . ARG B 1 314 ? 52.113 15.351 -27.354 1.00 60.50 314 ARG B CA 1
ATOM 6021 C C . ARG B 1 314 ? 51.091 16.273 -28.035 1.00 59.28 314 ARG B C 1
ATOM 6022 O O . ARG B 1 314 ? 50.263 16.886 -27.353 1.00 59.36 314 ARG B O 1
ATOM 6030 N N . VAL B 1 315 ? 51.168 16.358 -29.368 1.00 57.73 315 VAL B N 1
ATOM 6031 C CA . VAL B 1 315 ? 50.231 17.118 -30.222 1.00 56.29 315 VAL B CA 1
ATOM 6032 C C . VAL B 1 315 ? 49.465 18.284 -29.561 1.00 54.70 315 VAL B C 1
ATOM 6033 O O . VAL B 1 315 ? 48.532 18.072 -28.787 1.00 54.64 315 VAL B O 1
ATOM 6037 N N . ALA B 1 316 ? 49.849 19.510 -29.905 1.00 52.80 316 ALA B N 1
ATOM 6038 C CA . ALA B 1 316 ? 49.138 20.708 -29.462 1.00 51.26 316 ALA B CA 1
ATOM 6039 C C . ALA B 1 316 ? 48.117 21.148 -30.511 1.00 49.95 316 ALA B C 1
ATOM 6040 O O . ALA B 1 316 ? 48.481 21.475 -31.645 1.00 49.49 316 ALA B O 1
ATOM 6042 N N . PHE B 1 317 ? 46.843 21.153 -30.113 1.00 48.35 317 PHE B N 1
ATOM 6043 C CA . PHE B 1 317 ? 45.736 21.552 -30.979 1.00 47.05 317 PHE B CA 1
ATOM 6044 C C . PHE B 1 317 ? 45.595 23.070 -30.989 1.00 45.75 317 PHE B C 1
ATOM 6045 O O . PHE B 1 317 ? 45.481 23.685 -29.939 1.00 45.79 317 PHE B O 1
ATOM 6053 N N . MET B 1 318 ? 45.602 23.665 -32.177 1.00 44.23 318 MET B N 1
ATOM 6054 C CA . MET B 1 318 ? 45.530 25.108 -32.335 1.00 43.03 318 MET B CA 1
ATOM 6055 C C . MET B 1 318 ? 44.333 25.470 -33.207 1.00 42.29 318 MET B C 1
ATOM 6056 O O . MET B 1 318 ? 44.170 24.922 -34.295 1.00 42.27 318 MET B O 1
ATOM 6061 N N . ARG B 1 319 ? 43.489 26.381 -32.723 1.00 41.25 319 ARG B N 1
ATOM 6062 C CA . ARG B 1 319 ? 42.437 26.969 -33.551 1.00 40.25 319 ARG B CA 1
ATOM 6063 C C . ARG B 1 319 ? 43.076 27.994 -34.497 1.00 40.12 319 ARG B C 1
ATOM 6064 O O . ARG B 1 319 ? 43.951 28.760 -34.098 1.00 40.01 319 ARG B O 1
ATOM 6072 N N . VAL B 1 320 ? 42.646 27.979 -35.754 1.00 39.93 320 VAL B N 1
ATOM 6073 C CA . VAL B 1 320 ? 43.083 28.949 -36.749 1.00 39.71 320 VAL B CA 1
ATOM 6074 C C . VAL B 1 320 ? 42.084 30.089 -36.753 1.00 39.81 320 VAL B C 1
ATOM 6075 O O . VAL B 1 320 ? 40.953 29.904 -37.169 1.00 39.76 320 VAL B O 1
ATOM 6079 N N . VAL B 1 321 ? 42.497 31.262 -36.282 1.00 40.13 321 VAL B N 1
ATOM 6080 C CA . VAL B 1 321 ? 41.628 32.441 -36.282 1.00 40.41 321 VAL B CA 1
ATOM 6081 C C . VAL B 1 321 ? 41.575 33.112 -37.649 1.00 41.23 321 VAL B C 1
ATOM 6082 O O . VAL B 1 321 ? 40.507 33.530 -38.085 1.00 41.26 321 VAL B O 1
ATOM 6086 N N . SER B 1 322 ? 42.727 33.232 -38.308 1.00 42.54 322 SER B N 1
ATOM 6087 C CA . SER B 1 322 ? 42.821 33.879 -39.625 1.00 43.40 322 SER B CA 1
ATOM 6088 C C . SER B 1 322 ? 43.914 33.271 -40.508 1.00 44.62 322 SER B C 1
ATOM 6089 O O . SER B 1 322 ? 44.792 32.561 -40.025 1.00 44.43 322 SER B O 1
ATOM 6092 N N . GLY B 1 323 ? 43.834 33.563 -41.807 1.00 46.23 323 GLY B N 1
ATOM 6093 C CA . GLY B 1 323 ? 44.835 33.155 -42.781 1.00 47.59 323 GLY B CA 1
ATOM 6094 C C . GLY B 1 323 ? 44.841 31.676 -43.136 1.00 49.05 323 GLY B C 1
ATOM 6095 O O . GLY B 1 323 ? 44.225 30.857 -42.454 1.00 49.22 323 GLY B O 1
ATOM 6096 N N . LYS B 1 324 ? 45.548 31.335 -44.213 1.00 50.76 324 LYS B N 1
ATOM 6097 C CA . LYS B 1 324 ? 45.646 29.950 -44.666 1.00 52.04 324 LYS B CA 1
ATOM 6098 C C . LYS B 1 324 ? 47.002 29.357 -44.329 1.00 52.77 324 LYS B C 1
ATOM 6099 O O . LYS B 1 324 ? 48.022 29.999 -44.535 1.00 52.88 324 LYS B O 1
ATOM 6105 N N . TYR B 1 325 ? 46.995 28.116 -43.849 1.00 53.89 325 TYR B N 1
ATOM 6106 C CA . TYR B 1 325 ? 48.212 27.367 -43.552 1.00 54.87 325 TYR B CA 1
ATOM 6107 C C . TYR B 1 325 ? 48.516 26.336 -44.646 1.00 55.70 325 TYR B C 1
ATOM 6108 O O . TYR B 1 325 ? 47.633 25.584 -45.051 1.00 55.78 325 TYR B O 1
ATOM 6117 N N . GLU B 1 326 ? 49.772 26.303 -45.098 1.00 56.73 326 GLU B N 1
ATOM 6118 C CA . GLU B 1 326 ? 50.253 25.333 -46.101 1.00 57.49 326 GLU B CA 1
ATOM 6119 C C . GLU B 1 326 ? 51.465 24.580 -45.535 1.00 57.70 326 GLU B C 1
ATOM 6120 O O . GLU B 1 326 ? 52.082 25.041 -44.578 1.00 57.98 326 GLU B O 1
ATOM 6126 N N . LYS B 1 327 ? 51.808 23.430 -46.113 1.00 57.99 327 LYS B N 1
ATOM 6127 C CA . LYS B 1 327 ? 52.756 22.497 -45.472 1.00 58.20 327 LYS B CA 1
ATOM 6128 C C . LYS B 1 327 ? 54.078 23.100 -44.988 1.00 58.15 327 LYS B C 1
ATOM 6129 O O . LYS B 1 327 ? 54.437 22.931 -43.823 1.00 58.46 327 LYS B O 1
ATOM 6135 N N . GLY B 1 328 ? 54.806 23.786 -45.866 1.00 57.82 328 GLY B N 1
ATOM 6136 C CA . GLY B 1 328 ? 56.134 24.276 -45.513 1.00 57.65 328 GLY B CA 1
ATOM 6137 C C . GLY B 1 328 ? 56.175 25.657 -44.872 1.00 57.45 328 GLY B C 1
ATOM 6138 O O . GLY B 1 328 ? 57.170 26.373 -45.004 1.00 57.48 328 GLY B O 1
ATOM 6139 N N . MET B 1 329 ? 55.114 26.021 -44.154 1.00 57.09 329 MET B N 1
ATOM 6140 C CA . MET B 1 329 ? 54.922 27.392 -43.681 1.00 56.66 329 MET B CA 1
ATOM 6141 C C . MET B 1 329 ? 55.888 27.768 -42.553 1.00 56.51 329 MET B C 1
ATOM 6142 O O . MET B 1 329 ? 56.384 26.901 -41.833 1.00 56.36 329 MET B O 1
ATOM 6147 N N . LYS B 1 330 ? 56.151 29.067 -42.417 1.00 56.40 330 LYS B N 1
ATOM 6148 C CA . LYS B 1 330 ? 57.042 29.580 -41.379 1.00 56.49 330 LYS B CA 1
ATOM 6149 C C . LYS B 1 330 ? 56.304 30.531 -40.435 1.00 56.06 330 LYS B C 1
ATOM 6150 O O . LYS B 1 330 ? 56.088 31.706 -40.755 1.00 55.85 330 LYS B O 1
ATOM 6156 N N . LEU B 1 331 ? 55.927 29.998 -39.270 1.00 55.70 331 LEU B N 1
ATOM 6157 C CA . LEU B 1 331 ? 55.158 30.723 -38.250 1.00 55.19 331 LEU B CA 1
ATOM 6158 C C . LEU B 1 331 ? 56.017 31.177 -37.067 1.00 55.20 331 LEU B C 1
ATOM 6159 O O . LEU B 1 331 ? 57.039 30.562 -36.747 1.00 55.13 331 LEU B O 1
ATOM 6164 N N . ARG B 1 332 ? 55.555 32.234 -36.401 1.00 55.01 332 ARG B N 1
ATOM 6165 C CA . ARG B 1 332 ? 56.256 32.863 -35.278 1.00 54.80 332 ARG B CA 1
ATOM 6166 C C . ARG B 1 332 ? 55.615 32.463 -33.932 1.00 54.16 332 ARG B C 1
ATOM 6167 O O . ARG B 1 332 ? 54.516 32.906 -33.616 1.00 54.02 332 ARG B O 1
ATOM 6175 N N . GLN B 1 333 ? 56.300 31.628 -33.150 1.00 53.49 333 GLN B N 1
ATOM 6176 C CA . GLN B 1 333 ? 55.857 31.301 -31.791 1.00 53.03 333 GLN B CA 1
ATOM 6177 C C . GLN B 1 333 ? 56.091 32.506 -30.865 1.00 52.54 333 GLN B C 1
ATOM 6178 O O . GLN B 1 333 ? 57.128 32.597 -30.215 1.00 52.58 333 GLN B O 1
ATOM 6184 N N . VAL B 1 334 ? 55.104 33.402 -30.795 1.00 51.93 334 VAL B N 1
ATOM 6185 C CA . VAL B 1 334 ? 55.227 34.714 -30.135 1.00 51.52 334 VAL B CA 1
ATOM 6186 C C . VAL B 1 334 ? 55.746 34.681 -28.690 1.00 51.46 334 VAL B C 1
ATOM 6187 O O . VAL B 1 334 ? 56.340 35.665 -28.236 1.00 51.47 334 VAL B O 1
ATOM 6191 N N . ARG B 1 335 ? 55.523 33.575 -27.973 1.00 51.29 335 ARG B N 1
ATOM 6192 C CA . ARG B 1 335 ? 56.060 33.415 -26.609 1.00 51.25 335 ARG B CA 1
ATOM 6193 C C . ARG B 1 335 ? 57.599 33.413 -26.564 1.00 51.42 335 ARG B C 1
ATOM 6194 O O . ARG B 1 335 ? 58.204 34.238 -25.873 1.00 51.15 335 ARG B O 1
ATOM 6202 N N . THR B 1 336 ? 58.213 32.473 -27.288 1.00 51.73 336 THR B N 1
ATOM 6203 C CA . THR B 1 336 ? 59.674 32.382 -27.386 1.00 52.02 336 THR B CA 1
ATOM 6204 C C . THR B 1 336 ? 60.269 33.393 -28.390 1.00 52.80 336 THR B C 1
ATOM 6205 O O . THR B 1 336 ? 61.483 33.629 -28.390 1.00 53.24 336 THR B O 1
ATOM 6209 N N . ALA B 1 337 ? 59.420 33.994 -29.228 1.00 53.39 337 ALA B N 1
ATOM 6210 C CA . ALA B 1 337 ? 59.845 34.903 -30.306 1.00 53.77 337 ALA B CA 1
ATOM 6211 C C . ALA B 1 337 ? 60.748 34.249 -31.372 1.00 54.32 337 ALA B C 1
ATOM 6212 O O . ALA B 1 337 ? 61.369 34.956 -32.165 1.00 54.38 337 ALA B O 1
ATOM 6214 N N . LYS B 1 338 ? 60.794 32.913 -31.394 1.00 55.04 338 LYS B N 1
ATOM 6215 C CA . LYS B 1 338 ? 61.567 32.150 -32.383 1.00 55.61 338 LYS B CA 1
ATOM 6216 C C . LYS B 1 338 ? 60.656 31.762 -33.545 1.00 56.27 338 LYS B C 1
ATOM 6217 O O . LYS B 1 338 ? 59.473 31.465 -33.336 1.00 56.47 338 LYS B O 1
ATOM 6223 N N . ASP B 1 339 ? 61.199 31.762 -34.762 1.00 56.82 339 ASP B N 1
ATOM 6224 C CA . ASP B 1 339 ? 60.454 31.279 -35.921 1.00 57.27 339 ASP B CA 1
ATOM 6225 C C . ASP B 1 339 ? 60.581 29.765 -35.993 1.00 57.86 339 ASP B C 1
ATOM 6226 O O . ASP B 1 339 ? 61.602 29.200 -35.603 1.00 57.95 339 ASP B O 1
ATOM 6231 N N . VAL B 1 340 ? 59.528 29.119 -36.482 1.00 58.59 340 VAL B N 1
ATOM 6232 C CA . VAL B 1 340 ? 59.464 27.663 -36.570 1.00 59.06 340 VAL B CA 1
ATOM 6233 C C . VAL B 1 340 ? 58.959 27.260 -37.954 1.00 59.78 340 VAL B C 1
ATOM 6234 O O . VAL B 1 340 ? 58.046 27.883 -38.506 1.00 59.67 340 VAL B O 1
ATOM 6238 N N . VAL B 1 341 ? 59.579 26.221 -38.507 1.00 60.74 341 VAL B N 1
ATOM 6239 C CA . VAL B 1 341 ? 59.161 25.622 -39.770 1.00 61.46 341 VAL B CA 1
ATOM 6240 C C . VAL B 1 341 ? 58.406 24.334 -39.446 1.00 62.16 341 VAL B C 1
ATOM 6241 O O . VAL B 1 341 ? 58.919 23.469 -38.737 1.00 62.26 341 VAL B O 1
ATOM 6245 N N . ILE B 1 342 ? 57.186 24.222 -39.955 1.00 63.12 342 ILE B N 1
ATOM 6246 C CA . ILE B 1 342 ? 56.321 23.094 -39.641 1.00 63.97 342 ILE B CA 1
ATOM 6247 C C . ILE B 1 342 ? 55.993 22.352 -40.926 1.00 64.67 342 ILE B C 1
ATOM 6248 O O . ILE B 1 342 ? 55.162 22.807 -41.708 1.00 64.68 342 ILE B O 1
ATOM 6253 N N . SER B 1 343 ? 56.658 21.214 -41.133 1.00 65.54 343 SER B N 1
ATOM 6254 C CA . SER B 1 343 ? 56.508 20.416 -42.358 1.00 66.25 343 SER B CA 1
ATOM 6255 C C . SER B 1 343 ? 55.519 19.263 -42.189 1.00 66.60 343 SER B C 1
ATOM 6256 O O . SER B 1 343 ? 55.139 18.611 -43.163 1.00 66.60 343 SER B O 1
ATOM 6259 N N . ASP B 1 344 ? 55.107 19.031 -40.945 1.00 67.06 344 ASP B N 1
ATOM 6260 C CA . ASP B 1 344 ? 54.266 17.895 -40.578 1.00 67.39 344 ASP B CA 1
ATOM 6261 C C . ASP B 1 344 ? 53.263 18.362 -39.520 1.00 67.21 344 ASP B C 1
ATOM 6262 O O . ASP B 1 344 ? 53.580 18.398 -38.326 1.00 67.48 344 ASP B O 1
ATOM 6267 N N . ALA B 1 345 ? 52.069 18.752 -39.964 1.00 66.73 345 ALA B N 1
ATOM 6268 C CA . ALA B 1 345 ? 51.022 19.206 -39.057 1.00 66.30 345 ALA B CA 1
ATOM 6269 C C . ALA B 1 345 ? 49.798 18.318 -39.200 1.00 66.02 345 ALA B C 1
ATOM 6270 O O . ALA B 1 345 ? 49.381 18.006 -40.317 1.00 66.00 345 ALA B O 1
ATOM 6272 N N . LEU B 1 346 ? 49.233 17.900 -38.068 1.00 65.67 346 LEU B N 1
ATOM 6273 C CA . LEU B 1 346 ? 48.002 17.109 -38.076 1.00 65.35 346 LEU B CA 1
ATOM 6274 C C . LEU B 1 346 ? 46.817 17.929 -38.595 1.00 65.24 346 LEU B C 1
ATOM 6275 O O . LEU B 1 346 ? 46.347 18.871 -37.950 1.00 65.06 346 LEU B O 1
ATOM 6280 N N . THR B 1 347 ? 46.358 17.548 -39.782 1.00 65.11 347 THR B N 1
ATOM 6281 C CA . THR B 1 347 ? 45.227 18.173 -40.450 1.00 64.94 347 THR B CA 1
ATOM 6282 C C . THR B 1 347 ? 44.070 17.165 -40.400 1.00 64.98 347 THR B C 1
ATOM 6283 O O . THR B 1 347 ? 44.308 15.958 -40.338 1.00 64.91 347 THR B O 1
ATOM 6287 N N . PHE B 1 348 ? 42.828 17.652 -40.396 1.00 65.16 348 PHE B N 1
ATOM 6288 C CA . PHE B 1 348 ? 41.652 16.774 -40.290 1.00 65.29 348 PHE B CA 1
ATOM 6289 C C . PHE B 1 348 ? 40.697 16.983 -41.456 1.00 65.83 348 PHE B C 1
ATOM 6290 O O . PHE B 1 348 ? 39.521 17.271 -41.250 1.00 65.91 348 PHE B O 1
ATOM 6298 N N . MET B 1 349 ? 41.210 16.813 -42.675 1.00 66.56 349 MET B N 1
ATOM 6299 C CA . MET B 1 349 ? 40.439 17.016 -43.911 1.00 67.19 349 MET B CA 1
ATOM 6300 C C . MET B 1 349 ? 39.066 16.337 -43.882 1.00 67.13 349 MET B C 1
ATOM 6301 O O . MET B 1 349 ? 38.825 15.417 -43.096 1.00 67.14 349 MET B O 1
ATOM 6306 N N . ALA B 1 350 ? 38.181 16.791 -44.765 1.00 67.07 350 ALA B N 1
ATOM 6307 C CA . ALA B 1 350 ? 36.843 16.217 -44.901 1.00 66.96 350 ALA B CA 1
ATOM 6308 C C . ALA B 1 350 ? 36.896 14.885 -45.648 1.00 66.90 350 ALA B C 1
ATOM 6309 O O . ALA B 1 350 ? 37.575 14.761 -46.668 1.00 66.73 350 ALA B O 1
ATOM 6311 N N . VAL B 1 356 ? 45.044 18.812 -50.064 1.00 67.75 356 VAL B N 1
ATOM 6312 C CA . VAL B 1 356 ? 45.402 17.993 -48.908 1.00 67.68 356 VAL B CA 1
ATOM 6313 C C . VAL B 1 356 ? 46.509 18.668 -48.066 1.00 67.34 356 VAL B C 1
ATOM 6314 O O . VAL B 1 356 ? 47.392 19.343 -48.602 1.00 67.11 356 VAL B O 1
ATOM 6318 N N . GLU B 1 357 ? 46.413 18.484 -46.745 1.00 66.94 357 GLU B N 1
ATOM 6319 C CA . GLU B 1 357 ? 47.325 19.056 -45.728 1.00 66.52 357 GLU B CA 1
ATOM 6320 C C . GLU B 1 357 ? 47.444 20.599 -45.716 1.00 65.36 357 GLU B C 1
ATOM 6321 O O . GLU B 1 357 ? 48.534 21.171 -45.838 1.00 65.28 357 GLU B O 1
ATOM 6327 N N . GLU B 1 358 ? 46.289 21.242 -45.534 1.00 63.91 358 GLU B N 1
ATOM 6328 C CA . GLU B 1 358 ? 46.165 22.695 -45.363 1.00 62.67 358 GLU B CA 1
ATOM 6329 C C . GLU B 1 358 ? 45.114 23.007 -44.280 1.00 61.18 358 GLU B C 1
ATOM 6330 O O . GLU B 1 358 ? 44.487 22.085 -43.744 1.00 61.40 358 GLU B O 1
ATOM 6336 N N . ALA B 1 359 ? 44.921 24.291 -43.958 1.00 59.10 359 ALA B N 1
ATOM 6337 C CA . ALA B 1 359 ? 43.965 24.698 -42.917 1.00 57.36 359 ALA B CA 1
ATOM 6338 C C . ALA B 1 359 ? 43.601 26.172 -43.009 1.00 55.88 359 ALA B C 1
ATOM 6339 O O . ALA B 1 359 ? 44.478 27.027 -43.006 1.00 55.98 359 ALA B O 1
ATOM 6341 N N . TYR B 1 360 ? 42.302 26.458 -43.061 1.00 53.99 360 TYR B N 1
ATOM 6342 C CA . TYR B 1 360 ? 41.772 27.826 -43.150 1.00 52.50 360 TYR B CA 1
ATOM 6343 C C . TYR B 1 360 ? 41.258 28.254 -41.766 1.00 50.96 360 TYR B C 1
ATOM 6344 O O . TYR B 1 360 ? 41.245 27.430 -40.856 1.00 50.81 360 TYR B O 1
ATOM 6353 N N . PRO B 1 361 ? 40.855 29.516 -41.570 1.00 49.14 361 PRO B N 1
ATOM 6354 C CA . PRO B 1 361 ? 40.260 29.902 -40.282 1.00 48.01 361 PRO B CA 1
ATOM 6355 C C . PRO B 1 361 ? 38.978 29.118 -39.991 1.00 46.89 361 PRO B C 1
ATOM 6356 O O . PRO B 1 361 ? 38.099 29.039 -40.843 1.00 46.77 361 PRO B O 1
ATOM 6360 N N . GLY B 1 362 ? 38.906 28.518 -38.809 1.00 45.66 362 GLY B N 1
ATOM 6361 C CA . GLY B 1 362 ? 37.795 27.669 -38.427 1.00 44.85 362 GLY B CA 1
ATOM 6362 C C . GLY B 1 362 ? 38.273 26.256 -38.174 1.00 44.01 362 GLY B C 1
ATOM 6363 O O . GLY B 1 362 ? 37.824 25.596 -37.247 1.00 43.60 362 GLY B O 1
ATOM 6364 N N . ASP B 1 363 ? 39.194 25.797 -39.011 1.00 43.49 363 ASP B N 1
ATOM 6365 C CA . ASP B 1 363 ? 39.755 24.453 -38.890 1.00 43.09 363 ASP B CA 1
ATOM 6366 C C . ASP B 1 363 ? 40.704 24.375 -37.721 1.00 43.14 363 ASP B C 1
ATOM 6367 O O . ASP B 1 363 ? 41.161 25.387 -37.211 1.00 42.99 363 ASP B O 1
ATOM 6372 N N . ILE B 1 364 ? 40.997 23.151 -37.310 1.00 43.51 364 ILE B N 1
ATOM 6373 C CA . ILE B 1 364 ? 41.883 22.899 -36.189 1.00 43.91 364 ILE B CA 1
ATOM 6374 C C . ILE B 1 364 ? 43.151 22.267 -36.717 1.00 44.93 364 ILE B C 1
ATOM 6375 O O . ILE B 1 364 ? 43.116 21.476 -37.660 1.00 45.03 364 ILE B O 1
ATOM 6380 N N . LEU B 1 365 ? 44.266 22.627 -36.094 1.00 46.25 365 LEU B N 1
ATOM 6381 C CA . LEU B 1 365 ? 45.582 22.117 -36.444 1.00 47.41 365 LEU B CA 1
ATOM 6382 C C . LEU B 1 365 ? 46.180 21.360 -35.270 1.00 48.61 365 LEU B C 1
ATOM 6383 O O . LEU B 1 365 ? 45.794 21.583 -34.130 1.00 48.67 365 LEU B O 1
ATOM 6388 N N . GLY B 1 366 ? 47.129 20.471 -35.556 1.00 50.10 366 GLY B N 1
ATOM 6389 C CA . GLY B 1 366 ? 47.811 19.700 -34.527 1.00 51.16 366 GLY B CA 1
ATOM 6390 C C . GLY B 1 366 ? 49.317 19.771 -34.722 1.00 52.25 366 GLY B C 1
ATOM 6391 O O . GLY B 1 366 ? 49.914 18.891 -35.345 1.00 52.51 366 GLY B O 1
ATOM 6392 N N . LEU B 1 367 ? 49.926 20.835 -34.201 1.00 53.40 367 LEU B N 1
ATOM 6393 C CA . LEU B 1 367 ? 51.372 21.042 -34.303 1.00 54.20 367 LEU B CA 1
ATOM 6394 C C . LEU B 1 367 ? 52.132 19.998 -33.496 1.00 55.40 367 LEU B C 1
ATOM 6395 O O . LEU B 1 367 ? 51.933 19.872 -32.284 1.00 55.38 367 LEU B O 1
ATOM 6400 N N . HIS B 1 368 ? 53.010 19.252 -34.164 1.00 56.80 368 HIS B N 1
ATOM 6401 C CA . HIS B 1 368 ? 53.795 18.232 -33.471 1.00 57.89 368 HIS B CA 1
ATOM 6402 C C . HIS B 1 368 ? 54.735 18.896 -32.455 1.00 58.57 368 HIS B C 1
ATOM 6403 O O . HIS B 1 368 ? 55.431 19.871 -32.767 1.00 58.39 368 HIS B O 1
ATOM 6410 N N . ASN B 1 369 ? 54.710 18.364 -31.233 1.00 59.53 369 ASN B N 1
ATOM 6411 C CA . ASN B 1 369 ? 55.306 19.011 -30.064 1.00 60.27 369 ASN B CA 1
ATOM 6412 C C . ASN B 1 369 ? 56.177 18.055 -29.247 1.00 60.68 369 ASN B C 1
ATOM 6413 O O . ASN B 1 369 ? 55.765 16.928 -28.930 1.00 60.73 369 ASN B O 1
ATOM 6418 N N . HIS B 1 370 ? 57.367 18.527 -28.882 1.00 61.13 370 HIS B N 1
ATOM 6419 C CA . HIS B 1 370 ? 58.298 17.740 -28.075 1.00 61.61 370 HIS B CA 1
ATOM 6420 C C . HIS B 1 370 ? 58.853 18.579 -26.907 1.00 60.99 370 HIS B C 1
ATOM 6421 O O . HIS B 1 370 ? 60.048 18.523 -26.597 1.00 60.96 370 HIS B O 1
ATOM 6428 N N . GLY B 1 371 ? 57.961 19.343 -26.265 1.00 60.20 371 GLY B N 1
ATOM 6429 C CA . GLY B 1 371 ? 58.283 20.124 -25.078 1.00 59.41 371 GLY B CA 1
ATOM 6430 C C . GLY B 1 371 ? 58.311 21.641 -25.236 1.00 58.70 371 GLY B C 1
ATOM 6431 O O . GLY B 1 371 ? 58.470 22.351 -24.243 1.00 58.66 371 GLY B O 1
ATOM 6432 N N . THR B 1 372 ? 58.144 22.150 -26.456 1.00 57.74 372 THR B N 1
ATOM 6433 C CA . THR B 1 372 ? 58.302 23.592 -26.716 1.00 56.95 372 THR B CA 1
ATOM 6434 C C . THR B 1 372 ? 56.979 24.371 -26.840 1.00 56.12 372 THR B C 1
ATOM 6435 O O . THR B 1 372 ? 56.987 25.605 -26.932 1.00 55.99 372 THR B O 1
ATOM 6439 N N . ILE B 1 373 ? 55.852 23.658 -26.838 1.00 54.98 373 ILE B N 1
ATOM 6440 C CA . ILE B 1 373 ? 54.533 24.289 -26.934 1.00 53.94 373 ILE B CA 1
ATOM 6441 C C . ILE B 1 373 ? 53.809 24.279 -25.583 1.00 52.77 373 ILE B C 1
ATOM 6442 O O . ILE B 1 373 ? 53.929 23.343 -24.790 1.00 52.44 373 ILE B O 1
ATOM 6447 N N . GLN B 1 374 ? 53.040 25.337 -25.359 1.00 51.47 374 GLN B N 1
ATOM 6448 C CA . GLN B 1 374 ? 52.302 25.558 -24.122 1.00 50.35 374 GLN B CA 1
ATOM 6449 C C . GLN B 1 374 ? 50.880 26.027 -24.458 1.00 49.39 374 GLN B C 1
ATOM 6450 O O . GLN B 1 374 ? 50.655 26.676 -25.478 1.00 49.32 374 GLN B O 1
ATOM 6456 N N . ILE B 1 375 ? 49.923 25.691 -23.604 1.00 48.16 375 ILE B N 1
ATOM 6457 C CA . ILE B 1 375 ? 48.572 26.213 -23.737 1.00 47.32 375 ILE B CA 1
ATOM 6458 C C . ILE B 1 375 ? 48.620 27.749 -23.815 1.00 46.90 375 ILE B C 1
ATOM 6459 O O . ILE B 1 375 ? 49.306 28.400 -23.020 1.00 46.81 375 ILE B O 1
ATOM 6464 N N . GLY B 1 376 ? 47.908 28.316 -24.790 1.00 46.39 376 GLY B N 1
ATOM 6465 C CA . GLY B 1 376 ? 47.819 29.762 -24.962 1.00 46.00 376 GLY B CA 1
ATOM 6466 C C . GLY B 1 376 ? 48.852 30.382 -25.898 1.00 45.74 376 GLY B C 1
ATOM 6467 O O . GLY B 1 376 ? 48.769 31.581 -26.204 1.00 45.66 376 GLY B O 1
ATOM 6468 N N . ASP B 1 377 ? 49.817 29.577 -26.349 1.00 45.22 377 ASP B N 1
ATOM 6469 C CA . ASP B 1 377 ? 50.826 30.015 -27.316 1.00 44.97 377 ASP B CA 1
ATOM 6470 C C . ASP B 1 377 ? 50.174 30.477 -28.602 1.00 44.56 377 ASP B C 1
ATOM 6471 O O . ASP B 1 377 ? 49.590 29.677 -29.322 1.00 44.69 377 ASP B O 1
ATOM 6476 N N . THR B 1 378 ? 50.290 31.763 -28.897 1.00 44.24 378 THR B N 1
ATOM 6477 C CA . THR B 1 378 ? 49.860 32.293 -30.186 1.00 44.00 378 THR B CA 1
ATOM 6478 C C . THR B 1 378 ? 50.926 32.084 -31.263 1.00 44.25 378 THR B C 1
ATOM 6479 O O . THR B 1 378 ? 52.122 32.042 -30.962 1.00 44.17 378 THR B O 1
ATOM 6483 N N . PHE B 1 379 ? 50.471 31.945 -32.509 1.00 44.41 379 PHE B N 1
ATOM 6484 C CA . PHE B 1 379 ? 51.336 31.758 -33.675 1.00 44.46 379 PHE B CA 1
ATOM 6485 C C . PHE B 1 379 ? 50.867 32.668 -34.798 1.00 44.87 379 PHE B C 1
ATOM 6486 O O . PHE B 1 379 ? 49.702 32.616 -35.186 1.00 45.06 379 PHE B O 1
ATOM 6494 N N . THR B 1 380 ? 51.770 33.497 -35.317 1.00 45.29 380 THR B N 1
ATOM 6495 C CA . THR B 1 380 ? 51.460 34.398 -36.429 1.00 45.58 380 THR B CA 1
ATOM 6496 C C . THR B 1 380 ? 52.464 34.143 -37.551 1.00 45.85 380 THR B C 1
ATOM 6497 O O . THR B 1 380 ? 53.057 33.057 -37.610 1.00 46.06 380 THR B O 1
ATOM 6501 N N . GLN B 1 381 ? 52.637 35.115 -38.449 1.00 45.90 381 GLN B N 1
ATOM 6502 C CA . GLN B 1 381 ? 53.711 35.057 -39.440 1.00 45.96 381 GLN B CA 1
ATOM 6503 C C . GLN B 1 381 ? 54.680 36.222 -39.248 1.00 45.92 381 GLN B C 1
ATOM 6504 O O . GLN B 1 381 ? 55.217 36.761 -40.217 1.00 46.28 381 GLN B O 1
ATOM 6510 N N . GLY B 1 382 ? 54.917 36.597 -37.993 1.00 45.58 382 GLY B N 1
ATOM 6511 C CA . GLY B 1 382 ? 55.801 37.704 -37.688 1.00 45.29 382 GLY B CA 1
ATOM 6512 C C . GLY B 1 382 ? 55.223 38.668 -36.673 1.00 45.05 382 GLY B C 1
ATOM 6513 O O . GLY B 1 382 ? 55.900 39.003 -35.694 1.00 45.16 382 GLY B O 1
ATOM 6514 N N . GLU B 1 383 ? 53.987 39.121 -36.892 1.00 44.61 383 GLU B N 1
ATOM 6515 C CA . GLU B 1 383 ? 53.374 40.079 -35.964 1.00 44.25 383 GLU B CA 1
ATOM 6516 C C . GLU B 1 383 ? 53.434 39.541 -34.529 1.00 43.65 383 GLU B C 1
ATOM 6517 O O . GLU B 1 383 ? 53.136 38.367 -34.277 1.00 43.51 383 GLU B O 1
ATOM 6523 N N . MET B 1 384 ? 53.851 40.395 -33.598 1.00 42.89 384 MET B N 1
ATOM 6524 C CA . MET B 1 384 ? 54.028 39.968 -32.214 1.00 42.17 384 MET B CA 1
ATOM 6525 C C . MET B 1 384 ? 52.828 40.398 -31.365 1.00 41.95 384 MET B C 1
ATOM 6526 O O . MET B 1 384 ? 52.672 41.574 -31.024 1.00 41.58 384 MET B O 1
ATOM 6531 N N . MET B 1 385 ? 51.973 39.419 -31.068 1.00 41.77 385 MET B N 1
ATOM 6532 C CA . MET B 1 385 ? 50.809 39.606 -30.199 1.00 41.50 385 MET B CA 1
ATOM 6533 C C . MET B 1 385 ? 50.299 38.257 -29.653 1.00 41.92 385 MET B C 1
ATOM 6534 O O . MET B 1 385 ? 50.656 37.194 -30.166 1.00 41.68 385 MET B O 1
ATOM 6539 N N . LYS B 1 386 ? 49.483 38.320 -28.600 1.00 42.59 386 LYS B N 1
ATOM 6540 C CA . LYS B 1 386 ? 48.932 37.136 -27.928 1.00 43.04 386 LYS B CA 1
ATOM 6541 C C . LYS B 1 386 ? 47.404 37.187 -27.900 1.00 43.15 386 LYS B C 1
ATOM 6542 O O . LYS B 1 386 ? 46.815 38.241 -27.663 1.00 43.31 386 LYS B O 1
ATOM 6548 N N . PHE B 1 387 ? 46.769 36.039 -28.126 1.00 43.42 387 PHE B N 1
ATOM 6549 C CA . PHE B 1 387 ? 45.307 35.934 -28.124 1.00 43.33 387 PHE B CA 1
ATOM 6550 C C . PHE B 1 387 ? 44.796 35.842 -26.707 1.00 43.66 387 PHE B C 1
ATOM 6551 O O . PHE B 1 387 ? 45.244 34.987 -25.949 1.00 43.77 387 PHE B O 1
ATOM 6559 N N . THR B 1 388 ? 43.843 36.700 -26.360 1.00 44.12 388 THR B N 1
ATOM 6560 C CA . THR B 1 388 ? 43.402 36.824 -24.975 1.00 44.61 388 THR B CA 1
ATOM 6561 C C . THR B 1 388 ? 42.026 36.230 -24.682 1.00 44.73 388 THR B C 1
ATOM 6562 O O . THR B 1 388 ? 41.107 36.942 -24.290 1.00 45.26 388 THR B O 1
ATOM 6566 N N . GLY B 1 389 ? 41.889 34.920 -24.841 1.00 44.69 389 GLY B N 1
ATOM 6567 C CA . GLY B 1 389 ? 40.666 34.238 -24.432 1.00 44.65 389 GLY B CA 1
ATOM 6568 C C . GLY B 1 389 ? 40.872 32.954 -23.647 1.00 44.40 389 GLY B C 1
ATOM 6569 O O . GLY B 1 389 ? 40.064 32.603 -22.800 1.00 44.72 389 GLY B O 1
ATOM 6570 N N . ILE B 1 390 ? 41.959 32.255 -23.945 1.00 43.93 390 ILE B N 1
ATOM 6571 C CA . ILE B 1 390 ? 42.185 30.899 -23.463 1.00 43.36 390 ILE B CA 1
ATOM 6572 C C . ILE B 1 390 ? 42.370 30.917 -21.936 1.00 42.48 390 ILE B C 1
ATOM 6573 O O . ILE B 1 390 ? 43.335 31.490 -21.443 1.00 42.54 390 ILE B O 1
ATOM 6578 N N . PRO B 1 391 ? 41.416 30.348 -21.191 1.00 41.45 391 PRO B N 1
ATOM 6579 C CA . PRO B 1 391 ? 41.406 30.468 -19.733 1.00 40.89 391 PRO B CA 1
ATOM 6580 C C . PRO B 1 391 ? 41.838 29.247 -18.920 1.00 40.04 391 PRO B C 1
ATOM 6581 O O . PRO B 1 391 ? 42.031 28.148 -19.428 1.00 40.06 391 PRO B O 1
ATOM 6585 N N . ASN B 1 392 ? 41.981 29.504 -17.624 1.00 39.00 392 ASN B N 1
ATOM 6586 C CA . ASN B 1 392 ? 42.180 28.506 -16.587 1.00 38.17 392 ASN B CA 1
ATOM 6587 C C . ASN B 1 392 ? 40.920 28.535 -15.741 1.00 36.98 392 ASN B C 1
ATOM 6588 O O . ASN B 1 392 ? 40.475 29.607 -15.311 1.00 36.69 392 ASN B O 1
ATOM 6593 N N . PHE B 1 393 ? 40.336 27.369 -15.509 1.00 35.41 393 PHE B N 1
ATOM 6594 C CA . PHE B 1 393 ? 39.097 27.296 -14.769 1.00 34.24 393 PHE B CA 1
ATOM 6595 C C . PHE B 1 393 ? 39.366 26.878 -13.343 1.00 34.24 393 PHE B C 1
ATOM 6596 O O . PHE B 1 393 ? 40.311 26.149 -13.068 1.00 33.91 393 PHE B O 1
ATOM 6604 N N . ALA B 1 394 ? 38.533 27.370 -12.438 1.00 34.38 394 ALA B N 1
ATOM 6605 C CA . ALA B 1 394 ? 38.578 26.951 -11.057 1.00 34.77 394 ALA B CA 1
ATOM 6606 C C . ALA B 1 394 ? 38.481 25.429 -11.039 1.00 35.37 394 ALA B C 1
ATOM 6607 O O . ALA B 1 394 ? 37.528 24.870 -11.586 1.00 35.31 394 ALA B O 1
ATOM 6609 N N . PRO B 1 395 ? 39.479 24.756 -10.466 1.00 36.16 395 PRO B N 1
ATOM 6610 C CA . PRO B 1 395 ? 39.451 23.290 -10.353 1.00 36.67 395 PRO B CA 1
ATOM 6611 C C . PRO B 1 395 ? 38.344 22.799 -9.428 1.00 37.25 395 PRO B C 1
ATOM 6612 O O . PRO B 1 395 ? 38.068 23.446 -8.422 1.00 37.21 395 PRO B O 1
ATOM 6616 N N . GLU B 1 396 ? 37.723 21.676 -9.777 1.00 38.10 396 GLU B N 1
ATOM 6617 C CA . GLU B 1 396 ? 36.603 21.117 -9.001 1.00 38.93 396 GLU B CA 1
ATOM 6618 C C . GLU B 1 396 ? 37.057 19.963 -8.104 1.00 39.27 396 GLU B C 1
ATOM 6619 O O . GLU B 1 396 ? 36.299 19.496 -7.261 1.00 39.29 396 GLU B O 1
ATOM 6625 N N . LEU B 1 397 ? 38.302 19.531 -8.289 1.00 39.96 397 LEU B N 1
ATOM 6626 C CA . LEU B 1 397 ? 38.863 18.357 -7.619 1.00 40.41 397 LEU B CA 1
ATOM 6627 C C . LEU B 1 397 ? 40.251 18.706 -7.109 1.00 41.10 397 LEU B C 1
ATOM 6628 O O . LEU B 1 397 ? 41.096 19.163 -7.880 1.00 40.84 397 LEU B O 1
ATOM 6633 N N . PHE B 1 398 ? 40.485 18.470 -5.821 1.00 42.24 398 PHE B N 1
ATOM 6634 C CA . PHE B 1 398 ? 41.749 18.830 -5.180 1.00 43.18 398 PHE B CA 1
ATOM 6635 C C . PHE B 1 398 ? 42.355 17.692 -4.373 1.00 44.50 398 PHE B C 1
ATOM 6636 O O . PHE B 1 398 ? 41.648 16.907 -3.750 1.00 44.45 398 PHE B O 1
ATOM 6644 N N . ARG B 1 399 ? 43.678 17.620 -4.378 1.00 46.33 399 ARG B N 1
ATOM 6645 C CA . ARG B 1 399 ? 44.396 16.837 -3.377 1.00 47.91 399 ARG B CA 1
ATOM 6646 C C . ARG B 1 399 ? 45.858 17.254 -3.265 1.00 49.82 399 ARG B C 1
ATOM 6647 O O . ARG B 1 399 ? 46.420 17.863 -4.178 1.00 49.75 399 ARG B O 1
ATOM 6655 N N . ARG B 1 400 ? 46.448 16.927 -2.117 1.00 52.18 400 ARG B N 1
ATOM 6656 C CA . ARG B 1 400 ? 47.844 17.221 -1.828 1.00 54.23 400 ARG B CA 1
ATOM 6657 C C . ARG B 1 400 ? 48.754 16.244 -2.560 1.00 55.31 400 ARG B C 1
ATOM 6658 O O . ARG B 1 400 ? 48.490 15.046 -2.608 1.00 55.25 400 ARG B O 1
ATOM 6666 N N . ILE B 1 401 ? 49.814 16.788 -3.142 1.00 56.90 401 ILE B N 1
ATOM 6667 C CA . ILE B 1 401 ? 50.854 16.014 -3.789 1.00 58.36 401 ILE B CA 1
ATOM 6668 C C . ILE B 1 401 ? 52.023 15.958 -2.806 1.00 60.11 401 ILE B C 1
ATOM 6669 O O . ILE B 1 401 ? 52.278 16.930 -2.088 1.00 60.42 401 ILE B O 1
ATOM 6674 N N . ARG B 1 402 ? 52.748 14.843 -2.791 1.00 62.09 402 ARG B N 1
ATOM 6675 C CA . ARG B 1 402 ? 53.757 14.601 -1.760 1.00 63.78 402 ARG B CA 1
ATOM 6676 C C . ARG B 1 402 ? 54.647 13.412 -2.124 1.00 64.94 402 ARG B C 1
ATOM 6677 O O . ARG B 1 402 ? 54.136 12.379 -2.552 1.00 65.21 402 ARG B O 1
ATOM 6685 N N . LEU B 1 403 ? 55.968 13.554 -1.954 1.00 66.32 403 LEU B N 1
ATOM 6686 C CA . LEU B 1 403 ? 56.899 12.423 -2.113 1.00 67.24 403 LEU B CA 1
ATOM 6687 C C . LEU B 1 403 ? 56.961 11.639 -0.814 1.00 68.04 403 LEU B C 1
ATOM 6688 O O . LEU B 1 403 ? 56.805 12.219 0.264 1.00 68.21 403 LEU B O 1
ATOM 6693 N N . LYS B 1 404 ? 57.236 10.338 -0.912 1.00 68.92 404 LYS B N 1
ATOM 6694 C CA . LYS B 1 404 ? 57.397 9.490 0.282 1.00 69.56 404 LYS B CA 1
ATOM 6695 C C . LYS B 1 404 ? 58.835 9.580 0.818 1.00 69.80 404 LYS B C 1
ATOM 6696 O O . LYS B 1 404 ? 59.553 8.582 0.875 1.00 69.98 404 LYS B O 1
ATOM 6702 N N . ASP B 1 405 ? 59.228 10.797 1.203 1.00 70.05 405 ASP B N 1
ATOM 6703 C CA . ASP B 1 405 ? 60.582 11.127 1.675 1.00 70.21 405 ASP B CA 1
ATOM 6704 C C . ASP B 1 405 ? 60.736 12.647 1.837 1.00 70.26 405 ASP B C 1
ATOM 6705 O O . ASP B 1 405 ? 59.819 13.338 2.296 1.00 70.30 405 ASP B O 1
ATOM 6710 N N . LYS B 1 410 ? 63.358 16.050 -4.295 1.00 62.74 410 LYS B N 1
ATOM 6711 C CA . LYS B 1 410 ? 62.245 16.941 -3.948 1.00 62.90 410 LYS B CA 1
ATOM 6712 C C . LYS B 1 410 ? 62.049 18.092 -4.970 1.00 62.57 410 LYS B C 1
ATOM 6713 O O . LYS B 1 410 ? 61.503 19.158 -4.637 1.00 62.31 410 LYS B O 1
ATOM 6719 N N . GLN B 1 411 ? 62.469 17.852 -6.218 1.00 62.23 411 GLN B N 1
ATOM 6720 C CA . GLN B 1 411 ? 62.244 18.793 -7.332 1.00 61.84 411 GLN B CA 1
ATOM 6721 C C . GLN B 1 411 ? 60.833 18.646 -7.937 1.00 61.21 411 GLN B C 1
ATOM 6722 O O . GLN B 1 411 ? 60.583 19.051 -9.082 1.00 61.06 411 GLN B O 1
ATOM 6728 N N . LEU B 1 412 ? 59.936 18.031 -7.163 1.00 60.33 412 LEU B N 1
ATOM 6729 C CA . LEU B 1 412 ? 58.516 17.916 -7.479 1.00 59.50 412 LEU B CA 1
ATOM 6730 C C . LEU B 1 412 ? 57.952 19.242 -7.989 1.00 59.35 412 LEU B C 1
ATOM 6731 O O . LEU B 1 412 ? 57.411 19.294 -9.094 1.00 59.22 412 LEU B O 1
ATOM 6736 N N . LEU B 1 413 ? 58.109 20.300 -7.182 1.00 58.95 413 LEU B N 1
ATOM 6737 C CA . LEU B 1 413 ? 57.668 21.659 -7.527 1.00 58.46 413 LEU B CA 1
ATOM 6738 C C . LEU B 1 413 ? 58.028 22.054 -8.957 1.00 57.96 413 LEU B C 1
ATOM 6739 O O . LEU B 1 413 ? 57.142 22.351 -9.750 1.00 58.21 413 LEU B O 1
ATOM 6744 N N . LYS B 1 414 ? 59.314 22.062 -9.288 1.00 57.23 414 LYS B N 1
ATOM 6745 C CA . LYS B 1 414 ? 59.743 22.457 -10.637 1.00 56.82 414 LYS B CA 1
ATOM 6746 C C . LYS B 1 414 ? 58.972 21.695 -11.732 1.00 55.98 414 LYS B C 1
ATOM 6747 O O . LYS B 1 414 ? 58.584 22.276 -12.748 1.00 55.82 414 LYS B O 1
ATOM 6753 N N . GLY B 1 415 ? 58.746 20.402 -11.516 1.00 55.10 415 GLY B N 1
ATOM 6754 C CA . GLY B 1 415 ? 57.964 19.594 -12.444 1.00 54.38 415 GLY B CA 1
ATOM 6755 C C . GLY B 1 415 ? 56.510 20.032 -12.562 1.00 53.52 415 GLY B C 1
ATOM 6756 O O . GLY B 1 415 ? 56.014 20.244 -13.665 1.00 53.46 415 GLY B O 1
ATOM 6757 N N . LEU B 1 416 ? 55.839 20.166 -11.419 1.00 52.47 416 LEU B N 1
ATOM 6758 C CA . LEU B 1 416 ? 54.437 20.568 -11.362 1.00 51.55 416 LEU B CA 1
ATOM 6759 C C . LEU B 1 416 ? 54.213 21.941 -11.974 1.00 51.21 416 LEU B C 1
ATOM 6760 O O . LEU B 1 416 ? 53.314 22.113 -12.795 1.00 51.01 416 LEU B O 1
ATOM 6765 N N . VAL B 1 417 ? 55.024 22.916 -11.571 1.00 50.74 417 VAL B N 1
ATOM 6766 C CA . VAL B 1 417 ? 54.898 24.276 -12.103 1.00 50.46 417 VAL B CA 1
ATOM 6767 C C . VAL B 1 417 ? 54.997 24.241 -13.638 1.00 50.52 417 VAL B C 1
ATOM 6768 O O . VAL B 1 417 ? 54.391 25.072 -14.309 1.00 50.74 417 VAL B O 1
ATOM 6772 N N . GLN B 1 418 ? 55.732 23.266 -14.180 1.00 50.54 418 GLN B N 1
ATOM 6773 C CA . GLN B 1 418 ? 55.872 23.097 -15.630 1.00 50.47 418 GLN B CA 1
ATOM 6774 C C . GLN B 1 418 ? 54.646 22.443 -16.258 1.00 50.48 418 GLN B C 1
ATOM 6775 O O . GLN B 1 418 ? 54.188 22.867 -17.312 1.00 50.76 418 GLN B O 1
ATOM 6781 N N . LEU B 1 419 ? 54.126 21.402 -15.622 1.00 50.46 419 LEU B N 1
ATOM 6782 C CA . LEU B 1 419 ? 52.878 20.779 -16.061 1.00 50.38 419 LEU B CA 1
ATOM 6783 C C . LEU B 1 419 ? 51.721 21.793 -15.990 1.00 50.77 419 LEU B C 1
ATOM 6784 O O . LEU B 1 419 ? 50.745 21.699 -16.738 1.00 50.71 419 LEU B O 1
ATOM 6789 N N . SER B 1 420 ? 51.860 22.768 -15.091 1.00 51.21 420 SER B N 1
ATOM 6790 C CA . SER B 1 420 ? 50.898 23.850 -14.927 1.00 51.62 420 SER B CA 1
ATOM 6791 C C . SER B 1 420 ? 51.049 24.882 -16.038 1.00 52.31 420 SER B C 1
ATOM 6792 O O . SER B 1 420 ? 50.056 25.406 -16.529 1.00 52.38 420 SER B O 1
ATOM 6795 N N . GLU B 1 421 ? 52.291 25.170 -16.425 1.00 53.21 421 GLU B N 1
ATOM 6796 C CA . GLU B 1 421 ? 52.582 26.083 -17.537 1.00 53.87 421 GLU B CA 1
ATOM 6797 C C . GLU B 1 421 ? 52.033 25.510 -18.840 1.00 53.68 421 GLU B C 1
ATOM 6798 O O . GLU B 1 421 ? 51.600 26.254 -19.716 1.00 53.92 421 GLU B O 1
ATOM 6804 N N . GLU B 1 422 ? 52.046 24.185 -18.956 1.00 53.50 422 GLU B N 1
ATOM 6805 C CA . GLU B 1 422 ? 51.337 23.491 -20.026 1.00 53.57 422 GLU B CA 1
ATOM 6806 C C . GLU B 1 422 ? 49.868 23.347 -19.603 1.00 52.97 422 GLU B C 1
ATOM 6807 O O . GLU B 1 422 ? 49.361 24.181 -18.846 1.00 53.54 422 GLU B O 1
ATOM 6813 N N . GLY B 1 423 ? 49.173 22.317 -20.076 1.00 51.78 423 GLY B N 1
ATOM 6814 C CA . GLY B 1 423 ? 47.768 22.155 -19.746 1.00 50.81 423 GLY B CA 1
ATOM 6815 C C . GLY B 1 423 ? 47.504 21.229 -18.579 1.00 49.86 423 GLY B C 1
ATOM 6816 O O . GLY B 1 423 ? 46.499 21.381 -17.897 1.00 49.91 423 GLY B O 1
ATOM 6817 N N . ALA B 1 424 ? 48.420 20.287 -18.351 1.00 48.72 424 ALA B N 1
ATOM 6818 C CA . ALA B 1 424 ? 48.193 19.098 -17.513 1.00 47.64 424 ALA B CA 1
ATOM 6819 C C . ALA B 1 424 ? 47.297 19.277 -16.281 1.00 46.55 424 ALA B C 1
ATOM 6820 O O . ALA B 1 424 ? 46.236 18.672 -16.220 1.00 46.41 424 ALA B O 1
ATOM 6822 N N . VAL B 1 425 ? 47.742 20.067 -15.299 1.00 45.39 425 VAL B N 1
ATOM 6823 C CA . VAL B 1 425 ? 46.928 20.425 -14.123 1.00 44.47 425 VAL B CA 1
ATOM 6824 C C . VAL B 1 425 ? 47.284 21.810 -13.586 1.00 43.86 425 VAL B C 1
ATOM 6825 O O . VAL B 1 425 ? 47.949 22.587 -14.266 1.00 43.96 425 VAL B O 1
ATOM 6829 N N . GLN B 1 426 ? 46.823 22.119 -12.371 1.00 43.06 426 GLN B N 1
ATOM 6830 C CA . GLN B 1 426 ? 47.180 23.363 -11.685 1.00 42.46 426 GLN B CA 1
ATOM 6831 C C . GLN B 1 426 ? 47.706 23.102 -10.273 1.00 42.21 426 GLN B C 1
ATOM 6832 O O . GLN B 1 426 ? 47.264 22.167 -9.613 1.00 42.03 426 GLN B O 1
ATOM 6838 N N . VAL B 1 427 ? 48.645 23.939 -9.822 1.00 41.94 427 VAL B N 1
ATOM 6839 C CA . VAL B 1 427 ? 49.227 23.836 -8.476 1.00 41.84 427 VAL B CA 1
ATOM 6840 C C . VAL B 1 427 ? 48.970 25.064 -7.625 1.00 41.77 427 VAL B C 1
ATOM 6841 O O . VAL B 1 427 ? 48.944 26.197 -8.125 1.00 41.77 427 VAL B O 1
ATOM 6845 N N . PHE B 1 428 ? 48.846 24.824 -6.325 1.00 41.80 428 PHE B N 1
ATOM 6846 C CA . PHE B 1 428 ? 48.549 25.861 -5.356 1.00 41.97 428 PHE B CA 1
ATOM 6847 C C . PHE B 1 428 ? 49.456 25.691 -4.136 1.00 42.73 428 PHE B C 1
ATOM 6848 O O . PHE B 1 428 ? 49.480 24.622 -3.527 1.00 42.48 428 PHE B O 1
ATOM 6856 N N . ARG B 1 429 ? 50.199 26.746 -3.792 1.00 43.66 429 ARG B N 1
ATOM 6857 C CA . ARG B 1 429 ? 51.106 26.738 -2.651 1.00 44.55 429 ARG B CA 1
ATOM 6858 C C . ARG B 1 429 ? 50.563 27.693 -1.602 1.00 44.91 429 ARG B C 1
ATOM 6859 O O . ARG B 1 429 ? 50.769 28.891 -1.707 1.00 45.09 429 ARG B O 1
ATOM 6867 N N . PRO B 1 430 ? 49.846 27.193 -0.603 1.00 45.73 430 PRO B N 1
ATOM 6868 C CA . PRO B 1 430 ? 49.353 28.067 0.474 1.00 46.30 430 PRO B CA 1
ATOM 6869 C C . PRO B 1 430 ? 50.455 28.889 1.136 1.00 46.99 430 PRO B C 1
ATOM 6870 O O . PRO B 1 430 ? 51.555 28.369 1.328 1.00 47.25 430 PRO B O 1
ATOM 6874 N N . ILE B 1 431 ? 50.146 30.141 1.480 1.00 47.74 431 ILE B N 1
ATOM 6875 C CA . ILE B 1 431 ? 51.126 31.087 2.025 1.00 48.38 431 ILE B CA 1
ATOM 6876 C C . ILE B 1 431 ? 51.609 30.667 3.403 1.00 48.88 431 ILE B C 1
ATOM 6877 O O . ILE B 1 431 ? 52.732 30.976 3.784 1.00 49.09 431 ILE B O 1
ATOM 6882 N N . SER B 1 432 ? 50.756 29.972 4.148 1.00 49.56 432 SER B N 1
ATOM 6883 C CA . SER B 1 432 ? 51.036 29.646 5.544 1.00 50.17 432 SER B CA 1
ATOM 6884 C C . SER B 1 432 ? 51.761 28.302 5.767 1.00 50.61 432 SER B C 1
ATOM 6885 O O . SER B 1 432 ? 51.956 27.896 6.918 1.00 50.83 432 SER B O 1
ATOM 6888 N N . ASN B 1 433 ? 52.148 27.615 4.688 1.00 50.97 433 ASN B N 1
ATOM 6889 C CA . ASN B 1 433 ? 52.918 26.363 4.792 1.00 51.15 433 ASN B CA 1
ATOM 6890 C C . ASN B 1 433 ? 53.659 25.988 3.486 1.00 51.21 433 ASN B C 1
ATOM 6891 O O . ASN B 1 433 ? 53.724 26.797 2.554 1.00 51.10 433 ASN B O 1
ATOM 6896 N N . ASN B 1 434 ? 54.238 24.781 3.446 1.00 51.33 434 ASN B N 1
ATOM 6897 C CA . ASN B 1 434 ? 54.995 24.289 2.283 1.00 51.51 434 ASN B CA 1
ATOM 6898 C C . ASN B 1 434 ? 54.259 23.242 1.438 1.00 50.87 434 ASN B C 1
ATOM 6899 O O . ASN B 1 434 ? 54.807 22.762 0.443 1.00 50.80 434 ASN B O 1
ATOM 6904 N N . ASP B 1 435 ? 53.036 22.887 1.839 1.00 50.07 435 ASP B N 1
ATOM 6905 C CA . ASP B 1 435 ? 52.214 21.920 1.102 1.00 49.27 435 ASP B CA 1
ATOM 6906 C C . ASP B 1 435 ? 52.058 22.310 -0.360 1.00 48.21 435 ASP B C 1
ATOM 6907 O O . ASP B 1 435 ? 52.118 23.497 -0.713 1.00 48.06 435 ASP B O 1
ATOM 6912 N N . LEU B 1 436 ? 51.877 21.291 -1.197 1.00 46.89 436 LEU B N 1
ATOM 6913 C CA . LEU B 1 436 ? 51.510 21.478 -2.589 1.00 45.90 436 LEU B CA 1
ATOM 6914 C C . LEU B 1 436 ? 50.152 20.849 -2.810 1.00 45.06 436 LEU B C 1
ATOM 6915 O O . LEU B 1 436 ? 49.916 19.715 -2.400 1.00 45.34 436 LEU B O 1
ATOM 6920 N N . ILE B 1 437 ? 49.258 21.601 -3.444 1.00 43.88 437 ILE B N 1
ATOM 6921 C CA . ILE B 1 437 ? 47.902 21.146 -3.727 1.00 42.81 437 ILE B CA 1
ATOM 6922 C C . ILE B 1 437 ? 47.692 21.131 -5.238 1.00 42.11 437 ILE B C 1
ATOM 6923 O O . ILE B 1 437 ? 48.008 22.091 -5.929 1.00 41.60 437 ILE B O 1
ATOM 6928 N N . VAL B 1 438 ? 47.186 20.012 -5.746 1.00 41.54 438 VAL B N 1
ATOM 6929 C CA . VAL B 1 438 ? 46.926 19.861 -7.175 1.00 40.92 438 VAL B CA 1
ATOM 6930 C C . VAL B 1 438 ? 45.442 20.037 -7.444 1.00 40.00 438 VAL B C 1
ATOM 6931 O O . VAL B 1 438 ? 44.609 19.552 -6.687 1.00 39.97 438 VAL B O 1
ATOM 6935 N N . GLY B 1 439 ? 45.132 20.721 -8.536 1.00 39.02 439 GLY B N 1
ATOM 6936 C CA . GLY B 1 439 ? 43.777 21.110 -8.865 1.00 38.33 439 GLY B CA 1
ATOM 6937 C C . GLY B 1 439 ? 43.434 20.638 -10.254 1.00 37.73 439 GLY B C 1
ATOM 6938 O O . GLY B 1 439 ? 43.971 21.128 -11.252 1.00 37.64 439 GLY B O 1
ATOM 6939 N N . ALA B 1 440 ? 42.548 19.659 -10.321 1.00 37.12 440 ALA B N 1
ATOM 6940 C CA . ALA B 1 440 ? 42.075 19.153 -11.597 1.00 36.62 440 ALA B CA 1
ATOM 6941 C C . ALA B 1 440 ? 40.602 19.440 -11.751 1.00 35.91 440 ALA B C 1
ATOM 6942 O O . ALA B 1 440 ? 39.929 19.859 -10.820 1.00 35.46 440 ALA B O 1
ATOM 6944 N N . VAL B 1 441 ? 40.130 19.220 -12.963 1.00 35.55 441 VAL B N 1
ATOM 6945 C CA . VAL B 1 441 ? 38.726 19.332 -13.310 1.00 35.14 441 VAL B CA 1
ATOM 6946 C C . VAL B 1 441 ? 38.138 17.926 -13.349 1.00 35.03 441 VAL B C 1
ATOM 6947 O O . VAL B 1 441 ? 36.995 17.726 -12.944 1.00 35.14 441 VAL B O 1
ATOM 6951 N N . GLY B 1 442 ? 38.928 16.961 -13.826 1.00 35.15 442 GLY B N 1
ATOM 6952 C CA . GLY B 1 442 ? 38.544 15.553 -13.843 1.00 35.22 442 GLY B CA 1
ATOM 6953 C C . GLY B 1 442 ? 39.647 14.633 -13.342 1.00 35.41 442 GLY B C 1
ATOM 6954 O O . GLY B 1 442 ? 40.825 14.881 -13.606 1.00 35.02 442 GLY B O 1
ATOM 6955 N N . VAL B 1 443 ? 39.252 13.575 -12.625 1.00 35.92 443 VAL B N 1
ATOM 6956 C CA . VAL B 1 443 ? 40.174 12.574 -12.040 1.00 36.51 443 VAL B CA 1
ATOM 6957 C C . VAL B 1 443 ? 41.347 12.126 -12.924 1.00 37.01 443 VAL B C 1
ATOM 6958 O O . VAL B 1 443 ? 42.460 11.966 -12.429 1.00 37.06 443 VAL B O 1
ATOM 6962 N N . LEU B 1 444 ? 41.100 11.894 -14.212 1.00 37.55 444 LEU B N 1
ATOM 6963 C CA . LEU B 1 444 ? 42.157 11.428 -15.096 1.00 38.23 444 LEU B CA 1
ATOM 6964 C C . LEU B 1 444 ? 43.402 12.295 -14.967 1.00 38.73 444 LEU B C 1
ATOM 6965 O O . LEU B 1 444 ? 44.504 11.774 -14.921 1.00 39.04 444 LEU B O 1
ATOM 6970 N N . GLN B 1 445 ? 43.231 13.612 -14.939 1.00 39.24 445 GLN B N 1
ATOM 6971 C CA . GLN B 1 445 ? 44.363 14.520 -14.759 1.00 39.72 445 GLN B CA 1
ATOM 6972 C C . GLN B 1 445 ? 45.305 14.092 -13.623 1.00 40.15 445 GLN B C 1
ATOM 6973 O O . GLN B 1 445 ? 46.510 14.199 -13.767 1.00 40.18 445 GLN B O 1
ATOM 6979 N N . PHE B 1 446 ? 44.756 13.621 -12.502 1.00 40.81 446 PHE B N 1
ATOM 6980 C CA . PHE B 1 446 ? 45.567 13.163 -11.369 1.00 41.39 446 PHE B CA 1
ATOM 6981 C C . PHE B 1 446 ? 46.493 11.994 -11.731 1.00 42.25 446 PHE B C 1
ATOM 6982 O O . PHE B 1 446 ? 47.644 11.958 -11.295 1.00 42.45 446 PHE B O 1
ATOM 6990 N N . ASP B 1 447 ? 45.985 11.040 -12.510 1.00 43.16 447 ASP B N 1
ATOM 6991 C CA . ASP B 1 447 ? 46.776 9.884 -12.968 1.00 43.73 447 ASP B CA 1
ATOM 6992 C C . ASP B 1 447 ? 47.866 10.262 -13.963 1.00 44.02 447 ASP B C 1
ATOM 6993 O O . ASP B 1 447 ? 48.896 9.600 -14.035 1.00 44.46 447 ASP B O 1
ATOM 6998 N N . VAL B 1 448 ? 47.619 11.311 -14.738 1.00 44.29 448 VAL B N 1
ATOM 6999 C CA . VAL B 1 448 ? 48.550 11.772 -15.760 1.00 44.55 448 VAL B CA 1
ATOM 7000 C C . VAL B 1 448 ? 49.668 12.582 -15.120 1.00 44.81 448 VAL B C 1
ATOM 7001 O O . VAL B 1 448 ? 50.771 12.658 -15.658 1.00 44.90 448 VAL B O 1
ATOM 7005 N N . VAL B 1 449 ? 49.392 13.185 -13.970 1.00 45.02 449 VAL B N 1
ATOM 7006 C CA . VAL B 1 449 ? 50.423 13.928 -13.266 1.00 45.20 449 VAL B CA 1
ATOM 7007 C C . VAL B 1 449 ? 51.429 12.940 -12.681 1.00 45.51 449 VAL B C 1
ATOM 7008 O O . VAL B 1 449 ? 52.627 13.126 -12.867 1.00 45.47 449 VAL B O 1
ATOM 7012 N N . VAL B 1 450 ? 50.936 11.887 -12.017 1.00 45.79 450 VAL B N 1
ATOM 7013 C CA . VAL B 1 450 ? 51.799 10.895 -11.353 1.00 46.19 450 VAL B CA 1
ATOM 7014 C C . VAL B 1 450 ? 52.649 10.106 -12.358 1.00 46.75 450 VAL B C 1
ATOM 7015 O O . VAL B 1 450 ? 53.770 9.699 -12.044 1.00 46.75 450 VAL B O 1
ATOM 7019 N N . ALA B 1 451 ? 52.112 9.905 -13.560 1.00 47.44 451 ALA B N 1
ATOM 7020 C CA . ALA B 1 451 ? 52.836 9.235 -14.646 1.00 47.92 451 ALA B CA 1
ATOM 7021 C C . ALA B 1 451 ? 53.962 10.105 -15.221 1.00 48.45 451 ALA B C 1
ATOM 7022 O O . ALA B 1 451 ? 55.090 9.643 -15.366 1.00 48.94 451 ALA B O 1
ATOM 7024 N N . ARG B 1 452 ? 53.656 11.357 -15.548 1.00 48.88 452 ARG B N 1
ATOM 7025 C CA . ARG B 1 452 ? 54.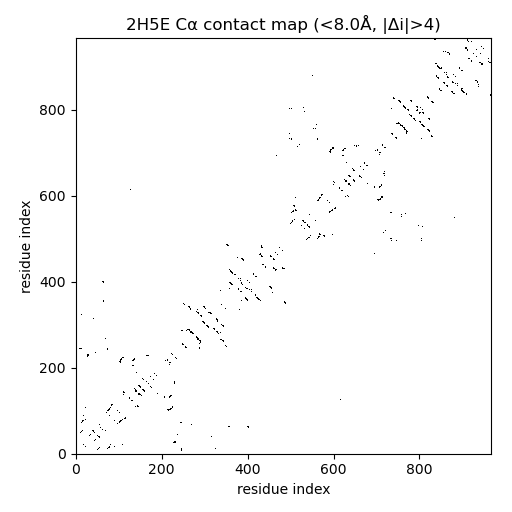641 12.259 -16.144 1.00 49.26 452 ARG B CA 1
ATOM 7026 C C . ARG B 1 452 ? 55.727 12.689 -15.162 1.00 49.80 452 ARG B C 1
ATOM 7027 O O . ARG B 1 452 ? 56.815 13.087 -15.575 1.00 50.01 452 ARG B O 1
ATOM 7035 N N . LEU B 1 453 ? 55.428 12.645 -13.868 1.00 50.41 453 LEU B N 1
ATOM 7036 C CA . LEU B 1 453 ? 56.403 13.055 -12.860 1.00 50.85 453 LEU B CA 1
ATOM 7037 C C . LEU B 1 453 ? 57.484 11.978 -12.781 1.00 51.89 453 LEU B C 1
ATOM 7038 O O . LEU B 1 453 ? 58.669 12.285 -12.653 1.00 52.02 453 LEU B O 1
ATOM 7043 N N . LYS B 1 454 ? 57.058 10.719 -12.872 1.00 52.92 454 LYS B N 1
ATOM 7044 C CA . LYS B 1 454 ? 57.972 9.578 -12.913 1.00 53.74 454 LYS B CA 1
ATOM 7045 C C . LYS B 1 454 ? 58.777 9.506 -14.220 1.00 54.49 454 LYS B C 1
ATOM 7046 O O . LYS B 1 454 ? 59.945 9.118 -14.215 1.00 54.88 454 LYS B O 1
ATOM 7052 N N . SER B 1 455 ? 58.159 9.887 -15.329 1.00 55.24 455 SER B N 1
ATOM 7053 C CA . SER B 1 455 ? 58.794 9.764 -16.635 1.00 55.89 455 SER B CA 1
ATOM 7054 C C . SER B 1 455 ? 59.731 10.957 -16.909 1.00 56.63 455 SER B C 1
ATOM 7055 O O . SER B 1 455 ? 60.940 10.811 -16.786 1.00 56.87 455 SER B O 1
ATOM 7058 N N . GLU B 1 456 ? 59.183 12.128 -17.245 1.00 57.53 456 GLU B N 1
ATOM 7059 C CA . GLU B 1 456 ? 59.994 13.311 -17.597 1.00 58.25 456 GLU B CA 1
ATOM 7060 C C . GLU B 1 456 ? 60.773 13.936 -16.437 1.00 58.67 456 GLU B C 1
ATOM 7061 O O . GLU B 1 456 ? 61.616 14.810 -16.656 1.00 58.87 456 GLU B O 1
ATOM 7067 N N . TYR B 1 457 ? 60.446 13.548 -15.210 1.00 59.09 457 TYR B N 1
ATOM 7068 C CA . TYR B 1 457 ? 61.213 13.963 -14.037 1.00 59.36 457 TYR B CA 1
ATOM 7069 C C . TYR B 1 457 ? 61.528 12.711 -13.228 1.00 59.57 457 TYR B C 1
ATOM 7070 O O . TYR B 1 457 ? 61.042 11.624 -13.553 1.00 59.55 457 TYR B O 1
ATOM 7079 N N . ASN B 1 458 ? 62.349 12.843 -12.194 1.00 59.67 458 ASN B N 1
ATOM 7080 C CA . ASN B 1 458 ? 62.787 11.662 -11.453 1.00 59.80 458 ASN B CA 1
ATOM 7081 C C . ASN B 1 458 ? 61.806 11.207 -10.373 1.00 59.55 458 ASN B C 1
ATOM 7082 O O . ASN B 1 458 ? 61.804 10.033 -9.988 1.00 59.58 458 ASN B O 1
ATOM 7087 N N . VAL B 1 459 ? 60.973 12.137 -9.903 1.00 59.18 459 VAL B N 1
ATOM 7088 C CA . VAL B 1 459 ? 60.122 11.910 -8.727 1.00 58.79 459 VAL B CA 1
ATOM 7089 C C . VAL B 1 459 ? 59.032 10.842 -8.902 1.00 58.22 459 VAL B C 1
ATOM 7090 O O . VAL B 1 459 ? 58.546 10.588 -10.005 1.00 58.07 459 VAL B O 1
ATOM 7094 N N . GLU B 1 460 ? 58.685 10.215 -7.780 1.00 57.51 460 GLU B N 1
ATOM 7095 C CA . GLU B 1 460 ? 57.550 9.311 -7.678 1.00 57.01 460 GLU B CA 1
ATOM 7096 C C . GLU B 1 460 ? 56.624 9.894 -6.632 1.00 56.01 460 GLU B C 1
ATOM 7097 O O . GLU B 1 460 ? 56.972 9.939 -5.444 1.00 55.96 460 GLU B O 1
ATOM 7103 N N . ALA B 1 461 ? 55.444 10.324 -7.074 1.00 54.77 461 ALA B N 1
ATOM 7104 C CA . ALA B 1 461 ? 54.550 11.130 -6.247 1.00 53.69 461 ALA B CA 1
ATOM 7105 C C . ALA B 1 461 ? 53.388 10.334 -5.674 1.00 52.48 461 ALA B C 1
ATOM 7106 O O . ALA B 1 461 ? 53.038 9.273 -6.177 1.00 52.34 461 ALA B O 1
ATOM 7108 N N . VAL B 1 462 ? 52.797 10.884 -4.620 1.00 51.35 462 VAL B N 1
ATOM 7109 C CA . VAL B 1 462 ? 51.734 10.232 -3.854 1.00 50.70 462 VAL B CA 1
ATOM 7110 C C . VAL B 1 462 ? 50.690 11.274 -3.426 1.00 50.26 462 VAL B C 1
ATOM 7111 O O . VAL B 1 462 ? 51.025 12.425 -3.133 1.00 50.36 462 VAL B O 1
ATOM 7115 N N . TYR B 1 463 ? 49.422 10.878 -3.389 1.00 49.71 463 TYR B N 1
ATOM 7116 C CA . TYR B 1 463 ? 48.362 11.822 -3.056 1.00 49.22 463 TYR B CA 1
ATOM 7117 C C . TYR B 1 463 ? 47.936 11.692 -1.608 1.00 49.47 463 TYR B C 1
ATOM 7118 O O . TYR B 1 463 ? 48.219 10.700 -0.952 1.00 49.43 463 TYR B O 1
ATOM 7127 N N . GLU B 1 464 ? 47.270 12.729 -1.123 1.00 49.81 464 GLU B N 1
ATOM 7128 C CA . GLU B 1 464 ? 46.770 12.793 0.244 1.00 50.30 464 GLU B CA 1
ATOM 7129 C C . GLU B 1 464 ? 45.471 13.596 0.190 1.00 50.02 464 GLU B C 1
ATOM 7130 O O . GLU B 1 464 ? 45.373 14.547 -0.581 1.00 50.22 464 GLU B O 1
ATOM 7136 N N . SER B 1 465 ? 44.468 13.207 0.973 1.00 49.69 465 SER B N 1
ATOM 7137 C CA . SER B 1 465 ? 43.165 13.884 0.933 1.00 49.23 465 SER B CA 1
ATOM 7138 C C . SER B 1 465 ? 43.270 15.292 1.525 1.00 49.09 465 SER B C 1
ATOM 7139 O O . SER B 1 465 ? 44.028 15.515 2.469 1.00 49.11 465 SER B O 1
ATOM 7142 N N . VAL B 1 466 ? 42.531 16.242 0.952 1.00 48.71 466 VAL B N 1
ATOM 7143 C CA . VAL B 1 466 ? 42.493 17.604 1.486 1.00 48.41 466 VAL B CA 1
ATOM 7144 C C . VAL B 1 466 ? 41.081 18.141 1.586 1.00 48.01 466 VAL B C 1
ATOM 7145 O O . VAL B 1 466 ? 40.146 17.610 0.984 1.00 48.05 466 VAL B O 1
ATOM 7149 N N . ASN B 1 467 ? 40.949 19.213 2.356 1.00 47.45 467 ASN B N 1
ATOM 7150 C CA . ASN B 1 467 ? 39.685 19.901 2.509 1.00 47.01 467 ASN B CA 1
ATOM 7151 C C . ASN B 1 467 ? 39.658 21.178 1.670 1.00 45.85 467 ASN B C 1
ATOM 7152 O O . ASN B 1 467 ? 40.185 22.219 2.083 1.00 46.01 467 ASN B O 1
ATOM 7157 N N . VAL B 1 468 ? 39.070 21.072 0.479 1.00 44.20 468 VAL B N 1
ATOM 7158 C CA . VAL B 1 468 ? 38.875 22.204 -0.417 1.00 42.82 468 VAL B CA 1
ATOM 7159 C C . VAL B 1 468 ? 37.673 21.945 -1.326 1.00 41.71 468 VAL B C 1
ATOM 7160 O O . VAL B 1 468 ? 37.583 20.897 -1.946 1.00 41.34 468 VAL B O 1
ATOM 7164 N N . ALA B 1 469 ? 36.758 22.908 -1.403 1.00 40.53 469 ALA B N 1
ATOM 7165 C CA . ALA B 1 469 ? 35.640 22.857 -2.349 1.00 39.51 469 ALA B CA 1
ATOM 7166 C C . ALA B 1 469 ? 35.980 23.514 -3.693 1.00 38.67 469 ALA B C 1
ATOM 7167 O O . ALA B 1 469 ? 35.722 22.935 -4.741 1.00 38.34 469 ALA B O 1
ATOM 7169 N N . THR B 1 470 ? 36.548 24.719 -3.659 1.00 37.91 470 THR B N 1
ATOM 7170 C CA . THR B 1 470 ? 36.994 25.404 -4.883 1.00 37.53 470 THR B CA 1
ATOM 7171 C C . THR B 1 470 ? 38.113 26.398 -4.650 1.00 36.87 470 THR B C 1
ATOM 7172 O O . THR B 1 470 ? 38.545 26.623 -3.526 1.00 36.74 470 THR B O 1
ATOM 7176 N N . ALA B 1 471 ? 38.563 26.992 -5.749 1.00 36.30 471 ALA B N 1
ATOM 7177 C CA . ALA B 1 471 ? 39.392 28.181 -5.707 1.00 36.00 471 ALA B CA 1
ATOM 7178 C C . ALA B 1 471 ? 38.766 29.328 -6.502 1.00 35.74 471 ALA B C 1
ATOM 7179 O O . ALA B 1 471 ? 38.047 29.122 -7.476 1.00 35.27 471 ALA B O 1
ATOM 7181 N N . ARG B 1 472 ? 39.045 30.541 -6.044 1.00 35.89 472 ARG B N 1
ATOM 7182 C CA . ARG B 1 472 ? 38.776 31.766 -6.787 1.00 36.01 472 ARG B CA 1
ATOM 7183 C C . ARG B 1 472 ? 40.030 32.648 -6.769 1.00 36.28 472 ARG B C 1
ATOM 7184 O O . ARG B 1 472 ? 40.567 32.944 -5.704 1.00 36.27 472 ARG B O 1
ATOM 7192 N N . TRP B 1 473 ? 40.500 33.071 -7.936 1.00 36.72 473 TRP B N 1
ATOM 7193 C CA . TRP B 1 473 ? 41.558 34.083 -7.995 1.00 37.09 473 TRP B CA 1
ATOM 7194 C C . TRP B 1 473 ? 41.072 35.410 -7.410 1.00 37.46 473 TRP B C 1
ATOM 7195 O O . TRP B 1 473 ? 39.925 35.802 -7.586 1.00 36.79 473 TRP B O 1
ATOM 7206 N N . VAL B 1 474 ? 41.961 36.071 -6.679 1.00 38.43 474 VAL B N 1
ATOM 7207 C CA . VAL B 1 474 ? 41.618 37.248 -5.896 1.00 39.11 474 VAL B CA 1
ATOM 7208 C C . VAL B 1 474 ? 42.342 38.482 -6.436 1.00 39.44 474 VAL B C 1
ATOM 7209 O O . VAL B 1 474 ? 43.441 38.385 -6.957 1.00 39.41 474 VAL B O 1
ATOM 7213 N N . GLU B 1 475 ? 41.712 39.639 -6.306 1.00 40.27 475 GLU B N 1
ATOM 7214 C CA . GLU B 1 475 ? 42.207 40.864 -6.930 1.00 41.14 475 GLU B CA 1
ATOM 7215 C C . GLU B 1 475 ? 41.501 42.071 -6.285 1.00 41.24 475 GLU B C 1
ATOM 7216 O O . GLU B 1 475 ? 40.304 42.003 -6.006 1.00 41.48 475 GLU B O 1
ATOM 7222 N N . CYS B 1 476 ? 42.228 43.160 -6.022 1.00 41.41 476 CYS B N 1
ATOM 7223 C CA . CYS B 1 476 ? 41.642 44.319 -5.319 1.00 41.35 476 CYS B CA 1
ATOM 7224 C C . CYS B 1 476 ? 42.381 45.648 -5.532 1.00 41.82 476 CYS B C 1
ATOM 7225 O O . CYS B 1 476 ? 43.545 45.776 -5.174 1.00 41.87 476 CYS B O 1
ATOM 7228 N N . ALA B 1 477 ? 41.677 46.650 -6.054 1.00 42.39 477 ALA B N 1
ATOM 7229 C CA . ALA B 1 477 ? 42.287 47.946 -6.402 1.00 42.96 477 ALA B CA 1
ATOM 7230 C C . ALA B 1 477 ? 42.726 48.829 -5.210 1.00 43.43 477 ALA B C 1
ATOM 7231 O O . ALA B 1 477 ? 43.469 49.799 -5.394 1.00 43.33 477 ALA B O 1
ATOM 7233 N N . ASP B 1 478 ? 42.265 48.484 -4.009 1.00 44.11 478 ASP B N 1
ATOM 7234 C CA . ASP B 1 478 ? 42.590 49.195 -2.771 1.00 44.67 478 ASP B CA 1
ATOM 7235 C C . ASP B 1 478 ? 43.645 48.396 -1.980 1.00 45.35 478 ASP B C 1
ATOM 7236 O O . ASP B 1 478 ? 43.327 47.363 -1.394 1.00 45.29 478 ASP B O 1
ATOM 7241 N N . ALA B 1 479 ? 44.892 48.879 -1.959 1.00 46.12 479 ALA B N 1
ATOM 7242 C CA . ALA B 1 479 ? 46.005 48.163 -1.308 1.00 46.71 479 ALA B CA 1
ATOM 7243 C C . ALA B 1 479 ? 45.851 48.036 0.207 1.00 47.29 479 ALA B C 1
ATOM 7244 O O . ALA B 1 479 ? 46.301 47.059 0.795 1.00 47.51 479 ALA B O 1
ATOM 7246 N N . LYS B 1 480 ? 45.230 49.030 0.832 1.00 48.01 480 LYS B N 1
ATOM 7247 C CA . LYS B 1 480 ? 44.985 49.019 2.271 1.00 48.58 480 LYS B CA 1
ATOM 7248 C C . LYS B 1 480 ? 43.976 47.934 2.627 1.00 48.32 480 LYS B C 1
ATOM 7249 O O . LYS B 1 480 ? 44.246 47.080 3.465 1.00 48.13 480 LYS B O 1
ATOM 7255 N N . LYS B 1 481 ? 42.817 47.972 1.975 1.00 48.43 481 LYS B N 1
ATOM 7256 C CA . LYS B 1 481 ? 41.759 46.978 2.191 1.00 48.59 481 LYS B CA 1
ATOM 7257 C C . LYS B 1 481 ? 42.212 45.572 1.756 1.00 48.07 481 LYS B C 1
ATOM 7258 O O . LYS B 1 481 ? 41.816 44.575 2.362 1.00 47.81 481 LYS B O 1
ATOM 7264 N N . PHE B 1 482 ? 43.068 45.502 0.735 1.00 47.62 482 PHE B N 1
ATOM 7265 C CA . PHE B 1 482 ? 43.530 44.222 0.198 1.00 47.19 482 PHE B CA 1
ATOM 7266 C C . PHE B 1 482 ? 44.480 43.526 1.156 1.00 47.33 482 PHE B C 1
ATOM 7267 O O . PHE B 1 482 ? 44.407 42.321 1.326 1.00 47.49 482 PHE B O 1
ATOM 7275 N N . GLU B 1 483 ? 45.363 44.288 1.784 1.00 47.54 483 GLU B N 1
ATOM 7276 C CA . GLU B 1 483 ? 46.284 43.736 2.769 1.00 47.85 483 GLU B CA 1
ATOM 7277 C C . GLU B 1 483 ? 45.558 43.306 4.056 1.00 47.85 483 GLU B C 1
ATOM 7278 O O . GLU B 1 483 ? 46.023 42.420 4.768 1.00 47.62 483 GLU B O 1
ATOM 7284 N N . GLU B 1 484 ? 44.416 43.931 4.339 1.00 48.00 484 GLU B N 1
ATOM 7285 C CA . GLU B 1 484 ? 43.584 43.564 5.487 1.00 48.13 484 GLU B CA 1
ATOM 7286 C C . GLU B 1 484 ? 42.854 42.241 5.233 1.00 47.64 484 GLU B C 1
ATOM 7287 O O . GLU B 1 484 ? 42.619 41.455 6.155 1.00 47.56 484 GLU B O 1
ATOM 7293 N N . PHE B 1 485 ? 42.493 42.016 3.973 1.00 47.02 485 PHE B N 1
ATOM 7294 C CA . PHE B 1 485 ? 41.833 40.792 3.552 1.00 46.33 485 PHE B CA 1
ATOM 7295 C C . PHE B 1 485 ? 42.810 39.627 3.668 1.00 46.29 485 PHE B C 1
ATOM 7296 O O . PHE B 1 485 ? 42.460 38.574 4.174 1.00 45.88 485 PHE B O 1
ATOM 7304 N N . LYS B 1 486 ? 44.035 39.835 3.197 1.00 46.43 486 LYS B N 1
ATOM 7305 C CA . LYS B 1 486 ? 45.060 38.801 3.208 1.00 46.71 486 LYS B CA 1
ATOM 7306 C C . LYS B 1 486 ? 45.442 38.402 4.632 1.00 47.21 486 LYS B C 1
ATOM 7307 O O . LYS B 1 486 ? 45.751 37.249 4.910 1.00 47.24 486 LYS B O 1
ATOM 7313 N N . ARG B 1 487 ? 45.424 39.376 5.526 1.00 47.92 487 ARG B N 1
ATOM 7314 C CA . ARG B 1 487 ? 45.786 39.174 6.923 1.00 48.49 487 ARG B CA 1
ATOM 7315 C C . ARG B 1 487 ? 44.802 38.233 7.619 1.00 48.12 487 ARG B C 1
ATOM 7316 O O . ARG B 1 487 ? 45.209 37.285 8.280 1.00 48.02 487 ARG B O 1
ATOM 7324 N N . LYS B 1 488 ? 43.509 38.499 7.448 1.00 47.94 488 LYS B N 1
ATOM 7325 C CA . LYS B 1 488 ? 42.451 37.760 8.145 1.00 47.96 488 LYS B CA 1
ATOM 7326 C C . LYS B 1 488 ? 41.968 36.503 7.401 1.00 47.18 488 LYS B C 1
ATOM 7327 O O . LYS B 1 488 ? 41.094 35.799 7.887 1.00 47.05 488 LYS B O 1
ATOM 7333 N N . ASN B 1 489 ? 42.535 36.224 6.234 1.00 46.52 489 ASN B N 1
ATOM 7334 C CA . ASN B 1 489 ? 42.210 35.018 5.476 1.00 46.06 489 ASN B CA 1
ATOM 7335 C C . ASN B 1 489 ? 43.478 34.312 5.009 1.00 45.91 489 ASN B C 1
ATOM 7336 O O . ASN B 1 489 ? 43.455 33.541 4.056 1.00 45.77 489 ASN B O 1
ATOM 7341 N N . GLU B 1 490 ? 44.579 34.578 5.707 1.00 45.84 490 GLU B N 1
ATOM 7342 C CA . GLU B 1 490 ? 45.904 34.074 5.348 1.00 45.75 490 GLU B CA 1
ATOM 7343 C C . GLU B 1 490 ? 45.927 32.560 5.162 1.00 44.99 490 GLU B C 1
ATOM 7344 O O . GLU B 1 490 ? 46.555 32.062 4.231 1.00 45.09 490 GLU B O 1
ATOM 7350 N N . SER B 1 491 ? 45.236 31.837 6.039 1.00 44.13 491 SER B N 1
ATOM 7351 C CA . SER B 1 491 ? 45.263 30.374 6.021 1.00 43.61 491 SER B CA 1
ATOM 7352 C C . SER B 1 491 ? 44.521 29.765 4.819 1.00 43.14 491 SER B C 1
ATOM 7353 O O . SER B 1 491 ? 44.688 28.586 4.523 1.00 42.74 491 SER B O 1
ATOM 7356 N N . GLN B 1 492 ? 43.707 30.576 4.144 1.00 42.75 492 GLN B N 1
ATOM 7357 C CA . GLN B 1 492 ? 42.971 30.168 2.947 1.00 42.50 492 GLN B CA 1
ATOM 7358 C C . GLN B 1 492 ? 43.510 30.798 1.656 1.00 41.81 492 GLN B C 1
ATOM 7359 O O . GLN B 1 492 ? 42.815 30.833 0.654 1.00 41.70 492 GLN B O 1
ATOM 7365 N N . LEU B 1 493 ? 44.735 31.300 1.672 1.00 41.23 493 LEU B N 1
ATOM 7366 C CA . LEU B 1 493 ? 45.313 31.915 0.485 1.00 40.88 493 LEU B CA 1
ATOM 7367 C C . LEU B 1 493 ? 46.512 31.123 0.006 1.00 40.77 493 LEU B C 1
ATOM 7368 O O . LEU B 1 493 ? 47.228 30.531 0.806 1.00 40.81 493 LEU B O 1
ATOM 7373 N N . ALA B 1 494 ? 46.715 31.127 -1.308 1.00 40.65 494 ALA B N 1
ATOM 7374 C CA . ALA B 1 494 ? 47.751 30.337 -1.952 1.00 40.73 494 ALA B CA 1
ATOM 7375 C C . ALA B 1 494 ? 48.224 30.995 -3.235 1.00 41.00 494 ALA B C 1
ATOM 7376 O O . ALA B 1 494 ? 47.632 31.949 -3.706 1.00 40.85 494 ALA B O 1
ATOM 7378 N N . LEU B 1 495 ? 49.295 30.463 -3.805 1.00 41.58 495 LEU B N 1
ATOM 7379 C CA . LEU B 1 495 ? 49.839 30.989 -5.043 1.00 41.95 495 LEU B CA 1
ATOM 7380 C C . LEU B 1 495 ? 49.822 29.930 -6.148 1.00 42.44 495 LEU B C 1
ATOM 7381 O O . LEU B 1 495 ? 50.073 28.750 -5.931 1.00 42.19 495 LEU B O 1
ATOM 7386 N N . ASP B 1 496 ? 49.528 30.406 -7.344 1.00 43.15 496 ASP B N 1
ATOM 7387 C CA . ASP B 1 496 ? 49.479 29.612 -8.562 1.00 43.69 496 ASP B CA 1
ATOM 7388 C C . ASP B 1 496 ? 50.849 29.132 -9.029 1.00 43.94 496 ASP B C 1
ATOM 7389 O O . ASP B 1 496 ? 51.883 29.484 -8.462 1.00 44.07 496 ASP B O 1
ATOM 7394 N N . GLY B 1 497 ? 50.842 28.357 -10.109 1.00 44.05 497 GLY B N 1
ATOM 7395 C CA . GLY B 1 497 ? 52.046 28.109 -10.884 1.00 44.10 497 GLY B CA 1
ATOM 7396 C C . GLY B 1 497 ? 52.492 29.329 -11.693 1.00 43.90 497 GLY B C 1
ATOM 7397 O O . GLY B 1 497 ? 53.645 29.407 -12.130 1.00 43.93 497 GLY B O 1
ATOM 7398 N N . GLY B 1 498 ? 51.563 30.253 -11.935 1.00 43.68 498 GLY B N 1
ATOM 7399 C CA . GLY B 1 498 ? 51.863 31.539 -12.544 1.00 43.50 498 GLY B CA 1
ATOM 7400 C C . GLY B 1 498 ? 51.947 32.687 -11.547 1.00 43.29 498 GLY B C 1
ATOM 7401 O O . GLY B 1 498 ? 51.946 33.848 -11.945 1.00 43.28 498 GLY B O 1
ATOM 7402 N N . ASP B 1 499 ? 52.018 32.366 -10.257 1.00 43.03 499 ASP B N 1
ATOM 7403 C CA . ASP B 1 499 ? 52.182 33.357 -9.183 1.00 42.97 499 ASP B CA 1
ATOM 7404 C C . ASP B 1 499 ? 50.973 34.282 -8.958 1.00 42.05 499 ASP B C 1
ATOM 7405 O O . ASP B 1 499 ? 51.123 35.376 -8.420 1.00 41.98 499 ASP B O 1
ATOM 7410 N N . ASN B 1 500 ? 49.782 33.827 -9.347 1.00 41.14 500 ASN B N 1
ATOM 7411 C CA . ASN B 1 500 ? 48.530 34.544 -9.067 1.00 40.31 500 ASN B CA 1
ATOM 7412 C C . ASN B 1 500 ? 47.910 34.139 -7.726 1.00 39.35 500 ASN B C 1
ATOM 7413 O O . ASN B 1 500 ? 47.793 32.955 -7.415 1.00 38.87 500 ASN B O 1
ATOM 7418 N N . LEU B 1 501 ? 47.506 35.129 -6.937 1.00 38.48 501 LEU B N 1
ATOM 7419 C CA . LEU B 1 501 ? 46.903 34.869 -5.633 1.00 37.71 501 LEU B CA 1
ATOM 7420 C C . LEU B 1 501 ? 45.493 34.296 -5.808 1.00 37.12 501 LEU B C 1
ATOM 7421 O O . LEU B 1 501 ? 44.720 34.754 -6.662 1.00 37.10 501 LEU B O 1
ATOM 7426 N N . ALA B 1 502 ? 45.183 33.282 -5.004 1.00 36.21 502 ALA B N 1
ATOM 7427 C CA . ALA B 1 502 ? 43.931 32.546 -5.098 1.00 35.51 502 ALA B CA 1
ATOM 7428 C C . ALA B 1 502 ? 43.393 32.217 -3.711 1.00 35.06 502 ALA B C 1
ATOM 7429 O O . ALA B 1 502 ? 44.147 31.852 -2.821 1.00 34.92 502 ALA B O 1
ATOM 7431 N N . TYR B 1 503 ? 42.084 32.366 -3.533 1.00 34.59 503 TYR B N 1
ATOM 7432 C CA . TYR B 1 503 ? 41.396 31.966 -2.303 1.00 34.07 503 TYR B CA 1
ATOM 7433 C C . TYR B 1 503 ? 40.983 30.488 -2.360 1.00 33.86 503 TYR B C 1
ATOM 7434 O O . TYR B 1 503 ? 40.232 30.094 -3.239 1.00 33.45 503 TYR B O 1
ATOM 7443 N N . ILE B 1 504 ? 41.478 29.688 -1.417 1.00 33.82 504 ILE B N 1
ATOM 7444 C CA . ILE B 1 504 ? 41.152 28.268 -1.323 1.00 33.98 504 ILE B CA 1
ATOM 7445 C C . ILE B 1 504 ? 40.029 28.055 -0.309 1.00 34.10 504 ILE B C 1
ATOM 7446 O O . ILE B 1 504 ? 40.271 27.967 0.895 1.00 34.29 504 ILE B O 1
ATOM 7451 N N . ALA B 1 505 ? 38.799 27.967 -0.801 1.00 34.10 505 ALA B N 1
ATOM 7452 C CA . ALA B 1 505 ? 37.634 27.820 0.062 1.00 34.13 505 ALA B CA 1
ATOM 7453 C C . ALA B 1 505 ? 37.449 26.388 0.541 1.00 34.04 505 ALA B C 1
ATOM 7454 O O . ALA B 1 505 ? 37.585 25.438 -0.219 1.00 34.00 505 ALA B O 1
ATOM 7456 N N . THR B 1 506 ? 37.125 26.265 1.820 1.00 34.14 506 THR B N 1
ATOM 7457 C CA . THR B 1 506 ? 36.872 24.988 2.481 1.00 34.10 506 THR B CA 1
ATOM 7458 C C . THR B 1 506 ? 35.517 24.444 2.065 1.00 33.82 506 THR B C 1
ATOM 7459 O O . THR B 1 506 ? 35.282 23.229 2.041 1.00 34.15 506 THR B O 1
ATOM 7463 N N . SER B 1 507 ? 34.612 25.369 1.781 1.00 33.25 507 SER B N 1
ATOM 7464 C CA . SER B 1 507 ? 33.271 25.036 1.335 1.00 32.72 507 SER B CA 1
ATOM 7465 C C . SER B 1 507 ? 32.662 26.248 0.628 1.00 32.16 507 SER B C 1
ATOM 7466 O O . SER B 1 507 ? 33.171 27.364 0.742 1.00 32.10 507 SER B O 1
ATOM 7469 N N . MET B 1 508 ? 31.579 26.025 -0.103 1.00 31.48 508 MET B N 1
ATOM 7470 C CA . MET B 1 508 ? 30.895 27.106 -0.795 1.00 30.98 508 MET B CA 1
ATOM 7471 C C . MET B 1 508 ? 30.351 28.137 0.209 1.00 31.15 508 MET B C 1
ATOM 7472 O O . MET B 1 508 ? 30.420 29.334 -0.028 1.00 31.03 508 MET B O 1
ATOM 7477 N N . VAL B 1 509 ? 29.833 27.677 1.340 1.00 31.41 509 VAL B N 1
ATOM 7478 C CA . VAL B 1 509 ? 29.406 28.582 2.407 1.00 31.52 509 VAL B CA 1
ATOM 7479 C C . VAL B 1 509 ? 30.533 29.554 2.788 1.00 32.40 509 VAL B C 1
ATOM 7480 O O . VAL B 1 509 ? 30.338 30.767 2.757 1.00 32.35 509 VAL B O 1
ATOM 7484 N N . ASN B 1 510 ? 31.703 29.014 3.139 1.00 33.36 510 ASN B N 1
ATOM 7485 C CA . ASN B 1 510 ? 32.882 29.829 3.470 1.00 34.09 510 ASN B CA 1
ATOM 7486 C C . ASN B 1 510 ? 33.292 30.819 2.366 1.00 34.12 510 ASN B C 1
ATOM 7487 O O . ASN B 1 510 ? 33.704 31.934 2.660 1.00 34.02 510 ASN B O 1
ATOM 7492 N N . LEU B 1 511 ? 33.187 30.410 1.105 1.00 34.25 511 LEU B N 1
ATOM 7493 C CA . LEU B 1 511 ? 33.440 31.319 -0.008 1.00 34.36 511 LEU B CA 1
ATOM 7494 C C . LEU B 1 511 ? 32.460 32.487 0.031 1.00 34.65 511 LEU B C 1
ATOM 7495 O O . LEU B 1 511 ? 32.874 33.635 -0.007 1.00 34.51 511 LEU B O 1
ATOM 7500 N N . ARG B 1 512 ? 31.167 32.192 0.133 1.00 35.26 512 ARG B N 1
ATOM 7501 C CA . ARG B 1 512 ? 30.134 33.233 0.143 1.00 35.87 512 ARG B CA 1
ATOM 7502 C C . ARG B 1 512 ? 30.309 34.198 1.310 1.00 35.98 512 ARG B C 1
ATOM 7503 O O . ARG B 1 512 ? 29.878 35.339 1.218 1.00 35.72 512 ARG B O 1
ATOM 7511 N N . LEU B 1 513 ? 30.921 33.728 2.400 1.00 36.41 513 LEU B N 1
ATOM 7512 C CA . LEU B 1 513 ? 31.206 34.566 3.570 1.00 36.78 513 LEU B CA 1
ATOM 7513 C C . LEU B 1 513 ? 32.332 35.549 3.268 1.00 36.91 513 LEU B C 1
ATOM 7514 O O . LEU B 1 513 ? 32.198 36.736 3.500 1.00 36.58 513 LEU B O 1
ATOM 7519 N N . ALA B 1 514 ? 33.436 35.044 2.735 1.00 37.47 514 ALA B N 1
ATOM 7520 C CA . ALA B 1 514 ? 34.549 35.893 2.320 1.00 37.95 514 ALA B CA 1
ATOM 7521 C C . ALA B 1 514 ? 34.111 36.982 1.340 1.00 38.21 514 ALA B C 1
ATOM 7522 O O . ALA B 1 514 ? 34.532 38.117 1.462 1.00 38.04 514 ALA B O 1
ATOM 7524 N N . GLN B 1 515 ? 33.260 36.630 0.380 1.00 38.82 515 GLN B N 1
ATOM 7525 C CA . GLN B 1 515 ? 32.813 37.567 -0.658 1.00 39.17 515 GLN B CA 1
ATOM 7526 C C . GLN B 1 515 ? 31.997 38.710 -0.072 1.00 39.46 515 GLN B C 1
ATOM 7527 O O . GLN B 1 515 ? 32.251 39.880 -0.349 1.00 39.60 515 GLN B O 1
ATOM 7533 N N . GLU B 1 516 ? 31.015 38.350 0.743 1.00 39.80 516 GLU B N 1
ATOM 7534 C CA . GLU B 1 516 ? 30.094 39.311 1.339 1.00 39.99 516 GLU B CA 1
ATOM 7535 C C . GLU B 1 516 ? 30.784 40.134 2.442 1.00 39.91 516 GLU B C 1
ATOM 7536 O O . GLU B 1 516 ? 30.440 41.300 2.648 1.00 40.17 516 GLU B O 1
ATOM 7542 N N . ARG B 1 517 ? 31.774 39.545 3.115 1.00 39.62 517 ARG B N 1
ATOM 7543 C CA . ARG B 1 517 ? 32.511 40.234 4.184 1.00 39.45 517 ARG B CA 1
ATOM 7544 C C . ARG B 1 517 ? 33.541 41.229 3.647 1.00 39.47 517 ARG B C 1
ATOM 7545 O O . ARG B 1 517 ? 33.858 42.215 4.306 1.00 39.73 517 ARG B O 1
ATOM 7553 N N . TYR B 1 518 ? 34.075 40.957 2.462 1.00 39.33 518 TYR B N 1
ATOM 7554 C CA . TYR B 1 518 ? 35.074 41.820 1.846 1.00 39.17 518 TYR B CA 1
ATOM 7555 C C . TYR B 1 518 ? 34.608 42.138 0.426 1.00 38.86 518 TYR B C 1
ATOM 7556 O O . TYR B 1 518 ? 35.205 41.688 -0.551 1.00 38.77 518 TYR B O 1
ATOM 7565 N N . PRO B 1 519 ? 33.535 42.921 0.321 1.00 38.43 519 PRO B N 1
ATOM 7566 C CA . PRO B 1 519 ? 32.908 43.212 -0.971 1.00 38.23 519 PRO B CA 1
ATOM 7567 C C . PRO B 1 519 ? 33.750 44.052 -1.929 1.00 37.99 519 PRO B C 1
ATOM 7568 O O . PRO B 1 519 ? 33.370 44.166 -3.090 1.00 37.96 519 PRO B O 1
ATOM 7572 N N . ASP B 1 520 ? 34.848 44.642 -1.465 1.00 37.94 520 ASP B N 1
ATOM 7573 C CA . ASP B 1 520 ? 35.745 45.382 -2.355 1.00 37.96 520 ASP B CA 1
ATOM 7574 C C . ASP B 1 520 ? 36.774 44.454 -2.993 1.00 37.51 520 ASP B C 1
ATOM 7575 O O . ASP B 1 520 ? 37.522 44.875 -3.872 1.00 37.40 520 ASP B O 1
ATOM 7580 N N . VAL B 1 521 ? 36.820 43.206 -2.530 1.00 37.04 521 VAL B N 1
ATOM 7581 C CA . VAL B 1 521 ? 37.679 42.181 -3.108 1.00 36.79 521 VAL B CA 1
ATOM 7582 C C . VAL B 1 521 ? 36.908 41.375 -4.162 1.00 36.65 521 VAL B C 1
ATOM 7583 O O . VAL B 1 521 ? 35.766 40.963 -3.934 1.00 36.12 521 VAL B O 1
ATOM 7587 N N . GLN B 1 522 ? 37.557 41.158 -5.307 1.00 36.57 522 GLN B N 1
ATOM 7588 C CA . GLN B 1 522 ? 36.983 40.424 -6.432 1.00 36.66 522 GLN B CA 1
ATOM 7589 C C . GLN B 1 522 ? 37.359 38.945 -6.343 1.00 36.55 522 GLN B C 1
ATOM 7590 O O . GLN B 1 522 ? 38.510 38.619 -6.084 1.00 36.82 522 GLN B O 1
ATOM 7596 N N . PHE B 1 523 ? 36.388 38.062 -6.552 1.00 36.34 523 PHE B N 1
ATOM 7597 C CA . PHE B 1 523 ? 36.614 36.622 -6.511 1.00 36.40 523 PHE B CA 1
ATOM 7598 C C . PHE B 1 523 ? 36.252 36.022 -7.855 1.00 36.78 523 PHE B C 1
ATOM 7599 O O . PHE B 1 523 ? 35.074 35.894 -8.179 1.00 36.83 523 PHE B O 1
ATOM 7607 N N . HIS B 1 524 ? 37.264 35.632 -8.620 1.00 37.42 524 HIS B N 1
ATOM 7608 C CA . HIS B 1 524 ? 37.087 35.197 -10.002 1.00 37.93 524 HIS B CA 1
ATOM 7609 C C . HIS B 1 524 ? 37.198 33.679 -10.133 1.00 38.48 524 HIS B C 1
ATOM 7610 O O . HIS B 1 524 ? 38.181 33.080 -9.717 1.00 38.26 524 HIS B O 1
ATOM 7617 N N . GLN B 1 525 ? 36.198 33.077 -10.765 1.00 39.24 525 GLN B N 1
ATOM 7618 C CA . GLN B 1 525 ? 36.141 31.631 -10.965 1.00 39.93 525 GLN B CA 1
ATOM 7619 C C . GLN B 1 525 ? 36.925 31.199 -12.219 1.00 40.25 525 GLN B C 1
ATOM 7620 O O . GLN B 1 525 ? 37.019 30.017 -12.547 1.00 40.14 525 GLN B O 1
ATOM 7626 N N . THR B 1 526 ? 37.511 32.173 -12.896 1.00 40.72 526 THR B N 1
ATOM 7627 C CA . THR B 1 526 ? 38.302 31.919 -14.087 1.00 41.24 526 THR B CA 1
ATOM 7628 C C . THR B 1 526 ? 39.473 32.911 -14.146 1.00 41.25 526 THR B C 1
ATOM 7629 O O . THR B 1 526 ? 39.465 33.925 -13.452 1.00 41.12 526 THR B O 1
ATOM 7633 N N . ARG B 1 527 ? 40.481 32.606 -14.957 1.00 41.47 527 ARG B N 1
ATOM 7634 C CA . ARG B 1 527 ? 41.615 33.516 -15.160 1.00 41.61 527 ARG B CA 1
ATOM 7635 C C . ARG B 1 527 ? 42.353 33.251 -16.473 1.00 41.98 527 ARG B C 1
ATOM 7636 O O . ARG B 1 527 ? 42.370 32.132 -16.958 1.00 41.78 527 ARG B O 1
ATOM 7644 N N . GLU B 1 528 ? 42.961 34.285 -17.046 1.00 42.69 528 GLU B N 1
ATOM 7645 C CA . GLU B 1 528 ? 43.724 34.112 -18.280 1.00 43.38 528 GLU B CA 1
ATOM 7646 C C . GLU B 1 528 ? 44.940 33.229 -17.994 1.00 43.44 528 GLU B C 1
ATOM 7647 O O . GLU B 1 528 ? 45.707 33.515 -17.073 1.00 42.95 528 GLU B O 1
ATOM 7653 N N . HIS B 1 529 ? 45.104 32.162 -18.783 1.00 43.69 529 HIS B N 1
ATOM 7654 C CA . HIS B 1 529 ? 46.162 31.170 -18.550 1.00 43.82 529 HIS B CA 1
ATOM 7655 C C . HIS B 1 529 ? 47.559 31.778 -18.664 1.00 43.89 529 HIS B C 1
ATOM 7656 O O . HIS B 1 529 ? 47.747 32.788 -19.345 1.00 43.96 529 HIS B O 1
#

Solvent-accessible surface area: 41152 Å² total; per-residue (Å²): 199,57,106,52,72,101,41,12,62,71,12,28,1,0,0,2,0,12,44,32,109,1,14,39,99,41,0,19,91,3,0,63,50,33,9,204,135,106,81,13,2,25,21,4,61,13,127,113,9,25,0,1,2,5,28,6,22,15,105,142,84,11,18,2,19,5,6,2,1,3,6,0,0,6,1,0,0,0,1,3,3,0,46,88,1,8,25,60,42,2,37,67,6,4,80,10,6,73,85,92,76,6,10,1,0,0,0,0,6,66,0,36,164,107,29,70,82,20,32,67,2,7,61,17,0,58,42,16,0,143,5,17,0,0,2,1,0,0,7,2,17,37,10,196,109,12,76,0,0,11,17,34,104,108,68,12,0,17,39,33,70,90,72,77,3,148,74,87,16,115,90,134,73,16,129,25,33,115,41,99,86,0,30,88,45,6,33,114,118,17,0,111,82,3,54,92,29,19,127,108,5,129,70,81,26,28,106,35,33,106,67,0,0,78,35,17,61,5,0,0,0,1,0,0,0,1,130,6,5,12,0,0,28,9,0,0,42,4,0,18,112,46,5,15,32,14,79,42,9,88,6,111,85,79,65,0,88,6,68,47,102,122,1,4,0,4,0,2,28,15,28,49,89,93,112,72,205,107,119,17,21,2,0,3,0,0,0,0,0,0,60,0,92,107,60,31,123,1,57,5,22,107,54,58,138,89,50,84,13,65,85,7,62,33,23,82,78,159,60,57,2,20,0,0,7,5,0,0,2,56,8,70,59,83,10,20,5,1,4,2,1,1,68,27,79,94,4,82,3,55,31,2,6,3,14,9,0,56,66,21,72,75,5,95,12,146,89,140,125,79,3,73,130,0,1,41,57,1,9,68,20,8,19,4,3,4,0,62,16,90,63,72,140,43,11,15,0,0,0,3,4,91,52,12,0,96,12,0,47,58,23,0,127,96,87,35,128,12,104,11,51,50,62,107,40,116,25,38,19,0,20,10,12,91,13,115,78,84,175,33,34,91,68,0,66,159,131,19,80,86,48,3,0,46,1,8,39,96,62,31,0,9,14,0,53,42,62,15,47,0,90,14,4,51,63,129,18,92,90,6,76,28,68,74,43,36,77,49,109,159,46,107,43,48,97,54,13,54,78,12,27,2,1,0,3,0,12,45,38,107,2,14,41,99,40,0,21,86,4,0,59,51,35,14,198,134,100,21,1,30,25,6,64,17,126,117,9,24,0,2,2,5,30,5,21,14,114,136,84,10,17,1,20,6,7,2,2,4,7,0,0,6,2,1,0,0,0,2,4,0,45,86,1,11,23,62,40,2,42,65,7,2,73,13,3,68,85,93,75,7,10,1,0,0,0,0,5,60,0,31,173,109,26,74,84,18,32,59,1,7,54,14,0,61,46,21,1,146,4,17,0,0,1,2,0,0,7,4,20,34,10,210,110,11,75,0,0,11,18,32,98,112,65,11,0,19,39,34,64,91,69,76,4,149,75,90,14,115,95,126,71,17,126,26,34,113,37,101,85,0,32,92,41,4,36,125,116,22,0,117,86,3,52,96,32,20,133,111,3,127,70,82,21,33,108,35,30,109,67,0,0,77,37,15,62,4,0,0,0,2,0,0,0,1,123,6,7,14,0,0,34,11,0,0,43,4,0,18,115,43,6,17,36,12,79,42,11,94,4,108,86,83,66,0,84,6,66,47,94,128,1,5,0,4,0,2,24,15,73,87,97,16,0,4,0,0,0,0,0,0,55,4,92,108,62,30,133,0,51,6,21,103,53,53,144,81,52,92,16,62,84,11,72,28,27,94,79,152,66,51,1,16,0,0,11,4,0,0,4,91,8,175,52,90,14,22,6,0,2,1,1,2,60,27,83,88,4,86,4,62,32,2,5,3,12,11,0,50,66,20,75,77,5,93,11,149,154,155,82,3,72,133,0,0,39,58,2,10,70,20,4,19,2,5,2,0,62,14,87,57,73,147,38,11,18,0,0,0,3,4,92,60,10,1,95,31,0,47,61,24,0,133,91,87,46,128,16,108,10,50,46,69,110,43,118,28,35,19,0,24,10,13,96,16,116,75,84,172,43,33,88,65,0,65,147,141,20,89,84,45,3,0,53,1,9,42,99,61,30,0,7,14,1,54,40,62,16,51,0,92,12,4,52,62,127,19,95,84,8,73,26,74,72,41,34,82,47

Sequence (967 aa):
LSPYLQEVAKRRTFAIISHPDAGKTTITEKVLLFGQITTSVMQFPYHDCLVNLLDTPGHEDFSEDTYRTLTAVDCCLMVIDAAKGVEDRTRKLMEVTRLRDTPILTFMNKLDRDIRDPMELLDEVENELKIGCAPITWPIGCGKLFKGVYHLYKDETYLYQSGKGHTIQEVRIVKGLNNPDLDAAVGEDLAQQLRDELELVKGASNEFDKELFLAGEITPVFFGTALGNFGVDHMLDGLVEWAPAPMPRQTDTRTVEASEDKFTGFVFKIQANMDPKHRDRVAFMRVVSGKYEKGMKLRQVRTAKDVVISDALTFMAVEEAYPGDILGLHNHGTIQIGDTFTQGEMMKFTGIPNFAPELFRRIRLKDPKQLLKGLVQLSEEGAVQVFRPISNNDLIVGAVGVLQFDVVVARLKSEYNVEAVYESVNVATARWVECADAKKFEEFKRKNESQLALDGGDNLAYIATSMVNLRLAQERYPDVQFHQTREHTLSPYLQEVAKRRTFAIISHPDAGKTTITEKVLLFGQTTSVMQFPYHDCLVNLLDTPGHEDFSEDTYRTLTAVDCCLMVIDAAKGVEDRTRKLMEVTRLRDTPILTFMNKLDRDIRDPMELLDEVENELKIGCAPITWPIGCGKLFKGVYHLYKDETYLYQSGKGHTIQEVRIVKGLNNPDLDAAVGEDLAQQLRDELELVKGASNEFDKELFLAGEITPVFFGTALGNFGVDHMLDGLVEWAPAPMPRQTDTRTVEASEDKFTGFVFKIQARVAFMRVVSGKYEKGMKLRQVRTAKDVVISDALTFMAVEEAYPGDILGLHNHGTIQIGDTFTQGEMMKFTGIPNFAPELFRRIRLKDKQLLKGLVQLSEEGAVQVFRPISNNDLIVGAVGVLQFDVVVARLKSEYNVEAVYESVNVATARWVECADAKKFEEFKRKNESQLALDGGDNLAYIATSMVNLRLAQERYPDVQFHQTREH

CATH classification: 3.40.50.300 (+2 more: 3.40.50.300, 3.30.70.3280)

GO terms:
  GO:0005515 protein binding (F, IPI)
  GO:0097216 guanosine tetraphosphate binding (F, IDA)
  GO:0005525 GTP binding (F, IDA)
  GO:0016150 translation release factor activity, codon nonspecific (F, IDA)
  GO:0005829 cytosol (C, IDA)
  GO:0003924 GTPase activity (F, IDA)
  GO:0006415 translational termination (P, IDA)
  GO:0019003 GDP binding (F, IDA)
  GO:1990145 maintenance of translational fidelity (P, IMP)

Secondary structure (DSSP, 8-state):
--THHHHHHTEEEEEEEE-TTSSHHHHHHHHHHS----TTEEEEEETTEEEEEE----STT--HHHHHGGGG-SEEEEEEETTT-S-HHHHHHHHHHTTTT--EEEEEE-TTS--S-HHHHHHHHHHHH--EEEESEEEES-GGG--EEEETTTTEEEE--TT--SS-PPP-EE--SS-HHHHHHH-HHHHHHHHHHHHHHHHHS----HHHHHTTSEEEEEE-BTTTTBSHHHHHHHHHHHSPSS--EEBSS-EEPTT--S-EEEEEEE-SS--SSSS---EEEEEEES-EETT-EEEETTTTEEEE-S-EE------EE-TT-EEEE--SS---TT-EEESS----B---EEEPPSEEEEEEES---THHHHHHHHHHTTS-EEEEETTS--EEEEESSTHHHHHHHHHHHHHSS--EEEE----SEEEEEE-S-HHHHHHHHHHSGGGEEE-TT--EEEEESSHHHHHHHHHHSTTSEEESEEE-/--SHHHHHHHTEEEEEEE--TTSSHHHHHHHHHHH---TTEEEEEETTEEEEEE----STT--HHHHHHGGG-SEEEEEEETTT-S-HHHHHHHHHHTTTT--EEEEEE-TTS----HHHHHHHHHHHH--EEEESEEEES-GGG--EEEETTTTEEEEP-TT-SSS----EEE--TT-HHHHHHHHHHHHHHHHHHHHHHHHHS----HHHHHHTSEEEEEE-BTTTTBSHHHHHHHHHHHSPSS--EEBSS-EE-TT--S-EEEEEEE----EEEEEEES-B-TT-EEEETTTTEEEE-S-EE-------B-BTBEEEE--SS---TT-EEESS----BS--EEEPPSEEEEEEE---THHHHHHHHHHSSS-EEEEETTS--EEEEESSTHHHHHHHHHHHHTSS--EEEE----SEEEEEE-S-HHHHHHHHHHTGGGEEE-TT--EEEEESSHHHHHHHHHHSTTSEEESEEE-

Foldseek 3Di:
DPVQVLQLQQEAEEEEFEAPPLARPLLVVLVVVCQVVQQQWAWGDHDSHIYIYGYQDHDLPHWPLSLLVLLQHQEYEYRGAQAVAQDDSSLVNLVSCVLQLRFYAYEHADQLQDGDDPVVSQVRCCVRSVAAEAEQWAFQHGHPLTQFIAGPVQQKTWGADPDAQVHADDTDIDHHLPPCVVCVRRNVVSSVVVVVVVVVCVVPGDHDDLVCSSSNHYYYYWYDYSSSSGGSVVRVVCSSVRGGRQAWFDWPVGIGAQPDAWWKWFFRDFAQDADDPDRQSWTKIAIRYHKDDQQDWKAFLVVRDIDGHNDKDARPVPRMDGGSGMITGGDDLPDAHQTMMTRRDRIGTWRHKDFKFQDKWWKDAPDDDCLLVLQLSCVRHPLWKWWQAPVDGIIMTGINRPSSVVSSQVCCVPVPVTHMDIDHDQFRTKFFKDAPDPVLVVVLCVVQRRQWTAMSVGTIMGGASDVVRVVVSCVVSVRMDTHRMDGD/DVPPQVLLQQQEFEEEEFEAPPLQRVLLVVLVVVCQVQQQWAWGDHDSHIYIYGYQDHDQPHWPLSLLVLVQHQEYEYGGAQQVAQDDSNLVSLVSCVLQLRFYAYEHADQLADGDDVVVSQVRCCVRSVAAEAEQWAFQHGHPLTQFIAGPVQQKTWGADPDALVHADDTDIDRHLPDVVCCVRRNVVRSVVVVVVVVVCVVPGDHDDLVCSSSNRYYYYWYDYSSSSGRSVVSVVVSSVRGDGQQWFDWPVGIDAQPDAWWKWFFRDQVLPWTKIATNHHKADQQDWKAQLVVRDIDTHNDKDFRPVPPMDGHNGMITGDDDQPDAHQGMITRRDRIGTWDRKDFKFQDKWWKDAPVDCLLVLQLSCCRHRLWKWWQQPVDGIIMTGMNHPVSVVSSQVCCVPVHPTHMDIDDDQFRIKWFKDAPDPVLVVVLCVVQSRQWTAISVGTIMGGDSDPVRVVCSCVVSVRMDTHRMDGD

Organism: Escherichia coli (strain K12) (NCBI:txid83333)

Radius of gyration: 31.61 Å; Cα contacts (8 Å, |Δi|>4): 2192; chains: 2; bounding box: 83×68×83 Å